Protein AF-A0A2P7YSF7-F1 (afdb_monomer_lite)

InterPro domains:
  IPR005045 CDC50/LEM3 family [PF03381] (72-381)
  IPR005045 CDC50/LEM3 family [PTHR10926] (27-389)
  IPR012337 Ribonuclease H-like superfamily [SSF53098] (511-829)
  IPR036397 Ribonuclease H superfamily [G3DSA:3.30.420.10] (505-833)

Radius of gyration: 40.68 Å; chains: 1; bounding box: 121×112×103 Å

Structure (mmCIF, N/CA/C/O backbone):
data_AF-A0A2P7YSF7-F1
#
_entry.id   AF-A0A2P7YSF7-F1
#
loop_
_atom_site.group_PDB
_atom_site.id
_atom_site.type_symbol
_atom_site.label_atom_id
_atom_site.label_alt_id
_atom_site.label_comp_id
_atom_site.label_asym_id
_atom_site.label_entity_id
_atom_site.label_seq_id
_atom_site.pdbx_PDB_ins_code
_atom_site.Cartn_x
_atom_site.Cartn_y
_atom_site.Cartn_z
_atom_site.occupancy
_atom_site.B_iso_or_equiv
_atom_site.auth_seq_id
_atom_site.auth_comp_id
_atom_site.auth_asym_id
_atom_site.auth_atom_id
_atom_site.pdbx_PDB_model_num
ATOM 1 N N . MET A 1 1 ? 13.792 -37.425 18.200 1.00 32.19 1 MET A N 1
ATOM 2 C CA . MET A 1 1 ? 13.854 -38.882 17.951 1.00 32.19 1 MET A CA 1
ATOM 3 C C . MET A 1 1 ? 14.248 -39.108 16.496 1.00 32.19 1 MET A C 1
ATOM 5 O O . MET A 1 1 ? 13.637 -38.516 15.620 1.00 32.19 1 MET A O 1
ATOM 9 N N . ASN A 1 2 ? 15.312 -39.885 16.275 1.00 34.84 2 ASN A N 1
ATOM 10 C CA . ASN A 1 2 ? 15.805 -40.366 14.974 1.00 34.84 2 ASN A CA 1
ATOM 11 C C . ASN A 1 2 ? 14.796 -41.301 14.310 1.00 34.84 2 ASN A C 1
ATOM 13 O O . ASN A 1 2 ? 14.358 -42.167 15.035 1.00 34.84 2 ASN A O 1
ATOM 17 N N . PHE A 1 3 ? 14.558 -41.241 12.995 1.00 30.77 3 PHE A N 1
ATOM 18 C CA . PHE A 1 3 ? 14.146 -42.362 12.111 1.00 30.77 3 PHE A CA 1
ATOM 19 C C . PHE A 1 3 ? 14.133 -41.780 10.666 1.00 30.77 3 PHE A C 1
ATOM 21 O O . PHE A 1 3 ? 13.505 -40.753 10.463 1.00 30.77 3 PHE A O 1
ATOM 28 N N . LEU A 1 4 ? 14.790 -42.250 9.595 1.00 37.47 4 LEU A N 1
ATOM 29 C CA . LEU A 1 4 ? 15.651 -43.395 9.289 1.00 37.47 4 LEU A CA 1
ATOM 30 C C . LEU A 1 4 ? 16.515 -43.079 8.056 1.00 37.47 4 LEU A C 1
ATOM 32 O O . LEU A 1 4 ? 16.051 -42.529 7.060 1.00 37.47 4 LEU A O 1
ATOM 36 N N . ARG A 1 5 ? 17.761 -43.548 8.105 1.00 34.53 5 ARG A N 1
ATOM 37 C CA . ARG A 1 5 ? 18.730 -43.600 7.009 1.00 34.53 5 ARG A CA 1
ATOM 38 C C . ARG A 1 5 ? 18.639 -44.989 6.367 1.00 34.53 5 ARG A C 1
ATOM 40 O O . ARG A 1 5 ? 18.945 -45.978 7.027 1.00 34.53 5 ARG A O 1
ATOM 47 N N . ARG A 1 6 ? 18.234 -45.081 5.097 1.00 29.20 6 ARG A N 1
ATOM 48 C CA . ARG A 1 6 ? 18.213 -46.343 4.335 1.00 29.20 6 ARG A CA 1
ATOM 49 C C . ARG A 1 6 ? 19.601 -46.585 3.729 1.00 29.20 6 ARG A C 1
ATOM 51 O O . ARG A 1 6 ? 20.021 -45.868 2.825 1.00 29.20 6 ARG A O 1
ATOM 58 N N . ARG A 1 7 ? 20.333 -47.560 4.277 1.00 32.91 7 ARG A N 1
ATOM 59 C CA . ARG A 1 7 ? 21.571 -48.122 3.711 1.00 32.91 7 ARG A CA 1
ATOM 60 C C . ARG A 1 7 ? 21.190 -49.102 2.595 1.00 32.91 7 ARG A C 1
ATOM 62 O O . ARG A 1 7 ? 20.298 -49.921 2.795 1.00 32.91 7 ARG A O 1
ATOM 69 N N . LYS A 1 8 ? 21.860 -49.010 1.447 1.00 29.67 8 LYS A N 1
ATOM 70 C CA . LYS A 1 8 ? 21.854 -50.025 0.388 1.00 29.67 8 LYS A CA 1
ATOM 71 C C . LYS A 1 8 ? 23.192 -50.762 0.486 1.00 29.67 8 LYS A C 1
ATOM 73 O O . LYS A 1 8 ? 24.230 -50.112 0.382 1.00 29.67 8 LYS A O 1
ATOM 78 N N . ASN A 1 9 ? 23.135 -52.061 0.771 1.00 29.89 9 ASN A N 1
ATOM 79 C CA . ASN A 1 9 ? 24.259 -52.988 0.665 1.00 29.89 9 ASN A CA 1
ATOM 80 C C . ASN A 1 9 ? 24.513 -53.306 -0.815 1.00 29.89 9 ASN A C 1
ATOM 82 O O . ASN A 1 9 ? 23.561 -53.446 -1.586 1.00 29.89 9 ASN A O 1
ATOM 86 N N . SER A 1 10 ? 25.782 -53.455 -1.172 1.00 29.95 10 SER A N 1
ATOM 87 C CA . SER A 1 10 ? 26.245 -54.335 -2.243 1.00 29.95 10 SER A CA 1
ATOM 88 C C . SER A 1 10 ? 27.547 -54.956 -1.743 1.00 29.95 10 SER A C 1
ATOM 90 O O . SER A 1 10 ? 28.494 -54.218 -1.459 1.00 29.95 10 SER A O 1
ATOM 92 N N . GLU A 1 11 ? 27.499 -56.264 -1.523 1.00 34.31 11 GLU A N 1
ATOM 93 C CA . GLU A 1 11 ? 28.618 -57.151 -1.202 1.00 34.31 11 GLU A CA 1
ATOM 94 C C . GLU A 1 11 ? 29.439 -57.478 -2.464 1.00 34.31 11 GLU A C 1
ATOM 96 O O . GLU A 1 11 ? 29.037 -57.105 -3.570 1.00 34.31 11 GLU A O 1
ATOM 101 N N . ASP A 1 12 ? 30.549 -58.179 -2.212 1.00 32.81 12 ASP A N 1
ATOM 102 C CA . ASP A 1 12 ? 31.414 -58.963 -3.111 1.00 32.81 12 ASP A CA 1
ATOM 103 C C . ASP A 1 12 ? 32.735 -58.285 -3.525 1.00 32.81 12 ASP A C 1
ATOM 105 O O . ASP A 1 12 ? 32.785 -57.416 -4.395 1.00 32.81 12 ASP A O 1
ATOM 109 N N . ASP A 1 13 ? 33.812 -58.598 -2.791 1.00 34.22 13 ASP A N 1
ATOM 110 C CA . ASP A 1 13 ? 34.749 -59.671 -3.179 1.00 34.22 13 ASP A CA 1
ATOM 111 C C . ASP A 1 13 ? 35.787 -59.922 -2.059 1.00 34.22 13 ASP A C 1
ATOM 113 O O . ASP A 1 13 ? 36.324 -58.988 -1.453 1.00 34.22 13 ASP A O 1
ATOM 117 N N . ASP A 1 14 ? 36.000 -61.208 -1.775 1.00 36.12 14 ASP A N 1
ATOM 118 C CA . ASP A 1 14 ? 36.867 -61.796 -0.749 1.00 36.12 14 ASP A CA 1
ATOM 119 C C . ASP A 1 14 ? 38.369 -61.666 -1.064 1.00 36.12 14 ASP A C 1
ATOM 121 O O . ASP A 1 14 ? 38.771 -61.671 -2.224 1.00 36.12 14 ASP A O 1
ATOM 125 N N . ASP A 1 15 ? 39.200 -61.619 -0.015 1.00 35.84 15 ASP A N 1
ATOM 126 C CA . ASP A 1 15 ? 40.387 -62.481 0.098 1.00 35.84 15 ASP A CA 1
ATOM 127 C C . ASP A 1 15 ? 40.943 -62.447 1.539 1.00 35.84 15 ASP A C 1
ATOM 129 O O . ASP A 1 15 ? 41.236 -61.393 2.114 1.00 35.84 15 ASP A O 1
ATOM 133 N N . ASP A 1 16 ? 41.051 -63.645 2.115 1.00 38.44 16 ASP A N 1
ATOM 134 C CA . ASP A 1 16 ? 41.553 -63.978 3.449 1.00 38.44 16 ASP A CA 1
ATOM 135 C C . ASP A 1 16 ? 43.019 -63.578 3.671 1.00 38.44 16 ASP A C 1
ATOM 137 O O . ASP A 1 16 ? 43.843 -63.741 2.778 1.00 38.44 16 ASP A O 1
ATOM 141 N N . LEU A 1 17 ? 43.373 -63.199 4.909 1.00 36.22 17 LEU A N 1
ATOM 142 C CA . LEU A 1 17 ? 44.588 -63.666 5.598 1.00 36.22 17 LEU A CA 1
ATOM 143 C C . LEU A 1 17 ? 44.502 -63.376 7.112 1.00 36.22 17 LEU A C 1
ATOM 145 O O . LEU A 1 17 ? 44.176 -62.274 7.553 1.00 36.22 17 LEU A O 1
ATOM 149 N N . GLN A 1 18 ? 44.784 -64.422 7.888 1.00 38.50 18 GLN A N 1
ATOM 150 C CA . GLN A 1 18 ? 44.726 -64.520 9.346 1.00 38.50 18 GLN A CA 1
ATOM 151 C C . GLN A 1 18 ? 45.844 -63.769 10.095 1.00 38.50 18 GLN A C 1
ATOM 153 O O . GLN A 1 18 ? 46.932 -63.534 9.579 1.00 38.50 18 GLN A O 1
ATOM 158 N N . ASP A 1 19 ? 45.539 -63.580 11.381 1.00 31.89 19 ASP A N 1
ATOM 159 C CA . ASP A 1 19 ? 46.409 -63.525 12.560 1.00 31.89 19 ASP A CA 1
ATOM 160 C C . ASP A 1 19 ? 46.754 -62.185 13.241 1.00 31.89 19 ASP A C 1
ATOM 162 O O . ASP A 1 19 ? 47.329 -61.247 12.700 1.00 31.89 19 ASP A O 1
ATOM 166 N N . ASN A 1 20 ? 46.352 -62.201 14.518 1.00 37.31 20 ASN A N 1
ATOM 167 C CA . ASN A 1 20 ? 46.682 -61.397 15.687 1.00 37.31 20 ASN A CA 1
ATOM 168 C C . ASN A 1 20 ? 47.834 -60.390 15.571 1.00 37.31 20 ASN A C 1
ATOM 170 O O . ASN A 1 20 ? 48.988 -60.783 15.472 1.00 37.31 20 ASN A O 1
ATOM 174 N N . GLU A 1 21 ? 47.534 -59.124 15.883 1.00 37.03 21 GLU A N 1
ATOM 175 C CA . GLU A 1 21 ? 48.282 -58.394 16.913 1.00 37.03 21 GLU A CA 1
ATOM 176 C C . GLU A 1 21 ? 47.510 -57.166 17.421 1.00 37.03 21 GLU A C 1
ATOM 178 O O . GLU A 1 21 ? 46.985 -56.338 16.673 1.00 37.03 21 GLU A O 1
ATOM 183 N N . THR A 1 22 ? 47.449 -57.042 18.745 1.00 44.22 22 THR A N 1
ATOM 184 C CA . THR A 1 22 ? 46.957 -55.881 19.487 1.00 44.22 22 THR A CA 1
ATOM 185 C C . THR A 1 22 ? 47.769 -54.630 19.149 1.00 44.22 22 THR A C 1
ATOM 187 O O . THR A 1 22 ? 48.770 -54.340 19.797 1.00 44.22 22 THR A O 1
ATOM 190 N N . SER A 1 23 ? 47.312 -53.845 18.175 1.00 34.91 23 SER A N 1
ATOM 191 C CA . SER A 1 23 ? 47.841 -52.505 17.914 1.00 34.91 23 SER A CA 1
ATOM 192 C C . SER A 1 23 ? 46.879 -51.453 18.450 1.00 34.91 23 SER A C 1
ATOM 194 O O . SER A 1 23 ? 45.747 -51.314 17.984 1.00 34.91 23 SER A O 1
ATOM 196 N N . GLN A 1 24 ? 47.329 -50.709 19.461 1.00 42.91 24 GLN A N 1
ATOM 197 C CA . GLN A 1 24 ? 46.612 -49.558 19.997 1.00 42.91 24 GLN A CA 1
ATOM 198 C C . GLN A 1 24 ? 46.252 -48.595 18.862 1.00 42.91 24 GLN A C 1
ATOM 200 O O . GLN A 1 24 ? 47.122 -47.970 18.256 1.00 42.91 24 GLN A O 1
ATOM 205 N N . VAL A 1 25 ? 44.956 -48.463 18.573 1.00 44.97 25 VAL A N 1
ATOM 206 C CA . VAL A 1 25 ? 44.456 -47.502 17.590 1.00 44.97 25 VAL A CA 1
ATOM 207 C C . VAL A 1 25 ? 44.729 -46.099 18.126 1.00 44.97 25 VAL A C 1
ATOM 209 O O . VAL A 1 25 ? 43.964 -45.549 18.923 1.00 44.97 25 VAL A O 1
ATOM 212 N N . HIS A 1 26 ? 45.828 -45.497 17.674 1.00 51.44 26 HIS A N 1
ATOM 213 C CA . HIS A 1 26 ? 46.026 -44.058 17.741 1.00 51.44 26 HIS A CA 1
ATOM 214 C C . HIS A 1 26 ? 44.779 -43.402 17.131 1.00 51.44 26 HIS A C 1
ATOM 216 O O . HIS A 1 26 ? 44.542 -43.501 15.926 1.00 51.44 26 HIS A O 1
ATOM 222 N N . LYS A 1 27 ? 43.952 -42.741 17.953 1.00 47.91 27 LYS A N 1
ATOM 223 C CA . LYS A 1 27 ? 42.830 -41.921 17.472 1.00 47.91 27 LYS A CA 1
ATOM 224 C C . LYS A 1 27 ? 43.397 -40.777 16.628 1.00 47.91 27 LYS A C 1
ATOM 226 O O . LYS A 1 27 ? 43.718 -39.707 17.144 1.00 47.91 27 LYS A O 1
ATOM 231 N N . LEU A 1 28 ? 43.539 -41.005 15.325 1.00 65.38 28 LEU A N 1
ATOM 232 C CA . LEU A 1 28 ? 43.918 -39.988 14.354 1.00 65.38 28 LEU A CA 1
ATOM 233 C C . LEU A 1 28 ? 42.833 -38.905 14.342 1.00 65.38 28 LEU A C 1
ATOM 235 O O . LEU A 1 28 ? 41.743 -39.101 13.817 1.00 65.38 28 LEU A O 1
ATOM 239 N N . ARG A 1 29 ? 43.148 -37.728 14.896 1.00 75.31 29 ARG A N 1
ATOM 240 C CA . ARG A 1 29 ? 42.305 -36.515 14.840 1.00 75.31 29 ARG A CA 1
ATOM 241 C C . ARG A 1 29 ? 42.314 -35.845 13.456 1.00 75.31 29 ARG A C 1
ATOM 243 O O . ARG A 1 29 ? 41.991 -34.666 13.338 1.00 75.31 29 ARG A O 1
ATOM 250 N N . LYS A 1 30 ? 42.722 -36.560 12.401 1.00 77.75 30 LYS A N 1
ATOM 251 C CA . LYS A 1 30 ? 42.804 -35.995 11.053 1.00 77.75 30 LYS A CA 1
ATOM 252 C C . LYS A 1 30 ? 41.382 -35.792 10.519 1.00 77.75 30 LYS A C 1
ATOM 254 O O . LYS A 1 30 ? 40.609 -36.751 10.504 1.00 77.75 30 LYS A O 1
ATOM 259 N N . PRO A 1 31 ? 41.016 -34.579 10.072 1.00 80.88 31 PRO A N 1
ATOM 260 C CA . PRO A 1 31 ? 39.709 -34.367 9.476 1.00 80.88 31 PRO A CA 1
ATOM 261 C C . PRO A 1 31 ? 39.550 -35.253 8.227 1.00 80.88 31 PRO A C 1
ATOM 263 O O . PRO A 1 31 ? 40.521 -35.446 7.487 1.00 80.88 31 PRO A O 1
ATOM 266 N N . PRO A 1 32 ? 38.340 -35.779 7.960 1.00 84.88 32 PRO A N 1
ATOM 267 C CA . PRO A 1 32 ? 38.087 -36.612 6.791 1.00 84.88 32 PRO A CA 1
ATOM 268 C C . PRO A 1 32 ? 38.504 -35.906 5.496 1.00 84.88 32 PRO A C 1
ATOM 270 O O . PRO A 1 32 ? 38.120 -34.757 5.248 1.00 84.88 32 PRO A O 1
ATOM 273 N N . ASN A 1 33 ? 39.258 -36.602 4.644 1.00 88.25 33 ASN A N 1
ATOM 274 C CA . ASN A 1 33 ? 39.723 -36.088 3.354 1.00 88.25 33 ASN A CA 1
ATOM 275 C C . ASN A 1 33 ? 38.624 -36.203 2.281 1.00 88.25 33 ASN A C 1
ATOM 277 O O . ASN A 1 33 ? 38.772 -36.898 1.283 1.00 88.25 33 ASN A O 1
ATOM 281 N N . THR A 1 34 ? 37.480 -35.570 2.535 1.00 91.94 34 THR A N 1
ATOM 282 C CA . THR A 1 34 ? 36.331 -35.541 1.617 1.00 91.94 34 THR A CA 1
ATOM 283 C C . THR A 1 34 ? 36.261 -34.196 0.902 1.00 91.94 34 THR A C 1
ATOM 285 O O . THR A 1 34 ? 36.589 -33.171 1.497 1.00 91.94 34 THR A O 1
ATOM 288 N N . ALA A 1 35 ? 35.779 -34.173 -0.344 1.00 87.94 35 ALA A N 1
ATOM 289 C CA . ALA A 1 35 ? 35.655 -32.945 -1.139 1.00 87.94 35 ALA A CA 1
ATOM 290 C C . ALA A 1 35 ? 34.869 -31.833 -0.415 1.00 87.94 35 ALA A C 1
ATOM 292 O O . ALA A 1 35 ? 35.254 -30.671 -0.478 1.00 87.94 35 ALA A O 1
ATOM 293 N N . PHE A 1 36 ? 33.825 -32.194 0.338 1.00 91.00 36 PHE A N 1
ATOM 294 C CA . PHE A 1 36 ? 33.042 -31.256 1.147 1.00 91.00 36 PHE A CA 1
ATOM 295 C C . PHE A 1 36 ? 33.853 -30.662 2.311 1.00 91.00 36 PHE A C 1
ATOM 297 O O . PHE A 1 36 ? 33.975 -29.445 2.417 1.00 91.00 36 PHE A O 1
ATOM 304 N N . ARG A 1 37 ? 34.472 -31.501 3.159 1.00 85.25 37 ARG A N 1
ATOM 305 C CA . ARG A 1 37 ? 35.230 -31.013 4.331 1.00 85.25 37 ARG A CA 1
ATOM 306 C C . ARG A 1 37 ? 36.540 -30.320 3.975 1.00 85.25 37 ARG A C 1
ATOM 308 O O . ARG A 1 37 ? 37.045 -29.545 4.776 1.00 85.25 37 ARG A O 1
ATOM 315 N N . GLN A 1 38 ? 37.081 -30.607 2.797 1.00 92.12 38 GLN A N 1
ATOM 316 C CA . GLN A 1 38 ? 38.307 -30.001 2.286 1.00 92.12 38 GLN A CA 1
ATOM 317 C C . GLN A 1 38 ? 38.038 -28.818 1.348 1.00 92.12 38 GLN A C 1
ATOM 319 O O . GLN A 1 38 ? 38.982 -28.341 0.726 1.00 92.12 38 GLN A O 1
ATOM 324 N N . GLN A 1 39 ? 36.774 -28.387 1.208 1.00 90.69 39 GLN A N 1
ATOM 325 C CA . GLN A 1 39 ? 36.348 -27.280 0.338 1.00 90.69 39 GLN A CA 1
ATOM 326 C C . GLN A 1 39 ? 36.792 -27.431 -1.130 1.00 90.69 39 GLN A C 1
ATOM 328 O O . GLN A 1 39 ? 37.051 -26.463 -1.835 1.00 90.69 39 GLN A O 1
ATOM 333 N N . ARG A 1 40 ? 36.855 -28.674 -1.610 1.00 93.25 40 ARG A N 1
ATOM 334 C CA . ARG A 1 40 ? 37.179 -29.054 -2.994 1.00 93.25 40 ARG A CA 1
ATOM 335 C C . ARG A 1 40 ? 35.947 -29.596 -3.714 1.00 93.25 40 ARG A C 1
ATOM 337 O O . ARG A 1 40 ? 36.039 -30.543 -4.493 1.00 93.25 40 ARG A O 1
ATOM 344 N N . LEU A 1 41 ? 34.775 -29.045 -3.395 1.00 94.56 41 LEU A N 1
ATOM 345 C CA . LEU A 1 41 ? 33.550 -29.365 -4.120 1.00 94.56 41 LEU A CA 1
ATOM 346 C C . LEU A 1 41 ? 33.717 -28.995 -5.594 1.00 94.56 41 LEU A C 1
ATOM 348 O O . LEU A 1 41 ? 34.395 -28.022 -5.927 1.00 94.56 41 LEU A O 1
ATOM 352 N N . LYS A 1 42 ? 33.070 -29.762 -6.477 1.00 93.94 42 LYS A N 1
ATOM 353 C CA . LYS A 1 42 ? 32.974 -29.401 -7.890 1.00 93.94 42 LYS A CA 1
ATOM 354 C C . LYS A 1 42 ? 32.234 -28.066 -7.980 1.00 93.94 42 LYS A C 1
ATOM 356 O O . LYS A 1 42 ? 31.030 -28.016 -7.754 1.00 93.94 42 LYS A O 1
ATOM 361 N N . ALA A 1 43 ? 32.969 -27.005 -8.282 1.00 92.62 43 ALA A N 1
ATOM 362 C CA . ALA A 1 43 ? 32.445 -25.658 -8.429 1.00 92.62 43 ALA A CA 1
ATOM 363 C C . ALA A 1 43 ? 32.656 -25.178 -9.867 1.00 92.62 43 ALA A C 1
ATOM 365 O O . ALA A 1 43 ? 33.640 -25.533 -10.516 1.00 92.62 43 ALA A O 1
ATOM 366 N N . TRP A 1 44 ? 31.727 -24.360 -10.353 1.00 93.38 44 TRP A N 1
ATOM 367 C CA . TRP A 1 44 ? 31.887 -23.593 -11.582 1.00 93.38 44 TRP A CA 1
ATOM 368 C C . TRP A 1 44 ? 32.006 -22.119 -11.207 1.00 93.38 44 TRP A C 1
ATOM 370 O O . TRP A 1 44 ? 31.163 -21.597 -10.482 1.00 93.38 44 TRP A O 1
ATOM 380 N N . GLN A 1 45 ? 33.069 -21.467 -11.671 1.00 90.19 45 GLN A N 1
ATOM 381 C CA . GLN A 1 45 ? 33.311 -20.048 -11.434 1.00 90.19 45 GLN A CA 1
ATOM 382 C C . GLN A 1 45 ? 33.081 -19.291 -12.748 1.00 90.19 45 GLN A C 1
ATOM 384 O O . GLN A 1 45 ? 33.891 -19.427 -13.671 1.00 90.19 45 GLN A O 1
ATOM 389 N N . PRO A 1 46 ? 31.985 -18.523 -12.879 1.00 89.62 46 PRO A N 1
ATOM 390 C CA . PRO A 1 46 ? 31.716 -17.761 -14.088 1.00 89.62 46 PRO A CA 1
ATOM 391 C C . PRO A 1 46 ? 32.665 -16.564 -14.168 1.00 89.62 46 PRO A C 1
ATOM 393 O O . PRO A 1 46 ? 32.455 -15.530 -13.537 1.00 89.62 46 PRO A O 1
ATOM 396 N N . ILE A 1 47 ? 33.722 -16.691 -14.968 1.00 89.06 47 ILE A N 1
ATOM 397 C CA . ILE A 1 47 ? 34.587 -15.558 -15.293 1.00 89.06 47 ILE A CA 1
ATOM 398 C C . ILE A 1 47 ? 33.901 -14.751 -16.396 1.00 89.06 47 ILE A C 1
ATOM 400 O O . ILE A 1 47 ? 33.744 -15.214 -17.529 1.00 89.06 47 ILE A O 1
ATOM 404 N N . LEU A 1 48 ? 33.478 -13.534 -16.056 1.00 92.50 48 LEU A N 1
ATOM 405 C CA . LEU A 1 48 ? 32.832 -12.615 -16.986 1.00 92.50 48 LEU A CA 1
ATOM 406 C C . LEU A 1 48 ? 33.871 -12.095 -17.985 1.00 92.50 48 LEU A C 1
ATOM 408 O O . LEU A 1 48 ? 34.715 -11.264 -17.656 1.00 92.50 48 LEU A O 1
ATOM 412 N N . THR A 1 49 ? 33.824 -12.603 -19.215 1.00 90.94 49 THR A N 1
ATOM 413 C CA . THR A 1 49 ? 34.684 -12.137 -20.308 1.00 90.94 49 THR A CA 1
ATOM 414 C C . THR A 1 49 ? 33.838 -11.425 -21.360 1.00 90.94 49 THR A C 1
ATOM 416 O O . THR A 1 49 ? 32.673 -11.783 -21.538 1.00 90.94 49 THR A O 1
ATOM 419 N N . PRO A 1 50 ? 34.393 -10.469 -22.129 1.00 90.81 50 PRO A N 1
ATOM 420 C CA . PRO A 1 50 ? 33.649 -9.825 -23.215 1.00 90.81 50 PRO A CA 1
ATOM 421 C C . PRO A 1 50 ? 33.043 -10.830 -24.208 1.00 90.81 50 PRO A C 1
ATOM 423 O O . PRO A 1 50 ? 31.937 -10.628 -24.697 1.00 90.81 50 PRO A O 1
ATOM 426 N N . LYS A 1 51 ? 33.722 -11.965 -24.434 1.00 89.56 51 LYS A N 1
ATOM 427 C CA . LYS A 1 51 ? 33.260 -13.051 -25.312 1.00 89.56 51 LYS A CA 1
ATOM 428 C C . LYS A 1 51 ? 32.016 -13.782 -24.801 1.00 89.56 51 LYS A C 1
ATOM 430 O O . LYS A 1 51 ? 31.319 -14.379 -25.608 1.00 89.56 51 LYS A O 1
ATOM 435 N N . THR A 1 52 ? 31.748 -13.766 -23.495 1.00 92.81 52 THR A N 1
ATOM 436 C CA . THR A 1 52 ? 30.555 -14.393 -22.905 1.00 92.81 52 THR A CA 1
ATOM 437 C C . THR A 1 52 ? 29.462 -13.369 -22.613 1.00 92.81 52 THR A C 1
ATOM 439 O O . THR A 1 52 ? 28.297 -13.621 -22.901 1.00 92.81 52 THR A O 1
ATOM 442 N N . VAL A 1 53 ? 29.831 -12.190 -22.106 1.00 94.88 53 VAL A N 1
ATOM 443 C CA . VAL A 1 53 ? 28.879 -11.149 -21.687 1.00 94.88 53 VAL A CA 1
ATOM 444 C C . VAL A 1 53 ? 28.230 -10.439 -22.877 1.00 94.88 53 VAL A C 1
ATOM 446 O O . VAL A 1 53 ? 27.019 -10.247 -22.870 1.00 94.88 53 VAL A O 1
ATOM 449 N N . ILE A 1 54 ? 28.993 -10.070 -23.915 1.00 94.88 54 ILE A N 1
ATOM 450 C CA . ILE A 1 54 ? 28.445 -9.316 -25.057 1.00 94.88 54 ILE A CA 1
ATOM 451 C C . ILE A 1 54 ? 27.378 -10.134 -25.812 1.00 94.88 54 ILE A C 1
ATOM 453 O O . ILE A 1 54 ? 26.274 -9.617 -25.988 1.00 94.88 54 ILE A O 1
ATOM 457 N N . PRO A 1 55 ? 27.621 -11.407 -26.205 1.00 95.81 55 PRO A N 1
ATOM 458 C CA . PRO A 1 55 ? 26.585 -12.216 -26.852 1.00 95.81 55 PRO A CA 1
ATOM 459 C C . PRO A 1 55 ? 25.361 -12.447 -25.964 1.00 95.81 55 PRO A C 1
ATOM 461 O O . PRO A 1 55 ? 24.243 -12.460 -26.468 1.00 95.81 55 PRO A O 1
ATOM 464 N N . PHE A 1 56 ? 25.555 -12.590 -24.648 1.00 96.31 56 PHE A N 1
ATOM 465 C CA . PHE A 1 56 ? 24.453 -12.731 -23.698 1.00 96.31 56 PHE A CA 1
ATOM 466 C C . PHE A 1 56 ? 23.559 -11.482 -23.658 1.00 96.31 56 PHE A C 1
ATOM 468 O O . PHE A 1 56 ? 22.340 -11.607 -23.720 1.00 96.31 56 PHE A O 1
ATOM 475 N N . LEU A 1 57 ? 24.143 -10.279 -23.619 1.00 96.94 57 LEU A N 1
ATOM 476 C CA . LEU A 1 57 ? 23.377 -9.028 -23.633 1.00 96.94 57 LEU A CA 1
ATOM 477 C C . LEU A 1 57 ? 22.618 -8.825 -24.955 1.00 96.94 57 LEU A C 1
ATOM 479 O O . LEU A 1 57 ? 21.459 -8.412 -24.933 1.00 96.94 57 LEU A O 1
ATOM 483 N N . PHE A 1 58 ? 23.226 -9.168 -26.098 1.00 96.81 58 PHE A N 1
ATOM 484 C CA . PHE A 1 58 ? 22.524 -9.164 -27.387 1.00 96.81 58 PHE A CA 1
ATOM 485 C C . PHE A 1 58 ? 21.376 -10.175 -27.418 1.00 96.81 58 PHE A C 1
ATOM 487 O O . PHE A 1 58 ? 20.287 -9.840 -27.876 1.00 96.81 58 PHE A O 1
ATOM 494 N N . LEU A 1 59 ? 21.589 -11.389 -26.903 1.00 96.81 59 LEU A N 1
ATOM 495 C CA . LEU A 1 59 ? 20.545 -12.409 -26.806 1.00 96.81 59 LEU A CA 1
ATOM 496 C C . LEU A 1 59 ? 19.368 -11.921 -25.952 1.00 96.81 59 LEU A C 1
ATOM 498 O O . LEU A 1 59 ? 18.217 -12.078 -26.349 1.00 96.81 59 LEU A O 1
ATOM 502 N N . LEU A 1 60 ? 19.652 -11.291 -24.811 1.00 96.44 60 LEU A N 1
ATOM 503 C CA . LEU A 1 60 ? 18.634 -10.739 -23.921 1.00 96.44 60 LEU A CA 1
ATOM 504 C C . LEU A 1 60 ? 17.804 -9.668 -24.643 1.00 96.44 60 LEU A C 1
ATOM 506 O O . LEU A 1 60 ? 16.576 -9.740 -24.632 1.00 96.44 60 LEU A O 1
ATOM 510 N N . ALA A 1 61 ? 18.451 -8.743 -25.360 1.00 97.19 61 ALA A N 1
ATOM 511 C CA . ALA A 1 61 ? 17.758 -7.741 -26.169 1.00 97.19 61 ALA A CA 1
ATOM 512 C C . ALA A 1 61 ? 16.893 -8.370 -27.281 1.00 97.19 61 ALA A C 1
ATOM 514 O O . ALA A 1 61 ? 15.744 -7.967 -27.462 1.00 97.19 61 ALA A O 1
ATOM 515 N N . ILE A 1 62 ? 17.409 -9.389 -27.980 1.00 97.00 62 ILE A N 1
ATOM 516 C CA . ILE A 1 62 ? 16.698 -10.108 -29.051 1.00 97.00 62 ILE A CA 1
ATOM 517 C C . ILE A 1 62 ? 15.465 -10.850 -28.526 1.00 97.00 62 ILE A C 1
ATOM 519 O O . ILE A 1 62 ? 14.488 -10.967 -29.255 1.00 97.00 62 ILE A O 1
ATOM 523 N N . ILE A 1 63 ? 15.478 -11.339 -27.284 1.00 97.44 63 ILE A N 1
ATOM 524 C CA . ILE A 1 63 ? 14.324 -12.026 -26.684 1.00 97.44 63 ILE A CA 1
ATOM 525 C C . ILE A 1 63 ? 13.329 -11.014 -26.101 1.00 97.44 63 ILE A C 1
ATOM 527 O O . ILE A 1 63 ? 12.122 -11.134 -26.312 1.00 97.44 63 ILE A O 1
ATOM 531 N N . PHE A 1 64 ? 13.808 -10.008 -25.366 1.00 97.69 64 PHE A N 1
ATOM 532 C CA . PHE A 1 64 ? 12.932 -9.106 -24.614 1.00 97.69 64 PHE A CA 1
ATOM 533 C C . PHE A 1 64 ? 12.248 -8.066 -25.501 1.00 97.69 64 PHE A C 1
ATOM 535 O O . PHE A 1 64 ? 11.114 -7.695 -25.210 1.00 97.69 64 PHE A O 1
ATOM 542 N N . ALA A 1 65 ? 12.873 -7.635 -26.602 1.00 97.00 65 ALA A N 1
ATOM 543 C CA . ALA A 1 65 ? 12.255 -6.700 -27.541 1.00 97.00 65 ALA A CA 1
ATOM 544 C C . ALA A 1 65 ? 10.966 -7.251 -28.194 1.00 97.00 65 ALA A C 1
ATOM 546 O O . ALA A 1 65 ? 9.921 -6.615 -28.039 1.00 97.00 65 ALA A O 1
ATOM 547 N N . PRO A 1 66 ? 10.962 -8.419 -28.876 1.00 97.31 66 PRO A N 1
ATOM 548 C CA . PRO A 1 66 ? 9.742 -8.958 -29.474 1.00 97.31 66 PRO A CA 1
ATOM 549 C C . PRO A 1 66 ? 8.704 -9.344 -28.418 1.00 97.31 66 PRO A C 1
ATOM 551 O O . PRO A 1 66 ? 7.515 -9.141 -28.648 1.00 97.31 66 PRO A O 1
ATOM 554 N N . LEU A 1 67 ? 9.129 -9.836 -27.246 1.00 96.44 67 LEU A N 1
ATOM 555 C CA . LEU A 1 67 ? 8.208 -10.149 -26.154 1.00 96.44 67 LEU A CA 1
ATOM 556 C C . LEU A 1 67 ? 7.524 -8.881 -25.616 1.00 96.44 67 LEU A C 1
ATOM 558 O O . LEU A 1 67 ? 6.307 -8.867 -25.451 1.00 96.44 67 LEU A O 1
ATOM 562 N N . GLY A 1 68 ? 8.278 -7.798 -25.412 1.00 96.62 68 GLY A N 1
ATOM 563 C CA . GLY A 1 68 ? 7.738 -6.499 -25.011 1.00 96.62 68 GLY A CA 1
ATOM 564 C C . GLY A 1 68 ? 6.749 -5.939 -26.035 1.00 96.62 68 GLY A C 1
ATOM 565 O O . GLY A 1 68 ? 5.654 -5.525 -25.658 1.00 96.62 68 GLY A O 1
ATOM 566 N N . ILE A 1 69 ? 7.080 -6.003 -27.331 1.00 95.94 69 ILE A N 1
ATOM 567 C CA . ILE A 1 69 ? 6.178 -5.587 -28.420 1.00 95.94 69 ILE A CA 1
ATOM 568 C C . ILE A 1 69 ? 4.899 -6.433 -28.415 1.00 95.94 69 ILE A C 1
ATOM 570 O O . ILE A 1 69 ? 3.803 -5.880 -28.498 1.00 95.94 69 ILE A O 1
ATOM 574 N N . ALA A 1 70 ? 5.017 -7.756 -28.273 1.00 94.94 70 ALA A N 1
ATOM 575 C CA . ALA A 1 70 ? 3.870 -8.659 -28.231 1.00 94.94 70 ALA A CA 1
ATOM 576 C C . ALA A 1 70 ? 2.945 -8.361 -27.039 1.00 94.94 70 ALA A C 1
ATOM 578 O O . ALA A 1 70 ? 1.729 -8.307 -27.214 1.00 94.94 70 ALA A O 1
ATOM 579 N N . ILE A 1 71 ? 3.502 -8.107 -25.849 1.00 94.56 71 ILE A N 1
ATOM 580 C CA . ILE A 1 71 ? 2.740 -7.720 -24.649 1.00 94.56 71 ILE A CA 1
ATOM 581 C C . ILE A 1 71 ? 2.018 -6.383 -24.864 1.00 94.56 71 ILE A C 1
ATOM 583 O O . ILE A 1 71 ? 0.841 -6.253 -24.525 1.00 94.56 71 ILE A O 1
ATOM 587 N N . ILE A 1 72 ? 2.697 -5.383 -25.436 1.00 94.31 72 ILE A N 1
ATOM 588 C CA . ILE A 1 72 ? 2.080 -4.083 -25.742 1.00 94.31 72 ILE A CA 1
ATOM 589 C C . ILE A 1 72 ? 0.925 -4.270 -26.725 1.00 94.31 72 ILE A C 1
ATOM 591 O O . ILE A 1 72 ? -0.154 -3.730 -26.497 1.00 94.31 72 ILE A O 1
ATOM 595 N N . TYR A 1 73 ? 1.126 -5.061 -27.780 1.00 92.94 73 TYR A N 1
ATOM 596 C CA . TYR A 1 73 ? 0.106 -5.327 -28.790 1.00 92.94 73 TYR A CA 1
ATOM 597 C C . TYR A 1 73 ? -1.139 -5.997 -28.194 1.00 92.94 73 TYR A C 1
ATOM 599 O O . TYR A 1 73 ? -2.250 -5.498 -28.372 1.00 92.94 73 TYR A O 1
ATOM 607 N N . THR A 1 74 ? -0.974 -7.081 -27.428 1.00 91.88 74 THR A N 1
ATOM 608 C CA . THR A 1 74 ? -2.108 -7.791 -26.807 1.00 91.88 74 THR A CA 1
ATOM 609 C C . THR A 1 74 ? -2.865 -6.908 -25.821 1.00 91.88 74 THR A C 1
ATOM 611 O O . THR A 1 74 ? -4.093 -6.927 -25.792 1.00 91.88 74 THR A O 1
ATOM 614 N N . THR A 1 75 ? -2.147 -6.079 -25.067 1.00 91.56 75 THR A N 1
ATOM 615 C CA . THR A 1 75 ? -2.730 -5.149 -24.097 1.00 91.56 75 THR A CA 1
ATOM 616 C C . THR A 1 75 ? -3.441 -3.971 -24.765 1.00 91.56 75 THR A C 1
ATOM 618 O O . THR A 1 75 ? -4.466 -3.495 -24.274 1.00 91.56 75 THR A O 1
ATOM 621 N N . TYR A 1 76 ? -2.912 -3.471 -25.882 1.00 90.00 76 TYR A N 1
ATOM 622 C CA . TYR A 1 76 ? -3.505 -2.355 -26.618 1.00 90.00 76 TYR A CA 1
ATOM 623 C C . TYR A 1 76 ? -4.837 -2.737 -27.278 1.00 90.00 76 TYR A C 1
ATOM 625 O O . TYR A 1 76 ? -5.718 -1.884 -27.409 1.00 90.00 76 TYR A O 1
ATOM 633 N N . ASN A 1 77 ? -4.999 -4.018 -27.624 1.00 89.69 77 ASN A N 1
ATOM 634 C CA . ASN A 1 77 ? -6.231 -4.571 -28.187 1.00 89.69 77 ASN A CA 1
ATOM 635 C C . ASN A 1 77 ? -7.360 -4.727 -27.152 1.00 89.69 77 ASN A C 1
ATOM 637 O O . ASN A 1 77 ? -8.514 -4.898 -27.545 1.00 89.69 77 ASN A O 1
ATOM 641 N N . VAL A 1 78 ? -7.060 -4.629 -25.851 1.00 92.38 78 VAL A N 1
ATOM 642 C CA . VAL A 1 78 ? -8.073 -4.674 -24.788 1.00 92.38 78 VAL A CA 1
ATOM 643 C C . VAL A 1 78 ? -8.941 -3.420 -24.837 1.00 92.38 78 VAL A C 1
ATOM 645 O O . VAL A 1 78 ? -8.459 -2.302 -24.652 1.00 92.38 78 VAL A O 1
ATOM 648 N N . GLN A 1 79 ? -10.235 -3.628 -25.054 1.00 92.31 79 GLN A N 1
ATOM 649 C CA . GLN A 1 79 ? -11.276 -2.604 -25.090 1.00 92.31 79 GLN A CA 1
ATOM 650 C C . GLN A 1 79 ? -11.792 -2.353 -23.669 1.00 92.31 79 GLN A C 1
ATOM 652 O O . GLN A 1 79 ? -12.093 -3.318 -22.959 1.00 92.31 79 GLN A O 1
ATOM 657 N N . LYS A 1 80 ? -11.888 -1.082 -23.263 1.00 92.38 80 LYS A N 1
ATOM 658 C CA . LYS A 1 80 ? -12.284 -0.669 -21.906 1.00 92.38 80 LYS A CA 1
ATOM 659 C C . LYS A 1 80 ? -13.234 0.527 -21.954 1.00 92.38 80 LYS A C 1
ATOM 661 O O . LYS A 1 80 ? -12.990 1.475 -22.695 1.00 92.38 80 LYS A O 1
ATOM 666 N N . LEU A 1 81 ? -14.238 0.516 -21.087 1.00 93.50 81 LEU A N 1
ATOM 667 C CA . LEU A 1 81 ? -15.144 1.622 -20.790 1.00 93.50 81 LEU A CA 1
ATOM 668 C C . LEU A 1 81 ? -15.236 1.786 -19.266 1.00 93.50 81 LEU A C 1
ATOM 670 O O . LEU A 1 81 ? -15.375 0.803 -18.548 1.00 93.50 81 LEU A O 1
ATOM 674 N N . GLU A 1 82 ? -15.112 3.011 -18.768 1.00 95.38 82 GLU A N 1
ATOM 675 C CA . GLU A 1 82 ? -15.094 3.386 -17.351 1.00 95.38 82 GLU A CA 1
ATOM 676 C C . GLU A 1 82 ? -16.022 4.586 -17.132 1.00 95.38 82 GLU A C 1
ATOM 678 O O . GLU A 1 82 ? -15.869 5.617 -17.786 1.00 95.38 82 GLU A O 1
ATOM 683 N N . ILE A 1 83 ? -16.976 4.451 -16.211 1.00 96.44 83 ILE A N 1
ATOM 684 C CA . ILE A 1 83 ? -17.923 5.506 -15.828 1.00 96.44 83 ILE A CA 1
ATOM 685 C C . ILE A 1 83 ? -17.849 5.691 -14.314 1.00 96.44 83 ILE A C 1
ATOM 687 O O . ILE A 1 83 ? -18.236 4.811 -13.547 1.00 96.44 83 ILE A O 1
ATOM 691 N N . ASN A 1 84 ? -17.374 6.845 -13.869 1.00 96.38 84 ASN A N 1
ATOM 692 C CA . ASN A 1 84 ? -17.367 7.247 -12.472 1.00 96.38 84 ASN A CA 1
ATOM 693 C C . ASN A 1 84 ? -18.729 7.837 -12.101 1.00 96.38 84 ASN A C 1
ATOM 695 O O . ASN A 1 84 ? -19.068 8.955 -12.480 1.00 96.38 84 ASN A O 1
ATOM 699 N N . TYR A 1 85 ? -19.501 7.078 -11.331 1.00 95.75 85 TYR A N 1
ATOM 700 C CA . TYR A 1 85 ? -20.855 7.446 -10.924 1.00 95.75 85 TYR A CA 1
ATOM 701 C C . TYR A 1 85 ? -20.922 7.907 -9.458 1.00 95.75 85 TYR A C 1
ATOM 703 O O . TYR A 1 85 ? -22.006 8.051 -8.896 1.00 95.75 85 TYR A O 1
ATOM 711 N N . SER A 1 86 ? -19.774 8.192 -8.829 1.00 94.38 86 SER A N 1
ATOM 712 C CA . SER A 1 86 ? -19.689 8.631 -7.423 1.00 94.38 86 SER A CA 1
ATOM 713 C C . SER A 1 86 ? -20.547 9.850 -7.113 1.00 94.38 86 SER A C 1
ATOM 715 O O . SER A 1 86 ? -21.076 9.959 -6.012 1.00 94.38 86 SER A O 1
ATOM 717 N N . LYS A 1 87 ? -20.642 10.772 -8.076 1.00 92.44 87 LYS A N 1
ATOM 718 C CA . LYS A 1 87 ? -21.370 12.038 -7.963 1.00 92.44 87 LYS A CA 1
ATOM 719 C C . LYS A 1 87 ? -22.741 12.022 -8.624 1.00 92.44 87 LYS A C 1
ATOM 721 O O . LYS A 1 87 ? -23.389 13.053 -8.680 1.00 92.44 87 LYS A O 1
ATOM 726 N N . CYS A 1 88 ? -23.224 10.859 -9.059 1.00 92.19 88 CYS A N 1
ATOM 727 C CA . CYS A 1 88 ? -24.536 10.769 -9.693 1.00 92.19 88 CYS A CA 1
ATOM 728 C C . CYS A 1 88 ? -25.678 11.179 -8.746 1.00 92.19 88 CYS A C 1
ATOM 730 O O . CYS A 1 88 ? -26.614 11.830 -9.182 1.00 92.19 88 CYS A O 1
ATOM 732 N N . GLY A 1 89 ? -25.580 10.867 -7.447 1.00 88.50 89 GLY A N 1
ATOM 733 C CA . GLY A 1 89 ? -26.587 11.286 -6.460 1.00 88.50 89 GLY A CA 1
ATOM 734 C C . GLY A 1 89 ? -26.631 12.797 -6.190 1.00 88.50 89 GLY A C 1
ATOM 735 O O . GLY A 1 89 ? -27.672 13.294 -5.775 1.00 88.50 89 GLY A O 1
ATOM 736 N N . ASP A 1 90 ? -25.530 13.513 -6.450 1.00 88.56 90 ASP A N 1
ATOM 737 C CA . ASP A 1 90 ? -25.400 14.954 -6.182 1.00 88.56 90 ASP A CA 1
ATOM 738 C C . ASP A 1 90 ? -25.612 15.798 -7.460 1.00 88.56 90 ASP A C 1
ATOM 740 O O . ASP A 1 90 ? -26.281 16.829 -7.428 1.00 88.56 90 ASP A O 1
ATOM 744 N N . ASP A 1 91 ? -25.028 15.366 -8.587 1.00 88.44 91 ASP A N 1
ATOM 745 C CA . ASP A 1 91 ? -24.894 16.156 -9.820 1.00 88.44 91 ASP A CA 1
ATOM 746 C C . ASP A 1 91 ? -25.925 15.788 -10.908 1.00 88.44 91 ASP A C 1
ATOM 748 O O . ASP A 1 91 ? -26.130 16.562 -11.850 1.00 88.44 91 ASP A O 1
ATOM 752 N N . ALA A 1 92 ? -26.535 14.595 -10.857 1.00 89.12 92 ALA A N 1
ATOM 753 C CA . ALA A 1 92 ? -27.449 14.154 -11.910 1.00 89.12 92 ALA A CA 1
ATOM 754 C C . ALA A 1 92 ? -28.866 14.715 -11.712 1.00 89.12 92 ALA A C 1
ATOM 756 O O . ALA A 1 92 ? -29.372 14.843 -10.600 1.00 89.12 92 ALA A O 1
ATOM 757 N N . LEU A 1 93 ? -29.520 15.039 -12.830 1.00 90.12 93 LEU A N 1
ATOM 758 C CA . LEU A 1 93 ? -30.899 15.527 -12.860 1.00 90.12 93 LEU A CA 1
ATOM 759 C C . LEU A 1 93 ? -31.879 14.355 -13.007 1.00 90.12 93 LEU A C 1
ATOM 761 O O . LEU A 1 93 ? -31.494 13.246 -13.374 1.00 90.12 93 LEU A O 1
ATOM 765 N N . ASN A 1 94 ? -33.174 14.629 -12.837 1.00 89.44 94 ASN A N 1
ATOM 766 C CA . ASN A 1 94 ? -34.245 13.659 -13.114 1.00 89.44 94 ASN A CA 1
ATOM 767 C C . ASN A 1 94 ? -34.396 13.333 -14.619 1.00 89.44 94 ASN A C 1
ATOM 769 O O . ASN A 1 94 ? -35.161 12.448 -14.999 1.00 89.44 94 ASN A O 1
ATOM 773 N N . SER A 1 95 ? -33.689 14.055 -15.492 1.00 91.62 95 SER A N 1
ATOM 774 C CA . SER A 1 95 ? -33.614 13.822 -16.936 1.00 91.62 95 SER A CA 1
ATOM 775 C C . SER A 1 95 ? -32.175 13.538 -17.366 1.00 91.62 95 SER A C 1
ATOM 777 O O . SER A 1 95 ? -31.225 13.904 -16.676 1.00 91.62 95 SER A O 1
ATOM 779 N N . PHE A 1 96 ? -32.012 12.877 -18.517 1.00 93.06 96 PHE A N 1
ATOM 780 C CA . PHE A 1 96 ? -30.689 12.523 -19.027 1.00 93.06 96 PHE A CA 1
ATOM 781 C C . PHE A 1 96 ? -29.840 13.766 -19.308 1.00 93.06 96 PHE A C 1
ATOM 783 O O . PHE A 1 96 ? -30.143 14.548 -20.211 1.00 93.06 96 PHE A O 1
ATOM 790 N N . SER A 1 97 ? -28.744 13.904 -18.569 1.00 93.38 97 SER A N 1
ATOM 791 C CA . SER A 1 97 ? -27.709 14.913 -18.781 1.00 93.38 97 SER A CA 1
ATOM 792 C C . SER A 1 97 ? -26.386 14.251 -19.164 1.00 93.38 97 SER A C 1
ATOM 794 O O . SER A 1 97 ? -26.145 13.090 -18.839 1.00 93.38 97 SER A O 1
ATOM 796 N N . SER A 1 98 ? -25.542 14.970 -19.908 1.00 92.75 98 SER A N 1
ATOM 797 C CA . SER A 1 98 ? -24.233 14.456 -20.325 1.00 92.75 98 SER A CA 1
ATOM 798 C C . SER A 1 98 ? -23.291 14.338 -19.124 1.00 92.75 98 SER A C 1
ATOM 800 O O . SER A 1 98 ? -23.223 15.247 -18.292 1.00 92.75 98 SER A O 1
ATOM 802 N N . ILE A 1 99 ? -22.563 13.223 -19.037 1.00 93.19 99 ILE A N 1
ATOM 803 C CA . ILE A 1 99 ? -21.576 12.997 -17.980 1.00 93.19 99 ILE A CA 1
ATOM 804 C C . ILE A 1 99 ? -20.307 13.804 -18.305 1.00 93.19 99 ILE A C 1
ATOM 806 O O . ILE A 1 99 ? -19.744 13.648 -19.390 1.00 93.19 99 ILE A O 1
ATOM 810 N N . PRO A 1 100 ? -19.799 14.640 -17.379 1.00 92.19 100 PRO A N 1
ATOM 811 C CA . PRO A 1 100 ? -18.546 15.361 -17.578 1.00 92.19 100 PRO A CA 1
ATOM 812 C C . PRO A 1 100 ? -17.373 14.432 -17.920 1.00 92.19 100 PRO A C 1
ATOM 814 O O . PRO A 1 100 ? -17.157 13.433 -17.236 1.00 92.19 100 PRO A O 1
ATOM 817 N N . GLY A 1 101 ? -16.536 14.822 -18.889 1.00 88.44 101 GLY A N 1
ATOM 818 C CA . GLY A 1 101 ? -15.417 13.996 -19.374 1.00 88.44 101 GLY A CA 1
ATOM 819 C C . GLY A 1 101 ? -14.416 13.541 -18.299 1.00 88.44 101 GLY A C 1
ATOM 820 O O . GLY A 1 101 ? -13.795 12.494 -18.439 1.00 88.44 101 GLY A O 1
ATOM 821 N N . LYS A 1 102 ? -14.306 14.270 -17.177 1.00 91.88 102 LYS A N 1
ATOM 822 C CA . LYS A 1 102 ? -13.501 13.875 -15.999 1.00 91.88 102 LYS A CA 1
ATOM 823 C C . LYS A 1 102 ? -13.967 12.574 -15.329 1.00 91.88 102 LYS A C 1
ATOM 825 O O . LYS A 1 102 ? -13.199 11.966 -14.591 1.00 91.88 102 LYS A O 1
ATOM 830 N N . TYR A 1 103 ? -15.219 12.177 -15.543 1.00 92.94 103 TYR A N 1
ATOM 831 C CA . TYR A 1 103 ? -15.831 10.987 -14.955 1.00 92.94 103 TYR A CA 1
ATOM 832 C C . TYR A 1 103 ? -15.916 9.822 -15.936 1.00 92.94 103 TYR A C 1
ATOM 834 O O . TYR A 1 103 ? -16.409 8.761 -15.576 1.00 92.94 103 TYR A O 1
ATOM 842 N N . THR A 1 104 ? -15.431 9.985 -17.161 1.00 93.06 104 THR A N 1
ATOM 843 C CA . THR A 1 104 ? -15.538 8.964 -18.201 1.00 93.06 104 THR A CA 1
ATOM 844 C C . THR A 1 104 ? -14.156 8.620 -18.726 1.00 93.06 104 THR A C 1
ATOM 846 O O . THR A 1 104 ? -13.367 9.508 -19.040 1.00 93.06 104 THR A O 1
ATOM 849 N N . GLY A 1 105 ? -13.864 7.335 -18.865 1.00 91.31 105 GLY A N 1
ATOM 850 C CA . GLY A 1 105 ? -12.657 6.844 -19.514 1.00 91.31 105 GLY A CA 1
ATOM 851 C C . GLY A 1 105 ? -13.024 5.769 -20.519 1.00 91.31 105 GLY A C 1
ATOM 852 O O . GLY A 1 105 ? -13.811 4.881 -20.218 1.00 91.31 105 GLY A O 1
ATOM 853 N N . TYR A 1 106 ? -12.464 5.811 -21.719 1.00 91.56 106 TYR A N 1
ATOM 854 C CA . TYR A 1 106 ? -12.697 4.766 -22.707 1.00 91.56 106 TYR A CA 1
ATOM 855 C C . TYR A 1 106 ? -11.443 4.518 -23.533 1.00 91.56 106 TYR A C 1
ATOM 857 O O . TYR A 1 106 ? -10.583 5.383 -23.687 1.00 91.56 106 TYR A O 1
ATOM 865 N N . HIS A 1 107 ? -11.334 3.305 -24.056 1.00 90.69 107 HIS A N 1
ATOM 866 C CA . HIS A 1 107 ? -10.328 2.931 -25.033 1.00 90.69 107 HIS A CA 1
ATOM 867 C C . HIS A 1 107 ? -10.965 1.953 -26.005 1.00 90.69 107 HIS A C 1
ATOM 869 O O . HIS A 1 107 ? -11.203 0.794 -25.650 1.00 90.69 107 HIS A O 1
ATOM 875 N N . PHE A 1 108 ? -11.217 2.441 -27.221 1.00 87.62 108 PHE A N 1
ATOM 876 C CA . PHE A 1 108 ? -11.681 1.629 -28.332 1.00 87.62 108 PHE A CA 1
ATOM 877 C C . PHE A 1 108 ? -10.687 1.694 -29.492 1.00 87.62 108 PHE A C 1
ATOM 879 O O . PHE A 1 108 ? -10.298 2.768 -29.941 1.00 87.62 108 PHE A O 1
ATOM 886 N N . GLN A 1 109 ? -10.242 0.539 -29.982 1.00 79.62 109 GLN A N 1
ATOM 887 C CA . GLN A 1 109 ? -9.355 0.494 -31.149 1.00 79.62 109 GLN A CA 1
ATOM 888 C C . GLN A 1 109 ? -10.129 0.902 -32.409 1.00 79.62 109 GLN A C 1
ATOM 890 O O . GLN A 1 109 ? -11.137 0.261 -32.716 1.00 79.62 109 GLN A O 1
ATOM 895 N N . GLY A 1 110 ? -9.604 1.883 -33.153 1.00 71.25 110 GLY A N 1
ATOM 896 C CA . GLY A 1 110 ? -10.054 2.225 -34.509 1.00 71.25 110 GLY A CA 1
ATOM 897 C C . GLY A 1 110 ? -11.060 3.375 -34.624 1.00 71.25 110 GLY A C 1
ATOM 898 O O . GLY A 1 110 ? -11.453 3.692 -35.740 1.00 71.25 110 GLY A O 1
ATOM 899 N N . THR A 1 111 ? -11.450 4.019 -33.522 1.00 67.94 111 THR A N 1
ATOM 900 C CA . THR A 1 111 ? -12.418 5.131 -33.517 1.00 67.94 111 THR A CA 1
ATOM 901 C C . THR A 1 111 ? -11.888 6.315 -32.711 1.00 67.94 111 THR A C 1
ATOM 903 O O . THR A 1 111 ? -11.489 6.149 -31.559 1.00 67.94 111 THR A O 1
ATOM 906 N N . SER A 1 112 ? -11.875 7.505 -33.319 1.00 61.53 112 SER A N 1
ATOM 907 C CA . SER A 1 112 ? -11.563 8.779 -32.653 1.00 61.53 112 SER A CA 1
ATOM 908 C C . SER A 1 112 ? -12.764 9.378 -31.926 1.00 61.53 112 SER A C 1
ATOM 910 O O . SER A 1 112 ? -12.579 10.156 -30.993 1.00 61.53 112 SER A O 1
ATOM 912 N N . ASP A 1 113 ? -13.976 9.006 -32.344 1.00 69.06 113 ASP A N 1
ATOM 913 C CA . ASP A 1 113 ? -15.207 9.454 -31.708 1.00 69.06 113 ASP A CA 1
ATOM 914 C C . ASP A 1 113 ? -15.464 8.615 -30.459 1.00 69.06 113 ASP A C 1
ATOM 916 O O . ASP A 1 113 ? -15.528 7.382 -30.498 1.00 69.06 113 ASP A O 1
ATOM 920 N N . GLY A 1 114 ? -15.539 9.310 -29.328 1.00 72.31 114 GLY A N 1
ATOM 921 C CA . GLY A 1 114 ? -15.815 8.701 -28.043 1.00 72.31 114 GLY A CA 1
ATOM 922 C C . GLY A 1 114 ? -17.282 8.302 -27.891 1.00 72.31 114 GLY A C 1
ATOM 923 O O . GLY A 1 114 ? -18.154 8.941 -28.481 1.00 72.31 114 GLY A O 1
ATOM 924 N N . PRO A 1 115 ? -17.572 7.281 -27.071 1.00 84.94 115 PRO A N 1
ATOM 925 C CA . PRO A 1 115 ? -18.931 7.002 -26.621 1.00 84.94 115 PRO A CA 1
ATOM 926 C C . PRO A 1 115 ? -19.561 8.249 -25.975 1.00 84.94 115 PRO A C 1
ATOM 928 O O . PRO A 1 115 ? -18.937 8.910 -25.143 1.00 84.94 115 PRO A O 1
ATOM 931 N N . ASP A 1 116 ? -20.807 8.558 -26.341 1.00 89.25 116 ASP A N 1
ATOM 932 C CA . ASP A 1 116 ? -21.612 9.549 -25.622 1.00 89.25 116 ASP A CA 1
ATOM 933 C C . ASP A 1 116 ? -22.128 8.919 -24.324 1.00 89.25 116 ASP A C 1
ATOM 935 O O . ASP A 1 116 ? -22.680 7.814 -24.342 1.00 89.25 116 ASP A O 1
ATOM 939 N N . PHE A 1 117 ? -21.933 9.618 -23.208 1.00 93.38 117 PHE A N 1
ATOM 940 C CA . PHE A 1 117 ? -22.317 9.171 -21.876 1.00 93.38 117 PHE A CA 1
ATOM 941 C C . PHE A 1 117 ? -23.358 10.112 -21.291 1.00 93.38 117 PHE A C 1
ATOM 943 O O . PHE A 1 117 ? -23.136 11.323 -21.190 1.00 93.38 117 PHE A O 1
ATOM 950 N N . LYS A 1 118 ? -24.470 9.546 -20.829 1.00 94.56 118 LYS A N 1
ATOM 951 C CA . LYS A 1 118 ? -25.525 10.276 -20.127 1.00 94.56 118 LYS A CA 1
ATOM 952 C C . LYS A 1 118 ? -25.863 9.589 -18.821 1.00 94.56 118 LYS A C 1
ATOM 954 O O . LYS A 1 118 ? -25.746 8.373 -18.703 1.00 94.56 118 LYS A O 1
ATOM 959 N N . TRP A 1 119 ? -26.315 10.361 -17.850 1.00 96.06 119 TRP A N 1
ATOM 960 C CA . TRP A 1 119 ? -26.875 9.829 -16.616 1.00 96.06 119 TRP A CA 1
ATOM 961 C C . TRP A 1 119 ? -28.170 10.545 -16.244 1.00 96.06 119 TRP A C 1
ATOM 963 O O . TRP A 1 119 ? -28.430 11.662 -16.693 1.00 96.06 119 TRP A O 1
ATOM 973 N N . LYS A 1 120 ? -28.994 9.896 -15.434 1.00 95.00 120 LYS A N 1
ATOM 974 C CA . LYS A 1 120 ? -30.109 10.518 -14.719 1.00 95.00 120 LYS A CA 1
ATOM 975 C C . LYS A 1 120 ? -30.228 9.893 -13.336 1.00 95.00 120 LYS A C 1
ATOM 977 O O . LYS A 1 120 ? -29.826 8.742 -13.137 1.00 95.00 120 LYS A O 1
ATOM 982 N N . LEU A 1 121 ? -30.801 10.643 -12.410 1.00 95.25 121 LEU A N 1
ATOM 983 C CA . LEU A 1 121 ? -31.144 10.168 -11.081 1.00 95.25 121 LEU A CA 1
ATOM 984 C C . LEU A 1 121 ? -32.629 9.807 -11.042 1.00 95.25 121 LEU A C 1
ATOM 986 O O . LEU A 1 121 ? -33.485 10.612 -11.399 1.00 95.25 121 LEU A O 1
ATOM 990 N N . GLU A 1 122 ? -32.932 8.591 -10.609 1.00 93.50 122 GLU A N 1
ATOM 991 C CA . GLU A 1 122 ? -34.286 8.162 -10.281 1.00 93.50 122 GLU A CA 1
ATOM 992 C C . GLU A 1 122 ? -34.363 7.933 -8.773 1.00 93.50 122 GLU A C 1
ATOM 994 O O . GLU A 1 122 ? -33.603 7.143 -8.212 1.00 93.50 122 GLU A O 1
ATOM 999 N N . THR A 1 123 ? -35.270 8.644 -8.110 1.00 89.62 123 THR A N 1
ATOM 1000 C CA . THR A 1 123 ? -35.553 8.476 -6.684 1.00 89.62 123 THR A CA 1
ATOM 1001 C C . THR A 1 123 ? -36.821 7.651 -6.519 1.00 89.62 123 THR A C 1
ATOM 1003 O O . THR A 1 123 ? -37.854 7.994 -7.098 1.00 89.62 123 THR A O 1
ATOM 1006 N N . GLY A 1 124 ? -36.753 6.585 -5.734 1.00 84.25 124 GLY A N 1
ATOM 1007 C CA . GLY A 1 124 ? -37.899 5.780 -5.329 1.00 84.25 124 GLY A CA 1
ATOM 1008 C C . GLY A 1 124 ? -37.967 5.659 -3.814 1.00 84.25 124 GLY A C 1
ATOM 1009 O O . GLY A 1 124 ? -37.084 6.129 -3.102 1.00 84.25 124 GLY A O 1
ATOM 1010 N N . THR A 1 125 ? -38.993 4.981 -3.325 1.00 82.38 125 THR A N 1
ATOM 1011 C CA . THR A 1 125 ? -39.128 4.627 -1.911 1.00 82.38 125 THR A CA 1
ATOM 1012 C C . THR A 1 125 ? -39.149 3.107 -1.825 1.00 82.38 125 THR A C 1
ATOM 1014 O O . THR A 1 125 ? -39.848 2.467 -2.617 1.00 82.38 125 THR A O 1
ATOM 1017 N N . ASP A 1 126 ? -38.348 2.513 -0.943 1.00 73.31 126 ASP A N 1
ATOM 1018 C CA . ASP A 1 126 ? -38.374 1.063 -0.747 1.00 73.31 126 ASP A CA 1
ATOM 1019 C C . ASP A 1 126 ? -39.621 0.603 0.030 1.00 73.31 126 ASP A C 1
ATOM 1021 O O . ASP A 1 126 ? -40.463 1.398 0.455 1.00 73.31 126 ASP A O 1
ATOM 1025 N N . ALA A 1 127 ? -39.764 -0.715 0.198 1.00 67.50 127 ALA A N 1
ATOM 1026 C CA . ALA A 1 127 ? -40.887 -1.315 0.918 1.00 67.50 127 ALA A CA 1
ATOM 1027 C C . ALA A 1 127 ? -40.913 -0.954 2.419 1.00 67.50 127 ALA A C 1
ATOM 1029 O O . ALA A 1 127 ? -41.907 -1.224 3.093 1.00 67.50 127 ALA A O 1
ATOM 1030 N N . GLN A 1 128 ? -39.835 -0.360 2.935 1.00 64.94 128 GLN A N 1
ATOM 1031 C CA . GLN A 1 128 ? -39.638 0.053 4.319 1.00 64.94 128 GLN A CA 1
ATOM 1032 C C . GLN A 1 128 ? -39.859 1.565 4.507 1.00 64.94 128 GLN A C 1
ATOM 1034 O O . GLN A 1 128 ? -39.906 2.028 5.646 1.00 64.94 128 GLN A O 1
ATOM 1039 N N . GLY A 1 129 ? -40.082 2.314 3.421 1.00 69.75 129 GLY A N 1
ATOM 1040 C CA . GLY A 1 129 ? -40.322 3.754 3.451 1.00 69.75 129 GLY A CA 1
ATOM 1041 C C . GLY A 1 129 ? -39.058 4.612 3.337 1.00 69.75 129 GLY A C 1
ATOM 1042 O O . GLY A 1 129 ? -39.166 5.828 3.480 1.00 69.75 129 GLY A O 1
ATOM 1043 N N . ASP A 1 130 ? -37.891 4.017 3.072 1.00 76.00 130 ASP A N 1
ATOM 1044 C CA . ASP A 1 130 ? -36.625 4.733 2.908 1.00 76.00 130 ASP A CA 1
ATOM 1045 C C . ASP A 1 130 ? -36.435 5.217 1.460 1.00 76.00 130 ASP A C 1
ATOM 1047 O O . ASP A 1 130 ? -36.783 4.541 0.484 1.00 76.00 130 ASP A O 1
ATOM 1051 N N . ASP A 1 131 ? -35.822 6.395 1.317 1.00 81.06 131 ASP A N 1
ATOM 1052 C CA . ASP A 1 131 ? -35.462 6.959 0.018 1.00 81.06 131 ASP A CA 1
ATOM 1053 C C . ASP A 1 131 ? -34.353 6.127 -0.646 1.00 81.06 131 ASP A C 1
ATOM 1055 O O . ASP A 1 131 ? -33.231 6.004 -0.144 1.00 81.06 131 ASP A O 1
ATOM 1059 N N . THR A 1 132 ? -34.653 5.590 -1.827 1.00 86.25 132 THR A N 1
ATOM 1060 C CA . THR A 1 132 ? -33.708 4.854 -2.670 1.00 86.25 132 THR A CA 1
ATOM 1061 C C . THR A 1 132 ? -33.313 5.692 -3.873 1.00 86.25 132 THR A C 1
ATOM 1063 O O . THR A 1 132 ? -34.151 6.219 -4.605 1.00 86.25 132 THR A O 1
ATOM 1066 N N . GLN A 1 133 ? -32.009 5.809 -4.102 1.00 91.62 133 GLN A N 1
ATOM 1067 C CA . GLN A 1 133 ? -31.460 6.531 -5.242 1.00 91.62 133 GLN A CA 1
ATOM 1068 C C . GLN A 1 133 ? -30.889 5.540 -6.254 1.00 91.62 133 GLN A C 1
ATOM 1070 O O . GLN A 1 133 ? -29.997 4.751 -5.940 1.00 91.62 133 GLN A O 1
ATOM 1075 N N . THR A 1 134 ? -31.383 5.597 -7.486 1.00 94.88 134 THR A N 1
ATOM 1076 C CA . THR A 1 134 ? -30.889 4.797 -8.607 1.00 94.88 134 THR A CA 1
ATOM 1077 C C . THR A 1 134 ? -30.275 5.717 -9.651 1.00 94.88 134 THR A C 1
ATOM 1079 O O . THR A 1 134 ? -30.939 6.590 -10.204 1.00 94.88 134 THR A O 1
ATOM 1082 N N . CYS A 1 135 ? -28.996 5.509 -9.946 1.00 96.12 135 CYS A N 1
ATOM 1083 C CA . CYS A 1 135 ? -28.319 6.168 -11.051 1.00 96.12 135 CYS A CA 1
ATOM 1084 C C . CYS A 1 135 ? -28.530 5.352 -12.326 1.00 96.12 135 CYS A C 1
ATOM 1086 O O . CYS A 1 135 ? -28.093 4.203 -12.415 1.00 96.12 135 CYS A O 1
ATOM 1088 N N . VAL A 1 136 ? -29.187 5.935 -13.321 1.00 96.19 136 VAL A N 1
ATOM 1089 C CA . VAL A 1 136 ? -29.361 5.309 -14.633 1.00 96.19 136 VAL A CA 1
ATOM 1090 C C . VAL A 1 136 ? -28.327 5.900 -15.573 1.00 96.19 136 VAL A C 1
ATOM 1092 O O . VAL A 1 136 ? -28.372 7.091 -15.871 1.00 96.19 136 VAL A O 1
ATOM 1095 N N . VAL A 1 137 ? -27.390 5.073 -16.028 1.00 95.62 137 VAL A N 1
ATOM 1096 C CA . VAL A 1 137 ? -26.329 5.461 -16.957 1.00 95.62 137 VAL A CA 1
ATOM 1097 C C . VAL A 1 137 ? -26.643 4.934 -18.349 1.00 95.62 137 VAL A C 1
ATOM 1099 O O . VAL A 1 137 ? -27.034 3.782 -18.523 1.00 95.62 137 VAL A O 1
ATOM 1102 N N . GLN A 1 138 ? -26.465 5.782 -19.350 1.00 95.06 138 GLN A N 1
ATOM 1103 C CA . GLN A 1 138 ? -26.649 5.459 -20.753 1.00 95.06 138 GLN A CA 1
ATOM 1104 C C . GLN A 1 138 ? -25.335 5.707 -21.487 1.00 95.06 138 GLN A C 1
ATOM 1106 O O . GLN A 1 138 ? -24.731 6.770 -21.339 1.00 95.06 138 GLN A O 1
ATOM 1111 N N . PHE A 1 139 ? -24.883 4.736 -22.271 1.00 93.81 139 PHE A N 1
ATOM 1112 C CA . PHE A 1 139 ? -23.649 4.853 -23.043 1.00 93.81 139 PHE A CA 1
ATOM 1113 C C . PHE A 1 139 ? -23.803 4.238 -24.429 1.00 93.81 139 PHE A C 1
ATOM 1115 O O . PHE A 1 139 ? -24.481 3.224 -24.607 1.00 93.81 139 PHE A O 1
ATOM 1122 N N . ASN A 1 140 ? -23.175 4.856 -25.426 1.00 91.25 140 ASN A N 1
ATOM 1123 C CA . ASN A 1 140 ? -23.125 4.310 -26.778 1.00 91.25 140 ASN A CA 1
ATOM 1124 C C . ASN A 1 140 ? -21.861 3.469 -26.979 1.00 91.25 140 ASN A C 1
ATOM 1126 O O . ASN A 1 140 ? -20.761 3.939 -26.726 1.00 91.25 140 ASN A O 1
ATOM 1130 N N . LEU A 1 141 ? -22.007 2.236 -27.446 1.00 90.88 141 LEU A N 1
ATOM 1131 C CA . LEU A 1 141 ? -20.895 1.373 -27.810 1.00 90.88 141 LEU A CA 1
ATOM 1132 C C . LEU A 1 141 ? -20.620 1.496 -29.322 1.00 90.88 141 LEU A C 1
ATOM 1134 O O . LEU A 1 141 ? -21.475 1.092 -30.114 1.00 90.88 141 LEU A O 1
ATOM 1138 N N . PRO A 1 142 ? -19.443 2.004 -29.743 1.00 88.50 142 PRO A N 1
ATOM 1139 C CA . PRO A 1 142 ? -19.181 2.324 -31.149 1.00 88.50 142 PRO A CA 1
ATOM 1140 C C . PRO A 1 142 ? -18.913 1.095 -32.029 1.00 88.50 142 PRO A C 1
ATOM 1142 O O . PRO A 1 142 ? -18.987 1.189 -33.251 1.00 88.50 142 PRO A O 1
ATOM 1145 N N . LYS A 1 143 ? -18.571 -0.053 -31.433 1.00 87.94 143 LYS A N 1
ATOM 1146 C CA . LYS A 1 143 ? -18.252 -1.290 -32.155 1.00 87.94 143 LYS A CA 1
ATOM 1147 C C . LYS A 1 143 ? -18.615 -2.533 -31.354 1.00 87.94 143 LYS A C 1
ATOM 1149 O O . LYS A 1 143 ? -18.645 -2.487 -30.128 1.00 87.94 143 LYS A O 1
ATOM 1154 N N . ASP A 1 144 ? -18.814 -3.634 -32.064 1.00 90.56 144 ASP A N 1
ATOM 1155 C CA . ASP A 1 144 ? -19.082 -4.939 -31.467 1.00 90.56 144 ASP A CA 1
ATOM 1156 C C . ASP A 1 144 ? -17.828 -5.418 -30.694 1.00 90.56 144 ASP A C 1
ATOM 1158 O O . ASP A 1 144 ? -16.697 -5.269 -31.174 1.00 90.56 144 ASP A O 1
ATOM 1162 N N . LEU A 1 145 ? -18.010 -5.938 -29.476 1.00 91.56 145 LEU A N 1
ATOM 1163 C CA . LEU A 1 145 ? -16.941 -6.501 -28.644 1.00 91.56 145 LEU A CA 1
ATOM 1164 C C . LEU A 1 145 ? -17.089 -8.017 -28.525 1.00 91.56 145 LEU A C 1
ATOM 1166 O O . LEU A 1 145 ? -18.131 -8.514 -28.093 1.00 91.56 145 LEU A O 1
ATOM 1170 N N . ASP A 1 146 ? -16.016 -8.737 -28.840 1.00 91.06 146 ASP A N 1
ATOM 1171 C CA . ASP A 1 146 ? -15.973 -10.192 -28.720 1.00 91.06 146 ASP A CA 1
ATOM 1172 C C . ASP A 1 146 ? -15.960 -10.645 -27.245 1.00 91.06 146 ASP A C 1
ATOM 1174 O O . ASP A 1 146 ? -15.326 -9.992 -26.403 1.00 91.06 146 ASP A O 1
ATOM 1178 N N . PRO A 1 147 ? -16.619 -11.771 -26.909 1.00 91.50 147 PRO A N 1
ATOM 1179 C CA . PRO A 1 147 ? -16.550 -12.343 -25.570 1.00 91.50 147 PRO A CA 1
ATOM 1180 C C . PRO A 1 147 ? -15.126 -12.841 -25.251 1.00 91.50 147 PRO A C 1
ATOM 1182 O O . PRO A 1 147 ? -14.403 -13.277 -26.151 1.00 91.50 147 PRO A O 1
ATOM 1185 N N . PRO A 1 148 ? -14.708 -12.860 -23.970 1.00 93.81 148 PRO A N 1
ATOM 1186 C CA . PRO A 1 148 ? -15.499 -12.570 -22.774 1.00 93.81 148 PRO A CA 1
ATOM 1187 C C . PRO A 1 148 ? -15.521 -11.087 -22.367 1.00 93.81 148 PRO A C 1
ATOM 1189 O O . PRO A 1 148 ? -14.503 -10.388 -22.403 1.00 93.81 148 PRO A O 1
ATOM 1192 N N . ILE A 1 149 ? -16.682 -10.642 -21.880 1.00 94.88 149 ILE A N 1
ATOM 1193 C CA . ILE A 1 149 ? -16.902 -9.310 -21.306 1.00 94.88 149 ILE A CA 1
ATOM 1194 C C . ILE A 1 149 ? -17.030 -9.419 -19.793 1.00 94.88 149 ILE A C 1
ATOM 1196 O O . ILE A 1 149 ? -17.795 -10.236 -19.276 1.00 94.88 149 ILE A O 1
ATOM 1200 N N . TYR A 1 150 ? -16.307 -8.555 -19.089 1.00 95.75 150 TYR A N 1
ATOM 1201 C CA . TYR A 1 150 ? -16.315 -8.482 -17.637 1.00 95.75 150 TYR A CA 1
ATOM 1202 C C . TYR A 1 150 ? -16.817 -7.125 -17.170 1.00 95.75 150 TYR A C 1
ATOM 1204 O O . TYR A 1 150 ? -16.370 -6.080 -17.654 1.00 95.75 150 TYR A O 1
ATOM 1212 N N . LEU A 1 151 ? -17.701 -7.165 -16.179 1.00 96.44 151 LEU A N 1
ATOM 1213 C CA . LEU A 1 151 ? -18.165 -6.014 -15.432 1.00 96.44 151 LEU A CA 1
ATOM 1214 C C . LEU A 1 151 ? -17.456 -5.966 -14.083 1.00 96.44 151 LEU A C 1
ATOM 1216 O O . LEU A 1 151 ? -17.658 -6.828 -13.227 1.00 96.44 151 LEU A O 1
ATOM 1220 N N . PHE A 1 152 ? -16.650 -4.933 -13.888 1.00 97.31 152 PHE A N 1
ATOM 1221 C CA . PHE A 1 152 ? -15.998 -4.623 -12.628 1.00 97.31 152 PHE A CA 1
ATOM 1222 C C . PHE A 1 152 ? -16.597 -3.364 -12.016 1.00 97.31 152 PHE A C 1
ATOM 1224 O O . PHE A 1 152 ? -16.975 -2.429 -12.722 1.00 97.31 152 PHE A O 1
ATOM 1231 N N . TYR A 1 153 ? -16.575 -3.292 -10.692 1.00 97.19 153 TYR A N 1
ATOM 1232 C CA . TYR A 1 153 ? -16.602 -2.013 -9.999 1.00 97.19 153 TYR A CA 1
ATOM 1233 C C . TYR A 1 153 ? -15.199 -1.689 -9.495 1.00 97.19 153 TYR A C 1
ATOM 1235 O O . TYR A 1 153 ? -14.432 -2.570 -9.092 1.00 97.19 153 TYR A O 1
ATOM 1243 N N . LYS A 1 154 ? -14.853 -0.410 -9.546 1.00 97.31 154 LYS A N 1
ATOM 1244 C CA . LYS A 1 154 ? -13.574 0.139 -9.119 1.00 97.31 154 LYS A CA 1
ATOM 1245 C C . LYS A 1 154 ? -13.798 1.077 -7.952 1.00 97.31 154 LYS A C 1
ATOM 1247 O O . LYS A 1 154 ? -14.623 1.983 -8.050 1.00 97.31 154 LYS A O 1
ATOM 1252 N N . LEU A 1 155 ? -13.028 0.882 -6.890 1.00 97.19 155 LEU A N 1
ATOM 1253 C CA . LEU A 1 155 ? -12.969 1.788 -5.751 1.00 97.19 155 LEU A CA 1
ATOM 1254 C C . LEU A 1 155 ? -11.586 2.428 -5.689 1.00 97.19 155 LEU A C 1
ATOM 1256 O O . LEU A 1 155 ? -10.579 1.757 -5.914 1.00 97.19 155 LEU A O 1
ATOM 1260 N N . THR A 1 156 ? -11.547 3.722 -5.387 1.00 96.25 156 THR A N 1
ATOM 1261 C CA . THR A 1 156 ? -10.312 4.472 -5.135 1.00 96.25 156 THR A CA 1
ATOM 1262 C C . THR A 1 156 ? -10.289 4.975 -3.699 1.00 96.25 156 THR A C 1
ATOM 1264 O O . THR A 1 156 ? -11.339 5.276 -3.131 1.00 96.25 156 THR A O 1
ATOM 1267 N N . ASN A 1 157 ? -9.086 5.118 -3.139 1.00 95.38 157 ASN A N 1
ATOM 1268 C CA . ASN A 1 157 ? -8.863 5.593 -1.771 1.00 95.38 157 ASN A CA 1
ATOM 1269 C C . ASN A 1 157 ? -9.532 4.714 -0.690 1.00 95.38 157 ASN A C 1
ATOM 1271 O O . ASN A 1 157 ? -9.923 5.210 0.362 1.00 95.38 157 ASN A O 1
ATOM 1275 N N . PHE A 1 158 ? -9.678 3.407 -0.945 1.00 95.75 158 PHE A N 1
ATOM 1276 C CA . PHE A 1 158 ? -10.231 2.452 0.017 1.00 95.75 158 PHE A CA 1
ATOM 1277 C C . PHE A 1 158 ? -9.164 1.426 0.422 1.00 95.75 158 PHE A C 1
ATOM 1279 O O . PHE A 1 158 ? -8.752 0.583 -0.371 1.00 95.75 158 PHE A O 1
ATOM 1286 N N . TYR A 1 159 ? -8.708 1.481 1.671 1.00 95.06 159 TYR A N 1
ATOM 1287 C CA . TYR A 1 159 ? -7.520 0.759 2.137 1.00 95.06 159 TYR A CA 1
ATOM 1288 C C . TYR A 1 159 ? -7.827 -0.674 2.605 1.00 95.06 159 TYR A C 1
ATOM 1290 O O . TYR A 1 159 ? -7.739 -0.983 3.793 1.00 95.06 159 TYR A O 1
ATOM 1298 N N . GLN A 1 160 ? -8.135 -1.584 1.668 1.00 95.25 160 GLN A N 1
ATOM 1299 C CA . GLN A 1 160 ? -8.268 -3.021 1.991 1.00 95.25 160 GLN A CA 1
ATOM 1300 C C . GLN A 1 160 ? -6.967 -3.651 2.499 1.00 95.25 160 GLN A C 1
ATOM 1302 O O . GLN A 1 160 ? -7.009 -4.702 3.128 1.00 95.25 160 GLN A O 1
ATOM 1307 N N . ASN A 1 161 ? -5.825 -3.029 2.213 1.00 95.38 161 ASN A N 1
ATOM 1308 C CA . ASN A 1 161 ? -4.489 -3.482 2.585 1.00 95.38 161 ASN A CA 1
ATOM 1309 C C . ASN A 1 161 ? -4.034 -2.991 3.971 1.00 95.38 161 ASN A C 1
ATOM 1311 O O . ASN A 1 161 ? -2.912 -3.285 4.378 1.00 95.38 161 ASN A O 1
ATOM 1315 N N . HIS A 1 162 ? -4.877 -2.259 4.705 1.00 93.94 162 HIS A N 1
ATOM 1316 C CA . HIS A 1 162 ? -4.560 -1.844 6.067 1.00 93.94 162 HIS A CA 1
ATOM 1317 C C . HIS A 1 162 ? -4.417 -3.070 6.983 1.00 93.94 162 HIS A C 1
ATOM 1319 O O . HIS A 1 162 ? -5.291 -3.938 6.987 1.00 93.94 162 HIS A O 1
ATOM 1325 N N . ARG A 1 163 ? -3.362 -3.133 7.808 1.00 91.12 163 ARG A N 1
ATOM 1326 C CA . ARG A 1 163 ? -3.029 -4.311 8.636 1.00 91.12 163 ARG A CA 1
ATOM 1327 C C . ARG A 1 163 ? -4.213 -4.812 9.468 1.00 91.12 163 ARG A C 1
ATOM 1329 O O . ARG A 1 163 ? -4.632 -5.957 9.318 1.00 91.12 163 ARG A O 1
ATOM 1336 N N . LYS A 1 164 ? -4.816 -3.922 10.269 1.00 90.25 164 LYS A N 1
ATOM 1337 C CA . LYS A 1 164 ? -6.016 -4.240 11.070 1.00 90.25 164 LYS A CA 1
ATOM 1338 C C . LYS A 1 164 ? -7.209 -4.693 10.222 1.00 90.25 164 LYS A C 1
ATOM 1340 O O . LYS A 1 164 ? -8.008 -5.486 10.690 1.00 90.25 164 LYS A O 1
ATOM 1345 N N . TYR A 1 165 ? -7.336 -4.215 8.984 1.00 93.69 165 TYR A N 1
ATOM 1346 C CA . TYR A 1 165 ? -8.441 -4.583 8.101 1.00 93.69 165 TYR A CA 1
ATOM 1347 C C . TYR A 1 165 ? -8.245 -5.987 7.520 1.00 93.69 165 TYR A C 1
ATOM 1349 O O . TYR A 1 165 ? -9.149 -6.809 7.611 1.00 93.69 165 TYR A O 1
ATOM 1357 N N . VAL A 1 166 ? -7.056 -6.284 6.980 1.00 94.69 166 VAL A N 1
ATOM 1358 C CA . VAL A 1 166 ? -6.728 -7.572 6.334 1.00 94.69 166 VAL A CA 1
ATOM 1359 C C . VAL A 1 166 ? -6.881 -8.750 7.289 1.00 94.69 166 VAL A C 1
ATOM 1361 O O . VAL A 1 166 ? -7.281 -9.830 6.867 1.00 94.69 166 VAL A O 1
ATOM 1364 N N . GLU A 1 167 ? -6.562 -8.559 8.565 1.00 92.56 167 GLU A N 1
ATOM 1365 C CA . GLU A 1 167 ? -6.633 -9.621 9.566 1.00 92.56 167 GLU A CA 1
ATOM 1366 C C . GLU A 1 167 ? -8.032 -9.803 10.178 1.00 92.56 167 GLU A C 1
ATOM 1368 O O . GLU A 1 167 ? -8.267 -10.807 10.848 1.00 92.56 167 GLU A O 1
ATOM 1373 N N . SER A 1 168 ? -8.966 -8.875 9.938 1.00 94.38 168 SER A N 1
ATOM 1374 C CA . SER A 1 168 ? -10.245 -8.810 10.652 1.00 94.38 168 SER A CA 1
ATOM 1375 C C . SER A 1 168 ? -11.325 -9.698 10.037 1.00 94.38 168 SER A C 1
ATOM 1377 O O . SER A 1 168 ? -12.235 -9.229 9.350 1.00 94.38 168 SER A O 1
ATOM 1379 N N . TYR A 1 169 ? -11.188 -11.003 10.276 1.00 93.25 169 TYR A N 1
ATOM 1380 C CA . TYR A 1 169 ? -12.182 -12.041 9.998 1.00 93.25 169 TYR A CA 1
ATOM 1381 C C . TYR A 1 169 ? -11.857 -13.326 10.781 1.00 93.25 169 TYR A C 1
ATOM 1383 O O . TYR A 1 169 ? -10.715 -13.554 11.188 1.00 93.25 169 TYR A O 1
ATOM 1391 N N . ASP A 1 170 ? -12.842 -14.212 10.937 1.00 93.81 170 ASP A N 1
ATOM 1392 C CA . ASP A 1 170 ? -12.654 -15.520 11.569 1.00 93.81 170 ASP A CA 1
ATOM 1393 C C . ASP A 1 170 ? -12.683 -16.662 10.538 1.00 93.81 170 ASP A C 1
ATOM 1395 O O . ASP A 1 170 ? -13.648 -16.854 9.799 1.00 93.81 170 ASP A O 1
ATOM 1399 N N . THR A 1 171 ? -11.602 -17.443 10.465 1.00 92.44 171 THR A N 1
ATOM 1400 C CA . THR A 1 171 ? -11.482 -18.531 9.475 1.00 92.44 171 THR A CA 1
ATOM 1401 C C . THR A 1 171 ? -12.390 -19.730 9.747 1.00 92.44 171 THR A C 1
ATOM 1403 O O . THR A 1 171 ? -12.714 -20.450 8.803 1.00 92.44 171 THR A O 1
ATOM 1406 N N . ALA A 1 172 ? -12.748 -20.005 11.003 1.00 92.31 172 ALA A N 1
ATOM 1407 C CA . ALA A 1 172 ? -13.620 -21.120 11.364 1.00 92.31 172 ALA A CA 1
ATOM 1408 C C . ALA A 1 172 ? -15.072 -20.773 11.015 1.00 92.31 172 ALA A C 1
ATOM 1410 O O . ALA A 1 172 ? -15.761 -21.567 10.372 1.00 92.31 172 ALA A O 1
ATOM 1411 N N . GLN A 1 173 ? -15.477 -19.532 11.291 1.00 92.38 173 GLN A N 1
ATOM 1412 C CA . GLN A 1 173 ? -16.777 -19.001 10.900 1.00 92.38 173 GLN A CA 1
ATOM 1413 C C . GLN A 1 173 ? -16.982 -19.031 9.376 1.00 92.38 173 GLN A C 1
ATOM 1415 O O . GLN A 1 173 ? -18.021 -19.490 8.906 1.00 92.38 173 GLN A O 1
ATOM 1420 N N . LEU A 1 174 ? -15.984 -18.616 8.582 1.00 93.44 174 LEU A N 1
ATOM 1421 C CA . LEU A 1 174 ? -16.066 -18.689 7.113 1.00 93.44 174 LEU A CA 1
ATOM 1422 C C . LEU A 1 174 ? -16.150 -20.136 6.592 1.00 93.44 174 LEU A C 1
ATOM 1424 O O . LEU A 1 174 ? -16.843 -20.398 5.607 1.00 93.44 174 LEU A O 1
ATOM 1428 N N . ARG A 1 175 ? -15.512 -21.088 7.288 1.00 92.81 175 ARG A N 1
ATOM 1429 C CA . ARG A 1 175 ? -15.618 -22.535 7.019 1.00 92.81 175 ARG A CA 1
ATOM 1430 C C . ARG A 1 175 ? -16.949 -23.149 7.477 1.00 92.81 175 ARG A C 1
ATOM 1432 O O . ARG A 1 175 ? -17.136 -24.357 7.329 1.00 92.81 175 ARG A O 1
ATOM 1439 N N . GLY A 1 176 ? -17.877 -22.337 7.982 1.00 91.50 176 GLY A N 1
ATOM 1440 C CA . GLY A 1 176 ? -19.219 -22.741 8.389 1.00 91.50 176 GLY A CA 1
ATOM 1441 C C . GLY A 1 176 ? -19.293 -23.367 9.784 1.00 91.50 176 GLY A C 1
ATOM 1442 O O . GLY A 1 176 ? -20.306 -23.976 10.123 1.00 91.50 176 GLY A O 1
ATOM 1443 N N . GLU A 1 177 ? -18.239 -23.263 10.594 1.00 91.31 177 GLU A N 1
ATOM 1444 C CA . GLU A 1 177 ? -18.236 -23.745 11.977 1.00 91.31 177 GLU A CA 1
ATOM 1445 C C . GLU A 1 177 ? -18.974 -22.751 12.891 1.00 91.31 177 GLU A C 1
ATOM 1447 O O . GLU A 1 177 ? -18.797 -21.537 12.779 1.00 91.31 177 GLU A O 1
ATOM 1452 N N . ALA A 1 178 ? -19.812 -23.269 13.795 1.00 89.56 178 ALA A N 1
ATOM 1453 C CA . ALA A 1 178 ? -20.513 -22.465 14.793 1.00 89.56 178 ALA A CA 1
ATOM 1454 C C . ALA A 1 178 ? -19.597 -22.240 16.007 1.00 89.56 178 ALA A C 1
ATOM 1456 O O . ALA A 1 178 ? -19.531 -23.072 16.911 1.00 89.56 178 ALA A O 1
ATOM 1457 N N . VAL A 1 179 ? -18.839 -21.144 15.990 1.00 86.94 179 VAL A N 1
ATOM 1458 C CA . VAL A 1 179 ? -17.913 -20.752 17.063 1.00 86.94 179 VAL A CA 1
ATOM 1459 C C . VAL A 1 179 ? -18.663 -19.975 18.150 1.00 86.94 179 VAL A C 1
ATOM 1461 O O . VAL A 1 179 ? -19.408 -19.039 17.856 1.00 86.94 179 VAL A O 1
ATOM 1464 N N . LEU A 1 180 ? -18.473 -20.329 19.418 1.00 82.56 180 LEU A N 1
ATOM 1465 C CA . LEU A 1 180 ? -19.110 -19.618 20.530 1.00 82.56 180 LEU A CA 1
ATOM 1466 C C . LEU A 1 180 ? -18.562 -18.187 20.669 1.00 82.56 180 LEU A C 1
ATOM 1468 O O . LEU A 1 180 ? -17.412 -17.915 20.332 1.00 82.56 180 LEU A O 1
ATOM 1472 N N . ALA A 1 181 ? -19.371 -17.275 21.217 1.00 76.06 181 ALA A N 1
ATOM 1473 C CA . ALA A 1 181 ? -19.028 -15.857 21.382 1.00 76.06 181 ALA A CA 1
ATOM 1474 C C . ALA A 1 181 ? -17.660 -15.619 22.068 1.00 76.06 181 ALA A C 1
ATOM 1476 O O . ALA A 1 181 ? -16.882 -14.765 21.633 1.00 76.06 181 ALA A O 1
ATOM 1477 N N . GLY A 1 182 ? -17.332 -16.412 23.095 1.00 73.94 182 GLY A N 1
ATOM 1478 C CA . GLY A 1 182 ? -16.048 -16.337 23.803 1.00 73.94 182 GLY A CA 1
ATOM 1479 C C . GLY A 1 182 ? -14.843 -16.771 22.959 1.00 73.94 182 GLY A C 1
ATOM 1480 O O . GLY A 1 182 ? -13.795 -16.128 23.026 1.00 73.94 182 GLY A O 1
ATOM 1481 N N . ASP A 1 183 ? -15.022 -17.779 22.103 1.00 81.19 183 ASP A N 1
ATOM 1482 C CA . ASP A 1 183 ? -13.951 -18.452 21.351 1.00 81.19 183 ASP A CA 1
ATOM 1483 C C . ASP A 1 183 ? -13.668 -17.825 19.976 1.00 81.19 183 ASP A C 1
ATOM 1485 O O . ASP A 1 183 ? -12.717 -18.214 19.296 1.00 81.19 183 ASP A O 1
ATOM 1489 N N . LEU A 1 184 ? -14.478 -16.849 19.550 1.00 81.25 184 LEU A N 1
ATOM 1490 C CA . LEU A 1 184 ? -14.238 -16.107 18.311 1.00 81.25 184 LEU A CA 1
ATOM 1491 C C . LEU A 1 184 ? -12.867 -15.423 18.339 1.00 81.25 184 LEU A C 1
ATOM 1493 O O . LEU A 1 184 ? -12.453 -14.858 19.357 1.00 81.25 184 LEU A O 1
ATOM 1497 N N . ASN A 1 185 ? -12.182 -15.410 17.201 1.00 80.56 185 ASN A N 1
ATOM 1498 C CA . ASN A 1 185 ? -10.859 -14.815 17.093 1.00 80.56 185 ASN A CA 1
ATOM 1499 C C . ASN A 1 185 ? -10.865 -13.317 17.462 1.00 80.56 185 ASN A C 1
ATOM 1501 O O . ASN A 1 185 ? -11.633 -12.536 16.898 1.00 80.56 185 ASN A O 1
ATOM 1505 N N . GLY A 1 186 ? -9.959 -12.898 18.356 1.00 80.12 186 GLY A N 1
ATOM 1506 C CA . GLY A 1 186 ? -9.784 -11.488 18.743 1.00 80.12 186 GLY A CA 1
ATOM 1507 C C . GLY A 1 186 ? -9.408 -10.567 17.575 1.00 80.12 186 GLY A C 1
ATOM 1508 O O . GLY A 1 186 ? -9.588 -9.359 17.641 1.00 80.12 186 GLY A O 1
ATOM 1509 N N . LYS A 1 187 ? -8.969 -11.118 16.437 1.00 86.19 187 LYS A N 1
ATOM 1510 C CA . LYS A 1 187 ? -8.747 -10.336 15.210 1.00 86.19 187 LYS A CA 1
ATOM 1511 C C . LYS A 1 187 ? -10.027 -9.718 14.634 1.00 86.19 187 LYS A C 1
ATOM 1513 O O . LYS A 1 187 ? -9.947 -8.736 13.900 1.00 86.19 187 LYS A O 1
ATOM 1518 N N . CYS A 1 188 ? -11.203 -10.265 14.955 1.00 85.69 188 CYS A N 1
ATOM 1519 C CA . CYS A 1 188 ? -12.486 -9.683 14.554 1.00 85.69 188 CYS A CA 1
ATOM 1520 C C . CYS A 1 188 ? -12.853 -8.407 15.334 1.00 85.69 188 CYS A C 1
ATOM 1522 O O . CYS A 1 188 ? -13.847 -7.769 14.979 1.00 85.69 188 CYS A O 1
ATOM 1524 N N . ASP A 1 189 ? -12.080 -8.007 16.349 1.00 83.31 189 ASP A N 1
ATOM 1525 C CA . ASP A 1 189 ? -12.327 -6.776 17.098 1.00 83.31 189 ASP A CA 1
ATOM 1526 C C . ASP A 1 189 ? -12.214 -5.535 16.188 1.00 83.31 189 ASP A C 1
ATOM 1528 O O . ASP A 1 189 ? -11.355 -5.475 15.303 1.00 83.31 189 ASP A O 1
ATOM 1532 N N . PRO A 1 190 ? -13.093 -4.528 16.356 1.00 84.69 190 PRO A N 1
ATOM 1533 C CA . PRO A 1 190 ? -14.128 -4.404 17.390 1.00 84.69 190 PRO A CA 1
ATOM 1534 C C . PRO A 1 190 ? -15.467 -5.091 17.046 1.00 84.69 190 PRO A C 1
ATOM 1536 O O . PRO A 1 190 ? -16.398 -5.056 17.843 1.00 84.69 190 PRO A O 1
ATOM 1539 N N . LEU A 1 191 ? -15.607 -5.696 15.862 1.00 87.88 191 LEU A N 1
ATOM 1540 C CA . LEU A 1 191 ? -16.873 -6.232 15.335 1.00 87.88 191 LEU A CA 1
ATOM 1541 C C . LEU A 1 191 ? -17.017 -7.744 15.554 1.00 87.88 191 LEU A C 1
ATOM 1543 O O . LEU A 1 191 ? -17.445 -8.473 14.655 1.00 87.88 191 LEU A O 1
ATOM 1547 N N . LYS A 1 192 ? -16.634 -8.212 16.742 1.00 88.12 192 LYS A N 1
ATOM 1548 C CA . LYS A 1 192 ? -16.732 -9.620 17.144 1.00 88.12 192 LYS A CA 1
ATOM 1549 C C . LYS A 1 192 ? -18.095 -9.944 17.761 1.00 88.12 192 LYS A C 1
ATOM 1551 O O . LYS A 1 192 ? -18.723 -10.933 17.385 1.00 88.12 192 LYS A O 1
ATOM 1556 N N . LEU A 1 193 ? -18.555 -9.099 18.683 1.00 88.12 193 LEU A N 1
ATOM 1557 C CA . LEU A 1 193 ? -19.762 -9.305 19.487 1.00 88.12 193 LEU A CA 1
ATOM 1558 C C . LEU A 1 193 ? -20.675 -8.082 19.417 1.00 88.12 193 LEU A C 1
ATOM 1560 O O . LEU A 1 193 ? -20.215 -6.955 19.234 1.00 88.12 193 LEU A O 1
ATOM 1564 N N . LYS A 1 194 ? -21.976 -8.302 19.598 1.00 85.88 194 LYS A N 1
ATOM 1565 C CA . LYS A 1 194 ? -22.962 -7.233 19.772 1.00 85.88 194 LYS A CA 1
ATOM 1566 C C . LYS A 1 194 ? -23.917 -7.614 20.895 1.00 85.88 194 LYS A C 1
ATOM 1568 O O . LYS A 1 194 ? -24.486 -8.704 20.889 1.00 85.88 194 LYS A O 1
ATOM 1573 N N . THR A 1 195 ? -24.115 -6.701 21.838 1.00 83.19 195 THR A N 1
ATOM 1574 C CA . THR A 1 195 ? -25.082 -6.882 22.921 1.00 83.19 195 THR A CA 1
ATOM 1575 C C . THR A 1 195 ? -26.492 -6.611 22.399 1.00 83.19 195 THR A C 1
ATOM 1577 O O . THR A 1 195 ? -26.779 -5.515 21.916 1.00 83.19 195 THR A O 1
ATOM 1580 N N . VAL A 1 196 ? -27.369 -7.608 22.490 1.00 78.75 196 VAL A N 1
ATOM 1581 C CA . VAL A 1 196 ? -28.798 -7.506 22.162 1.00 78.75 196 VAL A CA 1
ATOM 1582 C C . VAL A 1 196 ? -29.576 -8.029 23.366 1.00 78.75 196 VAL A C 1
ATOM 1584 O O . VAL A 1 196 ? -29.314 -9.135 23.833 1.00 78.75 196 VAL A O 1
ATOM 1587 N N . ASP A 1 197 ? -30.478 -7.213 23.911 1.00 74.94 197 ASP A N 1
ATOM 1588 C CA . ASP A 1 197 ? -31.298 -7.545 25.090 1.00 74.94 197 ASP A CA 1
ATOM 1589 C C . ASP A 1 197 ? -30.492 -7.993 26.326 1.00 74.94 197 ASP A C 1
ATOM 1591 O O . ASP A 1 197 ? -30.912 -8.853 27.096 1.00 74.94 197 ASP A O 1
ATOM 1595 N N . GLY A 1 198 ? -29.296 -7.422 26.512 1.00 73.62 198 GLY A N 1
ATOM 1596 C CA . GLY A 1 198 ? -28.394 -7.755 27.622 1.00 73.62 198 GLY A CA 1
ATOM 1597 C C . GLY A 1 198 ? -27.565 -9.032 27.429 1.00 73.62 198 GLY A C 1
ATOM 1598 O O . GLY A 1 198 ? -26.709 -9.308 28.263 1.00 73.62 198 GLY A O 1
ATOM 1599 N N . ASN A 1 199 ? -27.757 -9.766 26.326 1.00 79.94 199 ASN A N 1
ATOM 1600 C CA . ASN A 1 199 ? -26.963 -10.941 25.964 1.00 79.94 199 ASN A CA 1
ATOM 1601 C C . ASN A 1 199 ? -25.955 -10.604 24.856 1.00 79.94 199 ASN A C 1
ATOM 1603 O O . ASN A 1 199 ? -26.281 -9.917 23.885 1.00 79.94 199 ASN A O 1
ATOM 1607 N N . GLU A 1 200 ? -24.725 -11.103 24.973 1.00 84.12 200 GLU A N 1
ATOM 1608 C CA . GLU A 1 200 ? -23.710 -10.968 23.924 1.00 84.12 200 GLU A CA 1
ATOM 1609 C C . GLU A 1 200 ? -23.939 -12.012 22.828 1.00 84.12 200 GLU A C 1
ATOM 1611 O O . GLU A 1 200 ? -23.802 -13.212 23.062 1.00 84.12 200 GLU A O 1
ATOM 1616 N N . LYS A 1 201 ? -24.279 -11.552 21.620 1.00 87.62 201 LYS A N 1
ATOM 1617 C CA . LYS A 1 201 ? -24.421 -12.406 20.436 1.00 87.62 201 LYS A CA 1
ATOM 1618 C C . LYS A 1 201 ? -23.222 -12.260 19.507 1.00 87.62 201 LYS A C 1
ATOM 1620 O O . LYS A 1 201 ? -22.620 -11.186 19.406 1.00 87.62 201 LYS A O 1
ATOM 1625 N N . ALA A 1 202 ? -22.895 -13.342 18.806 1.00 90.38 202 ALA A N 1
ATOM 1626 C CA . ALA A 1 202 ? -21.814 -13.368 17.828 1.00 90.38 202 ALA A CA 1
ATOM 1627 C C . ALA A 1 202 ? -22.208 -12.607 16.554 1.00 90.38 202 ALA A C 1
ATOM 1629 O O . ALA A 1 202 ? -23.289 -12.813 16.002 1.00 90.38 202 ALA A O 1
ATOM 1630 N N . VAL A 1 203 ? -21.322 -11.752 16.039 1.00 92.94 203 VAL A N 1
ATOM 1631 C CA . VAL A 1 203 ? -21.530 -11.132 14.724 1.00 92.94 203 VAL A CA 1
ATOM 1632 C C . VAL A 1 203 ? -21.195 -12.157 13.638 1.00 92.94 203 VAL A C 1
ATOM 1634 O O . VAL A 1 203 ? -20.112 -12.742 13.642 1.00 92.94 203 VAL A O 1
ATOM 1637 N N . TYR A 1 204 ? -22.109 -12.381 12.695 1.00 93.56 204 TYR A N 1
ATOM 1638 C CA . TYR A 1 204 ? -21.907 -13.297 11.572 1.00 93.56 204 TYR A CA 1
ATOM 1639 C C . TYR A 1 204 ? -22.184 -12.604 10.233 1.00 93.56 204 TYR A C 1
ATOM 1641 O O . TYR A 1 204 ? -23.312 -12.154 10.015 1.00 93.56 204 TYR A O 1
ATOM 1649 N N . PRO A 1 205 ? -21.222 -12.578 9.293 1.00 94.50 205 PRO A N 1
ATOM 1650 C CA . PRO A 1 205 ? -19.787 -12.834 9.473 1.00 94.50 205 PRO A CA 1
ATOM 1651 C C . PRO A 1 205 ? -19.078 -11.683 10.221 1.00 94.50 205 PRO A C 1
ATOM 1653 O O . PRO A 1 205 ? -19.347 -10.516 9.949 1.00 94.50 205 PRO A O 1
ATOM 1656 N N . CYS A 1 206 ? -18.167 -11.995 11.147 1.00 93.69 206 CYS A N 1
ATOM 1657 C CA . CYS A 1 206 ? -17.448 -11.016 11.965 1.00 93.69 206 CYS A CA 1
ATOM 1658 C C . CYS A 1 206 ? -16.315 -10.314 11.211 1.00 93.69 206 CYS A C 1
ATOM 1660 O O . CYS A 1 206 ? -15.760 -10.829 10.235 1.00 93.69 206 CYS A O 1
ATOM 1662 N N . GLY A 1 207 ? -15.945 -9.140 11.727 1.00 94.38 207 GLY A N 1
ATOM 1663 C CA . GLY A 1 207 ? -14.772 -8.389 11.293 1.00 94.38 207 GLY A CA 1
ATOM 1664 C C . GLY A 1 207 ? -15.037 -7.264 10.287 1.00 94.38 207 GLY A C 1
ATOM 1665 O O . GLY A 1 207 ? -16.111 -7.121 9.691 1.00 94.38 207 GLY A O 1
ATOM 1666 N N . LEU A 1 208 ? -14.028 -6.408 10.123 1.00 94.50 208 LEU A N 1
ATOM 1667 C CA . LEU A 1 208 ? -14.108 -5.163 9.353 1.00 94.50 208 LEU A CA 1
ATOM 1668 C C . LEU A 1 208 ? -14.307 -5.403 7.851 1.00 94.50 208 LEU A C 1
ATOM 1670 O O . LEU A 1 208 ? -14.976 -4.600 7.189 1.00 94.50 208 LEU A O 1
ATOM 1674 N N . ILE A 1 209 ? -13.766 -6.503 7.315 1.00 96.06 209 ILE A N 1
ATOM 1675 C CA . ILE A 1 209 ? -13.865 -6.827 5.886 1.00 96.06 209 ILE A CA 1
ATOM 1676 C C . ILE A 1 209 ? -15.324 -7.081 5.514 1.00 96.06 209 ILE A C 1
ATOM 1678 O O . ILE A 1 209 ? -15.864 -6.403 4.642 1.00 96.06 209 ILE A O 1
ATOM 1682 N N . ALA A 1 210 ? -15.979 -8.001 6.225 1.00 95.81 210 ALA A N 1
ATOM 1683 C CA . ALA A 1 210 ? -17.379 -8.344 6.007 1.00 95.81 210 ALA A CA 1
ATOM 1684 C C . ALA A 1 210 ? -18.308 -7.140 6.221 1.00 95.81 210 ALA A C 1
ATOM 1686 O O . ALA A 1 210 ? -19.165 -6.853 5.383 1.00 95.81 210 ALA A O 1
ATOM 1687 N N . ASN A 1 211 ? -18.103 -6.389 7.307 1.00 95.44 211 ASN A N 1
ATOM 1688 C CA . ASN A 1 211 ? -18.934 -5.232 7.631 1.00 95.44 211 ASN A CA 1
ATOM 1689 C C . ASN A 1 211 ? -18.904 -4.153 6.537 1.00 95.44 211 ASN A C 1
ATOM 1691 O O . ASN A 1 211 ? -19.918 -3.536 6.236 1.00 95.44 211 ASN A O 1
ATOM 1695 N N . SER A 1 212 ? -17.755 -3.928 5.907 1.00 94.88 212 SER A N 1
ATOM 1696 C CA . SER A 1 212 ? -17.601 -2.902 4.867 1.00 94.88 212 SER A CA 1
ATOM 1697 C C . SER A 1 212 ? -17.868 -3.410 3.446 1.00 94.88 212 SER A C 1
ATOM 1699 O O . SER A 1 212 ? -17.420 -2.789 2.488 1.00 94.88 212 SER A O 1
ATOM 1701 N N . MET A 1 213 ? -18.589 -4.526 3.287 1.00 95.69 213 MET A N 1
ATOM 1702 C CA . MET A 1 213 ? -18.927 -5.075 1.973 1.00 95.69 213 MET A CA 1
ATOM 1703 C C . MET A 1 213 ? -19.606 -4.047 1.064 1.00 95.69 213 MET A C 1
ATOM 1705 O O . MET A 1 213 ? -20.618 -3.443 1.419 1.00 95.69 213 MET A O 1
ATOM 1709 N N . PHE A 1 214 ? -19.063 -3.909 -0.145 1.00 96.06 214 PHE A N 1
ATOM 1710 C CA . PHE A 1 214 ? -19.657 -3.101 -1.200 1.00 96.06 214 PHE A CA 1
ATOM 1711 C C . PHE A 1 214 ? -21.066 -3.603 -1.554 1.00 96.06 214 PHE A C 1
ATOM 1713 O O . PHE A 1 214 ? -21.261 -4.796 -1.790 1.00 96.06 214 PHE A O 1
ATOM 1720 N N . ASN A 1 215 ? -22.049 -2.699 -1.567 1.00 94.12 215 ASN A N 1
ATOM 1721 C CA . ASN A 1 215 ? -23.470 -3.050 -1.652 1.00 94.12 215 ASN A CA 1
ATOM 1722 C C . ASN A 1 215 ? -24.266 -2.263 -2.713 1.00 94.12 215 ASN A C 1
ATOM 1724 O O . ASN A 1 215 ? -25.496 -2.373 -2.718 1.00 94.12 215 ASN A O 1
ATOM 1728 N N . ASP A 1 216 ? -23.617 -1.504 -3.607 1.00 95.06 216 ASP A N 1
ATOM 1729 C CA . ASP A 1 216 ? -24.319 -1.006 -4.800 1.00 95.06 216 ASP A CA 1
ATOM 1730 C C . ASP A 1 216 ? -24.762 -2.197 -5.665 1.00 95.06 216 ASP A C 1
ATOM 1732 O O . ASP A 1 216 ? -24.084 -3.227 -5.730 1.00 95.06 216 ASP A O 1
ATOM 1736 N N . THR A 1 217 ? -25.897 -2.051 -6.341 1.00 94.19 217 THR A N 1
ATOM 1737 C CA . THR A 1 217 ? -26.456 -3.085 -7.222 1.00 94.19 217 THR A CA 1
ATOM 1738 C C . THR A 1 217 ? -26.330 -2.657 -8.676 1.00 94.19 217 THR A C 1
ATOM 1740 O O . THR A 1 217 ? -26.620 -1.509 -9.004 1.00 94.19 217 THR A O 1
ATOM 1743 N N . PHE A 1 218 ? -25.911 -3.565 -9.560 1.00 95.69 218 PHE A N 1
ATOM 1744 C CA . PHE A 1 218 ? -25.814 -3.293 -10.995 1.00 95.69 218 PHE A CA 1
ATOM 1745 C C . PHE A 1 218 ? -26.774 -4.195 -11.762 1.00 95.69 218 PHE A C 1
ATOM 1747 O O . PHE A 1 218 ? -26.781 -5.407 -11.582 1.00 95.69 218 PHE A O 1
ATOM 1754 N N . SER A 1 219 ? -27.571 -3.599 -12.641 1.00 94.75 219 SER A N 1
ATOM 1755 C CA . SER A 1 219 ? -28.397 -4.351 -13.590 1.00 94.75 219 SER A CA 1
ATOM 1756 C C . SER A 1 219 ? -27.610 -4.736 -14.844 1.00 94.75 219 SER A C 1
ATOM 1758 O O . SER A 1 219 ? -26.600 -4.117 -15.181 1.00 94.75 219 SER A O 1
ATOM 1760 N N . SER A 1 220 ? -28.092 -5.758 -15.554 1.00 94.56 220 SER A N 1
ATOM 1761 C CA . SER A 1 220 ? -27.566 -6.116 -16.874 1.00 94.56 220 SER A CA 1
ATOM 1762 C C . SER A 1 220 ? -27.847 -4.997 -17.899 1.00 94.56 220 SER A C 1
ATOM 1764 O O . SER A 1 220 ? -28.947 -4.440 -17.876 1.00 94.56 220 SER A O 1
ATOM 1766 N N . PRO A 1 221 ? -26.896 -4.648 -18.791 1.00 93.75 221 PRO A N 1
ATOM 1767 C CA . PRO A 1 221 ? -27.092 -3.605 -19.798 1.00 93.75 221 PRO A CA 1
ATOM 1768 C C . PRO A 1 221 ? -28.238 -3.925 -20.764 1.00 93.75 221 PRO A C 1
ATOM 1770 O O . PRO A 1 221 ? -28.302 -5.018 -21.324 1.00 93.75 221 PRO A O 1
ATOM 1773 N N . VAL A 1 222 ? -29.107 -2.950 -21.016 1.00 93.62 222 VAL A N 1
ATOM 1774 C CA . VAL A 1 222 ? -30.2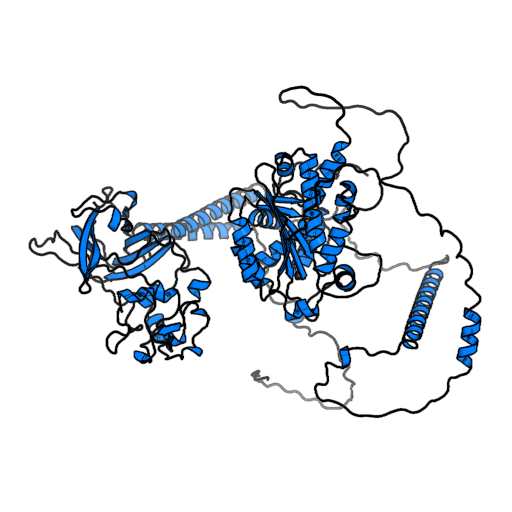47 -3.075 -21.933 1.00 93.62 222 VAL A CA 1
ATOM 1775 C C . VAL A 1 222 ? -29.978 -2.278 -23.203 1.00 93.62 222 VAL A C 1
ATOM 1777 O O . VAL A 1 222 ? -29.822 -1.059 -23.150 1.00 93.62 222 VAL A O 1
ATOM 1780 N N . LEU A 1 223 ? -29.925 -2.955 -24.346 1.00 91.31 223 LEU A N 1
ATOM 1781 C CA . LEU A 1 223 ? -29.793 -2.359 -25.668 1.00 91.31 223 LEU A CA 1
ATOM 1782 C C . LEU A 1 223 ? -31.120 -1.714 -26.084 1.00 91.31 223 LEU A C 1
ATOM 1784 O O . LEU A 1 223 ? -32.125 -2.399 -26.265 1.00 91.31 223 LEU A O 1
ATOM 1788 N N . LEU A 1 224 ? -31.103 -0.396 -26.281 1.00 86.94 224 LEU A N 1
ATOM 1789 C CA . LEU A 1 224 ? -32.288 0.391 -26.649 1.00 86.94 224 LEU A CA 1
ATOM 1790 C C . LEU A 1 224 ? -32.537 0.439 -28.163 1.00 86.94 224 LEU A C 1
ATOM 1792 O O . LEU A 1 224 ? -33.648 0.700 -28.608 1.00 86.94 224 LEU A O 1
ATOM 1796 N N . ASN A 1 225 ? -31.495 0.200 -28.963 1.00 77.44 225 ASN A N 1
ATOM 1797 C CA . ASN A 1 225 ? -31.540 0.271 -30.424 1.00 77.44 225 ASN A CA 1
ATOM 1798 C C . ASN A 1 225 ? -31.302 -1.121 -31.028 1.00 77.44 225 ASN A C 1
ATOM 1800 O O . ASN A 1 225 ? -30.317 -1.320 -31.743 1.00 77.44 225 ASN A O 1
ATOM 1804 N N . SER A 1 226 ? -32.147 -2.106 -30.701 1.00 70.62 226 SER A N 1
ATOM 1805 C CA . SER A 1 226 ? -31.999 -3.451 -31.273 1.00 70.62 226 SER A CA 1
ATOM 1806 C C . SER A 1 226 ? -32.159 -3.413 -32.799 1.00 70.62 226 SER A C 1
ATOM 1808 O O . SER A 1 226 ? -33.046 -2.739 -33.332 1.00 70.62 226 SER A O 1
ATOM 1810 N N . ARG A 1 227 ? -31.320 -4.178 -33.515 1.00 64.31 227 ARG A N 1
ATOM 1811 C CA . ARG A 1 227 ? -31.365 -4.311 -34.987 1.00 64.31 227 ARG A CA 1
ATOM 1812 C C . ARG A 1 227 ? -32.716 -4.862 -35.485 1.00 64.31 227 ARG A C 1
ATOM 1814 O O . ARG A 1 227 ? -33.029 -4.697 -36.660 1.00 64.31 227 ARG A O 1
ATOM 1821 N N . SER A 1 228 ? -33.514 -5.462 -34.596 1.00 62.09 228 SER A N 1
ATOM 1822 C CA . SER A 1 228 ? -34.831 -6.054 -34.878 1.00 62.09 228 SER A CA 1
ATOM 1823 C C . SER A 1 228 ? -36.023 -5.100 -34.677 1.00 62.09 228 SER A C 1
ATOM 1825 O O . SER A 1 228 ? -37.150 -5.472 -34.983 1.00 62.09 228 SER A O 1
ATOM 1827 N N . GLY A 1 229 ? -35.801 -3.861 -34.219 1.00 56.84 229 GLY A N 1
ATOM 1828 C CA . GLY A 1 229 ? -36.753 -2.750 -34.372 1.00 56.84 229 GLY A CA 1
ATOM 1829 C C . GLY A 1 229 ? -38.015 -2.719 -33.493 1.00 56.84 229 GLY A C 1
ATOM 1830 O O . GLY A 1 229 ? -38.770 -1.759 -33.634 1.00 56.84 229 GLY A O 1
ATOM 1831 N N . THR A 1 230 ? -38.265 -3.683 -32.597 1.00 58.19 230 THR A N 1
ATOM 1832 C CA . THR A 1 230 ? -39.477 -3.662 -31.740 1.00 58.19 230 THR A CA 1
ATOM 1833 C C . THR A 1 230 ? -39.260 -3.883 -30.243 1.00 58.19 230 THR A C 1
ATOM 1835 O O . THR A 1 230 ? -40.080 -3.382 -29.480 1.00 58.19 230 THR A O 1
ATOM 1838 N N . ASP A 1 231 ? -38.172 -4.528 -29.800 1.00 68.25 231 ASP A N 1
ATOM 1839 C CA . ASP A 1 231 ? -37.965 -4.853 -28.379 1.00 68.25 231 ASP A CA 1
ATOM 1840 C C . ASP A 1 231 ? -36.563 -4.477 -27.872 1.00 68.25 231 ASP A C 1
ATOM 1842 O O . ASP A 1 231 ? -35.564 -4.593 -28.587 1.00 68.25 231 ASP A O 1
ATOM 1846 N N . ASN A 1 232 ? -36.503 -4.036 -26.612 1.00 81.31 232 ASN A N 1
ATOM 1847 C CA . ASN A 1 232 ? -35.258 -3.826 -25.878 1.00 81.31 232 ASN A CA 1
ATOM 1848 C C . ASN A 1 232 ? -34.591 -5.182 -25.604 1.00 81.31 232 ASN A C 1
ATOM 1850 O O . ASN A 1 232 ? -35.204 -6.067 -25.007 1.00 81.31 232 ASN A O 1
ATOM 1854 N N . GLU A 1 233 ? -33.325 -5.337 -25.981 1.00 86.38 233 GLU A N 1
ATOM 1855 C CA . GLU A 1 233 ? -32.579 -6.586 -25.799 1.00 86.38 233 GLU A CA 1
ATOM 1856 C C . GLU A 1 233 ? -31.651 -6.465 -24.586 1.00 86.38 233 GLU A C 1
ATOM 1858 O O . GLU A 1 233 ? -30.863 -5.529 -24.492 1.00 86.38 233 GLU A O 1
ATOM 1863 N N . THR A 1 234 ? -31.748 -7.373 -23.614 1.00 89.44 234 THR A N 1
ATOM 1864 C CA . THR A 1 234 ? -30.887 -7.329 -22.419 1.00 89.44 234 THR A CA 1
ATOM 1865 C C . THR A 1 234 ? -29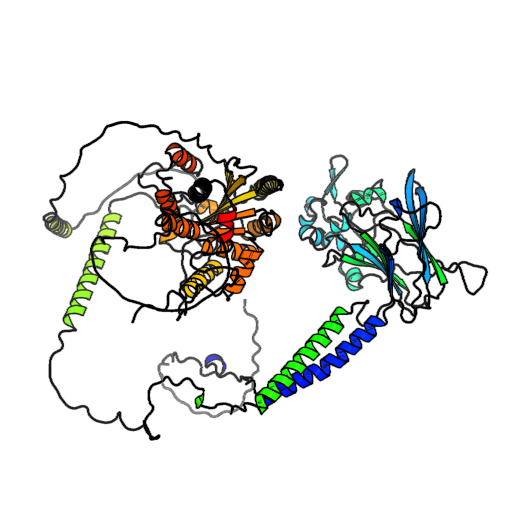.657 -8.200 -22.614 1.00 89.44 234 THR A C 1
ATOM 1867 O O . THR A 1 234 ? -29.776 -9.403 -22.816 1.00 89.44 234 THR A O 1
ATOM 1870 N N . TYR A 1 235 ? -28.474 -7.603 -22.483 1.00 92.06 235 TYR A N 1
ATOM 1871 C CA . TYR A 1 235 ? -27.208 -8.325 -22.464 1.00 92.06 235 TYR A CA 1
ATOM 1872 C C . TYR A 1 235 ? -26.979 -8.911 -21.070 1.00 92.06 235 TYR A C 1
ATOM 1874 O O . TYR A 1 235 ? -26.528 -8.218 -20.155 1.00 92.06 235 TYR A O 1
ATOM 1882 N N . VAL A 1 236 ? -27.342 -10.181 -20.888 1.00 93.56 236 VAL A N 1
ATOM 1883 C CA . VAL A 1 236 ? -27.363 -10.826 -19.570 1.00 93.56 236 VAL A CA 1
ATOM 1884 C C . VAL A 1 236 ? -25.938 -11.058 -19.067 1.00 93.56 236 VAL A C 1
ATOM 1886 O O . VAL A 1 236 ? -25.136 -11.748 -19.696 1.00 93.56 236 VAL A O 1
ATOM 1889 N N . LEU A 1 237 ? -25.615 -10.500 -17.902 1.00 93.94 237 LEU A N 1
ATOM 1890 C CA . LEU A 1 237 ? -24.364 -10.772 -17.197 1.00 93.94 237 LEU A CA 1
ATOM 1891 C C . LEU A 1 237 ? -24.588 -11.874 -16.157 1.00 93.94 237 LEU A C 1
ATOM 1893 O O . LEU A 1 237 ? -25.4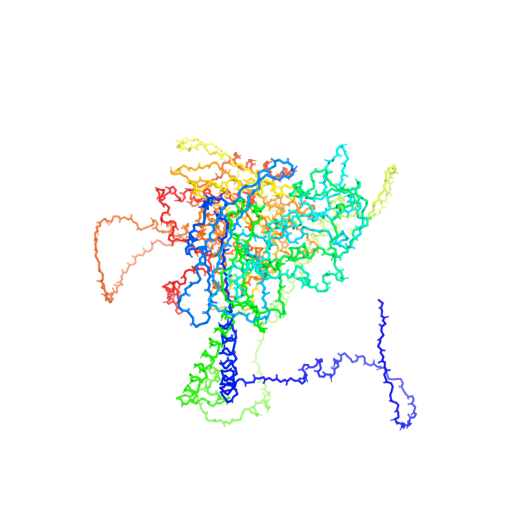90 -11.779 -15.329 1.00 93.94 237 LEU A O 1
ATOM 1897 N N . SER A 1 238 ? -23.744 -12.907 -16.166 1.00 94.69 238 SER A N 1
ATOM 1898 C CA . SER A 1 238 ? -23.737 -13.918 -15.107 1.00 94.69 238 SER A CA 1
ATOM 1899 C C . SER A 1 238 ? -23.025 -13.378 -13.871 1.00 94.69 238 SER A C 1
ATOM 1901 O O . SER A 1 238 ? -21.854 -12.995 -13.943 1.00 94.69 238 SER A O 1
ATOM 1903 N N . GLU A 1 239 ? -23.711 -13.423 -12.732 1.00 93.75 239 GLU A N 1
ATOM 1904 C CA . GLU A 1 239 ? -23.156 -13.152 -11.397 1.00 93.75 239 GLU A CA 1
ATOM 1905 C C . GLU A 1 239 ? -22.560 -14.412 -10.736 1.00 93.75 239 GLU A C 1
ATOM 1907 O O . GLU A 1 239 ? -22.085 -14.365 -9.605 1.00 93.75 239 GLU A O 1
ATOM 1912 N N . THR A 1 240 ? -22.569 -15.547 -11.445 1.00 91.50 240 THR A N 1
ATOM 1913 C CA . THR A 1 240 ? -22.000 -16.826 -10.988 1.00 91.50 240 THR A CA 1
ATOM 1914 C C . THR A 1 240 ? -20.697 -17.160 -11.715 1.00 91.50 240 THR A C 1
ATOM 1916 O O . THR A 1 240 ? -20.469 -16.753 -12.865 1.00 91.50 240 THR A O 1
ATOM 1919 N N . GLY A 1 241 ? -19.817 -17.908 -11.050 1.00 91.94 241 GLY A N 1
ATOM 1920 C CA . GLY A 1 241 ? -18.466 -18.205 -11.523 1.00 91.94 241 GLY A CA 1
ATOM 1921 C C . GLY A 1 241 ? -17.545 -16.978 -11.560 1.00 91.94 241 GLY A C 1
ATOM 1922 O O . GLY A 1 241 ? -16.630 -16.924 -12.387 1.00 91.94 241 GLY A O 1
ATOM 1923 N N . ILE A 1 242 ? -17.803 -15.970 -10.733 1.00 93.81 242 ILE A N 1
ATOM 1924 C CA . ILE A 1 242 ? -16.995 -14.757 -10.581 1.00 93.81 242 ILE A CA 1
ATOM 1925 C C . ILE A 1 242 ? -15.906 -14.910 -9.511 1.00 93.81 242 ILE A C 1
ATOM 1927 O O . ILE A 1 242 ? -15.020 -14.055 -9.443 1.00 93.81 242 ILE A O 1
ATOM 1931 N N . THR A 1 243 ? -15.944 -15.971 -8.697 1.00 93.12 243 THR A N 1
ATOM 1932 C CA . THR A 1 243 ? -14.925 -16.270 -7.679 1.00 93.12 243 THR A CA 1
ATOM 1933 C C . THR A 1 243 ? -13.978 -17.388 -8.097 1.00 93.12 243 THR A C 1
ATOM 1935 O O . THR A 1 243 ? -14.148 -18.075 -9.106 1.00 93.12 243 THR A O 1
ATOM 1938 N N . TRP A 1 244 ? -12.921 -17.564 -7.308 1.00 91.94 244 TRP A N 1
ATOM 1939 C CA . TRP A 1 244 ? -11.976 -18.655 -7.489 1.00 91.94 244 TRP A CA 1
ATOM 1940 C C . TRP A 1 244 ? -12.588 -19.952 -6.973 1.00 91.94 244 TRP A C 1
ATOM 1942 O O . TRP A 1 244 ? -12.978 -20.029 -5.808 1.00 91.94 244 TRP A O 1
ATOM 1952 N N . GLN A 1 245 ? -12.579 -21.000 -7.796 1.00 91.38 245 GLN A N 1
ATOM 1953 C CA . GLN A 1 245 ? -13.149 -22.297 -7.422 1.00 91.38 245 GLN A CA 1
ATOM 1954 C C . GLN A 1 245 ? -12.560 -22.843 -6.106 1.00 91.38 245 GLN A C 1
ATOM 1956 O O . GLN A 1 245 ? -13.286 -23.360 -5.266 1.00 91.38 245 GLN A O 1
ATOM 1961 N N . SER A 1 246 ? -11.264 -22.622 -5.855 1.00 92.50 246 SER A N 1
ATOM 1962 C CA . SER A 1 246 ? -10.607 -23.013 -4.599 1.00 92.50 246 SER A CA 1
ATOM 1963 C C . SER A 1 246 ? -11.173 -22.316 -3.355 1.00 92.50 246 SER A C 1
ATOM 1965 O O . SER A 1 246 ? -11.188 -22.905 -2.275 1.00 92.50 246 SER A O 1
ATOM 1967 N N . ASP A 1 247 ? -11.609 -21.057 -3.483 1.00 90.94 247 ASP A N 1
ATOM 1968 C CA . ASP A 1 247 ? -12.217 -20.313 -2.378 1.00 90.94 247 ASP A CA 1
ATOM 1969 C C . ASP A 1 247 ? -13.601 -20.903 -2.057 1.00 90.94 247 ASP A C 1
ATOM 1971 O O . ASP A 1 247 ? -13.889 -21.188 -0.891 1.00 90.94 247 ASP A O 1
ATOM 1975 N N . LYS A 1 248 ? -14.412 -21.166 -3.092 1.00 89.31 248 LYS A N 1
ATOM 1976 C CA . LYS A 1 248 ? -15.725 -21.818 -2.971 1.00 89.31 248 LYS A CA 1
ATOM 1977 C C . LYS A 1 248 ? -15.597 -23.228 -2.369 1.00 89.31 248 LYS A C 1
ATOM 1979 O O . LYS A 1 248 ? -16.324 -23.592 -1.443 1.00 89.31 248 LYS A O 1
ATOM 1984 N N . ASP A 1 249 ? -14.609 -24.006 -2.803 1.00 89.06 249 ASP A N 1
ATOM 1985 C CA . ASP A 1 249 ? -14.459 -25.405 -2.393 1.00 89.06 249 ASP A CA 1
ATOM 1986 C C . ASP A 1 249 ? -13.862 -25.584 -0.989 1.00 89.06 249 ASP A C 1
ATOM 1988 O O . ASP A 1 249 ? -14.248 -26.525 -0.290 1.00 89.06 249 ASP A O 1
ATOM 1992 N N . HIS A 1 250 ? -12.965 -24.702 -0.537 1.00 89.25 250 HIS A N 1
ATOM 1993 C CA . HIS A 1 250 ? -12.206 -24.923 0.705 1.00 89.25 250 HIS A CA 1
ATOM 1994 C C . HIS A 1 250 ? -12.384 -23.856 1.789 1.00 89.25 250 HIS A C 1
ATOM 1996 O O . HIS A 1 250 ? -12.154 -24.164 2.959 1.00 89.25 250 HIS A O 1
ATOM 2002 N N . ARG A 1 251 ? -12.765 -22.619 1.446 1.00 91.81 251 ARG A N 1
ATOM 2003 C CA . ARG A 1 251 ? -12.770 -21.502 2.409 1.00 91.81 251 ARG A CA 1
ATOM 2004 C C . ARG A 1 251 ? -14.158 -21.097 2.868 1.00 91.81 251 ARG A C 1
ATOM 2006 O O . ARG A 1 251 ? -14.304 -20.798 4.047 1.00 91.81 251 ARG A O 1
ATOM 2013 N N . TYR A 1 252 ? -15.136 -21.093 1.965 1.00 95.06 252 TYR A N 1
ATOM 2014 C CA . TYR A 1 252 ? -16.494 -20.634 2.254 1.00 95.06 252 TYR A CA 1
ATOM 2015 C C . TYR A 1 252 ? -17.479 -21.798 2.240 1.00 95.06 252 TYR A C 1
ATOM 2017 O O . TYR A 1 252 ? -17.607 -22.506 1.237 1.00 95.06 252 TYR A O 1
ATOM 2025 N N . LYS A 1 253 ? -18.177 -22.002 3.358 1.00 94.31 253 LYS A N 1
ATOM 2026 C CA . LYS A 1 253 ? -19.216 -23.027 3.512 1.00 94.31 253 LYS A CA 1
ATOM 2027 C C . LYS A 1 253 ? -20.468 -22.435 4.142 1.00 94.31 253 LYS A C 1
ATOM 2029 O O . LYS A 1 253 ? -20.407 -21.410 4.818 1.00 94.31 253 LYS A O 1
ATOM 2034 N N . LYS A 1 254 ? -21.592 -23.124 3.947 1.00 93.81 254 LYS A N 1
ATOM 2035 C CA . LYS A 1 254 ? -22.836 -22.808 4.641 1.00 93.81 254 LYS A CA 1
ATOM 2036 C C . LYS A 1 254 ? -22.628 -22.923 6.150 1.00 93.81 254 LYS A C 1
ATOM 2038 O O . LYS A 1 254 ? -22.047 -23.895 6.635 1.00 93.81 254 LYS A O 1
ATOM 2043 N N . THR A 1 255 ? -23.103 -21.917 6.871 1.00 94.00 255 THR A N 1
ATOM 2044 C CA . THR A 1 255 ? -23.010 -21.852 8.327 1.00 94.00 255 THR A CA 1
ATOM 2045 C C . THR A 1 255 ? -23.816 -22.943 9.027 1.00 94.00 255 THR A C 1
ATOM 2047 O O . THR A 1 255 ? -24.867 -23.366 8.544 1.00 94.00 255 THR A O 1
ATOM 2050 N N . LYS A 1 256 ? -23.311 -23.377 10.186 1.00 94.06 256 LYS A N 1
ATOM 2051 C CA . LYS A 1 256 ? -23.988 -24.263 11.141 1.00 94.06 256 LYS A CA 1
ATOM 2052 C C . LYS A 1 256 ? -24.570 -23.520 12.351 1.00 94.06 256 LYS A C 1
ATOM 2054 O O . LYS A 1 256 ? -25.087 -24.179 13.246 1.00 94.06 256 LYS A O 1
ATOM 2059 N N . TYR A 1 257 ? -24.435 -22.193 12.415 1.00 90.12 257 TYR A N 1
ATOM 2060 C CA . TYR A 1 257 ? -25.052 -21.389 13.473 1.00 90.12 257 TYR A CA 1
ATOM 2061 C C . TYR A 1 257 ? -26.576 -21.485 13.416 1.00 90.12 257 TYR A C 1
ATOM 2063 O O . TYR A 1 257 ? -27.149 -21.517 12.325 1.00 90.12 257 TYR A O 1
ATOM 2071 N N . ASP A 1 258 ? -27.216 -21.451 14.584 1.00 89.75 258 ASP A N 1
ATOM 2072 C CA . ASP A 1 258 ? -28.635 -21.129 14.663 1.00 89.75 258 ASP A CA 1
ATOM 2073 C C . ASP A 1 258 ? -28.830 -19.610 14.557 1.00 89.75 258 ASP A C 1
ATOM 2075 O O . ASP A 1 258 ? -28.046 -18.832 15.103 1.00 89.75 258 ASP A O 1
ATOM 2079 N N . HIS A 1 259 ? -29.883 -19.179 13.863 1.00 88.12 259 HIS A N 1
ATOM 2080 C CA . HIS A 1 259 ? -30.209 -17.769 13.633 1.00 88.12 259 HIS A CA 1
ATOM 2081 C C . HIS A 1 259 ? -30.353 -16.960 14.932 1.00 88.12 259 HIS A C 1
ATOM 2083 O O . HIS A 1 259 ? -30.059 -15.767 14.945 1.00 88.12 259 HIS A O 1
ATOM 2089 N N . ASN A 1 260 ? -30.740 -17.610 16.034 1.00 87.50 260 ASN A N 1
ATOM 2090 C CA . ASN A 1 260 ? -30.897 -16.977 17.343 1.00 87.50 260 ASN A CA 1
ATOM 2091 C C . ASN A 1 260 ? -29.571 -16.562 17.999 1.00 87.50 260 ASN A C 1
ATOM 2093 O O . ASN A 1 260 ? -29.560 -15.596 18.769 1.00 87.50 260 ASN A O 1
ATOM 2097 N N . ASP A 1 261 ? -28.470 -17.248 17.686 1.00 87.88 261 ASP A N 1
ATOM 2098 C CA . ASP A 1 261 ? -27.161 -17.054 18.330 1.00 87.88 261 ASP A CA 1
ATOM 2099 C C . ASP A 1 261 ? -26.300 -15.990 17.634 1.00 87.88 261 ASP A C 1
ATOM 2101 O O . ASP A 1 261 ? -25.281 -15.539 18.172 1.00 87.88 261 ASP A O 1
ATOM 2105 N N . ILE A 1 262 ? -26.709 -15.577 16.433 1.00 90.88 262 ILE A N 1
ATOM 2106 C CA . ILE A 1 262 ? -25.947 -14.686 15.564 1.00 90.88 262 ILE A CA 1
ATOM 2107 C C . ILE A 1 262 ? -26.708 -13.418 15.211 1.00 90.88 262 ILE A C 1
ATOM 2109 O O . ILE A 1 262 ? -27.934 -13.364 15.191 1.00 90.88 262 ILE A O 1
ATOM 2113 N N . VAL A 1 263 ? -25.953 -12.380 14.875 1.00 92.75 263 VAL A N 1
ATOM 2114 C CA . VAL A 1 263 ? -26.493 -11.106 14.402 1.00 92.75 263 VAL A CA 1
ATOM 2115 C C . VAL A 1 263 ? -25.715 -10.593 13.192 1.00 92.75 263 VAL A C 1
ATOM 2117 O O . VAL A 1 263 ? -24.518 -10.873 13.065 1.00 92.75 263 VAL A O 1
ATOM 2120 N N . PRO A 1 264 ? -26.359 -9.835 12.290 1.00 94.50 264 PRO A N 1
ATOM 2121 C CA . PRO A 1 264 ? -25.675 -9.255 11.144 1.00 94.50 264 PRO A CA 1
ATOM 2122 C C . PRO A 1 264 ? -24.673 -8.166 11.576 1.00 94.50 264 PRO A C 1
ATOM 2124 O O . PRO A 1 264 ? -24.863 -7.516 12.614 1.00 94.50 264 PRO A O 1
ATOM 2127 N N . PRO A 1 265 ? -23.627 -7.911 10.770 1.00 94.88 265 PRO A N 1
ATOM 2128 C CA . PRO A 1 265 ? -22.729 -6.777 10.957 1.00 94.88 265 PRO A CA 1
ATOM 2129 C C . PRO A 1 265 ? -23.482 -5.436 10.990 1.00 94.88 265 PRO A C 1
ATOM 2131 O O . PRO A 1 265 ? -24.507 -5.297 10.318 1.00 94.88 265 PRO A O 1
ATOM 2134 N N . PRO A 1 266 ? -22.978 -4.413 11.705 1.00 92.25 266 PRO A N 1
ATOM 2135 C CA . PRO A 1 266 ? -23.667 -3.127 11.845 1.00 92.25 266 PRO A CA 1
ATOM 2136 C C . PRO A 1 266 ? -24.078 -2.463 10.524 1.00 92.25 266 PRO A C 1
ATOM 2138 O O . PRO A 1 266 ? -25.211 -2.005 10.394 1.00 92.25 266 PRO A O 1
ATOM 2141 N N . ASN A 1 267 ? -23.209 -2.464 9.512 1.00 92.31 267 ASN A N 1
ATOM 2142 C CA . ASN A 1 267 ? -23.510 -1.852 8.212 1.00 92.31 267 ASN A CA 1
ATOM 2143 C C . ASN A 1 267 ? -24.481 -2.685 7.362 1.00 92.31 267 ASN A C 1
ATOM 2145 O O . ASN A 1 267 ? -24.937 -2.229 6.315 1.00 92.31 267 ASN A O 1
ATOM 2149 N N . TRP A 1 268 ? -24.802 -3.908 7.788 1.00 93.56 268 TRP A N 1
ATOM 2150 C CA . TRP A 1 268 ? -25.792 -4.759 7.135 1.00 93.56 268 TRP A CA 1
ATOM 2151 C C . TRP A 1 268 ? -27.192 -4.567 7.729 1.00 93.56 268 TRP A C 1
ATOM 2153 O O . TRP A 1 268 ? -28.136 -5.169 7.226 1.00 93.56 268 TRP A O 1
ATOM 2163 N N . ALA A 1 269 ? -27.355 -3.702 8.738 1.00 87.19 269 ALA A N 1
ATOM 2164 C CA . ALA A 1 269 ? -28.640 -3.442 9.389 1.00 87.19 269 ALA A CA 1
ATOM 2165 C C . ALA A 1 269 ? -29.744 -3.026 8.403 1.00 87.19 269 ALA A C 1
ATOM 2167 O O . ALA A 1 269 ? -30.875 -3.460 8.555 1.00 87.19 269 ALA A O 1
ATOM 2168 N N . LYS A 1 270 ? -29.422 -2.272 7.339 1.00 86.38 270 LYS A N 1
ATOM 2169 C CA . LYS A 1 270 ? -30.405 -1.940 6.287 1.00 86.38 270 LYS A CA 1
ATOM 2170 C C . LYS A 1 270 ? -30.885 -3.160 5.495 1.00 86.38 270 LYS A C 1
ATOM 2172 O O . LYS A 1 270 ? -32.026 -3.206 5.062 1.00 86.38 270 LYS A O 1
ATOM 2177 N N . ARG A 1 271 ? -30.013 -4.152 5.290 1.00 87.12 271 ARG A N 1
ATOM 2178 C CA . ARG A 1 271 ? -30.353 -5.396 4.580 1.00 87.12 271 ARG A CA 1
ATOM 2179 C C . ARG A 1 271 ? -31.107 -6.377 5.481 1.00 87.12 271 ARG A C 1
ATOM 2181 O O . ARG A 1 271 ? -31.925 -7.143 4.987 1.00 87.12 271 ARG A O 1
ATOM 2188 N N . PHE A 1 272 ? -30.820 -6.352 6.780 1.00 90.88 272 PHE A N 1
ATOM 2189 C CA . PHE A 1 272 ? -31.400 -7.232 7.792 1.00 90.88 272 PHE A CA 1
ATOM 2190 C C . PHE A 1 272 ? -31.919 -6.404 8.984 1.00 90.88 272 PHE A C 1
ATOM 2192 O O . PHE A 1 272 ? -31.300 -6.437 10.053 1.00 90.88 272 PHE A O 1
ATOM 2199 N N . PRO A 1 273 ? -33.017 -5.640 8.812 1.00 86.50 273 PRO A N 1
ATOM 2200 C CA . PRO A 1 273 ? -33.519 -4.715 9.835 1.00 86.50 273 PRO A CA 1
ATOM 2201 C C . PRO A 1 273 ? -33.944 -5.433 11.120 1.00 86.50 273 PRO A C 1
ATOM 2203 O O . PRO A 1 273 ? -33.571 -5.007 12.211 1.00 86.50 273 PRO A O 1
ATOM 2206 N N . ASP A 1 274 ? -34.614 -6.579 10.984 1.00 86.38 274 ASP A N 1
ATOM 2207 C CA . ASP A 1 274 ? -35.063 -7.415 12.106 1.00 86.38 274 ASP A CA 1
ATOM 2208 C C . ASP A 1 274 ? -34.014 -8.463 12.537 1.00 86.38 274 ASP A C 1
ATOM 2210 O O . ASP A 1 274 ? -34.298 -9.361 13.327 1.00 86.38 274 ASP A O 1
ATOM 2214 N N . GLY A 1 275 ? -32.786 -8.379 12.011 1.00 88.56 275 GLY A N 1
ATOM 2215 C CA . GLY A 1 275 ? -31.740 -9.377 12.230 1.00 88.56 275 GLY A CA 1
ATOM 2216 C C . GLY A 1 275 ? -31.896 -10.642 11.376 1.00 88.56 275 GLY A C 1
ATOM 2217 O O . GLY A 1 275 ? -32.485 -10.625 10.289 1.00 88.56 275 GLY A O 1
ATOM 2218 N N . TYR A 1 276 ? -31.300 -11.743 11.842 1.00 92.75 276 TYR A N 1
ATOM 2219 C CA . TYR A 1 276 ? -31.349 -13.029 11.148 1.00 92.75 276 TYR A CA 1
ATOM 2220 C C . TYR A 1 276 ? -32.567 -13.870 11.558 1.00 92.75 276 TYR A C 1
ATOM 2222 O O . TYR A 1 276 ? -32.931 -13.941 12.726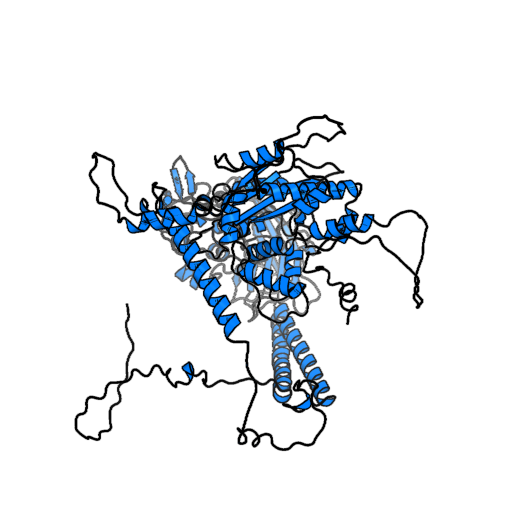 1.00 92.75 276 TYR A O 1
ATOM 2230 N N . ASN A 1 277 ? -33.169 -14.539 10.576 1.00 90.31 277 ASN A N 1
ATOM 2231 C CA . ASN A 1 277 ? -34.273 -15.487 10.685 1.00 90.31 277 ASN A CA 1
ATOM 2232 C C . ASN A 1 277 ? -33.935 -16.775 9.907 1.00 90.31 277 ASN A C 1
ATOM 2234 O O . ASN A 1 277 ? -32.967 -16.809 9.150 1.00 90.31 277 ASN A O 1
ATOM 2238 N N . GLU A 1 278 ? -34.743 -17.829 10.045 1.00 86.31 278 GLU A N 1
ATOM 2239 C CA . GLU A 1 278 ? -34.478 -19.140 9.418 1.00 86.31 278 GLU A CA 1
ATOM 2240 C C . GLU A 1 278 ? -34.279 -19.096 7.887 1.00 86.31 278 GLU A C 1
ATOM 2242 O O . GLU A 1 278 ? -33.606 -19.959 7.323 1.00 86.31 278 GLU A O 1
ATOM 2247 N N . SER A 1 279 ? -34.845 -18.094 7.208 1.00 88.94 279 SER A N 1
ATOM 2248 C CA . SER A 1 279 ? -34.849 -17.980 5.743 1.00 88.94 279 SER A CA 1
ATOM 2249 C C . SER A 1 279 ? -33.847 -16.973 5.168 1.00 88.94 279 SER A C 1
ATOM 2251 O O . SER A 1 279 ? -33.482 -17.088 4.000 1.00 88.94 279 SER A O 1
ATOM 2253 N N . ASN A 1 280 ? -33.405 -15.986 5.955 1.00 91.88 280 ASN A N 1
ATOM 2254 C CA . ASN A 1 280 ? -32.617 -14.850 5.468 1.00 91.88 280 ASN A CA 1
ATOM 2255 C C . ASN A 1 280 ? -31.117 -14.949 5.799 1.00 91.88 280 ASN A C 1
ATOM 2257 O O . ASN A 1 280 ? -30.346 -14.110 5.331 1.00 91.88 280 ASN A O 1
ATOM 2261 N N . VAL A 1 281 ? -30.691 -15.945 6.590 1.00 91.81 281 VAL A N 1
ATOM 2262 C CA . VAL A 1 281 ? -29.270 -16.151 6.904 1.00 91.81 281 VAL A CA 1
ATOM 2263 C C . VAL A 1 281 ? -28.498 -16.385 5.599 1.00 91.81 281 VAL A C 1
ATOM 2265 O O . VAL A 1 281 ? -28.820 -17.315 4.854 1.00 91.81 281 VAL A O 1
ATOM 2268 N N . PRO A 1 282 ? -27.466 -15.574 5.302 1.00 93.06 282 PRO A N 1
ATOM 2269 C CA . PRO A 1 282 ? -26.776 -15.647 4.026 1.00 93.06 282 PRO A CA 1
ATOM 2270 C C . PRO A 1 282 ? -25.937 -16.921 3.907 1.00 93.06 282 PRO A C 1
ATOM 2272 O O . PRO A 1 282 ? -25.123 -17.244 4.781 1.00 93.06 282 PRO A O 1
ATOM 2275 N N . ASP A 1 283 ? -26.081 -17.607 2.773 1.00 93.50 283 ASP A N 1
ATOM 2276 C CA . ASP A 1 283 ? -25.211 -18.719 2.403 1.00 93.50 283 ASP A CA 1
ATOM 2277 C C . ASP A 1 283 ? -23.917 -18.195 1.766 1.00 93.50 283 ASP A C 1
ATOM 2279 O O . ASP A 1 283 ? -23.877 -17.818 0.593 1.00 93.50 283 ASP A O 1
ATOM 2283 N N . LEU A 1 284 ? -22.834 -18.181 2.546 1.00 93.62 284 LEU A N 1
ATOM 2284 C CA . LEU A 1 284 ? -21.536 -17.683 2.086 1.00 93.62 284 LEU A CA 1
ATOM 2285 C C . LEU A 1 284 ? -20.916 -18.551 0.983 1.00 93.62 284 LEU A C 1
ATOM 2287 O O . LEU A 1 284 ? -20.013 -18.075 0.298 1.00 93.62 284 LEU A O 1
ATOM 2291 N N . HIS A 1 285 ? -21.359 -19.802 0.804 1.00 93.25 285 HIS A N 1
ATOM 2292 C CA . HIS A 1 285 ? -20.843 -20.690 -0.240 1.00 93.25 285 HIS A CA 1
ATOM 2293 C C . HIS A 1 285 ? -21.357 -20.310 -1.634 1.00 93.25 285 HIS A C 1
ATOM 2295 O O . HIS A 1 285 ? -20.588 -20.321 -2.596 1.00 93.25 285 HIS A O 1
ATOM 2301 N N . GLU A 1 286 ? -22.631 -19.930 -1.735 1.00 92.94 286 GLU A N 1
ATOM 2302 C CA . GLU A 1 286 ? -23.237 -19.489 -2.998 1.00 92.94 286 GLU A CA 1
ATOM 2303 C C . GLU A 1 286 ? -23.092 -17.985 -3.234 1.00 92.94 286 GL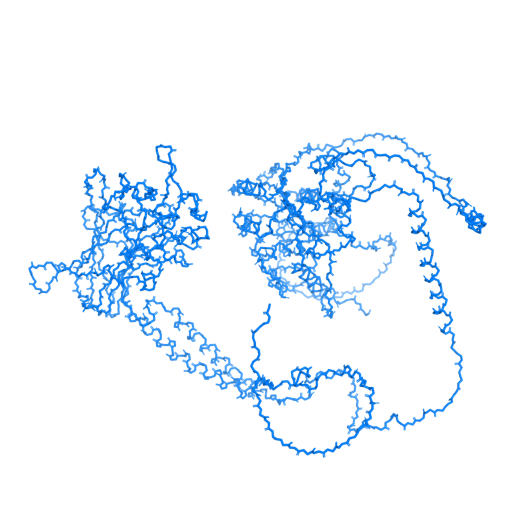U A C 1
ATOM 2305 O O . GLU A 1 286 ? -23.175 -17.517 -4.368 1.00 92.94 286 GLU A O 1
ATOM 2310 N N . TRP A 1 287 ? -22.824 -17.206 -2.186 1.00 94.44 287 TRP A N 1
ATOM 2311 C CA . TRP A 1 287 ? -22.710 -15.760 -2.310 1.00 94.44 287 TRP A CA 1
ATOM 2312 C C . TRP A 1 287 ? -21.342 -15.307 -2.834 1.00 94.44 287 TRP A C 1
ATOM 2314 O O . TRP A 1 287 ? -20.467 -14.843 -2.099 1.00 94.44 287 TRP A O 1
ATOM 2324 N N . GLU A 1 288 ? -21.160 -15.402 -4.147 1.00 95.38 288 GLU A N 1
ATOM 2325 C CA . GLU A 1 288 ? -19.873 -15.143 -4.794 1.00 95.38 288 GLU A CA 1
ATOM 2326 C C . GLU A 1 288 ? -19.391 -13.683 -4.676 1.00 95.38 288 GLU A C 1
ATOM 2328 O O . GLU A 1 288 ? -18.201 -13.433 -4.472 1.00 95.38 288 GLU A O 1
ATOM 2333 N N . HIS A 1 289 ? -20.299 -12.702 -4.685 1.00 95.75 289 HIS A N 1
ATOM 2334 C CA . HIS A 1 289 ? -19.943 -11.293 -4.444 1.00 95.75 289 HIS A CA 1
ATOM 2335 C C . HIS A 1 289 ? -19.276 -11.076 -3.081 1.00 95.75 289 HIS A C 1
ATOM 2337 O O . HIS A 1 289 ? -18.322 -10.302 -2.969 1.00 95.75 289 HIS A O 1
ATOM 2343 N N . PHE A 1 290 ? -19.742 -11.781 -2.044 1.00 95.75 290 PHE A N 1
ATOM 2344 C CA . PHE A 1 290 ? -19.138 -11.721 -0.712 1.00 95.75 290 PHE A CA 1
ATOM 2345 C C . PHE A 1 290 ? -17.722 -12.301 -0.727 1.00 95.75 290 PHE A C 1
ATOM 2347 O O . PHE A 1 290 ? -16.788 -11.677 -0.226 1.00 95.75 290 PHE A O 1
ATOM 2354 N N . GLN A 1 291 ? -17.529 -13.454 -1.364 1.00 95.38 291 GLN A N 1
ATOM 2355 C CA . GLN A 1 291 ? -16.214 -14.093 -1.479 1.00 95.38 291 GLN A CA 1
ATOM 2356 C C . GLN A 1 291 ? -15.214 -13.194 -2.230 1.00 95.38 291 GLN A C 1
ATOM 2358 O O . GLN A 1 291 ? -14.075 -13.019 -1.788 1.00 95.38 291 GLN A O 1
ATOM 2363 N N . ASN A 1 292 ? -15.653 -12.553 -3.320 1.00 95.38 292 ASN A N 1
ATOM 2364 C CA . ASN A 1 292 ? -14.849 -11.583 -4.067 1.00 95.38 292 ASN A CA 1
ATOM 2365 C C . ASN A 1 292 ? -14.470 -10.365 -3.215 1.00 95.38 292 ASN A C 1
ATOM 2367 O O . ASN A 1 292 ? -13.341 -9.866 -3.299 1.00 95.38 292 ASN A O 1
ATOM 2371 N N . TRP A 1 293 ? -15.379 -9.890 -2.363 1.00 96.81 293 TRP A N 1
ATOM 2372 C CA . TRP A 1 293 ? -15.081 -8.807 -1.433 1.00 96.81 293 TRP A CA 1
ATOM 2373 C C . TRP A 1 293 ? -14.040 -9.213 -0.387 1.00 96.81 293 TRP A C 1
ATOM 2375 O O . TRP A 1 293 ? -13.036 -8.513 -0.230 1.00 96.81 293 TRP A O 1
ATOM 2385 N N . MET A 1 294 ? -14.236 -10.373 0.247 1.00 95.62 294 MET A N 1
ATOM 2386 C CA . MET A 1 294 ? -13.372 -10.909 1.303 1.00 95.62 294 MET A CA 1
ATOM 2387 C C . MET A 1 294 ? -11.929 -11.157 0.851 1.00 95.62 294 MET A C 1
ATOM 2389 O O . MET A 1 294 ? -11.013 -11.175 1.675 1.00 95.62 294 MET A O 1
ATOM 2393 N N . ARG A 1 295 ? -11.690 -11.334 -0.453 1.00 95.06 295 ARG A N 1
ATOM 2394 C CA . ARG A 1 295 ? -10.339 -11.390 -1.018 1.00 95.06 295 ARG A CA 1
ATOM 2395 C C . ARG A 1 295 ? -9.741 -9.991 -1.157 1.00 95.06 295 ARG A C 1
ATOM 2397 O O . ARG A 1 295 ? -9.847 -9.386 -2.220 1.00 95.06 295 ARG A O 1
ATOM 2404 N N . THR A 1 296 ? -9.120 -9.479 -0.101 1.00 95.81 296 THR A N 1
ATOM 2405 C CA . THR A 1 296 ? -8.593 -8.106 -0.041 1.00 95.81 296 THR A CA 1
ATOM 2406 C C . THR A 1 296 ? -7.638 -7.752 -1.189 1.00 95.81 296 THR A C 1
ATOM 2408 O O . THR A 1 296 ? -6.870 -8.581 -1.679 1.00 95.81 296 THR A O 1
ATOM 2411 N N . ALA A 1 297 ? -7.709 -6.503 -1.649 1.00 96.38 297 ALA A N 1
ATOM 2412 C CA . ALA A 1 297 ? -6.797 -5.951 -2.643 1.00 96.38 297 ALA A CA 1
ATOM 2413 C C . ALA A 1 297 ? -5.489 -5.453 -2.004 1.00 96.38 297 ALA A C 1
ATOM 2415 O O . ALA A 1 297 ? -5.483 -4.989 -0.866 1.00 96.38 297 ALA A O 1
ATOM 2416 N N . GLY A 1 298 ? -4.385 -5.507 -2.757 1.00 94.69 298 GLY A N 1
ATOM 2417 C CA . GLY A 1 298 ? -3.070 -5.045 -2.287 1.00 94.69 298 GLY A CA 1
ATOM 2418 C C . GLY A 1 298 ? -2.852 -3.526 -2.347 1.00 94.69 298 GLY A C 1
ATOM 2419 O O . GLY A 1 298 ? -1.912 -3.025 -1.737 1.00 94.69 298 GLY A O 1
ATOM 2420 N N . LEU A 1 299 ? -3.707 -2.793 -3.067 1.00 95.31 299 LEU A N 1
ATOM 2421 C CA . LEU A 1 299 ? -3.610 -1.346 -3.292 1.00 95.31 299 LEU A CA 1
ATOM 2422 C C . LEU A 1 299 ? -4.931 -0.649 -2.914 1.00 95.31 299 LEU A C 1
ATOM 2424 O O . LEU A 1 299 ? -5.979 -1.295 -2.967 1.00 95.31 299 LEU A O 1
ATOM 2428 N N . PRO A 1 300 ? -4.908 0.658 -2.581 1.00 95.12 300 PRO A N 1
ATOM 2429 C CA . PRO A 1 300 ? -6.113 1.431 -2.250 1.00 95.12 300 PRO A CA 1
ATOM 2430 C C . PRO A 1 300 ? -7.002 1.752 -3.461 1.00 95.12 300 PRO A C 1
ATOM 2432 O O . PRO A 1 300 ? -8.140 2.194 -3.307 1.00 95.12 300 PRO A O 1
ATOM 2435 N N . GLU A 1 301 ? -6.471 1.558 -4.668 1.00 95.44 301 GLU A N 1
ATOM 2436 C CA . GLU A 1 301 ? -7.217 1.563 -5.919 1.00 95.44 301 GLU A CA 1
ATOM 2437 C C . GLU A 1 301 ? -7.274 0.134 -6.452 1.00 95.44 301 GLU A C 1
ATOM 2439 O O . GLU A 1 301 ? -6.242 -0.482 -6.731 1.00 95.44 301 GLU A O 1
ATOM 2444 N N . PHE A 1 302 ? -8.482 -0.407 -6.577 1.00 96.12 302 PHE A N 1
ATOM 2445 C CA . PHE A 1 302 ? -8.679 -1.785 -7.002 1.00 96.12 302 PHE A CA 1
ATOM 2446 C C . PHE A 1 302 ? -9.999 -1.977 -7.738 1.00 96.12 302 PHE A C 1
ATOM 2448 O O . PHE A 1 302 ? -10.922 -1.170 -7.644 1.00 96.12 302 PHE A O 1
ATOM 2455 N N . MET A 1 303 ? -10.073 -3.088 -8.466 1.00 95.69 303 MET A N 1
ATOM 2456 C CA . MET A 1 303 ? -11.257 -3.533 -9.191 1.00 95.69 303 MET A CA 1
ATOM 2457 C C . MET A 1 303 ? -11.720 -4.875 -8.630 1.00 95.69 303 MET A C 1
ATOM 2459 O O . MET A 1 303 ? -10.898 -5.714 -8.256 1.00 95.69 303 MET A O 1
ATOM 2463 N N . LYS A 1 304 ? -13.031 -5.089 -8.589 1.00 96.75 304 LYS A N 1
ATOM 2464 C CA . LYS A 1 304 ? -13.656 -6.349 -8.175 1.00 96.75 304 LYS A CA 1
ATOM 2465 C C . LYS A 1 304 ? -14.678 -6.761 -9.219 1.00 96.75 304 LYS A C 1
ATOM 2467 O O . LYS A 1 304 ? -15.413 -5.917 -9.730 1.00 96.75 304 LYS A O 1
ATOM 2472 N N . LEU A 1 305 ? -14.665 -8.042 -9.572 1.00 96.69 305 LEU A N 1
ATOM 2473 C CA . LEU A 1 305 ? -15.553 -8.586 -10.589 1.00 96.69 305 LEU A CA 1
ATOM 2474 C C . LEU A 1 305 ? -16.969 -8.687 -10.019 1.00 96.69 305 LEU A C 1
ATOM 2476 O O . LEU A 1 305 ? -17.152 -9.288 -8.961 1.00 96.69 305 LEU A O 1
ATOM 2480 N N . TYR A 1 306 ? -17.935 -8.109 -10.726 1.00 96.62 306 TYR A N 1
ATOM 2481 C CA . TYR A 1 306 ? -19.357 -8.181 -10.399 1.00 96.62 306 TYR A CA 1
ATOM 2482 C C . TYR A 1 306 ? -20.086 -9.183 -11.296 1.00 96.62 306 TYR A C 1
ATOM 2484 O O . TYR A 1 306 ? -20.851 -10.009 -10.821 1.00 96.62 306 TYR A O 1
ATOM 2492 N N . GLY A 1 307 ? -19.816 -9.161 -12.600 1.00 95.62 307 GLY A N 1
ATOM 2493 C CA . GLY A 1 307 ? -20.469 -10.068 -13.537 1.00 95.62 307 GLY A CA 1
ATOM 2494 C C . GLY A 1 307 ? -19.630 -10.316 -14.776 1.00 95.62 307 GLY A C 1
ATOM 2495 O O . GLY A 1 307 ? -18.727 -9.542 -15.098 1.00 95.62 307 GLY A O 1
ATOM 2496 N N . LYS A 1 308 ? -19.909 -11.410 -15.479 1.00 95.06 308 LYS A N 1
ATOM 2497 C CA . LYS A 1 308 ? -19.237 -11.751 -16.736 1.00 95.06 308 LYS A CA 1
ATOM 2498 C C . LYS A 1 308 ? -20.205 -12.381 -17.730 1.00 95.06 308 LYS A C 1
ATOM 2500 O O . LYS A 1 308 ? -21.145 -13.064 -17.336 1.00 95.06 308 LYS A O 1
ATOM 2505 N N . ASN A 1 309 ? -19.931 -12.219 -19.015 1.00 95.25 309 ASN A N 1
ATOM 2506 C CA . ASN A 1 309 ? -20.564 -12.997 -20.075 1.00 95.25 309 ASN A CA 1
ATOM 2507 C C . ASN A 1 309 ? -19.467 -13.502 -21.019 1.00 95.25 309 ASN A C 1
ATOM 2509 O O . ASN A 1 309 ? -18.612 -12.738 -21.469 1.00 95.25 309 ASN A O 1
ATOM 2513 N N . THR A 1 310 ? -19.441 -14.816 -21.234 1.00 92.44 310 THR A N 1
ATOM 2514 C CA . THR A 1 310 ? -18.402 -15.516 -22.002 1.00 92.44 310 THR A CA 1
ATOM 2515 C C . THR A 1 310 ? -18.900 -16.050 -23.341 1.00 92.44 310 THR A C 1
ATOM 2517 O O . THR A 1 310 ? -18.101 -16.622 -24.076 1.00 92.44 310 THR A O 1
ATOM 2520 N N . SER A 1 311 ? -20.194 -15.921 -23.634 1.00 91.19 311 SER A N 1
ATOM 2521 C CA . SER A 1 311 ? -20.846 -16.634 -24.738 1.00 91.19 311 SER A CA 1
ATOM 2522 C C . SER A 1 311 ? -21.359 -15.698 -25.827 1.00 91.19 311 SER A C 1
ATOM 2524 O O . SER A 1 311 ? -21.314 -16.060 -26.999 1.00 91.19 311 SER A O 1
ATOM 2526 N N . GLU A 1 312 ? -21.837 -14.510 -25.458 1.00 90.44 312 GLU A N 1
ATOM 2527 C CA . GLU A 1 312 ? -22.476 -13.570 -26.381 1.00 90.44 312 GLU A CA 1
ATOM 2528 C C . GLU A 1 312 ? -21.542 -12.409 -26.745 1.00 90.44 312 GLU A C 1
ATOM 2530 O O . GLU A 1 312 ? -20.745 -11.945 -25.930 1.00 90.44 312 GLU A O 1
ATOM 2535 N N . THR A 1 313 ? -21.650 -11.923 -27.982 1.00 91.38 313 THR A N 1
ATOM 2536 C CA . THR A 1 313 ? -20.948 -10.721 -28.449 1.00 91.38 313 THR A CA 1
ATOM 2537 C C . THR A 1 313 ? -21.690 -9.475 -27.978 1.00 91.38 313 THR A C 1
ATOM 2539 O O . THR A 1 313 ? -22.901 -9.351 -28.167 1.00 91.38 313 THR A O 1
ATOM 2542 N N . PHE A 1 314 ? -20.968 -8.511 -27.411 1.00 91.88 314 PHE A N 1
ATOM 2543 C CA . PHE A 1 314 ? -21.557 -7.251 -26.969 1.00 91.88 314 PHE A CA 1
ATOM 2544 C C . PHE A 1 314 ? -21.654 -6.288 -28.155 1.00 91.88 314 PHE A C 1
ATOM 2546 O O . PHE A 1 314 ? -20.680 -5.640 -28.539 1.00 91.88 314 PHE A O 1
ATOM 2553 N N . SER A 1 315 ? -22.825 -6.270 -28.789 1.00 90.69 315 SER A N 1
ATOM 2554 C CA . SER A 1 315 ? -23.073 -5.563 -30.051 1.00 90.69 315 SER A CA 1
ATOM 2555 C C . SER A 1 315 ? -23.045 -4.042 -29.889 1.00 90.69 315 SER A C 1
ATOM 2557 O O . SER A 1 315 ? -23.457 -3.511 -28.862 1.00 90.69 315 SER A O 1
ATOM 2559 N N . SER A 1 316 ? -22.610 -3.325 -30.920 1.00 90.00 316 SER A N 1
ATOM 2560 C CA . SER A 1 316 ? -22.665 -1.864 -31.015 1.00 90.00 316 SER A CA 1
ATOM 2561 C C . SER A 1 316 ? -24.094 -1.335 -30.891 1.00 90.00 316 SER A C 1
ATOM 2563 O O . SER A 1 316 ? -25.045 -1.912 -31.421 1.00 90.00 316 SER A O 1
ATOM 2565 N N . GLY A 1 317 ? -24.246 -0.212 -30.193 1.00 89.62 317 GLY A N 1
ATOM 2566 C CA . GLY A 1 317 ? -25.549 0.379 -29.910 1.00 89.62 317 GLY A CA 1
ATOM 2567 C C . GLY A 1 317 ? -25.576 1.148 -28.597 1.00 89.62 317 GLY A C 1
ATOM 2568 O O . GLY A 1 317 ? -24.568 1.273 -27.907 1.00 89.62 317 GLY A O 1
ATOM 2569 N N . THR A 1 318 ? -26.736 1.701 -28.258 1.00 92.00 318 THR A N 1
ATOM 2570 C CA . THR A 1 318 ? -26.904 2.481 -27.028 1.00 92.00 318 THR A CA 1
ATOM 2571 C C . THR A 1 318 ? -27.478 1.602 -25.929 1.00 92.00 318 THR A C 1
ATOM 2573 O O . THR A 1 318 ? -28.584 1.081 -26.077 1.00 92.00 318 THR A O 1
ATOM 2576 N N . TYR A 1 319 ? -26.734 1.477 -24.834 1.00 93.88 319 TYR A N 1
ATOM 2577 C CA . TYR A 1 319 ? -27.109 0.687 -23.670 1.00 93.88 319 TYR A CA 1
ATOM 2578 C C . TYR A 1 319 ? -27.549 1.578 -22.518 1.00 93.88 319 TYR A C 1
ATOM 2580 O O . TYR A 1 319 ? -26.961 2.634 -22.286 1.00 93.88 319 TYR A O 1
ATOM 2588 N N . GLU A 1 320 ? -28.553 1.121 -21.779 1.00 94.75 320 GLU A N 1
ATOM 2589 C CA . GLU A 1 320 ? -28.952 1.653 -20.478 1.00 94.75 320 GLU A CA 1
ATOM 2590 C C . GLU A 1 320 ? -28.576 0.652 -19.380 1.00 94.75 320 GLU A C 1
ATOM 2592 O O . GLU A 1 320 ? -28.810 -0.549 -19.512 1.00 94.75 320 GLU A O 1
ATOM 2597 N N . MET A 1 321 ? -28.005 1.144 -18.284 1.00 95.00 321 MET A N 1
ATOM 2598 C CA . MET A 1 321 ? -27.699 0.352 -17.099 1.00 95.00 321 MET A CA 1
ATOM 2599 C C . MET A 1 321 ? -28.132 1.106 -15.842 1.00 95.00 321 MET A C 1
ATOM 2601 O O . MET A 1 321 ? -27.868 2.297 -15.683 1.00 95.00 321 MET A O 1
ATOM 2605 N N . ARG A 1 322 ? -28.793 0.405 -14.927 1.00 95.50 322 ARG A N 1
ATOM 2606 C CA . ARG A 1 322 ? -29.297 0.937 -13.652 1.00 95.50 322 ARG A CA 1
ATOM 2607 C C . ARG A 1 322 ? -28.378 0.521 -12.513 1.00 95.50 322 ARG A C 1
ATOM 2609 O O . ARG A 1 322 ? -28.023 -0.659 -12.424 1.00 95.50 322 ARG A O 1
ATOM 2616 N N . ILE A 1 323 ? -28.016 1.484 -11.669 1.00 96.62 323 ILE A N 1
ATOM 2617 C CA . ILE A 1 323 ? -27.097 1.330 -10.539 1.00 96.62 323 ILE A CA 1
ATOM 2618 C C . ILE A 1 323 ? -27.790 1.799 -9.257 1.00 96.62 323 ILE A C 1
ATOM 2620 O O . ILE A 1 323 ? -28.087 2.986 -9.123 1.00 96.62 323 ILE A O 1
ATOM 2624 N N . GLY A 1 324 ? -28.026 0.899 -8.303 1.00 95.06 324 GLY A N 1
ATOM 2625 C CA . GLY A 1 324 ? -28.539 1.260 -6.978 1.00 95.06 324 GLY A CA 1
ATOM 2626 C C . GLY A 1 324 ? -27.435 1.867 -6.115 1.00 95.06 324 GLY A C 1
ATOM 2627 O O . GLY A 1 324 ? -26.406 1.227 -5.893 1.00 95.06 324 GLY A O 1
ATOM 2628 N N . LEU A 1 325 ? -27.622 3.100 -5.640 1.00 93.56 325 LEU A N 1
ATOM 2629 C CA . LEU A 1 325 ? -26.625 3.845 -4.870 1.00 93.56 325 LEU A CA 1
ATOM 2630 C C . LEU A 1 325 ? -26.770 3.558 -3.366 1.00 93.56 325 LEU A C 1
ATOM 2632 O O . LEU A 1 325 ? -27.378 4.331 -2.634 1.00 93.56 325 LEU A O 1
ATOM 2636 N N . ASN A 1 326 ? -26.165 2.468 -2.894 1.00 91.94 326 ASN A N 1
ATOM 2637 C CA . ASN A 1 326 ? -26.236 2.045 -1.489 1.00 91.94 326 ASN A CA 1
ATOM 2638 C C . ASN A 1 326 ? -24.933 2.294 -0.711 1.00 91.94 326 ASN A C 1
ATOM 2640 O O . ASN A 1 326 ? -24.950 2.350 0.520 1.00 91.94 326 ASN A O 1
ATOM 2644 N N . TYR A 1 327 ? -23.805 2.435 -1.413 1.00 93.44 327 TYR A N 1
ATOM 2645 C CA . TYR A 1 327 ? -22.467 2.512 -0.834 1.00 93.44 327 TYR A CA 1
ATOM 2646 C C . TYR A 1 327 ? -21.920 3.953 -0.851 1.00 93.44 327 TYR A C 1
ATOM 2648 O O . TYR A 1 327 ? -21.516 4.445 -1.917 1.00 93.44 327 TYR A O 1
ATOM 2656 N N . PRO A 1 328 ? -21.882 4.664 0.291 1.00 91.31 328 PRO A N 1
ATOM 2657 C CA . PRO A 1 328 ? -21.399 6.040 0.349 1.00 91.31 328 PRO A CA 1
ATOM 2658 C C . PRO A 1 328 ? -19.866 6.102 0.330 1.00 91.31 328 PRO A C 1
ATOM 2660 O O . PRO A 1 328 ? -19.190 5.630 1.241 1.00 91.31 328 PRO A O 1
ATOM 2663 N N . VAL A 1 329 ? -19.300 6.745 -0.694 1.00 91.00 329 VAL A N 1
ATOM 2664 C CA . VAL A 1 329 ? -17.841 6.957 -0.814 1.00 91.00 329 VAL A CA 1
ATOM 2665 C C . VAL A 1 329 ? -17.347 8.234 -0.125 1.00 91.00 329 VAL A C 1
ATOM 2667 O O . VAL A 1 329 ? -16.142 8.430 0.028 1.00 91.00 329 VAL A O 1
ATOM 2670 N N . SER A 1 330 ? -18.268 9.093 0.327 1.00 84.50 330 SER A N 1
ATOM 2671 C CA . SER A 1 330 ? -17.969 10.332 1.058 1.00 84.50 330 SER A CA 1
ATOM 2672 C C . SER A 1 330 ? -17.262 10.080 2.392 1.00 84.50 330 SER A C 1
ATOM 2674 O O . SER A 1 330 ? -16.447 10.901 2.799 1.00 84.50 330 SER A O 1
ATOM 2676 N N . LEU A 1 331 ? -17.509 8.927 3.025 1.00 86.19 331 LEU A N 1
ATOM 2677 C CA . LEU A 1 331 ? -16.927 8.540 4.316 1.00 86.19 331 LEU A CA 1
ATOM 2678 C C . LEU A 1 331 ? -15.393 8.481 4.310 1.00 86.19 331 LEU A C 1
ATOM 2680 O O . LEU A 1 331 ? -14.770 8.739 5.333 1.00 86.19 331 LEU A O 1
ATOM 2684 N N . PHE A 1 332 ? -14.788 8.130 3.174 1.00 88.94 332 PHE A N 1
ATOM 2685 C CA . PHE A 1 332 ? -13.337 7.958 3.037 1.00 88.94 332 PHE A CA 1
ATOM 2686 C C . PHE A 1 332 ? -12.743 8.815 1.909 1.00 88.94 332 PHE A C 1
ATOM 2688 O O . PHE A 1 332 ? -11.595 8.620 1.517 1.00 88.94 332 PHE A O 1
ATOM 2695 N N . GLY A 1 333 ? -13.513 9.763 1.362 1.00 90.25 333 GLY A N 1
ATOM 2696 C CA . GLY A 1 333 ? -13.047 10.661 0.299 1.00 90.25 333 GLY A CA 1
ATOM 2697 C C . GLY A 1 333 ? -12.592 9.930 -0.970 1.00 90.25 333 GLY A C 1
ATOM 2698 O O . GLY A 1 333 ? -11.615 10.336 -1.597 1.00 90.25 333 GLY A O 1
ATOM 2699 N N . GLY A 1 334 ? -13.237 8.813 -1.309 1.00 93.12 334 GLY A N 1
ATOM 2700 C CA . GLY A 1 334 ? -12.900 8.001 -2.478 1.00 93.12 334 GLY A CA 1
ATOM 2701 C C . GLY A 1 334 ? -13.833 8.212 -3.665 1.00 93.12 334 GLY A C 1
ATOM 2702 O O . GLY A 1 334 ? -14.710 9.075 -3.664 1.00 93.12 334 GLY A O 1
ATOM 2703 N N . SER A 1 335 ? -13.656 7.382 -4.691 1.00 95.31 335 SER A N 1
ATOM 2704 C CA . SER A 1 335 ? -14.558 7.314 -5.838 1.00 95.31 335 SER A CA 1
ATOM 2705 C C . SER A 1 335 ? -14.931 5.871 -6.162 1.00 95.31 335 SER A C 1
ATOM 2707 O O . SER A 1 335 ? -14.155 4.945 -5.924 1.00 95.31 335 SER A O 1
ATOM 2709 N N . LYS A 1 336 ? -16.132 5.696 -6.703 1.00 96.31 336 LYS A N 1
ATOM 2710 C CA . LYS A 1 336 ? -16.674 4.459 -7.245 1.00 96.31 336 LYS A CA 1
ATOM 2711 C C . LYS A 1 336 ? -16.961 4.613 -8.734 1.00 96.31 336 LYS A C 1
ATOM 2713 O O . LYS A 1 336 ? -17.596 5.574 -9.171 1.00 96.31 336 LYS A O 1
ATOM 2718 N N . SER A 1 337 ? -16.450 3.669 -9.511 1.00 96.81 337 SER A N 1
ATOM 2719 C CA . SER A 1 337 ? -16.595 3.652 -10.964 1.00 96.81 337 SER A CA 1
ATOM 2720 C C . SER A 1 337 ? -17.012 2.276 -11.450 1.00 96.81 337 SER A C 1
ATOM 2722 O O . SER A 1 337 ? -16.610 1.256 -10.897 1.00 96.81 337 SER A O 1
ATOM 2724 N N . LEU A 1 338 ? -17.804 2.259 -12.508 1.00 96.25 338 LEU A N 1
ATOM 2725 C CA . LEU A 1 338 ? -18.163 1.076 -13.265 1.00 96.25 338 LEU A CA 1
ATOM 2726 C C . LEU A 1 338 ? -17.131 0.866 -14.369 1.00 96.25 338 LEU A C 1
ATOM 2728 O O . LEU A 1 338 ? -16.784 1.829 -15.050 1.00 96.25 338 LEU A O 1
ATOM 2732 N N . ILE A 1 339 ? -16.665 -0.362 -14.578 1.00 96.00 339 ILE A N 1
ATOM 2733 C CA . ILE A 1 339 ? -15.740 -0.703 -15.659 1.00 96.00 339 ILE A CA 1
ATOM 2734 C C . ILE A 1 339 ? -16.267 -1.903 -16.438 1.00 96.00 339 ILE A C 1
ATOM 2736 O O . ILE A 1 339 ? -16.410 -2.992 -15.892 1.00 96.00 339 ILE A O 1
ATOM 2740 N N . LEU A 1 340 ? -16.470 -1.716 -17.738 1.00 95.06 340 LEU A N 1
ATOM 2741 C CA . LEU A 1 340 ? -16.696 -2.788 -18.701 1.00 95.06 340 LEU A CA 1
ATOM 2742 C C . LEU A 1 340 ? -15.411 -2.997 -19.497 1.00 95.06 340 LEU A C 1
ATOM 2744 O O . LEU A 1 340 ? -14.876 -2.058 -20.089 1.00 95.06 340 LEU A O 1
ATOM 2748 N N . THR A 1 341 ? -14.882 -4.216 -19.495 1.00 94.75 341 THR A N 1
ATOM 2749 C CA . THR A 1 341 ? -13.630 -4.524 -20.191 1.00 94.75 341 THR A CA 1
ATOM 2750 C C . THR A 1 341 ? -13.649 -5.916 -20.798 1.00 94.75 341 THR A C 1
ATOM 2752 O O . THR A 1 341 ? -14.201 -6.861 -20.238 1.00 94.75 341 THR A O 1
ATOM 2755 N N . THR A 1 342 ? -12.973 -6.035 -21.933 1.00 94.00 342 THR A N 1
ATOM 2756 C CA . THR A 1 342 ? -12.515 -7.326 -22.468 1.00 94.00 342 THR A CA 1
ATOM 2757 C C . THR A 1 342 ? -11.253 -7.768 -21.718 1.00 94.00 342 THR A C 1
ATOM 2759 O O . THR A 1 342 ? -10.615 -6.957 -21.035 1.00 94.00 342 THR A O 1
ATOM 2762 N N . SER A 1 343 ? -10.872 -9.040 -21.825 1.00 89.62 343 SER A N 1
ATOM 2763 C CA . SER A 1 343 ? -9.590 -9.538 -21.306 1.00 89.62 343 SER A CA 1
ATOM 2764 C C . SER A 1 343 ? -8.682 -10.032 -22.423 1.00 89.62 343 SER A C 1
ATOM 2766 O O . SER A 1 343 ? -9.140 -10.657 -23.374 1.00 89.62 343 SER A O 1
ATOM 2768 N N . SER A 1 344 ? -7.380 -9.843 -22.250 1.00 87.81 344 SER A N 1
ATOM 2769 C CA . SER A 1 344 ? -6.341 -10.551 -22.996 1.00 87.81 344 SER A CA 1
ATOM 2770 C C . SER A 1 344 ? -5.792 -11.726 -22.177 1.00 87.81 344 SER A C 1
ATOM 2772 O O . SER A 1 344 ? -6.105 -11.878 -20.996 1.00 87.81 344 SER A O 1
ATOM 2774 N N . VAL A 1 345 ? -4.891 -12.516 -22.768 1.00 85.38 345 VAL A N 1
ATOM 2775 C CA . VAL A 1 345 ? -4.143 -13.581 -22.066 1.00 85.38 345 VAL A CA 1
ATOM 2776 C C . VAL A 1 345 ? -3.364 -13.049 -20.851 1.00 85.38 345 VAL A C 1
ATOM 2778 O O . VAL A 1 345 ? -3.135 -13.777 -19.892 1.00 85.38 345 VAL A O 1
ATOM 2781 N N . LEU A 1 346 ? -2.979 -11.769 -20.867 1.00 85.31 346 LEU A N 1
ATOM 2782 C CA . LEU A 1 346 ? -2.254 -11.106 -19.777 1.00 85.31 346 LEU A CA 1
ATOM 2783 C C . LEU A 1 346 ? -3.185 -10.359 -18.808 1.00 85.31 346 LEU A C 1
ATOM 2785 O O . LEU A 1 346 ? -2.713 -9.664 -17.910 1.00 85.31 346 LEU A O 1
ATOM 2789 N N . GLY A 1 347 ? -4.503 -10.498 -18.978 1.00 86.88 347 GLY A N 1
ATOM 2790 C CA . GLY A 1 347 ? -5.521 -9.812 -18.190 1.00 86.88 347 GLY A CA 1
ATOM 2791 C C . GLY A 1 347 ? -5.994 -8.515 -18.846 1.00 86.88 347 GLY A C 1
ATOM 2792 O O . GLY A 1 347 ? -6.279 -8.478 -20.045 1.00 86.88 347 GLY A O 1
ATOM 2793 N N . GLY A 1 348 ? -6.137 -7.459 -18.045 1.00 87.00 348 GLY A N 1
ATOM 2794 C CA . GLY A 1 348 ? -6.674 -6.170 -18.487 1.00 87.00 348 GLY A CA 1
ATOM 2795 C C . GLY A 1 348 ? -5.664 -5.273 -19.211 1.00 87.00 348 GLY A C 1
ATOM 2796 O O . GLY A 1 348 ? -4.511 -5.629 -19.446 1.00 87.00 348 GLY A O 1
ATOM 2797 N N . ARG A 1 349 ? -6.098 -4.052 -19.536 1.00 89.31 349 ARG A N 1
ATOM 2798 C CA . ARG A 1 349 ? -5.262 -3.036 -20.186 1.00 89.31 349 ARG A CA 1
ATOM 2799 C C . ARG A 1 349 ? -4.211 -2.466 -19.218 1.00 89.31 349 ARG A C 1
ATOM 2801 O O . ARG A 1 349 ? -4.499 -1.527 -18.481 1.00 89.31 349 ARG A O 1
ATOM 2808 N N . ASN A 1 350 ? -2.986 -2.989 -19.251 1.00 91.00 350 ASN A N 1
ATOM 2809 C CA . ASN A 1 350 ? -1.831 -2.460 -18.521 1.00 91.00 350 ASN A CA 1
ATOM 2810 C C . ASN A 1 350 ? -0.539 -2.483 -19.364 1.00 91.00 350 ASN A C 1
ATOM 2812 O O . ASN A 1 350 ? 0.090 -3.525 -19.538 1.00 91.00 350 ASN A O 1
ATOM 2816 N N . LEU A 1 351 ? -0.130 -1.321 -19.884 1.00 91.06 351 LEU A N 1
ATOM 2817 C CA . LEU A 1 351 ? 1.036 -1.202 -20.773 1.00 91.06 351 LEU A CA 1
ATOM 2818 C C . LEU A 1 351 ? 2.384 -1.283 -20.038 1.00 91.06 351 LEU A C 1
ATOM 2820 O O . LEU A 1 351 ? 3.415 -1.482 -20.682 1.00 91.06 351 LEU A O 1
ATOM 2824 N N . SER A 1 352 ? 2.396 -1.145 -18.710 1.00 93.56 352 SER A N 1
ATOM 2825 C CA . SER A 1 352 ? 3.622 -1.001 -17.920 1.00 93.56 352 SER A CA 1
ATOM 2826 C C . SER A 1 352 ? 4.554 -2.198 -18.065 1.00 93.56 352 SER A C 1
ATOM 2828 O O . SER A 1 352 ? 5.755 -2.014 -18.243 1.00 93.56 352 SER A O 1
ATOM 2830 N N . LEU A 1 353 ? 4.012 -3.421 -18.057 1.00 92.81 353 LEU A N 1
ATOM 2831 C CA . LEU A 1 353 ? 4.822 -4.630 -18.210 1.00 92.81 353 LEU A CA 1
ATOM 2832 C C . LEU A 1 353 ? 5.552 -4.626 -19.558 1.00 92.81 353 LEU A C 1
ATOM 2834 O O . LEU A 1 353 ? 6.767 -4.779 -19.600 1.00 92.81 353 LEU A O 1
ATOM 2838 N N . GLY A 1 354 ? 4.832 -4.376 -20.652 1.00 94.69 354 GLY A N 1
ATOM 2839 C CA . GLY A 1 354 ? 5.423 -4.321 -21.986 1.00 94.69 354 GLY A CA 1
ATOM 2840 C C . GLY A 1 354 ? 6.497 -3.237 -22.117 1.00 94.69 354 GLY A C 1
ATOM 2841 O O . GLY A 1 354 ? 7.574 -3.503 -22.647 1.00 94.69 354 GLY A O 1
ATOM 2842 N N . ILE A 1 355 ? 6.253 -2.047 -21.558 1.00 95.94 355 ILE A N 1
ATOM 2843 C CA . ILE A 1 355 ? 7.226 -0.942 -21.536 1.00 95.94 355 ILE A CA 1
ATOM 2844 C C . ILE A 1 355 ? 8.501 -1.341 -20.778 1.00 95.94 355 ILE A C 1
ATOM 2846 O O . ILE A 1 355 ? 9.599 -1.093 -21.275 1.00 95.94 355 ILE A O 1
ATOM 2850 N N . ILE A 1 356 ? 8.386 -2.004 -19.623 1.00 97.12 356 ILE A N 1
ATOM 2851 C CA . ILE A 1 356 ? 9.546 -2.470 -18.842 1.00 97.12 356 ILE A CA 1
ATOM 2852 C C . ILE A 1 356 ? 10.410 -3.437 -19.662 1.00 97.12 356 ILE A C 1
ATOM 2854 O O . ILE A 1 356 ? 11.631 -3.284 -19.690 1.00 97.12 356 ILE A O 1
ATOM 2858 N N . TYR A 1 357 ? 9.803 -4.388 -20.380 1.00 97.06 357 TYR A N 1
ATOM 2859 C CA . TYR A 1 357 ? 10.548 -5.311 -21.249 1.00 97.06 357 TYR A CA 1
ATOM 2860 C C . TYR A 1 357 ? 11.324 -4.573 -22.348 1.00 97.06 357 TYR A C 1
ATOM 2862 O O . TYR A 1 357 ? 12.488 -4.895 -22.596 1.00 97.06 357 TYR A O 1
ATOM 2870 N N . ILE A 1 358 ? 10.723 -3.549 -22.963 1.00 97.44 358 ILE A N 1
ATOM 2871 C CA . ILE A 1 358 ? 11.401 -2.710 -23.961 1.00 97.44 358 ILE A CA 1
ATOM 2872 C C . ILE A 1 358 ? 12.551 -1.919 -23.336 1.00 97.44 358 ILE A C 1
ATOM 2874 O O . ILE A 1 358 ? 13.638 -1.892 -23.907 1.00 97.44 358 ILE A O 1
ATOM 2878 N N . ILE A 1 359 ? 12.355 -1.324 -22.157 1.00 97.69 359 ILE A N 1
ATOM 2879 C CA . ILE A 1 359 ? 13.412 -0.585 -21.449 1.00 97.69 359 ILE A CA 1
ATOM 2880 C C . ILE A 1 359 ? 14.608 -1.500 -21.174 1.00 97.69 359 ILE A C 1
ATOM 2882 O O . ILE A 1 359 ? 15.740 -1.146 -21.503 1.00 97.69 359 ILE A O 1
ATOM 2886 N N . VAL A 1 360 ? 14.371 -2.697 -20.631 1.00 97.50 360 VAL A N 1
ATOM 2887 C CA . VAL A 1 360 ? 15.442 -3.662 -20.346 1.00 97.50 360 VAL A CA 1
ATOM 2888 C C . VAL A 1 360 ? 16.146 -4.104 -21.632 1.00 97.50 360 VAL A C 1
ATOM 2890 O O . VAL A 1 360 ? 17.376 -4.201 -21.647 1.00 97.50 360 VAL A O 1
ATOM 2893 N N . ALA A 1 361 ? 15.408 -4.315 -22.727 1.00 98.06 361 ALA A N 1
ATOM 2894 C CA . ALA A 1 361 ? 15.991 -4.648 -24.025 1.00 98.06 361 ALA A CA 1
ATOM 2895 C C . ALA A 1 361 ? 16.880 -3.516 -24.570 1.00 98.06 361 ALA A C 1
ATOM 2897 O O . ALA A 1 361 ? 18.000 -3.777 -25.012 1.00 98.06 361 ALA A O 1
ATOM 2898 N N . VAL A 1 362 ? 16.423 -2.262 -24.491 1.00 97.88 362 VAL A N 1
ATOM 2899 C CA . VAL A 1 362 ? 17.173 -1.080 -24.947 1.00 97.88 362 VAL A CA 1
ATOM 2900 C C . VAL A 1 362 ? 18.434 -0.879 -24.112 1.00 97.88 362 VAL A C 1
ATOM 2902 O O . VAL A 1 362 ? 19.511 -0.718 -24.681 1.00 97.88 362 VAL A O 1
ATOM 2905 N N . ILE A 1 363 ? 18.340 -0.948 -22.780 1.00 97.94 363 ILE A N 1
ATOM 2906 C CA . ILE A 1 363 ? 19.506 -0.826 -21.890 1.00 97.94 363 ILE A CA 1
ATOM 2907 C C . ILE A 1 363 ? 20.521 -1.932 -22.195 1.00 97.94 363 ILE A C 1
ATOM 2909 O O . ILE A 1 363 ? 21.707 -1.651 -22.362 1.00 97.94 363 ILE A O 1
ATOM 2913 N N . SER A 1 364 ? 20.060 -3.177 -22.340 1.00 97.50 364 SER A N 1
ATOM 2914 C CA . SER A 1 364 ? 20.933 -4.314 -22.655 1.00 97.50 364 SER A CA 1
ATOM 2915 C C . SER A 1 364 ? 21.637 -4.137 -24.001 1.00 97.50 364 SER A C 1
ATOM 2917 O O . SER A 1 364 ? 22.835 -4.401 -24.101 1.00 97.50 364 SER A O 1
ATOM 2919 N N . LEU A 1 365 ? 20.929 -3.630 -25.016 1.00 97.38 365 LEU A N 1
ATOM 2920 C CA . LEU A 1 365 ? 21.492 -3.336 -26.333 1.00 97.38 365 LEU A CA 1
ATOM 2921 C C . LEU A 1 365 ? 22.534 -2.210 -26.274 1.00 97.38 365 LEU A C 1
ATOM 2923 O O . LEU A 1 365 ? 23.622 -2.355 -26.829 1.00 97.38 365 LEU A O 1
ATOM 2927 N N . VAL A 1 366 ? 22.238 -1.113 -25.571 1.00 97.81 366 VAL A N 1
ATOM 2928 C CA . VAL A 1 366 ? 23.169 0.014 -25.393 1.00 97.81 366 VAL A CA 1
ATOM 2929 C C . VAL A 1 366 ? 24.435 -0.444 -24.667 1.00 97.81 366 VAL A C 1
ATOM 2931 O O . VAL A 1 366 ? 25.539 -0.155 -25.128 1.00 97.81 366 VAL A O 1
ATOM 2934 N N . CYS A 1 367 ? 24.305 -1.218 -23.586 1.00 96.94 367 CYS A N 1
ATOM 2935 C CA . CYS A 1 367 ? 25.447 -1.790 -22.873 1.00 96.94 367 CYS A CA 1
ATOM 2936 C C . CYS A 1 367 ? 26.249 -2.768 -23.744 1.00 96.94 367 CYS A C 1
ATOM 2938 O O . CYS A 1 367 ? 27.478 -2.726 -23.723 1.00 96.94 367 CYS A O 1
ATOM 2940 N N . ALA A 1 368 ? 25.585 -3.617 -24.538 1.00 96.38 368 ALA A N 1
ATOM 2941 C CA . ALA A 1 368 ? 26.254 -4.543 -25.451 1.00 96.38 368 ALA A CA 1
ATOM 2942 C C . ALA A 1 368 ? 27.099 -3.796 -26.491 1.00 96.38 368 ALA A C 1
ATOM 2944 O O . ALA A 1 368 ? 28.265 -4.133 -26.697 1.00 96.38 368 ALA A O 1
ATOM 2945 N N . ILE A 1 369 ? 26.534 -2.747 -27.096 1.00 96.25 369 ILE A N 1
ATOM 2946 C CA . ILE A 1 369 ? 27.217 -1.886 -28.065 1.00 96.25 369 ILE A CA 1
ATOM 2947 C C . ILE A 1 369 ? 28.390 -1.153 -27.401 1.00 96.25 369 ILE A C 1
ATOM 2949 O O . ILE A 1 369 ? 29.500 -1.163 -27.933 1.00 96.25 369 ILE A O 1
ATOM 2953 N N . ALA A 1 370 ? 28.186 -0.570 -26.216 1.00 95.62 370 ALA A N 1
ATOM 2954 C CA . ALA A 1 370 ? 29.234 0.134 -25.480 1.00 95.62 370 ALA A CA 1
ATOM 2955 C C . ALA A 1 370 ? 30.407 -0.790 -25.112 1.00 95.62 370 ALA A C 1
ATOM 2957 O O . ALA A 1 370 ? 31.562 -0.451 -25.371 1.00 95.62 370 ALA A O 1
ATOM 2958 N N . PHE A 1 371 ? 30.133 -1.982 -24.571 1.00 94.88 371 PHE A N 1
ATOM 2959 C CA . PHE A 1 371 ? 31.170 -2.966 -24.247 1.00 94.88 371 PHE A CA 1
ATOM 2960 C C . PHE A 1 371 ? 31.860 -3.518 -25.491 1.00 94.88 371 PHE A C 1
ATOM 2962 O O . PHE A 1 371 ? 33.067 -3.758 -25.453 1.00 94.88 371 PHE A O 1
ATOM 2969 N N . PHE A 1 372 ? 31.137 -3.674 -26.601 1.00 94.50 372 PHE A N 1
ATOM 2970 C CA . PHE A 1 372 ? 31.726 -4.054 -27.880 1.00 94.50 372 PHE A CA 1
ATOM 2971 C C . PHE A 1 372 ? 32.705 -2.987 -28.384 1.00 94.50 372 PHE A C 1
ATOM 2973 O O . PHE A 1 372 ? 33.864 -3.305 -28.647 1.00 94.50 372 PHE A O 1
ATOM 2980 N N . PHE A 1 373 ? 32.306 -1.712 -28.415 1.00 94.88 373 PHE A N 1
ATOM 2981 C CA . PHE A 1 373 ? 33.202 -0.617 -28.796 1.00 94.88 373 PHE A CA 1
ATOM 2982 C C . PHE A 1 373 ? 34.386 -0.466 -27.841 1.00 94.88 373 PHE A C 1
ATOM 2984 O O . PHE A 1 373 ? 35.520 -0.320 -28.293 1.00 94.88 373 PHE A O 1
ATOM 2991 N N . GLN A 1 374 ? 34.169 -0.560 -26.529 1.00 92.19 374 GLN A N 1
ATOM 2992 C CA . GLN A 1 374 ? 35.259 -0.511 -25.557 1.00 92.19 374 GLN A CA 1
ATOM 2993 C C . GLN A 1 374 ? 36.250 -1.665 -25.760 1.00 92.19 374 GLN A C 1
ATOM 2995 O O . GLN A 1 374 ? 37.460 -1.449 -25.670 1.00 92.19 374 GLN A O 1
ATOM 3000 N N . HIS A 1 375 ? 35.759 -2.866 -26.078 1.00 91.31 375 HIS A N 1
ATOM 3001 C CA . HIS A 1 375 ? 36.603 -4.017 -26.385 1.00 91.31 375 HIS A CA 1
ATOM 3002 C C . HIS A 1 375 ? 37.427 -3.819 -27.668 1.00 91.31 375 HIS A C 1
ATOM 3004 O O . HIS A 1 375 ? 38.572 -4.263 -27.710 1.00 91.31 375 HIS A O 1
ATOM 3010 N N . LEU A 1 376 ? 36.885 -3.120 -28.673 1.00 91.38 376 LEU A N 1
ATOM 3011 C CA . LEU A 1 376 ? 37.600 -2.778 -29.908 1.00 91.38 376 LEU A CA 1
ATOM 3012 C C . LEU A 1 376 ? 38.638 -1.662 -29.715 1.00 91.38 376 LEU A C 1
ATOM 3014 O O . LEU A 1 376 ? 39.743 -1.765 -30.238 1.00 91.38 376 LEU A O 1
ATOM 3018 N N . ILE A 1 377 ? 38.303 -0.603 -28.968 1.00 93.38 377 ILE A N 1
ATOM 3019 C CA . ILE A 1 377 ? 39.176 0.572 -28.785 1.00 93.38 377 ILE A CA 1
ATOM 3020 C C . ILE A 1 377 ? 40.312 0.271 -27.797 1.00 93.38 377 ILE A C 1
ATOM 3022 O O . ILE A 1 377 ? 41.439 0.722 -27.989 1.00 93.38 377 ILE A O 1
ATOM 3026 N N . LYS A 1 378 ? 40.033 -0.477 -26.722 1.00 86.62 378 LYS A N 1
ATOM 3027 C CA . LYS A 1 378 ? 41.010 -0.823 -25.677 1.00 86.62 378 LYS A CA 1
ATOM 3028 C C . LYS A 1 378 ? 40.991 -2.332 -25.398 1.00 86.62 378 LYS A C 1
ATOM 3030 O O . LYS A 1 378 ? 40.529 -2.750 -24.331 1.00 86.62 378 LYS A O 1
ATOM 3035 N N . PRO A 1 379 ? 41.495 -3.171 -26.324 1.00 84.62 379 PRO A N 1
ATOM 3036 C CA . PRO A 1 379 ? 41.543 -4.611 -26.112 1.00 84.62 379 PRO A CA 1
ATOM 3037 C C . PRO A 1 379 ? 42.530 -4.941 -24.985 1.00 84.62 379 PRO A C 1
ATOM 3039 O O . PRO A 1 379 ? 43.744 -4.825 -25.136 1.00 84.62 379 PRO A O 1
ATOM 3042 N N . ARG A 1 380 ? 42.009 -5.374 -23.834 1.00 82.19 380 ARG A N 1
ATOM 3043 C CA . ARG A 1 380 ? 42.817 -5.894 -22.723 1.00 82.19 380 ARG A CA 1
ATOM 3044 C C . ARG A 1 380 ? 42.937 -7.410 -22.829 1.00 82.19 380 ARG A C 1
ATOM 3046 O O . ARG A 1 380 ? 41.934 -8.110 -22.976 1.00 82.19 380 ARG A O 1
ATOM 3053 N N . LYS A 1 381 ? 44.158 -7.933 -22.695 1.00 81.19 381 LYS A N 1
ATOM 3054 C CA . LYS A 1 381 ? 44.397 -9.377 -22.605 1.00 81.19 381 LYS A CA 1
ATOM 3055 C C . LYS A 1 381 ? 43.897 -9.900 -21.251 1.00 81.19 381 LYS A C 1
ATOM 3057 O O . LYS A 1 381 ? 44.216 -9.343 -20.201 1.00 81.19 381 LYS A O 1
ATOM 3062 N N . VAL A 1 382 ? 43.084 -10.955 -21.273 1.00 80.31 382 VAL A N 1
ATOM 3063 C CA . VAL A 1 382 ? 42.567 -11.593 -20.050 1.00 80.31 382 VAL A CA 1
ATOM 3064 C C . VAL A 1 382 ? 43.739 -12.190 -19.267 1.00 80.31 382 VAL A C 1
ATOM 3066 O O . VAL A 1 382 ? 44.561 -12.895 -19.849 1.00 80.31 382 VAL A O 1
ATOM 3069 N N . GLY A 1 383 ? 43.819 -11.896 -17.966 1.00 78.00 383 GLY A N 1
ATOM 3070 C CA . GLY A 1 383 ? 44.899 -12.380 -17.099 1.00 78.00 383 GLY A CA 1
ATOM 3071 C C . GLY A 1 383 ? 46.239 -11.655 -17.269 1.00 78.00 383 GLY A C 1
ATOM 3072 O O . GLY A 1 383 ? 47.267 -12.209 -16.898 1.00 78.00 383 GLY A O 1
ATOM 3073 N N . ASP A 1 384 ? 46.254 -10.446 -17.841 1.00 79.69 384 ASP A N 1
ATOM 3074 C CA . ASP A 1 384 ? 47.483 -9.660 -17.978 1.00 79.69 384 ASP A CA 1
ATOM 3075 C C . ASP A 1 384 ? 48.072 -9.267 -16.609 1.00 79.69 384 ASP A C 1
ATOM 3077 O O . ASP A 1 384 ? 47.447 -8.536 -15.831 1.00 79.69 384 ASP A O 1
ATOM 3081 N N . HIS A 1 385 ? 49.292 -9.747 -16.353 1.00 79.19 385 HIS A N 1
ATOM 3082 C CA . HIS A 1 385 ? 50.046 -9.526 -15.123 1.00 79.19 385 HIS A CA 1
ATOM 3083 C C . HIS A 1 385 ? 50.434 -8.058 -14.904 1.00 79.19 385 HIS A C 1
ATOM 3085 O O . HIS A 1 385 ? 50.643 -7.669 -13.762 1.00 79.19 385 HIS A O 1
ATOM 3091 N N . ASN A 1 386 ? 50.440 -7.219 -15.948 1.00 75.94 386 ASN A N 1
ATOM 3092 C CA . ASN A 1 386 ? 50.743 -5.784 -15.839 1.00 75.94 386 ASN A CA 1
ATOM 3093 C C . ASN A 1 386 ? 49.715 -4.993 -15.010 1.00 75.94 386 ASN A C 1
ATOM 3095 O O . ASN A 1 386 ? 49.986 -3.876 -14.583 1.00 75.94 386 ASN A O 1
ATOM 3099 N N . PHE A 1 387 ? 48.522 -5.557 -14.817 1.00 70.81 387 PHE A N 1
ATOM 3100 C CA . PHE A 1 387 ? 47.446 -4.967 -14.018 1.00 70.81 387 PHE A CA 1
ATOM 3101 C C . PHE A 1 387 ? 47.248 -5.679 -12.679 1.00 70.81 387 PHE A C 1
ATOM 3103 O O . PHE A 1 387 ? 46.309 -5.356 -11.948 1.00 70.81 387 PHE A O 1
ATOM 3110 N N . LEU A 1 388 ? 48.083 -6.675 -12.372 1.00 77.62 388 LEU A N 1
ATOM 3111 C CA . LEU A 1 388 ? 48.230 -7.113 -10.997 1.00 77.62 388 LEU A CA 1
ATOM 3112 C C . LEU A 1 388 ? 48.942 -5.970 -10.284 1.00 77.62 388 LEU A C 1
ATOM 3114 O O . LEU A 1 388 ? 49.987 -5.515 -10.742 1.00 77.62 388 LEU A O 1
ATOM 3118 N N . GLN A 1 389 ? 48.359 -5.478 -9.196 1.00 57.81 389 GLN A N 1
ATOM 3119 C CA . GLN A 1 389 ? 49.077 -4.589 -8.294 1.00 57.81 389 GLN A CA 1
ATOM 3120 C C . GLN A 1 389 ? 50.204 -5.414 -7.657 1.00 57.81 389 GLN A C 1
ATOM 3122 O O . GLN A 1 389 ? 50.020 -6.038 -6.619 1.00 57.81 389 GLN A O 1
ATOM 3127 N N . GLN A 1 390 ? 51.344 -5.511 -8.339 1.00 57.75 390 GLN A N 1
ATOM 3128 C CA . GLN A 1 390 ? 52.618 -5.677 -7.665 1.00 57.75 390 GLN A CA 1
ATOM 3129 C C . GLN A 1 390 ? 53.040 -4.273 -7.271 1.00 57.75 390 GLN A C 1
ATOM 3131 O O . GLN A 1 390 ? 53.193 -3.402 -8.130 1.00 57.75 390 GLN A O 1
ATOM 3136 N N . ASP A 1 391 ? 53.117 -4.055 -5.964 1.00 42.84 391 ASP A N 1
ATOM 3137 C CA . ASP A 1 391 ? 53.598 -2.826 -5.356 1.00 42.84 391 ASP A CA 1
ATOM 3138 C C . ASP A 1 391 ? 54.830 -2.290 -6.088 1.00 42.84 391 ASP A C 1
ATOM 3140 O O . ASP A 1 391 ? 55.682 -3.046 -6.559 1.00 42.84 391 ASP A O 1
ATOM 3144 N N . GLY A 1 392 ? 54.930 -0.965 -6.171 1.00 44.69 392 GLY A N 1
ATOM 3145 C CA . GLY A 1 392 ? 56.135 -0.287 -6.619 1.00 44.69 392 GLY A CA 1
ATOM 3146 C C . GLY A 1 392 ? 57.315 -0.596 -5.697 1.00 44.69 392 GLY A C 1
ATOM 3147 O O . GLY A 1 392 ? 57.622 0.175 -4.799 1.00 44.69 392 GLY A O 1
ATOM 3148 N N . ALA A 1 393 ? 57.986 -1.715 -5.934 1.00 41.91 393 ALA A N 1
ATOM 3149 C CA . ALA A 1 393 ? 59.337 -2.032 -5.507 1.00 41.91 393 ALA A CA 1
ATOM 3150 C C . ALA A 1 393 ? 59.837 -3.142 -6.440 1.00 41.91 393 ALA A C 1
ATOM 3152 O O . ALA A 1 393 ? 59.170 -4.159 -6.587 1.00 41.91 393 ALA A O 1
ATOM 3153 N N . PHE A 1 394 ? 61.003 -2.949 -7.058 1.00 37.75 394 PHE A N 1
ATOM 3154 C CA . PHE A 1 394 ? 61.624 -3.813 -8.079 1.00 37.75 394 PHE A CA 1
ATOM 3155 C C . PHE A 1 394 ? 61.189 -3.593 -9.542 1.00 37.75 394 PHE A C 1
ATOM 3157 O O . PHE A 1 394 ? 60.745 -4.491 -10.249 1.00 37.75 394 PHE A O 1
ATOM 3164 N N . ARG A 1 395 ? 61.492 -2.402 -10.066 1.00 37.62 395 ARG A N 1
ATOM 3165 C CA . ARG A 1 395 ? 62.383 -2.335 -11.242 1.00 37.62 395 ARG A CA 1
ATOM 3166 C C . ARG A 1 395 ? 63.778 -2.114 -10.645 1.00 37.62 395 ARG A C 1
ATOM 3168 O O . ARG A 1 395 ? 63.906 -1.227 -9.817 1.00 37.62 395 ARG A O 1
ATOM 3175 N N . GLU A 1 396 ? 64.781 -2.963 -10.843 1.00 34.94 396 GLU A N 1
ATOM 3176 C CA . GLU A 1 396 ? 65.444 -3.282 -12.111 1.00 34.94 396 GLU A CA 1
ATOM 3177 C C . GLU A 1 396 ? 66.051 -4.707 -12.102 1.00 34.94 396 GLU A C 1
ATOM 3179 O O . GLU A 1 396 ? 66.602 -5.141 -11.093 1.00 34.94 396 GLU A O 1
ATOM 3184 N N . GLY A 1 397 ? 66.003 -5.411 -13.242 1.00 34.25 397 GLY A N 1
ATOM 3185 C CA . GLY A 1 397 ? 66.778 -6.639 -13.504 1.00 34.25 397 GLY A CA 1
ATOM 3186 C C . GLY A 1 397 ? 65.982 -7.770 -14.189 1.00 34.25 397 GLY A C 1
ATOM 3187 O O . GLY A 1 397 ? 64.808 -7.953 -13.870 1.00 34.25 397 GLY A O 1
ATOM 3188 N N . PRO A 1 398 ? 66.568 -8.521 -15.151 1.00 37.19 398 PRO A N 1
ATOM 3189 C CA . PRO A 1 398 ? 65.859 -9.548 -15.923 1.00 37.19 398 PRO A CA 1
ATOM 3190 C C . PRO A 1 398 ? 65.584 -10.821 -15.090 1.00 37.19 398 PRO A C 1
ATOM 3192 O O . PRO A 1 398 ? 66.202 -11.021 -14.043 1.00 37.19 398 PRO A O 1
ATOM 3195 N N . PRO A 1 399 ? 64.655 -11.700 -15.516 1.00 41.59 399 PRO A N 1
ATOM 3196 C CA . PRO A 1 399 ? 64.067 -12.694 -14.630 1.00 41.59 399 PRO A CA 1
ATOM 3197 C C . PRO A 1 399 ? 64.910 -13.972 -14.578 1.00 41.59 399 PRO A C 1
ATOM 3199 O O . PRO A 1 399 ? 64.892 -14.761 -15.519 1.00 41.59 399 PRO A O 1
ATOM 3202 N N . THR A 1 400 ? 65.571 -14.241 -13.450 1.00 33.75 400 THR A N 1
ATOM 3203 C CA . THR A 1 400 ? 66.103 -15.583 -13.154 1.00 33.75 400 THR A CA 1
ATOM 3204 C C . THR A 1 400 ? 65.987 -15.953 -11.671 1.00 33.75 400 THR A C 1
ATOM 3206 O O . THR A 1 400 ? 66.677 -15.414 -10.815 1.00 33.75 400 THR A O 1
ATOM 3209 N N . SER A 1 401 ? 65.124 -16.944 -11.415 1.00 35.47 401 SER A N 1
ATOM 3210 C CA . SER A 1 401 ? 65.294 -18.057 -10.460 1.00 35.47 401 SER A CA 1
ATOM 3211 C C . SER A 1 401 ? 65.654 -17.767 -8.988 1.00 35.47 401 SER A C 1
ATOM 3213 O O . SER A 1 401 ? 66.797 -17.940 -8.575 1.00 35.47 401 SER A O 1
ATOM 3215 N N . TYR A 1 402 ? 64.642 -17.554 -8.139 1.00 29.48 402 TYR A N 1
ATOM 3216 C CA . TYR A 1 402 ? 64.762 -17.640 -6.671 1.00 29.48 402 TYR A CA 1
ATOM 3217 C C . TYR A 1 402 ? 64.390 -19.034 -6.127 1.00 29.48 402 TYR A C 1
ATOM 3219 O O . TYR A 1 402 ? 63.409 -19.188 -5.402 1.00 29.48 402 TYR A O 1
ATOM 3227 N N . ARG A 1 403 ? 65.154 -20.084 -6.470 1.00 31.95 403 ARG A N 1
ATOM 3228 C CA . ARG A 1 403 ? 64.972 -21.427 -5.863 1.00 31.95 403 ARG A CA 1
ATOM 3229 C C . ARG A 1 403 ? 66.229 -22.034 -5.222 1.00 31.95 403 ARG A C 1
ATOM 3231 O O . ARG A 1 403 ? 66.204 -23.206 -4.872 1.00 31.95 403 ARG A O 1
ATOM 3238 N N . GLN A 1 404 ? 67.316 -21.289 -5.004 1.00 33.28 404 GLN A N 1
ATOM 3239 C CA . GLN A 1 404 ? 68.571 -21.924 -4.554 1.00 33.28 404 GLN A CA 1
ATOM 3240 C C . GLN A 1 404 ? 69.327 -21.309 -3.369 1.00 33.28 404 GLN A C 1
ATOM 3242 O O . GLN A 1 404 ? 70.384 -21.826 -3.035 1.00 33.28 404 GLN A O 1
ATOM 3247 N N . GLN A 1 405 ? 68.809 -20.305 -2.655 1.00 31.88 405 GLN A N 1
ATOM 3248 C CA . GLN A 1 405 ? 69.655 -19.572 -1.692 1.00 31.88 405 GLN A CA 1
ATOM 3249 C C . GLN A 1 405 ? 69.419 -19.803 -0.189 1.00 31.88 405 GLN A C 1
ATOM 3251 O O . GLN A 1 405 ? 69.998 -19.082 0.611 1.00 31.88 405 GLN A O 1
ATOM 3256 N N . TYR A 1 406 ? 68.668 -20.830 0.230 1.00 30.78 406 TYR A N 1
ATOM 3257 C CA . TYR A 1 406 ? 68.486 -21.131 1.669 1.00 30.78 406 TYR A CA 1
ATOM 3258 C C . TYR A 1 406 ? 69.061 -22.474 2.141 1.00 30.78 406 TYR A C 1
ATOM 3260 O O . TYR A 1 406 ? 68.681 -22.986 3.189 1.00 30.78 406 TYR A O 1
ATOM 3268 N N . LEU A 1 407 ? 70.020 -23.034 1.405 1.00 34.88 407 LEU A N 1
ATOM 3269 C CA . LEU A 1 407 ? 70.826 -24.165 1.867 1.00 34.88 407 LEU A CA 1
ATOM 3270 C C . LEU A 1 407 ? 72.307 -23.823 1.741 1.00 34.88 407 LEU A C 1
ATOM 3272 O O . LEU A 1 407 ? 72.962 -24.307 0.828 1.00 34.88 407 LEU A O 1
ATOM 3276 N N . GLN A 1 408 ? 72.821 -22.982 2.640 1.00 31.52 408 GLN A N 1
ATOM 3277 C CA . GLN A 1 408 ? 74.206 -23.033 3.123 1.00 31.52 408 GLN A CA 1
ATOM 3278 C C . GLN A 1 408 ? 74.482 -21.901 4.114 1.00 31.52 408 GLN A C 1
ATOM 3280 O O . GLN A 1 408 ? 73.949 -20.807 3.988 1.00 31.52 408 GLN A O 1
ATOM 3285 N N . GLN A 1 409 ? 75.385 -22.200 5.047 1.00 28.95 409 GLN A N 1
ATOM 3286 C CA . GLN A 1 409 ? 76.010 -21.295 6.014 1.00 28.95 409 GLN A CA 1
ATOM 3287 C C . GLN A 1 409 ? 75.205 -20.997 7.282 1.00 28.95 409 GLN A C 1
ATOM 3289 O O . GLN A 1 409 ? 74.738 -19.893 7.542 1.00 28.95 409 GLN A O 1
ATOM 3294 N N . GLY A 1 410 ? 75.189 -22.004 8.158 1.00 29.59 410 GLY A N 1
ATOM 3295 C CA . GLY A 1 410 ? 75.608 -21.736 9.527 1.00 29.59 410 GLY A CA 1
ATOM 3296 C C . GLY A 1 410 ? 77.138 -21.774 9.612 1.00 29.59 410 GLY A C 1
ATOM 3297 O O . GLY A 1 410 ? 77.739 -22.708 9.090 1.00 29.59 410 GLY A O 1
ATOM 3298 N N . SER A 1 411 ? 77.741 -20.784 10.277 1.00 26.91 411 SER A N 1
ATOM 3299 C CA . SER A 1 411 ? 79.002 -20.911 11.029 1.00 26.91 411 SER A CA 1
ATOM 3300 C C . SER A 1 411 ? 79.374 -19.585 11.717 1.00 26.91 411 SER A C 1
ATOM 3302 O O . SER A 1 411 ? 79.716 -18.639 11.020 1.00 26.91 411 SER A O 1
ATOM 3304 N N . GLN A 1 412 ? 79.359 -19.606 13.063 1.00 26.73 412 GLN A N 1
ATOM 3305 C CA . GLN A 1 412 ? 80.175 -18.829 14.031 1.00 26.73 412 GLN A CA 1
ATOM 3306 C C . GLN A 1 412 ? 80.103 -17.280 14.015 1.00 26.73 412 GLN A C 1
ATOM 3308 O O . GLN A 1 412 ? 80.085 -16.661 12.969 1.00 26.73 412 GLN A O 1
ATOM 3313 N N . SER A 1 413 ? 80.178 -16.517 15.111 1.00 29.09 413 SER A N 1
ATOM 3314 C CA . SER A 1 413 ? 80.015 -16.676 16.566 1.00 29.09 413 SER A CA 1
ATOM 3315 C C . SER A 1 413 ? 80.256 -15.283 17.191 1.00 29.09 413 SER A C 1
ATOM 3317 O O . SER A 1 413 ? 81.234 -14.642 16.817 1.00 29.09 413 SER A O 1
ATOM 3319 N N . GLY A 1 414 ? 79.459 -14.871 18.190 1.00 29.22 414 GLY A N 1
ATOM 3320 C CA . GLY A 1 414 ? 79.920 -14.002 19.291 1.00 29.22 414 GLY A CA 1
ATOM 3321 C C . GLY A 1 414 ? 79.365 -12.569 19.399 1.00 29.22 414 GLY A C 1
ATOM 3322 O O . GLY A 1 414 ? 79.937 -11.655 18.824 1.00 29.22 414 GLY A O 1
ATOM 3323 N N . GLN A 1 415 ? 78.329 -12.364 20.230 1.00 28.55 415 GLN A N 1
ATOM 3324 C CA . GLN A 1 415 ? 78.304 -11.486 21.429 1.00 28.55 415 GLN A CA 1
ATOM 3325 C C . GLN A 1 415 ? 76.875 -11.419 22.040 1.00 28.55 415 GLN A C 1
ATOM 3327 O O . GLN A 1 415 ? 75.879 -11.683 21.377 1.00 28.55 415 GLN A O 1
ATOM 3332 N N . SER A 1 416 ? 76.817 -11.179 23.352 1.00 33.59 416 SER A N 1
ATOM 3333 C CA . SER A 1 416 ? 75.770 -11.441 24.370 1.00 33.59 416 SER A CA 1
ATOM 3334 C C . SER A 1 416 ? 74.338 -10.877 24.178 1.00 33.59 416 SER A C 1
ATOM 3336 O O . SER A 1 416 ? 74.209 -9.732 23.749 1.00 33.59 416 SER A O 1
ATOM 3338 N N . PRO A 1 417 ? 73.268 -11.561 24.663 1.00 41.91 417 PRO A N 1
ATOM 3339 C CA . PRO A 1 417 ? 71.913 -11.000 24.756 1.00 41.91 417 PRO A CA 1
ATOM 3340 C C . PRO A 1 417 ? 71.506 -10.607 26.198 1.00 41.91 417 PRO A C 1
ATOM 3342 O O . PRO A 1 417 ? 71.421 -11.456 27.080 1.00 41.91 417 PRO A O 1
ATOM 3345 N N . GLN A 1 418 ? 71.170 -9.331 26.432 1.00 41.94 418 GLN A N 1
ATOM 3346 C CA . GLN A 1 418 ? 70.593 -8.822 27.700 1.00 41.94 418 GLN A CA 1
ATOM 3347 C C . GLN A 1 418 ? 69.048 -8.805 27.741 1.00 41.94 418 GLN A C 1
ATOM 3349 O O . GLN A 1 418 ? 68.449 -8.309 28.691 1.00 41.94 418 GLN A O 1
ATOM 3354 N N . LEU A 1 419 ? 68.366 -9.373 26.746 1.00 44.84 419 LEU A N 1
ATOM 3355 C CA . LEU A 1 419 ? 66.901 -9.316 26.652 1.00 44.84 419 LEU A CA 1
ATOM 3356 C C . LEU A 1 419 ? 66.097 -10.384 27.450 1.00 44.84 419 LEU A C 1
ATOM 3358 O O . LEU A 1 419 ? 64.934 -10.112 27.748 1.00 44.84 419 LEU A O 1
ATOM 3362 N N . PRO A 1 420 ? 66.638 -11.552 27.875 1.00 46.22 420 PRO A N 1
ATOM 3363 C CA . PRO A 1 420 ? 65.829 -12.546 28.604 1.00 46.22 420 PRO A CA 1
ATOM 3364 C C . PRO A 1 420 ? 65.534 -12.215 30.078 1.00 46.22 420 PRO A C 1
ATOM 3366 O O . PRO A 1 420 ? 64.616 -12.787 30.662 1.00 46.22 420 PRO A O 1
ATOM 3369 N N . GLN A 1 421 ? 66.291 -11.307 30.705 1.00 45.81 421 GLN A N 1
ATOM 3370 C CA . GLN A 1 421 ? 66.204 -11.078 32.156 1.00 45.81 421 GLN A CA 1
ATOM 3371 C C . GLN A 1 421 ? 65.110 -10.068 32.543 1.00 45.81 421 GLN A C 1
ATOM 3373 O O . GLN A 1 421 ? 64.493 -10.193 33.599 1.00 45.81 421 GLN A O 1
ATOM 3378 N N . MET A 1 422 ? 64.792 -9.127 31.647 1.00 47.59 422 MET A N 1
ATOM 3379 C CA . MET A 1 422 ? 63.729 -8.134 31.849 1.00 47.59 422 MET A CA 1
ATOM 3380 C C . MET A 1 422 ? 62.327 -8.745 31.682 1.00 47.59 422 MET A C 1
ATOM 3382 O O . MET A 1 422 ? 61.414 -8.417 32.439 1.00 47.59 422 MET A O 1
ATOM 3386 N N . LEU A 1 423 ? 62.164 -9.700 30.755 1.00 53.16 423 LEU A N 1
ATOM 3387 C CA . LEU A 1 423 ? 60.882 -10.379 30.530 1.00 53.16 423 LEU A CA 1
ATOM 3388 C C . LEU A 1 423 ? 60.520 -11.331 31.683 1.00 53.16 423 LEU A C 1
ATOM 3390 O O . LEU A 1 423 ? 59.358 -11.424 32.074 1.00 53.16 423 LEU A O 1
ATOM 3394 N N . MET A 1 424 ? 61.523 -11.993 32.271 1.00 51.72 424 MET A N 1
ATOM 3395 C CA . MET A 1 424 ? 61.329 -12.859 33.436 1.00 51.72 424 MET A CA 1
ATOM 3396 C C . MET A 1 424 ? 61.004 -12.043 34.701 1.00 51.72 424 MET A C 1
ATOM 3398 O O . MET A 1 424 ? 60.160 -12.455 35.493 1.00 51.72 424 MET A O 1
ATOM 3402 N N . GLN A 1 425 ? 61.595 -10.851 34.862 1.00 49.81 425 GLN A N 1
ATOM 3403 C CA . GLN A 1 425 ? 61.288 -9.946 35.976 1.00 49.81 425 GLN A CA 1
ATOM 3404 C C . GLN A 1 425 ? 59.872 -9.350 35.875 1.00 49.81 425 GLN A C 1
ATOM 3406 O O . GLN A 1 425 ? 59.169 -9.266 36.884 1.00 49.81 425 GLN A O 1
ATOM 3411 N N . GLN A 1 426 ? 59.414 -9.024 34.662 1.00 53.06 426 GLN A N 1
ATOM 3412 C CA . GLN A 1 426 ? 58.050 -8.544 34.423 1.00 53.06 426 GLN A CA 1
ATOM 3413 C C . GLN A 1 426 ? 57.000 -9.639 34.676 1.00 53.06 426 GLN A C 1
ATOM 3415 O O . GLN A 1 426 ? 55.974 -9.377 35.305 1.00 53.06 426 GLN A O 1
ATOM 3420 N N . GLN A 1 427 ? 57.272 -10.887 34.275 1.00 50.16 427 GLN A N 1
ATOM 3421 C CA . GLN A 1 427 ? 56.393 -12.013 34.607 1.00 50.16 427 GLN A CA 1
ATOM 3422 C C . GLN A 1 427 ? 56.316 -12.263 36.116 1.00 50.16 427 GLN A C 1
ATOM 3424 O O . GLN A 1 427 ? 55.229 -12.527 36.628 1.00 50.16 427 GLN A O 1
ATOM 3429 N N . HIS A 1 428 ? 57.429 -12.125 36.842 1.00 54.16 428 HIS A N 1
ATOM 3430 C CA . HIS A 1 428 ? 57.435 -12.309 38.293 1.00 54.16 428 HIS A CA 1
ATOM 3431 C C . HIS A 1 428 ? 56.657 -11.204 39.034 1.00 54.16 428 HIS A C 1
ATOM 3433 O O . HIS A 1 428 ? 55.947 -11.504 39.994 1.00 54.16 428 HIS A O 1
ATOM 3439 N N . GLN A 1 429 ? 56.691 -9.954 38.551 1.00 49.94 429 GLN A N 1
ATOM 3440 C CA . GLN A 1 429 ? 55.871 -8.857 39.094 1.00 49.94 429 GLN A CA 1
ATOM 3441 C C . GLN A 1 429 ? 54.369 -9.064 38.863 1.00 49.94 429 GLN A C 1
ATOM 3443 O O . GLN A 1 429 ? 53.577 -8.876 39.787 1.00 49.94 429 GLN A O 1
ATOM 3448 N N . ILE A 1 430 ? 53.970 -9.510 37.669 1.00 60.19 430 ILE A N 1
ATOM 3449 C CA . ILE A 1 430 ? 52.560 -9.791 37.348 1.00 60.19 430 ILE A CA 1
ATOM 3450 C C . ILE A 1 430 ? 52.031 -10.949 38.206 1.00 60.19 430 ILE A C 1
ATOM 3452 O O . ILE A 1 430 ? 50.892 -10.917 38.674 1.00 60.19 430 ILE A O 1
ATOM 3456 N N . GLN A 1 431 ? 52.864 -11.959 38.471 1.00 54.16 431 GLN A N 1
ATOM 3457 C CA . GLN A 1 431 ? 52.486 -13.097 39.306 1.00 54.16 431 GLN A CA 1
ATOM 3458 C C . GLN A 1 431 ? 52.333 -12.704 40.786 1.00 54.16 431 GLN A C 1
ATOM 3460 O O . GLN A 1 431 ? 51.377 -13.141 41.428 1.00 54.16 431 GLN A O 1
ATOM 3465 N N . GLN A 1 432 ? 53.192 -11.815 41.303 1.00 52.19 432 GLN A N 1
ATOM 3466 C CA . GLN A 1 432 ? 53.058 -11.263 42.659 1.00 52.19 432 GLN A CA 1
ATOM 3467 C C . GLN A 1 432 ? 51.819 -10.367 42.816 1.00 52.19 432 GLN A C 1
ATOM 3469 O O . GLN A 1 432 ? 51.097 -10.505 43.805 1.00 52.19 432 GLN A O 1
ATOM 3474 N N . GLN A 1 433 ? 51.507 -9.515 41.830 1.00 56.31 433 GLN A N 1
ATOM 3475 C CA . GLN A 1 433 ? 50.287 -8.692 41.839 1.00 56.31 433 GLN A CA 1
ATOM 3476 C C . GLN A 1 433 ? 49.015 -9.546 41.845 1.00 56.31 433 GLN A C 1
ATOM 3478 O O . GLN A 1 433 ? 48.076 -9.268 42.592 1.00 56.31 433 GLN A O 1
ATOM 3483 N N . ARG A 1 434 ? 48.996 -10.631 41.062 1.00 55.75 434 ARG A N 1
ATOM 3484 C CA . ARG A 1 434 ? 47.852 -11.550 41.005 1.00 55.75 434 ARG A CA 1
ATOM 3485 C C . ARG A 1 434 ? 47.650 -12.301 42.323 1.00 55.75 434 ARG A C 1
ATOM 3487 O O . ARG A 1 434 ? 46.513 -12.547 42.713 1.00 55.75 434 ARG A O 1
ATOM 3494 N N . GLN A 1 435 ? 48.735 -12.619 43.030 1.00 48.03 435 GLN A N 1
ATOM 3495 C CA . GLN A 1 435 ? 48.687 -13.288 44.332 1.00 48.03 435 GLN A CA 1
ATOM 3496 C C . GLN A 1 435 ? 48.267 -12.335 45.469 1.00 48.03 435 GLN A C 1
ATOM 3498 O O . GLN A 1 435 ? 47.574 -12.759 46.393 1.00 48.03 435 GLN A O 1
ATOM 3503 N N . GLN A 1 436 ? 48.590 -11.038 45.371 1.00 51.53 436 GLN A N 1
ATOM 3504 C CA . GLN A 1 436 ? 48.083 -9.998 46.280 1.00 51.53 436 GLN A CA 1
ATOM 3505 C C . GLN A 1 436 ? 46.583 -9.732 46.098 1.00 51.53 436 GLN A C 1
ATOM 3507 O O . GLN A 1 436 ? 45.864 -9.651 47.092 1.00 51.53 436 GLN A O 1
ATOM 3512 N N . LEU A 1 437 ? 46.096 -9.670 44.854 1.00 58.19 437 LEU A N 1
ATOM 3513 C CA . LEU A 1 437 ? 44.667 -9.519 44.540 1.00 58.19 437 LEU A CA 1
ATOM 3514 C C . LEU A 1 437 ? 43.841 -10.721 45.019 1.00 58.19 437 LEU A C 1
ATOM 3516 O O . LEU A 1 437 ? 42.759 -10.542 45.573 1.00 58.19 437 LEU A O 1
ATOM 3520 N N . LEU A 1 438 ? 44.380 -11.939 44.878 1.00 46.50 438 LEU A N 1
ATOM 3521 C CA . LEU A 1 438 ? 43.733 -13.158 45.368 1.00 46.50 438 LEU A CA 1
ATOM 3522 C C . LEU A 1 438 ? 43.643 -13.181 46.906 1.00 46.50 438 LEU A C 1
ATOM 3524 O O . LEU A 1 438 ? 42.604 -13.547 47.450 1.00 46.50 438 LEU A O 1
ATOM 3528 N N . ASN A 1 439 ? 44.690 -12.731 47.608 1.00 49.19 439 ASN A N 1
ATOM 3529 C CA . ASN A 1 439 ? 44.674 -12.610 49.070 1.00 49.19 439 ASN A CA 1
ATOM 3530 C C . ASN A 1 439 ? 43.748 -11.483 49.564 1.00 49.19 439 ASN A C 1
ATOM 3532 O O . ASN A 1 439 ? 43.121 -11.645 50.606 1.00 49.19 439 ASN A O 1
ATOM 3536 N N . GLN A 1 440 ? 43.598 -10.384 48.811 1.00 49.44 440 GLN A N 1
ATOM 3537 C CA . GLN A 1 440 ? 42.617 -9.327 49.101 1.00 49.44 440 GLN A CA 1
ATOM 3538 C C . GLN A 1 440 ? 41.174 -9.831 48.973 1.00 49.44 440 GLN A C 1
ATOM 3540 O O . GLN A 1 440 ? 40.338 -9.542 49.830 1.00 49.44 440 GLN A O 1
ATOM 3545 N N . HIS A 1 441 ? 40.896 -10.628 47.937 1.00 51.34 441 HIS A N 1
ATOM 3546 C CA . HIS A 1 441 ? 39.588 -11.253 47.732 1.00 51.34 441 HIS A CA 1
ATOM 3547 C C . HIS A 1 441 ? 39.261 -12.274 48.833 1.00 51.34 441 HIS A C 1
ATOM 3549 O O . HIS A 1 441 ? 38.141 -12.301 49.344 1.00 51.34 441 HIS A O 1
ATOM 3555 N N . LEU A 1 442 ? 40.255 -13.058 49.268 1.00 40.06 442 LEU A N 1
ATOM 3556 C CA . LEU A 1 442 ? 40.089 -14.027 50.353 1.00 40.06 442 LEU A CA 1
ATOM 3557 C C . LEU A 1 442 ? 39.854 -13.346 51.717 1.00 40.06 442 LEU A C 1
ATOM 3559 O O . LEU A 1 442 ? 39.163 -13.898 52.569 1.00 40.06 442 LEU A O 1
ATOM 3563 N N . GLN A 1 443 ? 40.382 -12.133 51.921 1.00 43.31 443 GLN A N 1
ATOM 3564 C CA . GLN A 1 443 ? 40.211 -11.361 53.158 1.00 43.31 443 GLN A CA 1
ATOM 3565 C C . GLN A 1 443 ? 38.847 -10.648 53.233 1.00 43.31 443 GLN A C 1
ATOM 3567 O O . GLN A 1 443 ? 38.278 -10.549 54.319 1.00 43.31 443 GLN A O 1
ATOM 3572 N N . GLN A 1 444 ? 38.280 -10.225 52.094 1.00 48.69 444 GLN A N 1
ATOM 3573 C CA . GLN A 1 444 ? 36.926 -9.648 52.026 1.00 48.69 444 GLN A CA 1
ATOM 3574 C C . GLN A 1 444 ? 35.815 -10.690 52.225 1.00 48.69 444 GLN A C 1
ATOM 3576 O O . GLN A 1 444 ? 34.788 -10.374 52.823 1.00 48.69 444 GLN A O 1
ATOM 3581 N N . GLN A 1 445 ? 36.028 -11.946 51.819 1.00 42.03 445 GLN A N 1
ATOM 3582 C CA . GLN A 1 445 ? 35.058 -13.026 52.053 1.00 42.03 445 GLN A CA 1
ATOM 3583 C C . GLN A 1 445 ? 34.963 -13.486 53.521 1.00 42.03 445 GLN A C 1
ATOM 3585 O O . GLN A 1 445 ? 33.980 -14.122 53.891 1.00 42.03 445 GLN A O 1
ATOM 3590 N N . LEU A 1 446 ? 35.936 -13.150 54.379 1.00 40.34 446 LEU A N 1
ATOM 3591 C CA . LEU A 1 446 ? 35.982 -13.588 55.783 1.00 40.34 446 LEU A CA 1
ATOM 3592 C C . LEU A 1 446 ? 35.392 -12.581 56.797 1.00 40.34 446 LEU A C 1
ATOM 3594 O O . LEU A 1 446 ? 35.390 -12.880 57.990 1.00 40.34 446 LEU A O 1
ATOM 3598 N N . GLN A 1 447 ? 34.869 -11.418 56.372 1.00 42.12 447 GLN A N 1
ATOM 3599 C CA . GLN A 1 447 ? 34.332 -10.386 57.289 1.00 42.12 447 GLN A CA 1
ATOM 3600 C C . GLN A 1 447 ? 32.911 -9.862 56.989 1.00 42.12 447 GLN A C 1
ATOM 3602 O O . GLN A 1 447 ? 32.477 -8.906 57.626 1.00 42.12 447 GLN A O 1
ATOM 3607 N N . GLY A 1 448 ? 32.127 -10.496 56.113 1.00 34.31 448 GLY A N 1
ATOM 3608 C CA . GLY A 1 448 ? 30.766 -10.027 55.810 1.00 34.31 448 GLY A CA 1
ATOM 3609 C C . GLY A 1 448 ? 29.757 -11.149 55.603 1.00 34.31 448 GLY A C 1
ATOM 3610 O O . GLY A 1 448 ? 29.532 -11.588 54.484 1.00 34.31 448 GLY A O 1
ATOM 3611 N N . SER A 1 449 ? 29.120 -11.593 56.685 1.00 30.67 449 SER A N 1
ATOM 3612 C CA . SER A 1 449 ? 27.945 -12.470 56.650 1.00 30.67 449 SER A CA 1
ATOM 3613 C C . SER A 1 449 ? 26.678 -11.647 56.385 1.00 30.67 449 SER A C 1
ATOM 3615 O O . SER A 1 449 ? 26.199 -10.981 57.297 1.00 30.67 449 SER A O 1
ATOM 3617 N N . SER A 1 450 ? 26.101 -11.713 55.180 1.00 34.28 450 SER A N 1
ATOM 3618 C CA . SER A 1 450 ? 24.636 -11.707 54.976 1.00 34.28 450 SER A CA 1
ATOM 3619 C C . SER A 1 450 ? 24.253 -12.071 53.529 1.00 34.28 450 SER A C 1
ATOM 3621 O O . SER A 1 450 ? 24.565 -11.380 52.570 1.00 34.28 450 SER A O 1
ATOM 3623 N N . THR A 1 451 ? 23.630 -13.246 53.426 1.00 33.28 451 THR A N 1
ATOM 3624 C CA . THR A 1 451 ? 22.737 -13.818 52.398 1.00 33.28 451 THR A CA 1
ATOM 3625 C C . THR A 1 451 ? 22.599 -13.146 51.020 1.00 33.28 451 THR A C 1
ATOM 3627 O O . THR A 1 451 ? 21.987 -12.093 50.869 1.00 33.28 451 THR A O 1
ATOM 3630 N N . ASN A 1 452 ? 23.034 -13.887 49.996 1.00 38.94 452 ASN A N 1
ATOM 3631 C CA . ASN A 1 452 ? 22.821 -13.641 48.570 1.00 38.94 452 ASN A CA 1
ATOM 3632 C C . ASN A 1 452 ? 21.384 -14.081 48.156 1.00 38.94 452 ASN A C 1
ATOM 3634 O O . ASN A 1 452 ? 21.046 -15.245 48.393 1.00 38.94 452 ASN A O 1
ATOM 3638 N N . PRO A 1 453 ? 20.531 -13.235 47.537 1.00 42.25 453 PRO A N 1
ATOM 3639 C CA . PRO A 1 453 ? 19.121 -13.564 47.246 1.00 42.25 453 PRO A CA 1
ATOM 3640 C C . PRO A 1 453 ? 18.914 -14.574 46.106 1.00 42.25 453 PRO A C 1
ATOM 3642 O O . PRO A 1 453 ? 17.817 -15.102 45.936 1.00 42.25 453 PRO A O 1
ATOM 3645 N N . LEU A 1 454 ? 19.960 -14.876 45.332 1.00 35.72 454 LEU A N 1
ATOM 3646 C CA . LEU A 1 454 ? 19.866 -15.719 44.135 1.00 35.72 454 LEU A CA 1
ATOM 3647 C C . LEU A 1 454 ? 19.554 -17.198 44.440 1.00 35.72 454 LEU A C 1
ATOM 3649 O O . LEU A 1 454 ? 19.106 -17.928 43.561 1.00 35.72 454 LEU A O 1
ATOM 3653 N N . LEU A 1 455 ? 19.766 -17.649 45.682 1.00 40.94 455 LEU A N 1
ATOM 3654 C CA . LEU A 1 455 ? 19.539 -19.043 46.083 1.00 40.94 455 LEU A CA 1
ATOM 3655 C C . LEU A 1 455 ? 18.150 -19.287 46.710 1.00 40.94 455 LEU A C 1
ATOM 3657 O O . LEU A 1 455 ? 17.764 -20.436 46.905 1.00 40.94 455 LEU A O 1
ATOM 3661 N N . ALA A 1 456 ? 17.371 -18.233 46.982 1.00 38.81 456 ALA A N 1
ATOM 3662 C CA . ALA A 1 456 ? 16.003 -18.339 47.507 1.00 38.81 456 ALA A CA 1
ATOM 3663 C C . ALA A 1 456 ? 14.937 -18.504 46.404 1.00 38.81 456 ALA A C 1
ATOM 3665 O O . ALA A 1 456 ? 13.806 -18.883 46.691 1.00 38.81 456 ALA A O 1
ATOM 3666 N N . ALA A 1 457 ? 15.295 -18.270 45.138 1.00 40.41 457 ALA A N 1
ATOM 3667 C CA . ALA A 1 457 ? 14.379 -18.371 43.999 1.00 40.41 457 ALA A CA 1
ATOM 3668 C C . ALA A 1 457 ? 14.251 -19.794 43.411 1.00 40.41 457 ALA A C 1
ATOM 3670 O O . ALA A 1 457 ? 13.413 -20.019 42.543 1.00 40.41 457 ALA A O 1
ATOM 3671 N N . LEU A 1 458 ? 15.052 -20.762 43.877 1.00 38.56 458 LEU A N 1
ATOM 3672 C CA . LEU A 1 458 ? 15.057 -22.138 43.353 1.00 38.56 458 LEU A CA 1
ATOM 3673 C C . LEU A 1 458 ? 14.295 -23.160 44.214 1.00 38.56 458 LEU A C 1
ATOM 3675 O O . LEU A 1 458 ? 14.162 -24.303 43.793 1.00 38.56 458 LEU A O 1
ATOM 3679 N N . ASN A 1 459 ? 13.748 -22.774 45.370 1.00 33.06 459 ASN A N 1
ATOM 3680 C CA . ASN A 1 459 ? 12.899 -23.649 46.187 1.00 33.06 459 ASN A CA 1
ATOM 3681 C C . ASN A 1 459 ? 11.641 -22.899 46.636 1.00 33.06 459 ASN A C 1
ATOM 3683 O O . ASN A 1 459 ? 11.673 -22.107 47.574 1.00 33.06 459 ASN A O 1
ATOM 3687 N N . GLY A 1 460 ? 10.522 -23.152 45.960 1.00 31.44 460 GLY A N 1
ATOM 3688 C CA . GLY A 1 460 ? 9.214 -22.666 46.387 1.00 31.44 460 GLY A CA 1
ATOM 3689 C C . GLY A 1 460 ? 8.640 -23.487 47.548 1.00 31.44 460 GLY A C 1
ATOM 3690 O O . GLY A 1 460 ? 8.637 -24.714 47.492 1.00 31.44 460 GLY A O 1
ATOM 3691 N N . GLY A 1 461 ? 8.075 -22.797 48.546 1.00 31.17 461 GLY A N 1
ATOM 3692 C CA . GLY A 1 461 ? 6.971 -23.309 49.368 1.00 31.17 461 GLY A CA 1
ATOM 3693 C C . GLY A 1 461 ? 7.205 -23.483 50.879 1.00 31.17 461 GLY A C 1
ATOM 3694 O O . GLY A 1 461 ? 7.892 -24.402 51.300 1.00 31.17 461 GLY A O 1
ATOM 3695 N N . GLN A 1 462 ? 6.432 -22.699 51.650 1.00 29.38 462 GLN A N 1
ATOM 3696 C CA . GLN A 1 462 ? 5.943 -22.906 53.033 1.00 29.38 462 GLN A CA 1
ATOM 3697 C C . GLN A 1 462 ? 6.729 -22.342 54.242 1.00 29.38 462 GLN A C 1
ATOM 3699 O O . GLN A 1 462 ? 7.947 -22.234 54.272 1.00 29.38 462 GLN A O 1
ATOM 3704 N N . ASN A 1 463 ? 5.926 -21.923 55.228 1.00 29.25 463 ASN A N 1
ATOM 3705 C CA . ASN A 1 463 ? 6.192 -21.086 56.409 1.00 29.25 463 ASN A CA 1
ATOM 3706 C C . ASN A 1 463 ? 6.498 -21.968 57.674 1.00 29.25 463 ASN A C 1
ATOM 3708 O O . ASN A 1 463 ? 6.509 -23.188 57.539 1.00 29.25 463 ASN A O 1
ATOM 3712 N N . PRO A 1 464 ? 6.742 -21.442 58.903 1.00 50.94 464 PRO A N 1
ATOM 3713 C CA . PRO A 1 464 ? 8.052 -21.502 59.580 1.00 50.94 464 PRO A CA 1
ATOM 3714 C C . PRO A 1 464 ? 8.076 -22.224 60.956 1.00 50.94 464 PRO A C 1
ATOM 3716 O O . PRO A 1 464 ? 7.068 -22.240 61.655 1.00 50.94 464 PRO A O 1
ATOM 3719 N N . SER A 1 465 ? 9.251 -22.694 61.427 1.00 25.41 465 SER A N 1
ATOM 3720 C CA . SER A 1 465 ? 9.535 -22.879 62.876 1.00 25.41 465 SER A CA 1
ATOM 3721 C C . SER A 1 465 ? 10.997 -23.245 63.228 1.00 25.41 465 SER A C 1
ATOM 3723 O O . SER A 1 465 ? 11.534 -24.196 62.676 1.00 25.41 465 SER A O 1
ATOM 3725 N N . MET A 1 466 ? 11.552 -22.520 64.219 1.00 27.08 466 MET A N 1
ATOM 3726 C CA . MET A 1 466 ? 12.550 -22.885 65.261 1.00 27.08 466 MET A CA 1
ATOM 3727 C C . MET A 1 466 ? 13.851 -23.657 64.921 1.00 27.08 466 MET A C 1
ATOM 3729 O O . MET A 1 466 ? 13.796 -24.824 64.558 1.00 27.08 466 MET A O 1
ATOM 3733 N N . ALA A 1 467 ? 15.019 -23.081 65.273 1.00 26.09 467 ALA A N 1
ATOM 3734 C CA . ALA A 1 467 ? 15.908 -23.535 66.375 1.00 26.09 467 ALA A CA 1
ATOM 3735 C C . ALA A 1 467 ? 17.383 -23.060 66.246 1.00 26.09 467 ALA A C 1
ATOM 3737 O O . ALA A 1 467 ? 17.891 -22.778 65.167 1.00 26.09 467 ALA A O 1
ATOM 3738 N N . THR A 1 468 ? 18.034 -22.965 67.408 1.00 26.12 468 THR A N 1
ATOM 3739 C CA . THR A 1 468 ? 19.295 -22.287 67.784 1.00 26.12 468 THR A CA 1
ATOM 3740 C C . THR A 1 468 ? 20.520 -23.263 67.857 1.00 26.12 468 THR A C 1
ATOM 3742 O O . THR A 1 468 ? 20.374 -24.392 67.398 1.00 26.12 468 THR A O 1
ATOM 3745 N N . PRO A 1 469 ? 21.744 -22.906 68.351 1.00 44.00 469 PRO A N 1
ATOM 3746 C CA . PRO A 1 469 ? 23.025 -23.067 67.624 1.00 44.00 469 PRO A CA 1
ATOM 3747 C C . PRO A 1 469 ? 24.070 -24.025 68.273 1.00 44.00 469 PRO A C 1
ATOM 3749 O O . PRO A 1 469 ? 23.871 -24.499 69.389 1.00 44.00 469 PRO A O 1
ATOM 3752 N N . GLY A 1 470 ? 25.253 -24.226 67.652 1.00 26.50 470 GLY A N 1
ATOM 3753 C CA . GLY A 1 470 ? 26.425 -24.762 68.381 1.00 26.50 470 GLY A CA 1
ATOM 3754 C C . GLY A 1 470 ? 27.707 -25.167 67.613 1.00 26.50 470 GLY A C 1
ATOM 3755 O O . GLY A 1 470 ? 27.724 -26.182 66.934 1.00 26.50 470 GLY A O 1
ATOM 3756 N N . ASN A 1 471 ? 28.800 -24.440 67.916 1.00 29.70 471 ASN A N 1
ATOM 3757 C CA . ASN A 1 471 ? 30.209 -24.856 68.156 1.00 29.70 471 ASN A CA 1
ATOM 3758 C C . ASN A 1 471 ? 31.264 -25.176 67.050 1.00 29.70 471 ASN A C 1
ATOM 3760 O O . ASN A 1 471 ? 31.336 -26.272 66.513 1.00 29.70 471 ASN A O 1
ATOM 3764 N N . ASN A 1 472 ? 32.208 -24.221 66.912 1.00 32.25 472 ASN A N 1
ATOM 3765 C CA . ASN A 1 472 ? 33.681 -24.252 67.122 1.00 32.25 472 ASN A CA 1
ATOM 3766 C C . ASN A 1 472 ? 34.587 -25.410 66.635 1.00 32.25 472 ASN A C 1
ATOM 3768 O O . ASN A 1 472 ? 34.539 -26.499 67.200 1.00 32.25 472 ASN A O 1
ATOM 3772 N N . GLN A 1 473 ? 35.636 -25.056 65.856 1.00 28.86 473 GLN A N 1
ATOM 3773 C CA . GLN A 1 473 ? 37.022 -25.536 66.077 1.00 28.86 473 GLN A CA 1
ATOM 3774 C C . GLN A 1 473 ? 38.151 -24.683 65.416 1.00 28.86 473 GLN A C 1
ATOM 3776 O O . GLN A 1 473 ? 38.205 -24.520 64.206 1.00 28.86 473 GLN A O 1
ATOM 3781 N N . LYS A 1 474 ? 39.044 -24.181 66.296 1.00 33.25 474 LYS A N 1
ATOM 3782 C CA . LYS A 1 474 ? 40.507 -23.872 66.272 1.00 33.25 474 LYS A CA 1
ATOM 3783 C C . LYS A 1 474 ? 41.263 -23.454 64.981 1.00 33.25 474 LYS A C 1
ATOM 3785 O O . LYS A 1 474 ? 41.326 -24.186 64.004 1.00 33.25 474 LYS A O 1
ATOM 3790 N N . VAL A 1 475 ? 42.013 -22.341 65.096 1.00 36.81 475 VAL A N 1
ATOM 3791 C CA . VAL A 1 475 ? 42.919 -21.724 64.091 1.00 36.81 475 VAL A CA 1
ATOM 3792 C C . VAL A 1 475 ? 44.410 -21.947 64.437 1.00 36.81 475 VAL A C 1
ATOM 3794 O O . VAL A 1 475 ? 44.775 -22.021 65.609 1.00 36.81 475 VAL A O 1
ATOM 3797 N N . ASN A 1 476 ? 45.260 -22.060 63.405 1.00 37.19 476 ASN A N 1
ATOM 3798 C CA . ASN A 1 476 ? 46.687 -22.430 63.430 1.00 37.19 476 ASN A CA 1
ATOM 3799 C C . ASN A 1 476 ? 47.633 -21.213 63.700 1.00 37.19 476 ASN A C 1
ATOM 3801 O O . ASN A 1 476 ? 47.477 -20.191 63.026 1.00 37.19 476 ASN A O 1
ATOM 3805 N N . PRO A 1 477 ? 48.635 -21.289 64.612 1.00 41.81 477 PRO A N 1
ATOM 3806 C CA . PRO A 1 477 ? 49.450 -20.140 65.066 1.00 41.81 477 PRO A CA 1
ATOM 3807 C C . PRO A 1 477 ? 50.374 -19.469 64.032 1.00 41.81 477 PRO A C 1
ATOM 3809 O O . PRO A 1 477 ? 50.888 -18.382 64.289 1.00 41.81 477 PRO A O 1
ATOM 3812 N N . LEU A 1 478 ? 50.599 -20.075 62.863 1.00 42.19 478 LEU A N 1
ATOM 3813 C CA . LEU A 1 478 ? 51.513 -19.530 61.846 1.00 42.19 478 LEU A CA 1
ATOM 3814 C C . LEU A 1 478 ? 50.951 -18.274 61.143 1.00 42.19 478 LEU A C 1
ATOM 3816 O O . LEU A 1 478 ? 51.707 -17.418 60.689 1.00 42.19 478 LEU A O 1
ATOM 3820 N N . LEU A 1 479 ? 49.621 -18.137 61.097 1.00 46.78 479 LEU A N 1
ATOM 3821 C CA . LEU A 1 479 ? 48.929 -17.032 60.421 1.00 46.78 479 LEU A CA 1
ATOM 3822 C C . LEU A 1 479 ? 49.020 -15.708 61.203 1.00 46.78 479 LEU A C 1
ATOM 3824 O O . LEU A 1 479 ? 48.909 -14.625 60.632 1.00 46.78 479 LEU A O 1
ATOM 3828 N N . GLN A 1 480 ? 49.266 -15.785 62.512 1.00 51.75 480 GLN A N 1
ATOM 3829 C CA . GLN A 1 480 ? 49.314 -14.610 63.380 1.00 51.75 480 GLN A CA 1
ATOM 3830 C C . GLN A 1 480 ? 50.663 -13.878 63.291 1.00 51.75 480 GLN A C 1
ATOM 3832 O O . GLN A 1 480 ? 50.700 -12.652 63.377 1.00 51.75 480 GLN A O 1
ATOM 3837 N N . LEU A 1 481 ? 51.756 -14.603 63.021 1.00 47.06 481 LEU A N 1
ATOM 3838 C CA . LEU A 1 481 ? 53.092 -14.011 62.882 1.00 47.06 481 LEU A CA 1
ATOM 3839 C C . LEU A 1 481 ? 53.260 -13.250 61.553 1.00 47.06 481 LEU A C 1
ATOM 3841 O O . LEU A 1 481 ? 53.995 -12.267 61.484 1.00 47.06 481 LEU A O 1
ATOM 3845 N N . GLN A 1 482 ? 52.528 -13.656 60.510 1.00 47.19 482 GLN A N 1
ATOM 3846 C CA . GLN A 1 482 ? 52.593 -13.027 59.188 1.00 47.19 482 GLN A CA 1
ATOM 3847 C C . GLN A 1 482 ? 51.804 -11.706 59.110 1.00 47.19 482 GLN A C 1
ATOM 3849 O O . GLN A 1 482 ? 52.171 -10.817 58.345 1.00 47.19 482 GLN A O 1
ATOM 3854 N N . MET A 1 483 ? 50.776 -11.524 59.951 1.00 46.00 483 MET A N 1
ATOM 3855 C CA . MET A 1 483 ? 50.034 -10.256 60.035 1.00 46.00 483 MET A CA 1
ATOM 3856 C C . MET A 1 483 ? 50.809 -9.134 60.736 1.00 46.00 483 MET A C 1
ATOM 3858 O O . MET A 1 483 ? 50.579 -7.964 60.440 1.00 46.00 483 MET A O 1
ATOM 3862 N N . GLN A 1 484 ? 51.741 -9.457 61.636 1.00 49.41 484 GLN A N 1
ATOM 3863 C CA . GLN A 1 484 ? 52.438 -8.433 62.420 1.00 49.41 484 GLN A CA 1
ATOM 3864 C C . GLN A 1 484 ? 53.560 -7.728 61.637 1.00 49.41 484 GLN A C 1
ATOM 3866 O O . GLN A 1 484 ? 53.896 -6.588 61.946 1.00 49.41 484 GLN A O 1
ATOM 3871 N N . GLN A 1 485 ? 54.091 -8.349 60.576 1.00 44.03 485 GLN A N 1
ATOM 3872 C CA . GLN A 1 485 ? 55.117 -7.731 59.722 1.00 44.03 485 GLN A CA 1
ATOM 3873 C C . GLN A 1 485 ? 54.546 -6.764 58.669 1.00 44.03 485 GLN A C 1
ATOM 3875 O O . GLN A 1 485 ? 55.254 -5.867 58.221 1.00 44.03 485 GLN A O 1
ATOM 3880 N N . LEU A 1 486 ? 53.263 -6.882 58.311 1.00 42.03 486 LEU A N 1
ATOM 3881 C CA . LEU A 1 486 ? 52.616 -6.032 57.298 1.00 42.03 486 LEU A CA 1
ATOM 3882 C C . LEU A 1 486 ? 52.056 -4.705 57.846 1.00 42.03 486 LEU A C 1
ATOM 3884 O O . LEU A 1 486 ? 51.689 -3.834 57.062 1.00 42.03 486 LEU A O 1
ATOM 3888 N N . GLN A 1 487 ? 52.027 -4.508 59.169 1.00 43.91 487 GLN A N 1
ATOM 3889 C CA . GLN A 1 487 ? 51.485 -3.294 59.802 1.00 43.91 487 GLN A CA 1
ATOM 3890 C C . GLN A 1 487 ? 52.501 -2.158 60.029 1.00 43.91 487 GLN A C 1
ATOM 3892 O O . GLN A 1 487 ? 52.110 -1.094 60.501 1.00 43.91 487 GLN A O 1
ATOM 3897 N N . GLN A 1 488 ? 53.780 -2.324 59.676 1.00 43.12 488 GLN A N 1
ATOM 3898 C CA . GLN A 1 488 ? 54.820 -1.317 59.958 1.00 43.12 488 GLN A CA 1
ATOM 3899 C C . GLN A 1 488 ? 55.232 -0.411 58.782 1.00 43.12 488 GLN A C 1
ATOM 3901 O O . GLN A 1 488 ? 56.190 0.340 58.934 1.00 43.12 488 GLN A O 1
ATOM 3906 N N . GLN A 1 489 ? 54.537 -0.412 57.633 1.00 41.47 489 GLN A N 1
ATOM 3907 C CA . GLN A 1 489 ? 55.019 0.340 56.456 1.00 41.47 489 GLN A CA 1
ATOM 3908 C C . GLN A 1 489 ? 54.139 1.446 55.849 1.00 41.47 489 GLN A C 1
ATOM 3910 O O . GLN A 1 489 ? 54.579 2.019 54.858 1.00 41.47 489 GLN A O 1
ATOM 3915 N N . GLN A 1 490 ? 52.992 1.861 56.414 1.00 33.16 490 GLN A N 1
ATOM 3916 C CA . GLN A 1 490 ? 52.277 3.048 55.882 1.00 33.16 490 GLN A CA 1
ATOM 3917 C C . GLN A 1 490 ? 51.580 3.940 56.935 1.00 33.16 490 GLN A C 1
ATOM 3919 O O . GLN A 1 490 ? 50.386 3.828 57.190 1.00 33.16 490 GLN A O 1
ATOM 3924 N N . GLN A 1 491 ? 52.331 4.906 57.468 1.00 28.88 491 GLN A N 1
ATOM 3925 C CA . GLN A 1 491 ? 51.927 6.300 57.755 1.00 28.88 491 GLN A CA 1
ATOM 3926 C C . GLN A 1 491 ? 53.151 7.173 57.387 1.00 28.88 491 GLN A C 1
ATOM 3928 O O . GLN A 1 491 ? 54.254 6.676 57.625 1.00 28.88 491 GLN A O 1
ATOM 3933 N N . PRO A 1 492 ? 53.051 8.416 56.842 1.00 40.69 492 PRO A N 1
ATOM 3934 C CA . PRO A 1 492 ? 51.926 9.368 56.920 1.00 40.69 492 PRO A CA 1
ATOM 3935 C C . PRO A 1 492 ? 51.592 10.175 55.625 1.00 40.69 492 PRO A C 1
ATOM 3937 O O . PRO A 1 492 ? 52.483 10.597 54.900 1.00 40.69 492 PRO A O 1
ATOM 3940 N N . GLN A 1 493 ? 50.313 10.523 55.405 1.00 27.17 493 GLN A N 1
ATOM 3941 C CA . GLN A 1 493 ? 49.875 11.764 54.718 1.00 27.17 493 GLN A CA 1
ATOM 3942 C C . GLN A 1 493 ? 48.366 11.999 54.962 1.00 27.17 493 GLN A C 1
ATOM 3944 O O . GLN A 1 493 ? 47.507 11.696 54.139 1.00 27.17 493 GLN A O 1
ATOM 3949 N N . ARG A 1 494 ? 48.021 12.517 56.146 1.00 32.16 494 ARG A N 1
ATOM 3950 C CA . ARG A 1 494 ? 46.707 13.117 56.446 1.00 32.16 494 ARG A CA 1
ATOM 3951 C C . ARG A 1 494 ? 46.900 14.299 57.388 1.00 32.16 494 ARG A C 1
ATOM 3953 O O . ARG A 1 494 ? 46.815 14.149 58.598 1.00 32.16 494 ARG A O 1
ATOM 3960 N N . MET A 1 495 ? 47.169 15.462 56.815 1.00 29.08 495 MET A N 1
ATOM 3961 C CA . MET A 1 495 ? 46.834 16.765 57.389 1.00 29.08 495 MET A CA 1
ATOM 3962 C C . MET A 1 495 ? 46.995 17.787 56.269 1.00 29.08 495 MET A C 1
ATOM 3964 O O . MET A 1 495 ? 48.123 18.122 55.958 1.00 29.08 495 MET A O 1
ATOM 3968 N N . PHE A 1 496 ? 45.901 18.207 55.630 1.00 27.34 496 PHE A N 1
ATOM 3969 C CA . PHE A 1 496 ? 45.703 19.565 55.105 1.00 27.34 496 PHE A CA 1
ATOM 3970 C C . PHE A 1 496 ? 44.263 19.706 54.579 1.00 27.34 496 PHE A C 1
ATOM 3972 O O . PHE A 1 496 ? 43.761 18.837 53.874 1.00 27.34 496 PHE A O 1
ATOM 3979 N N . ASN A 1 497 ? 43.649 20.834 54.935 1.00 26.00 497 ASN A N 1
ATOM 3980 C CA . ASN A 1 497 ? 42.379 21.402 54.472 1.00 26.00 497 ASN A CA 1
ATOM 3981 C C . ASN A 1 497 ? 41.060 20.890 55.060 1.00 26.00 497 ASN A C 1
ATOM 3983 O O . ASN A 1 497 ? 40.279 20.182 54.434 1.00 26.00 497 ASN A O 1
ATOM 3987 N N . ASN A 1 498 ? 40.764 21.451 56.232 1.00 27.19 498 ASN A N 1
ATOM 3988 C CA . ASN A 1 498 ? 39.421 21.853 56.628 1.00 27.19 498 ASN A CA 1
ATOM 3989 C C . ASN A 1 498 ? 39.457 23.384 56.815 1.00 27.19 498 ASN A C 1
ATOM 3991 O O . ASN A 1 498 ? 40.122 23.814 57.753 1.00 27.19 498 ASN A O 1
ATOM 3995 N N . GLN A 1 499 ? 38.833 24.184 55.931 1.00 25.30 499 GLN A N 1
ATOM 3996 C CA . GLN A 1 499 ? 38.404 25.585 56.167 1.00 25.30 499 GLN A CA 1
ATOM 3997 C C . GLN A 1 499 ? 37.913 26.270 54.869 1.00 25.30 499 GLN A C 1
ATOM 3999 O O . GLN A 1 499 ? 38.729 26.583 54.011 1.00 25.30 499 GLN A O 1
ATOM 4004 N N . GLN A 1 500 ? 36.602 26.538 54.751 1.00 26.83 500 GLN A N 1
ATOM 4005 C CA . GLN A 1 500 ? 35.996 27.885 54.602 1.00 26.83 500 GLN A CA 1
ATOM 4006 C C . GLN A 1 500 ? 34.572 27.850 54.009 1.00 26.83 500 GLN A C 1
ATOM 4008 O O . GLN A 1 500 ? 34.312 27.288 52.950 1.00 26.83 500 GLN A O 1
ATOM 4013 N N . HIS A 1 501 ? 33.664 28.524 54.718 1.00 30.23 501 HIS A N 1
ATOM 4014 C CA . HIS A 1 501 ? 32.326 28.946 54.301 1.00 30.23 501 HIS A CA 1
ATOM 4015 C C . HIS A 1 501 ? 32.264 30.492 54.312 1.00 30.23 501 HIS A C 1
ATOM 4017 O O . HIS A 1 501 ? 32.955 31.106 55.123 1.00 30.23 501 HIS A O 1
ATOM 4023 N N . MET A 1 502 ? 31.333 31.042 53.508 1.00 24.30 502 MET A N 1
ATOM 4024 C CA . MET A 1 502 ? 30.722 32.400 53.477 1.00 24.30 502 MET A CA 1
ATOM 4025 C C . MET A 1 502 ? 31.287 33.493 52.542 1.00 24.30 502 MET A C 1
ATOM 4027 O O . MET A 1 502 ? 32.328 34.066 52.838 1.00 24.30 502 MET A O 1
ATOM 4031 N N . GLN A 1 503 ? 30.490 33.906 51.530 1.00 24.17 503 GLN A N 1
ATOM 4032 C CA . GLN A 1 503 ? 29.829 35.240 51.408 1.00 24.17 503 GLN A CA 1
ATOM 4033 C C . GLN A 1 503 ? 28.908 35.353 50.141 1.00 24.17 503 GLN A C 1
ATOM 4035 O O . GLN A 1 503 ? 28.923 34.421 49.339 1.00 24.17 503 GLN A O 1
ATOM 4040 N N . PRO A 1 504 ? 28.025 36.385 50.003 1.00 31.11 504 PRO A N 1
ATOM 4041 C CA . PRO A 1 504 ? 26.672 36.267 49.421 1.00 31.11 504 PRO A CA 1
ATOM 4042 C C . PRO A 1 504 ? 26.445 36.856 48.000 1.00 31.11 504 PRO A C 1
ATOM 4044 O O . PRO A 1 504 ? 27.326 37.447 47.389 1.00 31.11 504 PRO A O 1
ATOM 4047 N N . GLN A 1 505 ? 25.202 36.665 47.530 1.00 30.33 505 GLN A N 1
ATOM 4048 C CA . GLN A 1 505 ? 24.563 36.931 46.226 1.00 30.33 505 GLN A CA 1
ATOM 4049 C C . GLN A 1 505 ? 24.840 38.275 45.511 1.00 30.33 505 GLN A C 1
ATOM 4051 O O . GLN A 1 505 ? 24.778 39.341 46.119 1.00 30.33 505 GLN A O 1
ATOM 4056 N N . LEU A 1 506 ? 24.897 38.209 44.169 1.00 23.66 506 LEU A N 1
ATOM 4057 C CA . LEU A 1 506 ? 24.329 39.217 43.262 1.00 23.66 506 LEU A CA 1
ATOM 4058 C C . LEU A 1 506 ? 23.343 38.529 42.302 1.00 23.66 506 LEU A C 1
ATOM 4060 O O . LEU A 1 506 ? 23.712 37.639 41.540 1.00 23.66 506 LEU A O 1
ATOM 4064 N N . SER A 1 507 ? 22.081 38.936 42.366 1.00 27.70 507 SER A N 1
ATOM 4065 C CA . SER A 1 507 ? 20.971 38.468 41.537 1.00 27.70 507 SER A CA 1
ATOM 4066 C C . SER A 1 507 ? 20.942 39.220 40.200 1.00 27.70 507 SER A C 1
ATOM 4068 O O . SER A 1 507 ? 20.778 40.438 40.181 1.00 27.70 507 SER A O 1
ATOM 4070 N N . GLN A 1 508 ? 21.025 38.498 39.080 1.00 25.83 508 GLN A N 1
ATOM 4071 C CA . GLN A 1 508 ? 20.537 38.963 37.776 1.00 25.83 508 GLN A CA 1
ATOM 4072 C C . GLN A 1 508 ? 19.420 38.025 37.309 1.00 25.83 508 GLN A C 1
ATOM 4074 O O . GLN A 1 508 ? 19.516 36.809 37.453 1.00 25.83 508 GLN A O 1
ATOM 4079 N N . GLY A 1 509 ? 18.315 38.621 36.856 1.00 28.61 509 GLY A N 1
ATOM 4080 C CA . GLY A 1 509 ? 17.017 37.969 36.702 1.00 28.61 509 GLY A CA 1
ATOM 4081 C C . GLY A 1 509 ? 17.017 36.779 35.745 1.00 28.61 509 GLY A C 1
ATOM 4082 O O . GLY A 1 509 ? 17.165 36.947 34.540 1.00 28.61 509 GLY A O 1
ATOM 4083 N N . GLN A 1 510 ? 16.757 35.589 36.285 1.00 29.73 510 GLN A N 1
ATOM 4084 C CA . GLN A 1 510 ? 16.277 34.446 35.515 1.00 29.73 510 GLN A CA 1
ATOM 4085 C C . GLN A 1 510 ? 14.746 34.447 35.541 1.00 29.73 510 GLN A C 1
ATOM 4087 O O . GLN A 1 510 ? 14.133 34.543 36.606 1.00 29.73 510 GLN A O 1
ATOM 4092 N N . GLN A 1 511 ? 14.130 34.353 34.360 1.00 31.20 511 GLN A N 1
ATOM 4093 C CA . GLN A 1 511 ? 12.713 34.012 34.238 1.00 31.20 511 GLN A CA 1
ATOM 4094 C C . GLN A 1 511 ? 12.441 32.677 34.964 1.00 31.20 511 GLN A C 1
ATOM 4096 O O . GLN A 1 511 ? 13.320 31.812 34.981 1.00 31.20 511 GLN A O 1
ATOM 4101 N N . PRO A 1 512 ? 11.261 32.482 35.580 1.00 36.88 512 PRO A N 1
ATOM 4102 C CA . PRO A 1 512 ? 10.966 31.265 36.334 1.00 36.88 512 PRO A CA 1
ATOM 4103 C C . PRO A 1 512 ? 11.030 30.027 35.423 1.00 36.88 512 PRO A C 1
ATOM 4105 O O . PRO A 1 512 ? 10.197 29.871 34.532 1.00 36.88 512 PRO A O 1
ATOM 4108 N N . GLN A 1 513 ? 12.012 29.143 35.648 1.00 52.38 513 GLN A N 1
ATOM 4109 C CA . GLN A 1 513 ? 12.119 27.846 34.968 1.00 52.38 513 GLN A CA 1
ATOM 4110 C C . GLN A 1 513 ? 10.886 26.993 35.299 1.00 52.38 513 GLN A C 1
ATOM 4112 O O . GLN A 1 513 ? 10.701 26.560 36.437 1.00 52.38 513 GLN A O 1
ATOM 4117 N N . GLN A 1 514 ? 10.026 26.772 34.305 1.00 61.41 514 GLN A N 1
ATOM 4118 C CA . GLN A 1 514 ? 8.872 25.883 34.418 1.00 61.41 514 GLN A CA 1
ATOM 4119 C C . GLN A 1 514 ? 9.336 24.423 34.421 1.00 61.41 514 GLN A C 1
ATOM 4121 O O . GLN A 1 514 ? 10.138 24.012 33.585 1.00 61.41 514 GLN A O 1
ATOM 4126 N N . VAL A 1 515 ? 8.829 23.639 35.371 1.00 71.75 515 VAL A N 1
ATOM 4127 C CA . VAL A 1 515 ? 9.188 22.225 35.530 1.00 71.75 515 VAL A CA 1
ATOM 4128 C C . VAL A 1 515 ? 8.585 21.401 34.374 1.00 71.75 515 VAL A C 1
ATOM 4130 O O . VAL A 1 515 ? 7.397 21.570 34.085 1.00 71.75 515 VAL A O 1
ATOM 4133 N N . PRO A 1 516 ? 9.363 20.528 33.700 1.00 82.38 516 PRO A N 1
ATOM 4134 C CA . PRO A 1 516 ? 8.874 19.712 32.587 1.00 82.38 516 PRO A CA 1
ATOM 4135 C C . PRO A 1 516 ? 7.890 18.635 33.059 1.00 82.38 516 PRO A C 1
ATOM 4137 O O . PRO A 1 516 ? 8.025 18.102 34.156 1.00 82.38 516 PRO A O 1
ATOM 4140 N N . ILE A 1 517 ? 6.928 18.265 32.212 1.00 87.31 517 ILE A N 1
ATOM 4141 C CA . ILE A 1 517 ? 6.014 17.144 32.472 1.00 87.31 517 ILE A CA 1
ATOM 4142 C C . ILE A 1 517 ? 6.680 15.853 31.997 1.00 87.31 517 ILE A C 1
ATOM 4144 O O . ILE A 1 517 ? 6.909 15.699 30.802 1.00 87.31 517 ILE A O 1
ATOM 4148 N N . ILE A 1 518 ? 6.945 14.910 32.903 1.00 88.81 518 ILE A N 1
ATOM 4149 C CA . ILE A 1 518 ? 7.529 13.603 32.560 1.00 88.81 518 ILE A CA 1
ATOM 4150 C C . ILE A 1 518 ? 6.420 12.547 32.464 1.00 88.81 518 ILE A C 1
ATOM 4152 O O . ILE A 1 518 ? 5.586 12.416 33.362 1.00 88.81 518 ILE A O 1
ATOM 4156 N N . LYS A 1 519 ? 6.409 11.804 31.360 1.00 91.12 519 LYS A N 1
ATOM 4157 C CA . LYS A 1 519 ? 5.523 10.680 31.057 1.00 91.12 519 LYS A CA 1
ATOM 4158 C C . LYS A 1 519 ? 6.365 9.414 31.001 1.00 91.12 519 LYS A C 1
ATOM 4160 O O . LYS A 1 519 ? 7.122 9.218 30.054 1.00 91.12 519 LYS A O 1
ATOM 4165 N N . ASP A 1 520 ? 6.248 8.585 32.031 1.00 91.50 520 ASP A N 1
ATOM 4166 C CA . ASP A 1 520 ? 6.939 7.298 32.088 1.00 91.50 520 ASP A CA 1
ATOM 4167 C C . ASP A 1 520 ? 6.105 6.234 31.362 1.00 91.50 520 ASP A C 1
ATOM 4169 O O . ASP A 1 520 ? 4.948 5.979 31.717 1.00 91.50 520 ASP A O 1
ATOM 4173 N N . VAL A 1 521 ? 6.664 5.670 30.293 1.00 95.75 521 VAL A N 1
ATOM 4174 C CA . VAL A 1 521 ? 5.954 4.811 29.343 1.00 95.75 521 VAL A CA 1
ATOM 4175 C C . VAL A 1 521 ? 6.502 3.390 29.423 1.00 95.75 521 VAL A C 1
ATOM 4177 O O . VAL A 1 521 ? 7.692 3.132 29.231 1.00 95.75 521 VAL A O 1
ATOM 4180 N N . TRP A 1 522 ? 5.592 2.466 29.685 1.00 96.56 522 TRP A N 1
ATOM 4181 C CA . TRP A 1 522 ? 5.781 1.028 29.807 1.00 96.56 522 TRP A CA 1
ATOM 4182 C C . TRP A 1 522 ? 4.786 0.313 28.888 1.00 96.56 522 TRP A C 1
ATOM 4184 O O . TRP A 1 522 ? 3.932 0.937 28.256 1.00 96.56 522 TRP A O 1
ATOM 4194 N N . ASN A 1 523 ? 4.853 -1.016 28.812 1.00 95.56 523 ASN A N 1
ATOM 4195 C CA . ASN A 1 523 ? 4.002 -1.771 27.892 1.00 95.56 523 ASN A CA 1
ATOM 4196 C C . ASN A 1 523 ? 2.492 -1.543 28.129 1.00 95.56 523 ASN A C 1
ATOM 4198 O O . ASN A 1 523 ? 1.716 -1.488 27.183 1.00 95.56 523 ASN A O 1
ATOM 4202 N N . PHE A 1 524 ? 2.069 -1.366 29.385 1.00 94.31 524 PHE A N 1
ATOM 4203 C CA . PHE A 1 524 ? 0.651 -1.245 29.750 1.00 94.31 524 PHE A CA 1
ATOM 4204 C C . PHE A 1 524 ? 0.010 0.112 29.406 1.00 94.31 524 PHE A C 1
ATOM 4206 O O . PHE A 1 524 ? -1.213 0.187 29.312 1.00 94.31 524 PHE A O 1
ATOM 4213 N N . ASN A 1 525 ? 0.791 1.188 29.248 1.00 95.69 525 ASN A N 1
ATOM 4214 C CA . ASN A 1 525 ? 0.289 2.532 28.919 1.00 95.69 525 ASN A CA 1
ATOM 4215 C C . ASN A 1 525 ? 0.804 3.057 27.569 1.00 95.69 525 ASN A C 1
ATOM 4217 O O . ASN A 1 525 ? 0.534 4.207 27.220 1.00 95.69 525 ASN A O 1
ATOM 4221 N N . LEU A 1 526 ? 1.498 2.214 26.799 1.00 96.62 526 LEU A N 1
ATOM 4222 C CA . LEU A 1 526 ? 2.123 2.569 25.529 1.00 96.62 526 LEU A CA 1
ATOM 4223 C C . LEU A 1 526 ? 1.143 3.221 24.545 1.00 96.62 526 LEU A C 1
ATOM 4225 O O . LEU A 1 526 ? 1.381 4.334 24.079 1.00 96.62 526 LEU A O 1
ATOM 4229 N N . GLU A 1 527 ? 0.024 2.555 24.248 1.00 94.25 527 GLU A N 1
ATOM 4230 C CA . GLU A 1 527 ? -0.961 3.058 23.281 1.00 94.25 527 GLU A CA 1
ATOM 4231 C C . GLU A 1 527 ? -1.602 4.377 23.727 1.00 94.25 527 GLU A C 1
ATOM 4233 O O . GLU A 1 527 ? -1.809 5.281 22.912 1.00 94.25 527 GLU A O 1
ATOM 4238 N N . TYR A 1 528 ? -1.882 4.496 25.028 1.00 96.19 528 TYR A N 1
ATOM 4239 C CA . TYR A 1 528 ? -2.469 5.691 25.625 1.00 96.19 528 TYR A CA 1
ATOM 4240 C C . TYR A 1 528 ? -1.532 6.896 25.497 1.00 96.19 528 TYR A C 1
ATOM 4242 O O . TYR A 1 528 ? -1.950 7.968 25.057 1.00 96.19 528 TYR A O 1
ATOM 4250 N N . GLU A 1 529 ? -0.246 6.728 25.810 1.00 96.19 529 GLU A N 1
ATOM 4251 C CA . GLU A 1 529 ? 0.719 7.822 25.702 1.00 96.19 529 GLU A CA 1
ATOM 4252 C C . GLU A 1 529 ? 1.050 8.172 24.249 1.00 96.19 529 GLU A C 1
ATOM 4254 O O . GLU A 1 529 ? 1.183 9.352 23.930 1.00 96.19 529 GLU A O 1
ATOM 4259 N N . PHE A 1 530 ? 1.061 7.199 23.333 1.00 96.75 530 PHE A N 1
ATOM 4260 C CA . PHE A 1 530 ? 1.141 7.491 21.899 1.00 96.75 530 PHE A CA 1
ATOM 4261 C C . PHE A 1 530 ? -0.080 8.269 21.386 1.00 96.75 530 PHE A C 1
ATOM 4263 O O . PHE A 1 530 ? 0.056 9.104 20.493 1.00 96.75 530 PHE A O 1
ATOM 4270 N N . ASN A 1 531 ? -1.269 8.057 21.958 1.00 94.69 531 ASN A N 1
ATOM 4271 C CA . ASN A 1 531 ? -2.444 8.869 21.640 1.00 94.69 531 ASN A CA 1
ATOM 4272 C C . ASN A 1 531 ? -2.292 10.322 22.116 1.00 94.69 531 ASN A C 1
ATOM 4274 O O . ASN A 1 531 ? -2.605 11.256 21.372 1.00 94.69 531 ASN A O 1
ATOM 4278 N N . ASN A 1 532 ? -1.755 10.523 23.322 1.00 93.19 532 ASN A N 1
ATOM 4279 C CA . ASN A 1 532 ? -1.434 11.858 23.835 1.00 93.19 532 ASN A CA 1
ATOM 4280 C C . ASN A 1 532 ? -0.369 12.544 22.976 1.00 93.19 532 ASN A C 1
ATOM 4282 O O . ASN A 1 532 ? -0.489 13.730 22.678 1.00 93.19 532 ASN A O 1
ATOM 4286 N N . LEU A 1 533 ? 0.644 11.792 22.544 1.00 93.12 533 LEU A N 1
ATOM 4287 C CA . LEU A 1 533 ? 1.701 12.275 21.665 1.00 93.12 533 LEU A CA 1
ATOM 4288 C C . LEU A 1 533 ? 1.140 12.716 20.306 1.00 93.12 533 LEU A C 1
ATOM 4290 O O . LEU A 1 533 ? 1.447 13.817 19.854 1.00 93.12 533 LEU A O 1
ATOM 4294 N N . ARG A 1 534 ? 0.265 11.913 19.685 1.00 93.44 534 ARG A N 1
ATOM 4295 C CA . ARG A 1 534 ? -0.429 12.278 18.435 1.00 93.44 534 ARG A CA 1
ATOM 4296 C C . ARG A 1 534 ? -1.237 13.561 18.596 1.00 93.44 534 ARG A C 1
ATOM 4298 O O . ARG A 1 534 ? -1.096 14.483 17.803 1.00 93.44 534 ARG A O 1
ATOM 4305 N N . THR A 1 535 ? -2.017 13.650 19.671 1.00 90.44 535 THR A N 1
ATOM 4306 C CA . THR A 1 535 ? -2.804 14.851 19.998 1.00 90.44 535 THR A CA 1
ATOM 4307 C C . THR A 1 535 ? -1.903 16.071 20.205 1.00 90.44 535 THR A C 1
ATOM 4309 O O . THR A 1 535 ? -2.242 17.182 19.801 1.00 90.44 535 THR A O 1
ATOM 4312 N N . PHE A 1 536 ? -0.727 15.882 20.812 1.00 89.69 536 PHE A N 1
ATOM 4313 C CA . PHE A 1 536 ? 0.249 16.950 20.982 1.00 89.69 536 PHE A CA 1
ATOM 4314 C C . PHE A 1 536 ? 0.732 17.482 19.627 1.00 89.69 536 PHE A C 1
ATOM 4316 O O . PHE A 1 536 ? 0.806 18.695 19.471 1.00 89.69 536 PHE A O 1
ATOM 4323 N N . ILE A 1 537 ? 1.004 16.637 18.632 1.00 89.56 537 ILE A N 1
ATOM 4324 C CA . ILE A 1 537 ? 1.573 17.073 17.340 1.00 89.56 537 ILE A CA 1
ATOM 4325 C C . ILE A 1 537 ? 0.552 17.391 16.234 1.00 89.56 537 ILE A C 1
ATOM 4327 O O . ILE A 1 537 ? 0.951 17.844 15.159 1.00 89.56 537 ILE A O 1
ATOM 4331 N N . ASP A 1 538 ? -0.737 17.137 16.466 1.00 85.81 538 ASP A N 1
ATOM 4332 C CA . ASP A 1 538 ? -1.810 17.343 15.478 1.00 85.81 538 ASP A CA 1
ATOM 4333 C C . ASP A 1 538 ? -1.973 18.823 15.081 1.00 85.81 538 ASP A C 1
ATOM 4335 O O . ASP A 1 538 ? -2.316 19.165 13.951 1.00 85.81 538 ASP A O 1
ATOM 4339 N N . ASP A 1 539 ? -1.628 19.730 15.993 1.00 80.12 539 ASP A N 1
ATOM 4340 C CA . ASP A 1 539 ? -1.620 21.167 15.738 1.00 80.12 539 ASP A CA 1
ATOM 4341 C C . ASP A 1 539 ? -0.462 21.582 14.811 1.00 80.12 539 ASP A C 1
ATOM 4343 O O . ASP A 1 539 ? 0.671 21.803 15.245 1.00 80.12 539 ASP A O 1
ATOM 4347 N N . LYS A 1 540 ? -0.779 21.738 13.521 1.00 78.88 540 LYS A N 1
ATOM 4348 C CA . LYS A 1 540 ? 0.158 22.164 12.468 1.00 78.88 540 LYS A CA 1
ATOM 4349 C C . LYS A 1 540 ? 0.426 23.673 12.422 1.00 78.88 540 LYS A C 1
ATOM 4351 O O . LYS A 1 540 ? 1.146 24.126 11.536 1.00 78.88 540 LYS A O 1
ATOM 4356 N N . THR A 1 541 ? -0.132 24.469 13.338 1.00 79.56 541 THR A N 1
ATOM 4357 C CA . THR A 1 541 ? 0.105 25.927 13.374 1.00 79.56 541 THR A CA 1
ATOM 4358 C C . THR A 1 541 ? 1.422 26.311 14.054 1.00 79.56 541 THR A C 1
ATOM 4360 O O . THR A 1 541 ? 1.871 27.450 13.926 1.00 79.56 541 THR A O 1
ATOM 4363 N N . SER A 1 542 ? 2.054 25.362 14.751 1.00 83.44 542 SER A N 1
ATOM 4364 C CA . SER A 1 542 ? 3.303 25.544 15.493 1.00 83.44 542 SER A CA 1
ATOM 4365 C C . SER A 1 542 ? 4.402 24.625 14.959 1.00 83.44 542 SER A C 1
ATOM 4367 O O . SER A 1 542 ? 4.130 23.500 14.537 1.00 83.44 542 SER A O 1
ATOM 4369 N N . LYS A 1 543 ? 5.667 25.055 15.036 1.00 86.88 543 LYS A N 1
ATOM 4370 C CA . LYS A 1 543 ? 6.806 24.152 14.803 1.00 86.88 543 LYS A CA 1
ATOM 4371 C C . LYS A 1 543 ? 7.035 23.300 16.046 1.00 86.88 543 LYS A C 1
ATOM 4373 O O . LYS A 1 543 ? 7.081 23.830 17.157 1.00 86.88 543 LYS A O 1
ATOM 4378 N N . VAL A 1 544 ? 7.207 21.994 15.860 1.00 92.38 544 VAL A N 1
ATOM 4379 C CA . VAL A 1 544 ? 7.506 21.066 16.958 1.00 92.38 544 VAL A CA 1
ATOM 4380 C C . VAL A 1 544 ? 8.997 20.755 16.950 1.00 92.38 544 VAL A C 1
ATOM 4382 O O . VAL A 1 544 ? 9.557 20.404 15.909 1.00 92.38 544 VAL A O 1
ATOM 4385 N N . PHE A 1 545 ? 9.628 20.874 18.114 1.00 93.50 545 PHE A N 1
ATOM 4386 C CA . PHE A 1 545 ? 11.018 20.495 18.345 1.00 93.50 545 PHE A CA 1
ATOM 4387 C C . PHE A 1 545 ? 11.067 19.325 19.310 1.00 93.50 545 PHE A C 1
ATOM 4389 O O . PHE A 1 545 ? 10.412 19.362 20.351 1.00 93.50 545 PHE A O 1
ATOM 4396 N N . ILE A 1 546 ? 11.843 18.302 18.963 1.00 94.75 546 ILE A N 1
ATOM 4397 C CA . ILE A 1 546 ? 11.977 17.076 19.747 1.00 94.75 546 ILE A CA 1
ATOM 4398 C C . ILE A 1 546 ? 13.455 16.801 19.949 1.00 94.75 546 ILE A C 1
ATOM 4400 O O . ILE A 1 546 ? 14.170 16.542 18.982 1.00 94.75 546 ILE A O 1
ATOM 4404 N N . SER A 1 547 ? 13.908 16.845 21.199 1.00 94.75 547 SER A N 1
ATOM 4405 C CA . SER A 1 547 ? 15.232 16.352 21.552 1.00 94.75 547 SER A CA 1
ATOM 4406 C C . SER A 1 547 ? 15.181 14.867 21.898 1.00 94.75 547 SER A C 1
ATOM 4408 O O . SER A 1 547 ? 14.279 14.411 22.608 1.00 94.75 547 SER A O 1
ATOM 4410 N N . ILE A 1 548 ? 16.143 14.116 21.365 1.00 92.69 548 ILE A N 1
ATOM 4411 C CA . ILE A 1 548 ? 16.266 12.669 21.538 1.00 92.69 548 ILE A CA 1
ATOM 4412 C C . ILE A 1 548 ? 17.497 12.334 22.379 1.00 92.69 548 ILE A C 1
ATOM 4414 O O . ILE A 1 548 ? 18.570 12.898 22.180 1.00 92.69 548 ILE A O 1
ATOM 4418 N N . HIS A 1 549 ? 17.328 11.406 23.318 1.00 91.38 549 HIS A N 1
ATOM 4419 C CA . HIS A 1 549 ? 18.423 10.779 24.059 1.00 91.38 549 HIS A CA 1
ATOM 4420 C C . HIS A 1 549 ? 18.102 9.302 24.288 1.00 91.38 549 HIS A C 1
ATOM 4422 O O . HIS A 1 549 ? 16.957 8.957 24.592 1.00 91.38 549 HIS A O 1
ATOM 4428 N N . GLN A 1 550 ? 19.096 8.431 24.140 1.00 90.19 550 GLN A N 1
ATOM 4429 C CA . GLN A 1 550 ? 18.936 6.979 24.238 1.00 90.19 550 GLN A CA 1
ATOM 4430 C C . GLN A 1 550 ? 19.906 6.376 25.247 1.00 90.19 550 GLN A C 1
ATOM 4432 O O . GLN A 1 550 ? 21.050 6.806 25.361 1.00 90.19 550 GLN A O 1
ATOM 4437 N N . GLU A 1 551 ? 19.457 5.325 25.930 1.00 89.75 551 GLU A N 1
ATOM 4438 C CA . GLU A 1 551 ? 20.324 4.453 26.720 1.00 89.75 551 GLU A CA 1
ATOM 4439 C C . GLU A 1 551 ? 20.519 3.127 25.983 1.00 89.75 551 GLU A C 1
ATOM 4441 O O . GLU A 1 551 ? 19.560 2.397 25.702 1.00 89.75 551 GLU A O 1
ATOM 4446 N N . ILE A 1 552 ? 21.781 2.824 25.681 1.00 89.50 552 ILE A N 1
ATOM 4447 C CA . ILE A 1 552 ? 22.209 1.614 24.971 1.00 89.50 552 ILE A CA 1
ATOM 4448 C C . ILE A 1 552 ? 23.078 0.736 25.879 1.00 89.50 552 ILE A C 1
ATOM 4450 O O . ILE A 1 552 ? 23.743 1.248 26.780 1.00 89.50 552 ILE A O 1
ATOM 4454 N N . PRO A 1 553 ? 23.177 -0.579 25.630 1.00 87.69 553 PRO A N 1
ATOM 4455 C CA . PRO A 1 553 ? 23.965 -1.498 26.464 1.00 87.69 553 PRO A CA 1
ATOM 4456 C C . PRO A 1 553 ? 25.491 -1.333 26.344 1.00 87.69 553 PRO A C 1
ATOM 4458 O O . PRO A 1 553 ? 26.250 -2.102 26.935 1.00 87.69 553 PRO A O 1
ATOM 4461 N N . GLY A 1 554 ? 25.952 -0.310 25.621 1.00 86.56 554 GLY A N 1
ATOM 4462 C CA . GLY A 1 554 ? 27.359 0.002 25.387 1.00 86.56 554 GLY A CA 1
ATOM 4463 C C . GLY A 1 554 ? 27.891 -0.607 24.091 1.00 86.56 554 GLY A C 1
ATOM 4464 O O . GLY A 1 554 ? 27.241 -1.418 23.444 1.00 86.56 554 GLY A O 1
ATOM 4465 N N . ILE A 1 555 ? 29.096 -0.198 23.691 1.00 86.69 555 ILE A N 1
ATOM 4466 C CA . ILE A 1 555 ? 29.740 -0.703 22.470 1.00 86.69 555 ILE A CA 1
ATOM 4467 C C . ILE A 1 555 ? 30.336 -2.087 22.759 1.00 86.69 555 ILE A C 1
ATOM 4469 O O . ILE A 1 555 ? 31.234 -2.207 23.598 1.00 86.69 555 ILE A O 1
ATOM 4473 N N . VAL A 1 556 ? 29.876 -3.110 22.035 1.00 89.44 556 VAL A N 1
ATOM 4474 C CA . VAL A 1 556 ? 30.361 -4.500 22.146 1.00 89.44 556 VAL A CA 1
ATOM 4475 C C . VAL A 1 556 ? 31.177 -4.939 20.929 1.00 89.44 556 VAL A C 1
ATOM 4477 O O . VAL A 1 556 ? 32.058 -5.787 21.052 1.00 89.44 556 VAL A O 1
ATOM 4480 N N . ALA A 1 557 ? 30.941 -4.335 19.761 1.00 88.31 557 ALA A N 1
ATOM 4481 C CA . ALA A 1 557 ? 31.640 -4.653 18.519 1.00 88.31 557 ALA A CA 1
ATOM 4482 C C . ALA A 1 557 ? 32.486 -3.472 18.023 1.00 88.31 557 ALA A C 1
ATOM 4484 O O . ALA A 1 557 ? 32.076 -2.314 18.092 1.00 88.31 557 ALA A O 1
ATOM 4485 N N . ARG A 1 558 ? 33.674 -3.761 17.480 1.00 90.12 558 ARG A N 1
ATOM 4486 C CA . ARG A 1 558 ? 34.496 -2.789 16.743 1.00 90.12 558 ARG A CA 1
ATOM 4487 C C . ARG A 1 558 ? 34.932 -3.403 15.415 1.00 90.12 558 ARG A C 1
ATOM 4489 O O . ARG A 1 558 ? 35.403 -4.543 15.418 1.00 90.12 558 ARG A O 1
ATOM 4496 N N . PRO A 1 559 ? 34.786 -2.687 14.292 1.00 86.50 559 PRO A N 1
ATOM 4497 C CA . PRO A 1 559 ? 35.060 -3.254 12.984 1.00 86.50 559 PRO A CA 1
ATOM 4498 C C . PRO A 1 559 ? 36.578 -3.398 12.777 1.00 86.50 559 PRO A C 1
ATOM 4500 O O . PRO A 1 559 ? 37.358 -2.515 13.137 1.00 86.50 559 PRO A O 1
ATOM 4503 N N . LEU A 1 560 ? 37.002 -4.528 12.203 1.00 81.12 560 LEU A N 1
ATOM 4504 C CA . LEU A 1 560 ? 38.405 -4.826 11.899 1.00 81.12 560 LEU A CA 1
ATOM 4505 C C . LEU A 1 560 ? 38.671 -4.581 10.412 1.00 81.12 560 LEU A C 1
ATOM 4507 O O . LEU A 1 560 ? 37.985 -5.139 9.560 1.00 81.12 560 LEU A O 1
ATOM 4511 N N . GLY A 1 561 ? 39.677 -3.771 10.090 1.00 80.06 561 GLY A N 1
ATOM 4512 C CA . GLY A 1 561 ? 40.044 -3.483 8.705 1.00 80.06 561 GLY A CA 1
ATOM 4513 C C . GLY A 1 561 ? 40.816 -2.178 8.552 1.00 80.06 561 GLY A C 1
ATOM 4514 O O . GLY A 1 561 ? 41.065 -1.466 9.524 1.00 80.06 561 GLY A O 1
ATOM 4515 N N . THR A 1 562 ? 41.205 -1.872 7.316 1.00 78.62 562 THR A N 1
ATOM 4516 C CA . THR A 1 562 ? 41.783 -0.580 6.943 1.00 78.62 562 THR A CA 1
ATOM 4517 C C . THR A 1 562 ? 40.679 0.338 6.417 1.00 78.62 562 THR A C 1
ATOM 4519 O O . THR A 1 562 ? 40.006 0.022 5.438 1.00 78.62 562 THR A O 1
ATOM 4522 N N . PHE A 1 563 ? 40.488 1.482 7.073 1.00 83.25 563 PHE A N 1
ATOM 4523 C CA . PHE A 1 563 ? 39.476 2.480 6.714 1.00 83.25 563 PHE A CA 1
ATOM 4524 C C . PHE A 1 563 ? 40.152 3.682 6.065 1.00 83.25 563 PHE A C 1
ATOM 4526 O O . PHE A 1 563 ? 41.219 4.107 6.509 1.00 83.25 563 PHE A O 1
ATOM 4533 N N . LYS A 1 564 ? 39.552 4.221 4.999 1.00 80.25 564 LYS A N 1
ATOM 4534 C CA . LYS A 1 564 ? 40.108 5.381 4.288 1.00 80.25 564 LYS A CA 1
ATOM 4535 C C . LYS A 1 564 ? 39.863 6.673 5.061 1.00 80.25 564 LYS A C 1
ATOM 4537 O O . LYS A 1 564 ? 40.710 7.560 5.044 1.00 80.25 564 LYS A O 1
ATOM 4542 N N . LEU A 1 565 ? 38.712 6.767 5.725 1.00 81.25 565 LEU A N 1
ATOM 4543 C CA . LEU A 1 565 ? 38.284 7.920 6.509 1.00 81.25 565 LEU A CA 1
ATOM 4544 C C . LEU A 1 565 ? 37.900 7.487 7.931 1.00 81.25 565 LEU A C 1
ATOM 4546 O O . LEU A 1 565 ? 37.426 6.373 8.151 1.00 81.25 565 LEU A O 1
ATOM 4550 N N . SER A 1 566 ? 38.049 8.399 8.899 1.00 79.88 566 SER A N 1
ATOM 4551 C CA . SER A 1 566 ? 37.555 8.181 10.270 1.00 79.88 566 SER A CA 1
ATOM 4552 C C . SER A 1 566 ? 36.033 8.008 10.303 1.00 79.88 566 SER A C 1
ATOM 4554 O O . SER A 1 566 ? 35.528 7.233 11.110 1.00 79.88 566 SER A O 1
ATOM 4556 N N . ALA A 1 567 ? 35.315 8.696 9.407 1.00 80.50 567 ALA A N 1
ATOM 4557 C CA . ALA A 1 567 ? 33.866 8.573 9.252 1.00 80.50 567 ALA A CA 1
ATOM 4558 C C . ALA A 1 567 ? 33.449 7.137 8.904 1.00 80.50 567 ALA A C 1
ATOM 4560 O O . ALA A 1 567 ? 32.602 6.576 9.592 1.00 80.50 567 ALA A O 1
ATOM 4561 N N . ASP A 1 568 ? 34.137 6.496 7.949 1.00 82.69 568 ASP A N 1
ATOM 4562 C CA . ASP A 1 568 ? 33.879 5.100 7.570 1.00 82.69 568 ASP A CA 1
ATOM 4563 C C . ASP A 1 568 ? 34.014 4.157 8.777 1.00 82.69 568 ASP A C 1
ATOM 4565 O O . ASP A 1 568 ? 33.178 3.281 8.992 1.00 82.69 568 ASP A O 1
ATOM 4569 N N . TYR A 1 569 ? 35.058 4.344 9.594 1.00 86.69 569 TYR A N 1
ATOM 4570 C CA . TYR A 1 569 ? 35.258 3.551 10.808 1.00 86.69 569 TYR A CA 1
ATOM 4571 C C . TYR A 1 569 ? 34.125 3.769 11.819 1.00 86.69 569 TYR A C 1
ATOM 4573 O O . TYR A 1 569 ? 33.594 2.804 12.373 1.00 86.69 569 TYR A O 1
ATOM 4581 N N . HIS A 1 570 ? 33.734 5.025 12.057 1.00 85.44 570 HIS A N 1
ATOM 4582 C CA . HIS A 1 570 ? 32.654 5.351 12.988 1.00 85.44 570 HIS A CA 1
ATOM 4583 C C . HIS A 1 570 ? 31.300 4.823 12.512 1.00 85.44 570 HIS A C 1
ATOM 4585 O O . HIS A 1 570 ? 30.564 4.274 13.331 1.00 85.44 570 HIS A O 1
ATOM 4591 N N . PHE A 1 571 ? 31.007 4.905 11.214 1.00 88.94 571 PHE A N 1
ATOM 4592 C CA . PHE A 1 571 ? 29.796 4.346 10.622 1.00 88.94 571 PHE A CA 1
ATOM 4593 C C . PHE A 1 571 ? 29.753 2.823 10.754 1.00 88.94 571 PHE A C 1
ATOM 4595 O O . PHE A 1 571 ? 28.768 2.274 11.238 1.00 88.94 571 PHE A O 1
ATOM 4602 N N . GLN A 1 572 ? 30.835 2.122 10.403 1.00 89.06 572 GLN A N 1
ATOM 4603 C CA . GLN A 1 572 ? 30.871 0.661 10.534 1.00 89.06 572 GLN A CA 1
ATOM 4604 C C . GLN A 1 572 ? 30.822 0.217 12.003 1.00 89.06 572 GLN A C 1
ATOM 4606 O O . GLN A 1 572 ? 30.269 -0.840 12.306 1.00 89.06 572 GLN A O 1
ATOM 4611 N N . CYS A 1 573 ? 31.356 1.023 12.927 1.00 90.06 573 CYS A N 1
ATOM 4612 C CA . CYS A 1 573 ? 31.219 0.801 14.365 1.00 90.06 573 CYS A CA 1
ATOM 4613 C C . CYS A 1 573 ? 29.765 0.954 14.817 1.00 90.06 573 CYS A C 1
ATOM 4615 O O . CYS A 1 573 ? 29.255 0.055 15.477 1.00 90.06 573 CYS A O 1
ATOM 4617 N N . LEU A 1 574 ? 29.090 2.038 14.429 1.00 89.88 574 LEU A N 1
ATOM 4618 C CA . LEU A 1 574 ? 27.663 2.239 14.679 1.00 89.88 574 LEU A CA 1
ATOM 4619 C C . LEU A 1 574 ? 26.846 1.052 14.162 1.00 89.88 574 LEU A C 1
ATOM 4621 O O . LEU A 1 574 ? 26.195 0.379 14.951 1.00 89.88 574 LEU A O 1
ATOM 4625 N N . ARG A 1 575 ? 26.969 0.756 12.866 1.00 91.38 575 ARG A N 1
ATOM 4626 C CA . ARG A 1 575 ? 26.249 -0.316 12.178 1.00 91.38 575 ARG A CA 1
ATOM 4627 C C . ARG A 1 575 ? 26.424 -1.673 12.849 1.00 91.38 575 ARG A C 1
ATOM 4629 O O . ARG A 1 575 ? 25.454 -2.338 13.180 1.00 91.38 575 ARG A O 1
ATOM 4636 N N . SER A 1 576 ? 27.670 -2.060 13.125 1.00 91.00 576 SER A N 1
ATOM 4637 C CA . SER A 1 576 ? 27.945 -3.356 13.756 1.00 91.00 576 SER A CA 1
ATOM 4638 C C . SER A 1 576 ? 27.301 -3.489 15.138 1.00 91.00 576 SER A C 1
ATOM 4640 O O . SER A 1 576 ? 27.026 -4.605 15.552 1.00 91.00 576 SER A O 1
ATOM 4642 N N . ASN A 1 577 ? 27.104 -2.381 15.863 1.00 92.12 577 ASN A N 1
ATOM 4643 C CA . ASN A 1 577 ? 26.469 -2.392 17.180 1.00 92.12 577 ASN A CA 1
ATOM 4644 C C . ASN A 1 577 ? 24.943 -2.275 17.082 1.00 92.12 577 ASN A C 1
ATOM 4646 O O . ASN A 1 577 ? 24.259 -3.003 17.787 1.00 92.12 577 ASN A O 1
ATOM 4650 N N . SER A 1 578 ? 24.397 -1.431 16.203 1.00 90.75 578 SER A N 1
ATOM 4651 C CA . SER A 1 578 ? 22.944 -1.302 16.009 1.00 90.75 578 SER A CA 1
ATOM 4652 C C . SER A 1 578 ? 22.291 -2.565 15.455 1.00 90.75 578 SER A C 1
ATOM 4654 O O . SER A 1 578 ? 21.108 -2.785 15.684 1.00 90.75 578 SER A O 1
ATOM 4656 N N . ASP A 1 579 ? 23.048 -3.376 14.712 1.00 90.19 579 ASP A N 1
ATOM 4657 C CA . ASP A 1 579 ? 22.557 -4.622 14.115 1.00 90.19 579 ASP A CA 1
ATOM 4658 C C . ASP A 1 579 ? 22.466 -5.768 15.138 1.00 90.19 579 ASP A C 1
ATOM 4660 O O . ASP A 1 579 ? 21.815 -6.778 14.877 1.00 90.19 579 ASP A O 1
ATOM 4664 N N . ILE A 1 580 ? 23.157 -5.652 16.279 1.00 89.31 580 ILE A N 1
ATOM 4665 C CA . ILE A 1 580 ? 23.303 -6.746 17.253 1.00 89.31 580 ILE A CA 1
ATOM 4666 C C . ILE A 1 580 ? 22.866 -6.380 18.676 1.00 89.31 580 ILE A C 1
ATOM 4668 O O . ILE A 1 580 ? 22.890 -7.249 19.546 1.00 89.31 580 ILE A O 1
ATOM 4672 N N . LEU A 1 581 ? 22.532 -5.113 18.932 1.00 91.88 581 LEU A N 1
ATOM 4673 C CA . LEU A 1 581 ? 22.146 -4.597 20.244 1.00 91.88 581 LEU A CA 1
ATOM 4674 C C . LEU A 1 581 ? 20.753 -3.977 20.190 1.00 91.88 581 LEU A C 1
ATOM 4676 O O . LEU A 1 581 ? 20.419 -3.262 19.248 1.00 91.88 581 LEU A O 1
ATOM 4680 N N . ASN A 1 582 ? 19.997 -4.164 21.267 1.00 91.25 582 ASN A N 1
ATOM 4681 C CA . ASN A 1 582 ? 18.683 -3.564 21.452 1.00 91.25 582 ASN A CA 1
ATOM 4682 C C . ASN A 1 582 ? 18.739 -2.324 22.362 1.00 91.25 582 ASN A C 1
ATOM 4684 O O . ASN A 1 582 ? 19.593 -2.211 23.245 1.00 91.25 582 ASN A O 1
ATOM 4688 N N . LEU A 1 583 ? 17.814 -1.381 22.154 1.00 92.38 583 LEU A N 1
ATOM 4689 C CA . LEU A 1 583 ? 17.671 -0.189 23.002 1.00 92.38 583 LEU A CA 1
ATOM 4690 C C . LEU A 1 583 ? 17.132 -0.554 24.391 1.00 92.38 583 LEU A C 1
ATOM 4692 O O . LEU A 1 583 ? 16.235 -1.389 24.491 1.00 92.38 583 LEU A O 1
ATOM 4696 N N . ILE A 1 584 ? 17.620 0.111 25.445 1.00 93.19 584 ILE A N 1
ATOM 4697 C CA . ILE A 1 584 ? 17.139 -0.083 26.826 1.00 93.19 584 ILE A CA 1
ATOM 4698 C C . ILE A 1 584 ? 16.082 0.974 27.173 1.00 93.19 584 ILE A C 1
ATOM 4700 O O . ILE A 1 584 ? 14.986 0.642 27.629 1.00 93.19 584 ILE A O 1
ATOM 4704 N N . GLN A 1 585 ? 16.387 2.251 26.923 1.00 93.12 585 GLN A N 1
ATOM 4705 C CA . GLN A 1 585 ? 15.472 3.378 27.131 1.00 93.12 585 GLN A CA 1
ATOM 4706 C C . GLN A 1 585 ? 15.611 4.420 26.018 1.00 93.12 585 GLN A C 1
ATOM 4708 O O . GLN A 1 585 ? 16.693 4.616 25.464 1.00 93.12 585 GLN A O 1
ATOM 4713 N N . LEU A 1 586 ? 14.520 5.128 25.735 1.00 93.94 586 LEU A N 1
ATOM 4714 C CA . LEU A 1 586 ? 14.472 6.262 24.812 1.00 93.94 586 LEU A CA 1
ATOM 4715 C C . LEU A 1 586 ? 13.698 7.414 25.454 1.00 93.94 586 LEU A C 1
ATOM 4717 O O . LEU A 1 586 ? 12.552 7.239 25.856 1.00 93.94 586 LEU A O 1
ATOM 4721 N N . SER A 1 587 ? 14.297 8.599 25.490 1.00 94.06 587 SER A N 1
ATOM 4722 C CA . SER A 1 587 ? 13.666 9.821 25.982 1.00 94.06 587 SER A CA 1
ATOM 4723 C C . SER A 1 587 ? 13.426 10.799 24.834 1.00 94.06 587 SER A C 1
ATOM 4725 O O . SER A 1 587 ? 14.367 11.190 24.141 1.00 94.06 587 SER A O 1
ATOM 4727 N N . LEU A 1 588 ? 12.171 11.220 24.657 1.00 95.12 588 LEU A N 1
ATOM 4728 C CA . LEU A 1 588 ? 11.757 12.261 23.714 1.00 95.12 588 LEU A CA 1
ATOM 4729 C C . LEU A 1 588 ? 11.249 13.474 24.489 1.00 95.12 588 LEU A C 1
ATOM 4731 O O . LEU A 1 588 ? 10.201 13.402 25.129 1.00 95.12 588 LEU A O 1
ATOM 4735 N N . CYS A 1 589 ? 11.966 14.592 24.428 1.00 95.12 589 CYS A N 1
ATOM 4736 C CA . CYS A 1 589 ? 11.548 15.850 25.045 1.00 95.12 589 CYS A CA 1
ATOM 4737 C C . CYS A 1 589 ? 11.040 16.805 23.962 1.00 95.12 589 CYS A C 1
ATOM 4739 O O . CYS A 1 589 ? 11.793 17.199 23.073 1.00 95.12 589 CYS A O 1
ATOM 4741 N N . ALA A 1 590 ? 9.757 17.160 24.023 1.00 94.00 590 ALA A N 1
ATOM 4742 C CA . ALA A 1 590 ? 9.077 17.937 22.997 1.00 94.00 590 ALA A CA 1
ATOM 4743 C C . ALA A 1 590 ? 8.646 19.323 23.489 1.00 94.00 590 ALA A C 1
ATOM 4745 O O . ALA A 1 590 ? 8.171 19.491 24.618 1.00 94.00 590 ALA A O 1
ATOM 4746 N N . VAL A 1 591 ? 8.752 20.307 22.594 1.00 92.44 591 VAL A N 1
ATOM 4747 C CA . VAL A 1 591 ? 8.224 21.668 22.761 1.00 92.44 591 VAL A CA 1
ATOM 4748 C C . VAL A 1 591 ? 7.571 22.151 21.466 1.00 92.44 591 VAL A C 1
ATOM 4750 O O . VAL A 1 591 ? 7.992 21.784 20.368 1.00 92.44 591 VAL A O 1
ATOM 4753 N N . LYS A 1 592 ? 6.553 23.004 21.591 1.00 90.38 592 LYS A N 1
ATOM 4754 C CA . LYS A 1 592 ? 5.975 23.765 20.480 1.00 90.38 592 LYS A CA 1
ATOM 4755 C C . LYS A 1 592 ? 6.506 25.188 20.493 1.00 90.38 592 LYS A C 1
ATOM 4757 O O . LYS A 1 592 ? 6.621 25.791 21.561 1.00 90.38 592 LYS A O 1
ATOM 4762 N N . MET A 1 593 ? 6.781 25.719 19.309 1.00 86.25 593 MET A N 1
ATOM 4763 C CA . MET A 1 593 ? 7.192 27.104 19.110 1.00 86.25 593 MET A CA 1
ATOM 4764 C C . MET A 1 593 ? 6.261 27.800 18.114 1.00 86.25 593 MET A C 1
ATOM 4766 O O . MET A 1 593 ? 6.093 27.331 16.985 1.00 86.25 593 MET A O 1
ATOM 4770 N N . GLN A 1 594 ? 5.681 28.923 18.542 1.00 81.81 594 GLN A N 1
ATOM 4771 C CA . GLN A 1 594 ? 4.814 29.794 17.743 1.00 81.81 594 GLN A CA 1
ATOM 4772 C C . GLN A 1 594 ? 5.109 31.256 18.099 1.00 81.81 594 GLN A C 1
ATOM 4774 O O . GLN A 1 594 ? 5.051 31.606 19.275 1.00 81.81 594 GLN A O 1
ATOM 4779 N N . ASP A 1 595 ? 5.436 32.093 17.108 1.00 70.38 595 ASP A N 1
ATOM 4780 C CA . ASP A 1 595 ? 5.713 33.533 17.277 1.00 70.38 595 ASP A CA 1
ATOM 4781 C C . ASP A 1 595 ? 6.632 33.853 18.482 1.00 70.38 595 ASP A C 1
ATOM 4783 O O . ASP A 1 595 ? 6.275 34.629 19.370 1.00 70.38 595 ASP A O 1
ATOM 4787 N N . ASP A 1 596 ? 7.787 33.176 18.555 1.00 66.25 596 ASP A N 1
ATOM 4788 C CA . ASP A 1 596 ? 8.789 33.246 19.639 1.00 66.25 596 ASP A CA 1
ATOM 4789 C C . ASP A 1 596 ? 8.312 32.829 21.046 1.00 66.25 596 ASP A C 1
ATOM 4791 O O . ASP A 1 596 ? 9.056 32.933 22.026 1.00 66.25 596 ASP A O 1
ATOM 4795 N N . LYS A 1 597 ? 7.099 32.282 21.174 1.00 75.56 597 LYS A N 1
ATOM 4796 C CA . LYS A 1 597 ? 6.605 31.669 22.413 1.00 75.56 597 LYS A CA 1
ATOM 4797 C C . LYS A 1 597 ? 6.856 30.166 22.405 1.00 75.56 597 LYS A C 1
ATOM 4799 O O . LYS A 1 597 ? 6.465 29.458 21.479 1.00 75.56 597 LYS A O 1
ATOM 4804 N N . ILE A 1 598 ? 7.481 29.687 23.479 1.00 82.25 598 ILE A N 1
ATOM 4805 C CA . ILE A 1 598 ? 7.794 28.273 23.708 1.00 82.25 598 ILE A CA 1
ATOM 4806 C C . ILE A 1 598 ? 6.758 27.692 24.678 1.00 82.25 598 ILE A C 1
ATOM 4808 O O . ILE A 1 598 ? 6.512 28.268 25.738 1.00 82.25 598 ILE A O 1
ATOM 4812 N N . SER A 1 599 ? 6.148 26.560 24.326 1.00 84.00 599 SER A N 1
ATOM 4813 C CA . SER A 1 599 ? 5.227 25.836 25.210 1.00 84.00 599 SER A CA 1
ATOM 4814 C C . SER A 1 599 ? 5.944 25.167 26.389 1.00 84.00 599 SER A C 1
ATOM 4816 O O . SER A 1 599 ? 7.164 24.999 26.388 1.00 84.00 599 SER A O 1
ATOM 4818 N N . ASN A 1 600 ? 5.172 24.673 27.361 1.00 84.12 600 ASN A N 1
ATOM 4819 C CA . ASN A 1 600 ? 5.698 23.791 28.406 1.00 84.12 600 ASN A CA 1
ATOM 4820 C C . ASN A 1 600 ? 6.390 22.564 27.783 1.00 84.12 600 ASN A C 1
ATOM 4822 O O . ASN A 1 600 ? 5.930 22.048 26.759 1.00 84.12 600 ASN A O 1
ATOM 4826 N N . LEU A 1 601 ? 7.468 22.093 28.419 1.00 88.38 601 LEU A N 1
ATOM 4827 C CA . LEU A 1 601 ? 8.179 20.889 27.990 1.00 88.38 601 LEU A CA 1
ATOM 4828 C C . LEU A 1 601 ? 7.427 19.630 28.428 1.00 88.38 601 LEU A C 1
ATOM 4830 O O . LEU A 1 601 ? 7.022 19.517 29.590 1.00 88.38 601 LEU A O 1
ATOM 4834 N N . VAL A 1 602 ? 7.316 18.663 27.522 1.00 92.69 602 VAL A N 1
ATOM 4835 C CA . VAL A 1 602 ? 6.790 17.324 27.812 1.00 92.69 602 VAL A CA 1
ATOM 4836 C C . VAL A 1 602 ? 7.839 16.291 27.424 1.00 92.69 602 VAL A C 1
ATOM 4838 O O . VAL A 1 602 ? 8.385 16.355 26.327 1.00 92.69 602 VAL A O 1
ATOM 4841 N N . ILE A 1 603 ? 8.140 15.355 28.321 1.00 94.00 603 ILE A N 1
ATOM 4842 C CA . ILE A 1 603 ? 9.146 14.312 28.122 1.00 94.00 603 ILE A CA 1
ATOM 4843 C C . ILE A 1 603 ? 8.457 12.956 28.173 1.00 94.00 603 ILE A C 1
ATOM 4845 O O . ILE A 1 603 ? 7.902 12.604 29.208 1.00 94.00 603 ILE A O 1
ATOM 4849 N N . TRP A 1 604 ? 8.525 12.185 27.092 1.00 96.19 604 TRP A N 1
ATOM 4850 C CA . TRP A 1 604 ? 8.145 10.773 27.085 1.00 96.19 604 TRP A CA 1
ATOM 4851 C C . TRP A 1 604 ? 9.392 9.911 27.252 1.00 96.19 604 TRP A C 1
ATOM 4853 O O . TRP A 1 604 ? 10.300 9.977 26.425 1.00 96.19 604 TRP A O 1
ATOM 4863 N N . GLN A 1 605 ? 9.432 9.115 28.319 1.00 94.81 605 GLN A N 1
ATOM 4864 C CA . GLN A 1 605 ? 10.469 8.117 28.563 1.00 94.81 605 GLN A CA 1
ATOM 4865 C C . GLN A 1 605 ? 9.902 6.736 28.243 1.00 94.81 605 GLN A C 1
ATOM 4867 O O . GLN A 1 605 ? 9.045 6.236 28.964 1.00 94.81 605 GLN A O 1
ATOM 4872 N N . PHE A 1 606 ? 10.372 6.121 27.166 1.00 96.31 606 PHE A N 1
ATOM 4873 C CA . PHE A 1 606 ? 9.991 4.774 26.759 1.00 96.31 606 PHE A CA 1
ATOM 4874 C C . PHE A 1 606 ? 10.977 3.760 27.334 1.00 96.31 606 PHE A C 1
ATOM 4876 O O . PHE A 1 606 ? 12.179 3.826 27.063 1.00 96.31 606 PHE A O 1
ATOM 4883 N N . ASN A 1 607 ? 10.460 2.816 28.116 1.00 95.69 607 ASN A N 1
ATOM 4884 C CA . ASN A 1 607 ? 11.232 1.755 28.753 1.00 95.69 607 ASN A CA 1
ATOM 4885 C C . ASN A 1 607 ? 11.044 0.437 27.994 1.00 95.69 607 ASN A C 1
ATOM 4887 O O . ASN A 1 607 ? 9.959 -0.145 28.026 1.00 95.69 607 ASN A O 1
ATOM 4891 N N . PHE A 1 608 ? 12.080 -0.046 27.309 1.00 96.69 608 PHE A N 1
ATOM 4892 C CA . PHE A 1 608 ? 11.982 -1.234 26.455 1.00 96.69 608 PHE A CA 1
ATOM 4893 C C . PHE A 1 608 ? 12.163 -2.542 27.222 1.00 96.69 608 PHE A C 1
ATOM 4895 O O . PHE A 1 608 ? 12.820 -2.588 28.262 1.00 96.69 608 PHE A O 1
ATOM 4902 N N . ALA A 1 609 ? 11.584 -3.618 26.697 1.00 95.75 609 ALA A N 1
ATOM 4903 C CA . ALA A 1 609 ? 11.809 -4.965 27.193 1.00 95.75 609 ALA A CA 1
ATOM 4904 C C . ALA A 1 609 ? 13.283 -5.335 27.008 1.00 95.75 609 ALA A C 1
ATOM 4906 O O . ALA A 1 609 ? 13.795 -5.262 25.897 1.00 95.75 609 ALA A O 1
ATOM 4907 N N . TYR A 1 610 ? 13.971 -5.709 28.087 1.00 93.62 610 TYR A N 1
ATOM 4908 C CA . TYR A 1 610 ? 15.398 -6.028 28.030 1.00 93.62 610 TYR A CA 1
ATOM 4909 C C . TYR A 1 610 ? 15.722 -7.210 28.943 1.00 93.62 610 TYR A C 1
ATOM 4911 O O . TYR A 1 610 ? 15.585 -7.112 30.165 1.00 93.62 610 TYR A O 1
ATOM 4919 N N . ASP A 1 611 ? 16.138 -8.333 28.352 1.00 90.38 611 ASP A N 1
ATOM 4920 C CA . ASP A 1 611 ? 16.449 -9.575 29.065 1.00 90.38 611 ASP A CA 1
ATOM 4921 C C . ASP A 1 611 ? 17.957 -9.849 29.044 1.00 90.38 611 ASP A C 1
ATOM 4923 O O . ASP A 1 611 ? 18.525 -10.289 28.045 1.00 90.38 611 ASP A O 1
ATOM 4927 N N . LEU A 1 612 ? 18.606 -9.651 30.194 1.00 89.25 612 LEU A N 1
ATOM 4928 C CA . LEU A 1 612 ? 20.047 -9.873 30.365 1.00 89.25 612 LEU A CA 1
ATOM 4929 C C . LEU A 1 612 ? 20.490 -11.325 30.110 1.00 89.25 612 LEU A C 1
ATOM 4931 O O . LEU A 1 612 ? 21.686 -11.579 30.002 1.00 89.25 612 LEU A O 1
ATOM 4935 N N . THR A 1 613 ? 19.568 -12.288 30.039 1.00 87.12 613 THR A N 1
ATOM 4936 C CA . THR A 1 613 ? 19.893 -13.686 29.721 1.00 87.12 613 THR A CA 1
ATOM 4937 C C . THR A 1 613 ? 19.980 -13.962 28.221 1.00 87.12 613 THR A C 1
ATOM 4939 O O . THR A 1 613 ? 20.603 -14.950 27.829 1.00 87.12 613 THR A O 1
ATOM 4942 N N . GLN A 1 614 ? 19.369 -13.111 27.392 1.00 85.81 614 GLN A N 1
ATOM 4943 C CA . GLN A 1 614 ? 19.321 -13.258 25.933 1.00 85.81 614 GLN A CA 1
ATOM 4944 C C . GLN A 1 614 ? 20.179 -12.213 25.211 1.00 85.81 614 GLN A C 1
ATOM 4946 O O . GLN A 1 614 ? 20.722 -12.494 24.145 1.00 85.81 614 GLN A O 1
ATOM 4951 N N . GLU A 1 615 ? 20.299 -11.016 25.784 1.00 89.06 615 GLU A N 1
ATOM 4952 C CA . GLU A 1 615 ? 20.910 -9.854 25.139 1.00 89.06 615 GLU A CA 1
ATOM 4953 C C . GLU A 1 615 ? 22.441 -9.829 25.258 1.00 89.06 615 GLU A C 1
ATOM 4955 O O . GLU A 1 615 ? 23.022 -10.240 26.265 1.00 89.06 615 GLU A O 1
ATOM 4960 N N . MET A 1 616 ? 23.110 -9.264 24.248 1.00 90.06 616 MET A N 1
ATOM 4961 C CA . MET A 1 616 ? 24.527 -8.899 24.343 1.00 90.06 616 MET A CA 1
ATOM 4962 C C . MET A 1 616 ? 24.674 -7.517 24.981 1.00 90.06 616 MET A C 1
ATOM 4964 O O . MET A 1 616 ? 23.917 -6.599 24.681 1.00 90.06 616 MET A O 1
ATOM 4968 N N . PHE A 1 617 ? 25.663 -7.341 25.857 1.00 90.75 617 PHE A N 1
ATOM 4969 C CA . PHE A 1 617 ? 25.901 -6.060 26.523 1.00 90.75 617 PHE A CA 1
ATOM 4970 C C . PHE A 1 617 ? 27.353 -5.900 26.978 1.00 90.75 617 PHE A C 1
ATOM 4972 O O . PHE A 1 617 ? 28.113 -6.865 27.065 1.00 90.75 617 PHE A O 1
ATOM 4979 N N . ASN A 1 618 ? 27.740 -4.660 27.278 1.00 91.50 618 ASN A N 1
ATOM 4980 C CA . ASN A 1 618 ? 29.003 -4.342 27.931 1.00 91.50 618 ASN A CA 1
ATOM 4981 C C . ASN A 1 618 ? 28.796 -4.305 29.457 1.00 91.50 618 ASN A C 1
ATOM 4983 O O . ASN A 1 618 ? 28.038 -3.476 29.957 1.00 91.50 618 ASN A O 1
ATOM 4987 N N . GLU A 1 619 ? 29.473 -5.190 30.197 1.00 85.31 619 GLU A N 1
ATOM 4988 C CA . GLU A 1 619 ? 29.311 -5.324 31.656 1.00 85.31 619 GLU A CA 1
ATOM 4989 C C . GLU A 1 619 ? 29.633 -4.032 32.424 1.00 85.31 619 GLU A C 1
ATOM 4991 O O . GLU A 1 619 ? 28.894 -3.657 33.335 1.00 85.31 619 GLU A O 1
ATOM 4996 N N . GLU A 1 620 ? 30.698 -3.320 32.041 1.00 85.44 620 GLU A N 1
ATOM 4997 C CA . GLU A 1 620 ? 31.089 -2.060 32.688 1.00 85.44 620 GLU A CA 1
ATOM 4998 C C . GLU A 1 620 ? 30.033 -0.975 32.455 1.00 85.44 620 GLU A C 1
ATOM 5000 O O . GLU A 1 620 ? 29.669 -0.244 33.379 1.00 85.44 620 GLU A O 1
ATOM 5005 N N . HIS A 1 621 ? 29.495 -0.898 31.233 1.00 84.50 621 HIS A N 1
ATOM 5006 C CA . HIS A 1 621 ? 28.453 0.066 30.892 1.00 84.50 621 HIS A CA 1
ATOM 5007 C C . HIS A 1 621 ? 27.137 -0.245 31.608 1.00 84.50 621 HIS A C 1
ATOM 5009 O O . HIS A 1 621 ? 26.512 0.655 32.159 1.00 84.50 621 HIS A O 1
ATOM 5015 N N . LEU A 1 622 ? 26.744 -1.518 31.674 1.00 84.25 622 LEU A N 1
ATOM 5016 C CA . LEU A 1 622 ? 25.533 -1.945 32.372 1.00 84.25 622 LEU A CA 1
ATOM 5017 C C . LEU A 1 622 ? 25.617 -1.665 33.880 1.00 84.25 622 LEU A C 1
ATOM 5019 O O . LEU A 1 622 ? 24.648 -1.198 34.484 1.00 84.25 622 LEU A O 1
ATOM 5023 N N . PHE A 1 623 ? 26.791 -1.889 34.480 1.00 81.19 623 PHE A N 1
ATOM 5024 C CA . PHE A 1 623 ? 27.045 -1.515 35.867 1.00 81.19 623 PHE A CA 1
ATOM 5025 C C . PHE A 1 623 ? 26.865 -0.006 36.065 1.00 81.19 623 PHE A C 1
ATOM 5027 O O . PHE A 1 623 ? 26.156 0.398 36.989 1.00 81.19 623 PHE A O 1
ATOM 5034 N N . MET A 1 624 ? 27.408 0.822 35.164 1.00 81.69 624 MET A N 1
ATOM 5035 C CA . MET A 1 624 ? 27.179 2.269 35.202 1.00 81.69 624 MET A CA 1
ATOM 5036 C C . MET A 1 624 ? 25.696 2.620 35.065 1.00 81.69 624 MET A C 1
ATOM 5038 O O . MET A 1 624 ? 25.192 3.365 35.892 1.00 81.69 624 MET A O 1
ATOM 5042 N N . LEU A 1 625 ? 24.957 2.045 34.115 1.00 82.94 625 LEU A N 1
ATOM 5043 C CA . LEU A 1 625 ? 23.521 2.313 33.955 1.00 82.94 625 LEU A CA 1
ATOM 5044 C C . LEU A 1 625 ? 22.702 1.956 35.206 1.00 82.94 625 LEU A C 1
ATOM 5046 O O . LEU A 1 625 ? 21.781 2.688 35.572 1.00 82.94 625 LEU A O 1
ATOM 5050 N N . SER A 1 626 ? 23.059 0.867 35.893 1.00 76.31 626 SER A N 1
ATOM 5051 C CA . SER A 1 626 ? 22.385 0.447 37.127 1.00 76.31 626 SER A CA 1
ATOM 5052 C C . SER A 1 626 ? 22.656 1.384 38.311 1.00 76.31 626 SER A C 1
ATOM 5054 O O . SER A 1 626 ? 21.751 1.665 39.092 1.00 76.31 626 SER A O 1
ATOM 5056 N N . GLN A 1 627 ? 23.889 1.889 38.440 1.00 69.19 627 GLN A N 1
ATOM 5057 C CA . GLN A 1 627 ? 24.319 2.717 39.574 1.00 69.19 627 GLN A CA 1
ATOM 5058 C C . GLN A 1 627 ? 24.048 4.210 39.352 1.00 69.19 627 GLN A C 1
ATOM 5060 O O . GLN A 1 627 ? 23.662 4.919 40.279 1.00 69.19 627 GLN A O 1
ATOM 5065 N N . THR A 1 628 ? 24.245 4.683 38.123 1.00 66.50 628 THR A N 1
ATOM 5066 C CA . THR A 1 628 ? 24.145 6.091 37.730 1.00 66.50 628 THR A CA 1
ATOM 5067 C C . THR A 1 628 ? 22.744 6.446 37.245 1.00 66.50 628 THR A C 1
ATOM 5069 O O . THR A 1 628 ? 22.126 7.360 37.784 1.00 66.50 628 THR A O 1
ATOM 5072 N N . SER A 1 629 ? 22.238 5.733 36.234 1.00 65.50 629 SER A N 1
ATOM 5073 C CA . SER A 1 629 ? 20.962 6.058 35.575 1.00 65.50 629 SER A CA 1
ATOM 5074 C C . SER A 1 629 ? 19.757 5.419 36.269 1.00 65.50 629 SER A C 1
ATOM 5076 O O . SER A 1 629 ? 18.625 5.641 35.848 1.00 65.50 629 SER A O 1
ATOM 5078 N N . GLN A 1 630 ? 20.001 4.648 37.339 1.00 72.69 630 GLN A N 1
ATOM 5079 C CA . GLN A 1 630 ? 18.992 3.974 38.163 1.00 72.69 630 GLN A CA 1
ATOM 5080 C C . GLN A 1 630 ? 18.053 3.063 37.352 1.00 72.69 630 GLN A C 1
ATOM 5082 O O . GLN A 1 630 ? 16.876 2.910 37.680 1.00 72.69 630 GLN A O 1
ATOM 5087 N N . ILE A 1 631 ? 18.572 2.433 36.293 1.00 81.56 631 ILE A N 1
ATOM 5088 C CA . ILE A 1 631 ? 17.787 1.530 35.445 1.00 81.56 631 ILE A CA 1
ATOM 5089 C C . ILE A 1 631 ? 17.451 0.245 36.210 1.00 81.56 631 ILE A C 1
ATOM 5091 O O . ILE A 1 631 ? 18.334 -0.495 36.650 1.00 81.56 631 ILE A O 1
ATOM 5095 N N . ASN A 1 632 ? 16.155 -0.059 36.324 1.00 84.94 632 ASN A N 1
ATOM 5096 C CA . ASN A 1 632 ? 15.666 -1.284 36.952 1.00 84.94 632 ASN A CA 1
ATOM 5097 C C . ASN A 1 632 ? 15.460 -2.398 35.915 1.00 84.94 632 ASN A C 1
ATOM 5099 O O . ASN A 1 632 ? 14.359 -2.587 35.394 1.00 84.94 632 ASN A O 1
ATOM 5103 N N . PHE A 1 633 ? 16.506 -3.183 35.656 1.00 87.62 633 PHE A N 1
ATOM 5104 C CA . PHE A 1 633 ? 16.462 -4.268 34.668 1.00 87.62 633 PHE A CA 1
ATOM 5105 C C . PHE A 1 633 ? 15.382 -5.330 34.941 1.00 87.62 633 PHE A C 1
ATOM 5107 O O . PHE A 1 633 ? 14.845 -5.901 33.996 1.00 87.62 633 PHE A O 1
ATOM 5114 N N . ALA A 1 634 ? 14.992 -5.563 36.200 1.00 85.56 634 ALA A N 1
ATOM 5115 C CA . ALA A 1 634 ? 13.901 -6.491 36.513 1.00 85.56 634 ALA A CA 1
ATOM 5116 C C . ALA A 1 634 ? 12.534 -5.956 36.045 1.00 85.56 634 ALA A C 1
ATOM 5118 O O . ALA A 1 634 ? 11.677 -6.719 35.588 1.00 85.56 634 ALA A O 1
ATOM 5119 N N . MET A 1 635 ? 12.332 -4.638 36.121 1.00 86.00 635 MET A N 1
ATOM 5120 C CA . MET A 1 635 ? 11.134 -3.985 35.592 1.00 86.00 635 MET A CA 1
ATOM 5121 C C . MET A 1 635 ? 11.154 -3.955 34.059 1.00 86.00 635 MET A C 1
ATOM 5123 O O . MET A 1 635 ? 10.146 -4.288 33.444 1.00 86.00 635 MET A O 1
ATOM 5127 N N . HIS A 1 636 ? 12.307 -3.679 33.438 1.00 92.56 636 HIS A N 1
ATOM 5128 C CA . HIS A 1 636 ? 12.479 -3.798 31.983 1.00 92.56 636 HIS A CA 1
ATOM 5129 C C . HIS A 1 636 ? 12.145 -5.204 31.474 1.00 92.56 636 HIS A C 1
ATOM 5131 O O . HIS A 1 636 ? 11.402 -5.340 30.510 1.00 92.56 636 HIS A O 1
ATOM 5137 N N . MET A 1 637 ? 12.604 -6.257 32.151 1.00 90.75 637 MET A N 1
ATOM 5138 C CA . MET A 1 637 ? 12.309 -7.638 31.757 1.00 90.75 637 MET A CA 1
ATOM 5139 C C . MET A 1 637 ? 10.814 -7.992 31.860 1.00 90.75 637 MET A C 1
ATOM 5141 O O . MET A 1 637 ? 10.305 -8.748 31.038 1.00 90.75 637 MET A O 1
ATOM 5145 N N . SER A 1 638 ? 10.103 -7.474 32.868 1.00 89.81 638 SER A N 1
ATOM 5146 C CA . SER A 1 638 ? 8.717 -7.881 33.164 1.00 89.81 638 SER A CA 1
ATOM 5147 C C . SER A 1 638 ? 7.635 -6.964 32.585 1.00 89.81 638 SER A C 1
ATOM 5149 O O . SER A 1 638 ? 6.532 -7.432 32.309 1.00 89.81 638 SER A O 1
ATOM 5151 N N . GLN A 1 639 ? 7.919 -5.671 32.418 1.00 91.06 639 GLN A N 1
ATOM 5152 C CA . GLN A 1 639 ? 6.946 -4.642 32.020 1.00 91.06 639 GLN A CA 1
ATOM 5153 C C . GLN A 1 639 ? 7.405 -3.791 30.829 1.00 91.06 639 GLN A C 1
ATOM 5155 O O . GLN A 1 639 ? 6.671 -2.896 30.394 1.00 91.06 639 GLN A O 1
ATOM 5160 N N . GLY A 1 640 ? 8.610 -4.038 30.313 1.00 94.06 640 GLY A N 1
ATOM 5161 C CA . GLY A 1 640 ? 9.183 -3.266 29.222 1.00 94.06 640 GLY A CA 1
ATOM 5162 C C . GLY A 1 640 ? 8.403 -3.403 27.915 1.00 94.06 640 GLY A C 1
ATOM 5163 O O . GLY A 1 640 ? 7.729 -4.397 27.645 1.00 94.06 640 GLY A O 1
ATOM 5164 N N . ILE A 1 641 ? 8.494 -2.362 27.100 1.00 97.44 641 ILE A N 1
ATOM 5165 C CA . ILE A 1 641 ? 7.842 -2.251 25.800 1.00 97.44 641 ILE A CA 1
ATOM 5166 C C . ILE A 1 641 ? 8.544 -3.153 24.784 1.00 97.44 641 ILE A C 1
ATOM 5168 O O . ILE A 1 641 ? 9.763 -3.097 24.638 1.00 97.44 641 ILE A O 1
ATOM 5172 N N . SER A 1 642 ? 7.779 -3.933 24.020 1.00 95.56 642 SER A N 1
ATOM 5173 C CA . SER A 1 642 ? 8.328 -4.619 22.847 1.00 95.56 642 SER A CA 1
ATOM 5174 C C . SER A 1 642 ? 8.855 -3.597 21.833 1.00 95.56 642 SER A C 1
ATOM 5176 O O . SER A 1 642 ? 8.105 -2.724 21.391 1.00 95.56 642 SER A O 1
ATOM 5178 N N . HIS A 1 643 ? 10.121 -3.734 21.421 1.00 93.88 643 HIS A N 1
ATOM 5179 C CA . HIS A 1 643 ? 10.748 -2.907 20.380 1.00 93.88 643 HIS A CA 1
ATOM 5180 C C . HIS A 1 643 ? 9.884 -2.809 19.120 1.00 93.88 643 HIS A C 1
ATOM 5182 O O . HIS A 1 643 ? 9.655 -1.716 18.608 1.00 93.88 643 HIS A O 1
ATOM 5188 N N . PHE A 1 644 ? 9.325 -3.937 18.677 1.00 93.69 644 PHE A N 1
ATOM 5189 C CA . PHE A 1 644 ? 8.463 -3.992 17.499 1.00 93.69 644 PHE A CA 1
ATOM 5190 C C . PHE A 1 644 ? 7.139 -3.235 17.695 1.00 93.69 644 PHE A C 1
ATOM 5192 O O . PHE A 1 644 ? 6.724 -2.487 16.813 1.00 93.69 644 PHE A O 1
ATOM 5199 N N . ALA A 1 645 ? 6.493 -3.377 18.859 1.00 94.06 645 ALA A N 1
ATOM 5200 C CA . ALA A 1 645 ? 5.249 -2.662 19.162 1.00 94.06 645 ALA A CA 1
ATOM 5201 C C . ALA A 1 645 ? 5.461 -1.139 19.221 1.00 94.06 645 ALA A C 1
ATOM 5203 O O . ALA A 1 645 ? 4.635 -0.371 18.729 1.00 94.06 645 ALA A O 1
ATOM 5204 N N . PHE A 1 646 ? 6.592 -0.697 19.779 1.00 96.44 646 PHE A N 1
ATOM 5205 C CA . PHE A 1 646 ? 6.984 0.708 19.732 1.00 96.44 646 PHE A CA 1
ATOM 5206 C C . PHE A 1 646 ? 7.217 1.183 18.296 1.00 96.44 646 PHE A C 1
ATOM 5208 O O . PHE A 1 646 ? 6.705 2.236 17.931 1.00 96.44 646 PHE A O 1
ATOM 5215 N N . ALA A 1 647 ? 7.962 0.426 17.481 1.00 95.56 647 ALA A N 1
ATOM 5216 C CA . ALA A 1 647 ? 8.262 0.801 16.100 1.00 95.56 647 ALA A CA 1
ATOM 5217 C C . ALA A 1 647 ? 6.983 0.985 15.266 1.00 95.56 647 ALA A C 1
ATOM 5219 O O . ALA A 1 647 ? 6.852 1.981 14.557 1.00 95.56 647 ALA A O 1
ATOM 5220 N N . GLU A 1 648 ? 6.007 0.083 15.414 1.00 94.62 648 GLU A N 1
ATOM 5221 C CA . GLU A 1 648 ? 4.693 0.185 14.768 1.00 94.62 648 GLU A CA 1
ATOM 5222 C C . GLU A 1 648 ? 3.970 1.489 15.141 1.00 94.62 648 GLU A C 1
ATOM 5224 O O . GLU A 1 648 ? 3.584 2.265 14.265 1.00 94.62 648 GLU A O 1
ATOM 5229 N N . LEU A 1 649 ? 3.858 1.782 16.439 1.00 96.38 649 LEU A N 1
ATOM 5230 C CA . LEU A 1 649 ? 3.198 3.000 16.914 1.00 96.38 649 LEU A CA 1
ATOM 5231 C C . LEU A 1 649 ? 3.971 4.272 16.554 1.00 96.38 649 LEU A C 1
ATOM 5233 O O . LEU A 1 649 ? 3.358 5.312 16.311 1.00 96.38 649 LEU A O 1
ATOM 5237 N N . MET A 1 650 ? 5.301 4.201 16.491 1.00 95.44 650 MET A N 1
ATOM 5238 C CA . MET A 1 650 ? 6.163 5.308 16.092 1.00 95.44 650 MET A CA 1
ATOM 5239 C C . MET A 1 650 ? 5.972 5.663 14.614 1.00 95.44 650 MET A C 1
ATOM 5241 O O . MET A 1 650 ? 5.886 6.846 14.283 1.00 95.44 650 MET A O 1
ATOM 5245 N N . ILE A 1 651 ? 5.832 4.666 13.736 1.00 94.25 651 ILE A N 1
ATOM 5246 C CA . ILE A 1 651 ? 5.521 4.870 12.313 1.00 94.25 651 ILE A CA 1
ATOM 5247 C C . ILE A 1 651 ? 4.147 5.531 12.142 1.00 94.25 651 ILE A C 1
ATOM 5249 O O . ILE A 1 651 ? 4.011 6.463 11.351 1.00 94.25 651 ILE A O 1
ATOM 5253 N N . GLU A 1 652 ? 3.148 5.120 12.924 1.00 91.00 652 GLU A N 1
ATOM 5254 C CA . GLU A 1 652 ? 1.796 5.701 12.896 1.00 91.00 652 GLU A CA 1
ATOM 5255 C C . GLU A 1 652 ? 1.662 7.017 13.688 1.00 91.00 652 GLU A C 1
ATOM 5257 O O . GLU A 1 652 ? 0.615 7.665 13.659 1.00 91.00 652 GLU A O 1
ATOM 5262 N N . SER A 1 653 ? 2.701 7.438 14.415 1.00 92.62 653 SER A N 1
ATOM 5263 C CA . SER A 1 653 ? 2.619 8.573 15.343 1.00 92.62 653 SER A CA 1
ATOM 5264 C C . SER A 1 653 ? 2.483 9.933 14.663 1.00 92.62 653 SER A C 1
ATOM 5266 O O . SER A 1 653 ? 2.073 10.880 15.323 1.00 92.62 653 SER A O 1
ATOM 5268 N N . GLY A 1 654 ? 2.855 10.051 13.384 1.00 90.25 654 GLY A N 1
ATOM 5269 C CA . GLY A 1 654 ? 2.969 11.333 12.679 1.00 90.25 654 GLY A CA 1
ATOM 5270 C C . GLY A 1 654 ? 4.232 12.139 13.021 1.00 90.25 654 GLY A C 1
ATOM 5271 O O . GLY A 1 654 ? 4.376 13.262 12.549 1.00 90.25 654 GLY A O 1
ATOM 5272 N N . LEU A 1 655 ? 5.152 11.589 13.826 1.00 92.25 655 LEU A N 1
ATOM 5273 C CA . LEU A 1 655 ? 6.457 12.200 14.120 1.00 92.25 655 LEU A CA 1
ATOM 5274 C C . LEU A 1 655 ? 7.488 12.015 13.004 1.00 92.25 655 LEU A C 1
ATOM 5276 O O . LEU A 1 655 ? 8.415 12.815 12.864 1.00 92.25 655 LEU A O 1
ATOM 5280 N N . LEU A 1 656 ? 7.358 10.920 12.260 1.00 93.88 656 LEU A N 1
ATOM 5281 C CA . LEU A 1 656 ? 8.260 10.545 11.180 1.00 93.88 656 LEU A CA 1
ATOM 5282 C C . LEU A 1 656 ? 7.717 11.055 9.847 1.00 93.88 656 LEU A C 1
ATOM 5284 O O . LEU A 1 656 ? 6.508 11.192 9.680 1.00 93.88 656 LEU A O 1
ATOM 5288 N N . LEU A 1 657 ? 8.609 11.288 8.880 1.00 92.19 657 LEU A N 1
ATOM 5289 C CA . LEU A 1 657 ? 8.282 11.725 7.512 1.00 92.19 657 LEU A CA 1
ATOM 5290 C C . LEU A 1 657 ? 7.615 13.116 7.412 1.00 92.19 657 LEU A C 1
ATOM 5292 O O . LEU A 1 657 ? 7.336 13.566 6.301 1.00 92.19 657 LEU A O 1
ATOM 5296 N N . ASP A 1 658 ? 7.391 13.808 8.531 1.00 90.00 658 ASP A N 1
ATOM 5297 C CA . ASP A 1 658 ? 6.748 15.121 8.574 1.00 90.00 658 ASP A CA 1
ATOM 5298 C C . ASP A 1 658 ? 7.791 16.260 8.613 1.00 90.00 658 ASP A C 1
ATOM 5300 O O . ASP A 1 658 ? 8.558 16.370 9.577 1.00 90.00 658 ASP A O 1
ATOM 5304 N N . PRO A 1 659 ? 7.837 17.143 7.594 1.00 87.81 659 PRO A N 1
ATOM 5305 C CA . PRO A 1 659 ? 8.753 18.278 7.562 1.00 87.81 659 PRO A CA 1
ATOM 5306 C C . PRO A 1 659 ? 8.417 19.395 8.566 1.00 87.81 659 PRO A C 1
ATOM 5308 O O . PRO A 1 659 ? 9.185 20.353 8.647 1.00 87.81 659 PRO A O 1
ATOM 5311 N N . SER A 1 660 ? 7.319 19.328 9.330 1.00 87.50 660 SER A N 1
ATOM 5312 C CA . SER A 1 660 ? 7.061 20.272 10.431 1.00 87.50 660 SER A CA 1
ATOM 5313 C C . SER A 1 660 ? 7.760 19.894 11.743 1.00 87.50 660 SER A C 1
ATOM 5315 O O . SER A 1 660 ? 7.811 20.715 12.664 1.00 87.50 660 SER A O 1
ATOM 5317 N N . ILE A 1 661 ? 8.285 18.668 11.848 1.00 92.25 661 ILE A N 1
ATOM 5318 C CA . ILE A 1 661 ? 8.978 18.159 13.037 1.00 92.25 661 ILE A CA 1
ATOM 5319 C C . ILE A 1 661 ? 10.485 18.412 12.911 1.00 92.25 661 ILE A C 1
ATOM 5321 O O . ILE A 1 661 ? 11.082 18.185 11.857 1.00 92.25 661 ILE A O 1
ATOM 5325 N N . ASN A 1 662 ? 11.102 18.889 13.993 1.00 92.81 662 ASN A N 1
ATOM 5326 C CA . ASN A 1 662 ? 12.520 19.240 14.059 1.00 92.81 662 ASN A CA 1
ATOM 5327 C C . ASN A 1 662 ? 13.218 18.399 15.129 1.00 92.81 662 ASN A C 1
ATOM 5329 O O . ASN A 1 662 ? 12.956 18.559 16.322 1.00 92.81 662 ASN A O 1
ATOM 5333 N N . TRP A 1 663 ? 14.107 17.510 14.696 1.00 94.38 663 TRP A N 1
ATOM 5334 C CA . TRP A 1 663 ? 14.812 16.564 15.555 1.00 94.38 663 TRP A CA 1
ATOM 5335 C C . TRP A 1 663 ? 16.144 17.139 16.036 1.00 94.38 663 TRP A C 1
ATOM 5337 O O . TRP A 1 663 ? 16.949 17.617 15.237 1.00 94.38 663 TRP A O 1
ATOM 5347 N N . LEU A 1 664 ? 16.383 17.085 17.342 1.00 94.12 664 LEU A N 1
ATOM 5348 C CA . LEU A 1 664 ? 17.585 17.591 17.997 1.00 94.12 664 LEU A CA 1
ATOM 5349 C C . LEU A 1 664 ? 18.297 16.435 18.702 1.00 94.12 664 LEU A C 1
ATOM 5351 O O . LEU A 1 664 ? 17.715 15.787 19.567 1.00 94.12 664 LEU A O 1
ATOM 5355 N N . SER A 1 665 ? 19.562 16.205 18.386 1.00 91.19 665 SER A N 1
ATOM 5356 C CA . SER A 1 665 ? 20.384 15.167 19.027 1.00 91.19 665 SER A CA 1
ATOM 5357 C C . SER A 1 665 ? 21.763 15.707 19.380 1.00 91.19 665 SER A C 1
ATOM 5359 O O . SER A 1 665 ? 22.203 16.744 18.874 1.00 91.19 665 SER A O 1
ATOM 5361 N N . TYR A 1 666 ? 22.460 15.000 20.264 1.00 84.62 666 TYR A N 1
ATOM 5362 C CA . TYR A 1 666 ? 23.850 15.278 20.594 1.00 84.62 666 TYR A CA 1
ATOM 5363 C C . TYR A 1 666 ? 24.657 14.034 20.284 1.00 84.62 666 TYR A C 1
ATOM 5365 O O . TYR A 1 666 ? 24.589 13.071 21.035 1.00 84.62 666 TYR A O 1
ATOM 5373 N N . HIS A 1 667 ? 25.437 14.075 19.197 1.00 78.81 667 HIS A N 1
ATOM 5374 C CA . HIS A 1 667 ? 26.060 12.884 18.607 1.00 78.81 667 HIS A CA 1
ATOM 5375 C C . HIS A 1 667 ? 25.071 12.009 17.803 1.00 78.81 667 HIS A C 1
ATOM 5377 O O . HIS A 1 667 ? 25.043 10.779 17.918 1.00 78.81 667 HIS A O 1
ATOM 5383 N N . SER A 1 668 ? 24.337 12.658 16.894 1.00 77.62 668 SER A N 1
ATOM 5384 C CA . SER A 1 668 ? 23.182 12.142 16.144 1.00 77.62 668 SER A CA 1
ATOM 5385 C C . SER A 1 668 ? 23.393 10.809 15.425 1.00 77.62 668 SER A C 1
ATOM 5387 O O . SER A 1 668 ? 22.427 10.101 15.166 1.00 77.62 668 SER A O 1
ATOM 5389 N N . GLY A 1 669 ? 24.635 10.451 15.080 1.00 81.12 669 GLY A N 1
ATOM 5390 C CA . GLY A 1 669 ? 24.929 9.186 14.404 1.00 81.12 669 GLY A CA 1
ATOM 5391 C C . GLY A 1 669 ? 24.411 7.965 15.174 1.00 81.12 669 GLY A C 1
ATOM 5392 O O . GLY A 1 669 ? 23.755 7.118 14.579 1.00 81.12 669 GLY A O 1
ATOM 5393 N N . TYR A 1 670 ? 24.648 7.891 16.489 1.00 83.25 670 TYR A N 1
ATOM 5394 C CA . TYR A 1 670 ? 24.181 6.755 17.296 1.00 83.25 670 TYR A CA 1
ATOM 5395 C C . TYR A 1 670 ? 22.678 6.823 17.562 1.00 83.25 670 TYR A C 1
ATOM 5397 O O . TYR A 1 670 ? 21.987 5.839 17.302 1.00 83.25 670 TYR A O 1
ATOM 5405 N N . ASP A 1 671 ? 22.176 7.988 17.977 1.00 83.69 671 ASP A N 1
ATOM 5406 C CA . ASP A 1 671 ? 20.754 8.177 18.285 1.00 83.69 671 ASP A CA 1
ATOM 5407 C C . ASP A 1 671 ? 19.863 7.845 17.077 1.00 83.69 671 ASP A C 1
ATOM 5409 O O . ASP A 1 671 ? 18.888 7.100 17.184 1.00 83.69 671 ASP A O 1
ATOM 5413 N N . LEU A 1 672 ? 20.210 8.351 15.890 1.00 89.75 672 LEU A N 1
ATOM 5414 C CA . LEU A 1 672 ? 19.436 8.079 14.681 1.00 89.75 672 LEU A CA 1
ATOM 5415 C C . LEU A 1 672 ? 19.723 6.686 14.120 1.00 89.75 672 LEU A C 1
ATOM 5417 O O . LEU A 1 672 ? 18.813 6.063 13.589 1.00 89.75 672 LEU A O 1
ATOM 5421 N N . GLY A 1 673 ? 20.943 6.161 14.262 1.00 90.12 673 GLY A N 1
ATOM 5422 C CA . GLY A 1 673 ? 21.303 4.825 13.780 1.00 90.12 673 GLY A CA 1
ATOM 5423 C C . GLY A 1 673 ? 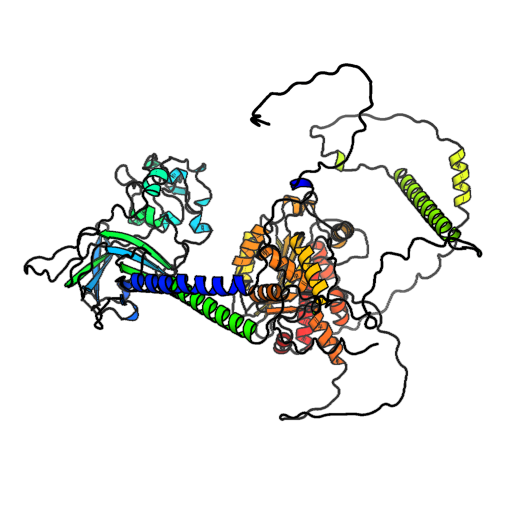20.473 3.712 14.410 1.00 90.12 673 GLY A C 1
ATOM 5424 O O . GLY A 1 673 ? 19.864 2.913 13.698 1.00 90.12 673 GLY A O 1
ATOM 5425 N N . PHE A 1 674 ? 20.391 3.691 15.740 1.00 91.44 674 PHE A N 1
ATOM 5426 C CA . PHE A 1 674 ? 19.564 2.715 16.451 1.00 91.44 674 PHE A CA 1
ATOM 5427 C C . PHE A 1 674 ? 18.076 2.895 16.154 1.00 91.44 674 PHE A C 1
ATOM 5429 O O . PHE A 1 674 ? 17.362 1.907 15.998 1.00 91.44 674 PHE A O 1
ATOM 5436 N N . LEU A 1 675 ? 17.605 4.139 16.026 1.00 92.25 675 LEU A N 1
ATOM 5437 C CA . LEU A 1 675 ? 16.204 4.399 15.716 1.00 92.25 675 LEU A CA 1
ATOM 5438 C C . LEU A 1 675 ? 15.851 3.979 14.282 1.00 92.25 675 LEU A C 1
ATOM 5440 O O . LEU A 1 675 ? 14.802 3.383 14.077 1.00 92.25 675 LEU A O 1
ATOM 5444 N N . VAL A 1 676 ? 16.726 4.215 13.298 1.00 93.12 676 VAL A N 1
ATOM 5445 C CA . VAL A 1 676 ? 16.542 3.716 11.925 1.00 93.12 676 VAL A CA 1
ATOM 5446 C C . VAL A 1 676 ? 16.503 2.192 11.918 1.00 93.12 676 VAL A C 1
ATOM 5448 O O . VAL A 1 676 ? 15.547 1.654 11.375 1.00 93.12 676 VAL A O 1
ATOM 5451 N N . SER A 1 677 ? 17.462 1.517 12.566 1.00 92.25 677 SER A N 1
ATOM 5452 C CA . SER A 1 677 ? 17.488 0.046 12.695 1.00 92.25 677 SER A CA 1
ATOM 5453 C C . SER A 1 677 ? 16.178 -0.495 13.287 1.00 92.25 677 SER A C 1
ATOM 5455 O O . SER A 1 677 ? 15.555 -1.407 12.743 1.00 92.25 677 SER A O 1
ATOM 5457 N N . LEU A 1 678 ? 15.694 0.145 14.357 1.00 92.06 678 LEU A N 1
ATOM 5458 C CA . LEU A 1 678 ? 14.435 -0.199 15.015 1.00 92.06 678 LEU A CA 1
ATOM 5459 C C . LEU A 1 678 ? 13.214 -0.009 14.100 1.00 92.06 678 LEU A C 1
ATOM 5461 O O . LEU A 1 678 ? 12.319 -0.851 14.085 1.00 92.06 678 LEU A O 1
ATOM 5465 N N . LEU A 1 679 ? 13.169 1.087 13.338 1.00 93.19 679 LEU A N 1
ATOM 5466 C CA . LEU A 1 679 ? 12.059 1.414 12.437 1.00 93.19 679 LEU A CA 1
ATOM 5467 C C . LEU A 1 679 ? 12.049 0.550 11.172 1.00 93.19 679 LEU A C 1
ATOM 5469 O O . LEU A 1 679 ? 10.976 0.218 10.670 1.00 93.19 679 LEU A O 1
ATOM 5473 N N . THR A 1 680 ? 13.219 0.188 10.642 1.00 90.69 680 THR A N 1
ATOM 5474 C CA . THR A 1 680 ? 13.331 -0.732 9.502 1.00 90.69 680 THR A CA 1
ATOM 5475 C C . THR A 1 680 ? 13.136 -2.182 9.917 1.00 90.69 680 THR A C 1
ATOM 5477 O O . THR A 1 680 ? 12.761 -2.994 9.073 1.00 90.69 680 THR A O 1
ATOM 5480 N N . ASN A 1 681 ? 13.355 -2.499 11.199 1.00 88.50 681 ASN A N 1
ATOM 5481 C CA . ASN A 1 681 ? 13.354 -3.857 11.738 1.00 88.50 681 ASN A CA 1
ATOM 5482 C C . ASN A 1 681 ? 14.228 -4.800 10.885 1.00 88.50 681 ASN A C 1
ATOM 5484 O O . ASN A 1 681 ? 13.841 -5.923 10.558 1.00 88.50 681 ASN A O 1
ATOM 5488 N N . ASP A 1 682 ? 15.385 -4.283 10.473 1.00 87.75 682 ASP A N 1
ATOM 5489 C CA . ASP A 1 682 ? 16.366 -4.922 9.595 1.00 87.75 682 ASP A CA 1
ATOM 5490 C C . ASP A 1 682 ? 17.750 -4.318 9.880 1.00 87.75 682 ASP A C 1
ATOM 5492 O O . ASP A 1 682 ? 17.850 -3.252 10.491 1.00 87.75 682 ASP A O 1
ATOM 5496 N N . ILE A 1 683 ? 18.812 -4.983 9.427 1.00 89.12 683 ILE A N 1
ATOM 5497 C CA . ILE A 1 683 ? 20.191 -4.508 9.580 1.00 89.12 683 ILE A CA 1
ATOM 5498 C C . ILE A 1 683 ? 20.400 -3.156 8.888 1.00 89.12 683 ILE A C 1
ATOM 5500 O O . ILE A 1 683 ? 19.851 -2.893 7.813 1.00 89.12 683 ILE A O 1
ATOM 5504 N N . LEU A 1 684 ? 21.253 -2.303 9.458 1.00 89.62 684 LEU A N 1
ATOM 5505 C CA . LEU A 1 684 ? 21.579 -1.024 8.841 1.00 89.62 684 LEU A CA 1
ATOM 5506 C C . LEU A 1 684 ? 22.296 -1.224 7.489 1.00 89.62 684 LEU A C 1
ATOM 5508 O O . LEU A 1 684 ? 23.106 -2.153 7.325 1.00 89.62 684 LEU A O 1
ATOM 5512 N N . PRO A 1 685 ? 22.059 -0.318 6.519 1.00 88.88 685 PRO A N 1
ATOM 5513 C CA . PRO A 1 685 ? 22.702 -0.355 5.211 1.00 88.88 685 PRO A CA 1
ATOM 5514 C C . PRO A 1 685 ? 24.226 -0.446 5.282 1.00 88.88 685 PRO A C 1
ATOM 5516 O O . PRO A 1 685 ? 24.863 0.164 6.136 1.00 88.88 685 PRO A O 1
ATOM 5519 N N . HIS A 1 686 ? 24.836 -1.169 4.341 1.00 85.31 686 HIS A N 1
ATOM 5520 C CA . HIS A 1 686 ? 26.299 -1.280 4.280 1.00 85.31 686 HIS A CA 1
ATOM 5521 C C . HIS A 1 686 ? 26.976 0.024 3.846 1.00 85.31 686 HIS A C 1
ATOM 5523 O O . HIS A 1 686 ? 28.120 0.269 4.243 1.00 85.31 686 HIS A O 1
ATOM 5529 N N . ASP A 1 687 ? 26.293 0.811 3.011 1.00 84.25 687 ASP A N 1
ATOM 5530 C CA . ASP A 1 687 ? 26.790 2.074 2.479 1.00 84.25 687 ASP A CA 1
ATOM 5531 C C . ASP A 1 687 ? 26.307 3.252 3.330 1.00 84.25 687 ASP A C 1
ATOM 5533 O O . ASP A 1 687 ? 25.121 3.384 3.637 1.00 84.25 687 ASP A O 1
ATOM 5537 N N . GLU A 1 688 ? 27.234 4.145 3.668 1.00 84.75 688 GLU A N 1
ATOM 5538 C CA . GLU A 1 688 ? 26.967 5.326 4.493 1.00 84.75 688 GLU A CA 1
ATOM 5539 C C . GLU A 1 688 ? 25.918 6.234 3.829 1.00 84.75 688 GLU A C 1
ATOM 5541 O O . GLU A 1 688 ? 25.036 6.771 4.495 1.00 84.75 688 GLU A O 1
ATOM 5546 N N . LYS A 1 689 ? 25.951 6.360 2.497 1.00 85.56 689 LYS A N 1
ATOM 5547 C CA . LYS A 1 689 ? 24.999 7.195 1.747 1.00 85.56 689 LYS A CA 1
ATOM 5548 C C . LYS A 1 689 ? 23.568 6.681 1.836 1.00 85.56 689 LYS A C 1
ATOM 5550 O O . LYS A 1 689 ? 22.634 7.474 1.905 1.00 85.56 689 LYS A O 1
ATOM 5555 N N . GLU A 1 690 ? 23.398 5.365 1.823 1.00 88.12 690 GLU A N 1
ATOM 5556 C CA . GLU A 1 690 ? 22.088 4.736 1.967 1.00 88.12 690 GLU A CA 1
ATOM 5557 C C . GLU A 1 690 ? 21.552 4.924 3.391 1.00 88.12 690 GLU A C 1
ATOM 5559 O O . GLU A 1 690 ? 20.375 5.227 3.574 1.00 88.12 690 GLU A O 1
ATOM 5564 N N . PHE A 1 691 ? 22.422 4.857 4.403 1.00 89.81 691 PHE A N 1
ATOM 5565 C CA . PHE A 1 691 ? 22.056 5.223 5.770 1.00 89.81 691 PHE A CA 1
ATOM 5566 C C . PHE A 1 691 ? 21.602 6.687 5.884 1.00 89.81 691 PHE A C 1
ATOM 5568 O O . PHE A 1 691 ? 20.539 6.957 6.441 1.00 89.81 691 PHE A O 1
ATOM 5575 N N . PHE A 1 692 ? 22.347 7.631 5.299 1.00 89.25 692 PHE A N 1
ATOM 5576 C CA . PHE A 1 692 ? 21.931 9.037 5.252 1.00 89.25 692 PHE A CA 1
ATOM 5577 C C . PHE A 1 692 ? 20.578 9.219 4.565 1.00 89.25 692 PHE A C 1
ATOM 5579 O O . PHE A 1 692 ? 19.748 9.985 5.050 1.00 89.25 692 PHE A O 1
ATOM 5586 N N . TRP A 1 693 ? 20.324 8.483 3.480 1.00 90.50 693 TRP A N 1
ATOM 5587 C CA . TRP A 1 693 ? 19.030 8.504 2.806 1.00 90.50 693 TRP A CA 1
ATOM 5588 C C . TRP A 1 693 ? 17.890 8.091 3.746 1.00 90.50 693 TRP A C 1
ATOM 5590 O O . TRP A 1 693 ? 16.872 8.780 3.796 1.00 90.50 693 TRP A O 1
ATOM 5600 N N . TRP A 1 694 ? 18.071 7.032 4.541 1.00 91.81 694 TRP A N 1
ATOM 5601 C CA . TRP A 1 694 ? 17.084 6.615 5.544 1.00 91.81 694 TRP A CA 1
ATOM 5602 C C . TRP A 1 694 ? 16.887 7.651 6.651 1.00 91.81 694 TRP A C 1
ATOM 5604 O O . TRP A 1 694 ? 15.743 7.941 7.006 1.00 91.81 694 TRP A O 1
ATOM 5614 N N . CYS A 1 695 ? 17.968 8.259 7.145 1.00 91.44 695 CYS A N 1
ATOM 5615 C CA . CYS A 1 695 ? 17.890 9.350 8.116 1.00 91.44 695 CYS A CA 1
ATOM 5616 C C . CYS A 1 695 ? 17.079 10.528 7.566 1.00 91.44 695 CYS A C 1
ATOM 5618 O O . CYS A 1 695 ? 16.124 10.954 8.203 1.00 91.44 695 CYS A O 1
ATOM 5620 N N . THR A 1 696 ? 17.387 11.014 6.360 1.00 90.75 696 THR A N 1
ATOM 5621 C CA . THR A 1 696 ? 16.641 12.113 5.722 1.00 90.75 696 THR A CA 1
ATOM 5622 C C . THR A 1 696 ? 15.198 11.726 5.408 1.00 90.75 696 THR A C 1
ATOM 5624 O O . THR A 1 696 ? 14.312 12.580 5.418 1.00 90.75 696 THR A O 1
ATOM 5627 N N . LYS A 1 697 ? 14.939 10.445 5.126 1.00 92.12 697 LYS A N 1
ATOM 5628 C CA . LYS A 1 697 ? 13.590 9.958 4.865 1.00 92.12 697 LYS A CA 1
ATOM 5629 C C . LYS A 1 697 ? 12.744 9.999 6.135 1.00 92.12 697 LYS A C 1
ATOM 5631 O O . LYS A 1 697 ? 11.711 10.658 6.126 1.00 92.12 697 LYS A O 1
ATOM 5636 N N . TYR A 1 698 ? 13.167 9.334 7.209 1.00 94.12 698 TYR A N 1
ATOM 5637 C CA . TYR A 1 698 ? 12.401 9.279 8.460 1.00 94.12 698 TYR A CA 1
ATOM 5638 C C . TYR A 1 698 ? 12.405 10.603 9.228 1.00 94.12 698 TYR A C 1
ATOM 5640 O O . TYR A 1 698 ? 11.386 10.957 9.822 1.00 94.12 698 TYR A O 1
ATOM 5648 N N . PHE A 1 699 ? 13.505 11.352 9.159 1.00 93.81 699 PHE A N 1
ATOM 5649 C CA . PHE A 1 699 ? 13.727 12.605 9.876 1.00 93.81 699 PHE A CA 1
ATOM 5650 C C . PHE A 1 699 ? 14.060 13.719 8.867 1.00 93.81 699 PHE A C 1
ATOM 5652 O O . PHE A 1 699 ? 15.229 14.016 8.629 1.00 93.81 699 PHE A O 1
ATOM 5659 N N . PRO A 1 700 ? 13.059 14.366 8.239 1.00 90.94 700 PRO A N 1
ATOM 5660 C CA . PRO A 1 700 ? 13.323 15.385 7.221 1.00 90.94 700 PRO A CA 1
ATOM 5661 C C . PRO A 1 700 ? 14.141 16.579 7.730 1.00 90.94 700 PRO A C 1
ATOM 5663 O O . PRO A 1 700 ? 14.919 17.151 6.967 1.00 90.94 700 PRO A O 1
ATOM 5666 N N . ASN A 1 701 ? 13.986 16.945 9.010 1.00 91.69 701 ASN A N 1
ATOM 5667 C CA . ASN A 1 701 ? 14.798 17.962 9.680 1.00 91.69 701 ASN A CA 1
ATOM 5668 C C . ASN A 1 701 ? 15.448 17.365 10.930 1.00 91.69 701 ASN A C 1
ATOM 5670 O O . ASN A 1 701 ? 14.760 17.118 11.921 1.00 91.69 701 ASN A O 1
ATOM 5674 N N . PHE A 1 702 ? 16.766 17.173 10.902 1.00 92.69 702 PHE A N 1
ATOM 5675 C CA . PHE A 1 702 ? 17.548 16.810 12.082 1.00 92.69 702 PHE A CA 1
ATOM 5676 C C . PHE A 1 702 ? 18.786 17.698 12.218 1.00 92.69 702 PHE A C 1
ATOM 5678 O O . PHE A 1 702 ? 19.385 18.107 11.216 1.00 92.69 702 PHE A O 1
ATOM 5685 N N . PHE A 1 703 ? 19.159 17.977 13.466 1.00 91.75 703 PHE A N 1
ATOM 5686 C CA . PHE A 1 703 ? 20.235 18.889 13.837 1.00 91.75 703 PHE A CA 1
ATOM 5687 C C . PHE A 1 703 ? 21.109 18.269 14.931 1.00 91.75 703 PHE A C 1
ATOM 5689 O O . PHE A 1 703 ? 20.616 17.872 15.989 1.00 91.75 703 PHE A O 1
ATOM 5696 N N . ASP A 1 704 ? 22.420 18.218 14.690 1.00 91.12 704 ASP A N 1
ATOM 5697 C CA . ASP A 1 704 ? 23.399 17.762 15.679 1.00 91.12 704 ASP A CA 1
ATOM 5698 C C . ASP A 1 704 ? 23.938 18.946 16.493 1.00 91.12 704 ASP A C 1
ATOM 5700 O O . ASP A 1 704 ? 24.766 19.735 16.019 1.00 91.12 704 ASP A O 1
ATOM 5704 N N . LEU A 1 705 ? 23.485 19.075 17.741 1.00 89.94 705 LEU A N 1
ATOM 5705 C CA . LEU A 1 705 ? 23.863 20.195 18.604 1.00 89.94 705 LEU A CA 1
ATOM 5706 C C . LEU A 1 705 ? 25.341 20.171 18.998 1.00 89.94 705 LEU A C 1
ATOM 5708 O O . LEU A 1 705 ? 25.900 21.223 19.305 1.00 89.94 705 LEU A O 1
ATOM 5712 N N . LYS A 1 706 ? 26.012 19.015 18.932 1.00 87.06 706 LYS A N 1
ATOM 5713 C CA . LYS A 1 706 ? 27.459 18.947 19.152 1.00 87.06 706 LYS A CA 1
ATOM 5714 C C . LYS A 1 706 ? 28.208 19.643 18.023 1.00 87.06 706 LYS A C 1
ATOM 5716 O O . LYS A 1 706 ? 29.166 20.372 18.273 1.00 87.06 706 LYS A O 1
ATOM 5721 N N . HIS A 1 707 ? 27.779 19.433 16.780 1.00 85.81 707 HIS A N 1
ATOM 5722 C CA . HIS A 1 707 ? 28.363 20.128 15.637 1.00 85.81 707 HIS A CA 1
ATOM 5723 C C . HIS A 1 707 ? 28.056 21.627 15.681 1.00 85.81 707 HIS A C 1
ATOM 5725 O O . HIS A 1 707 ? 28.974 22.440 15.586 1.00 85.81 707 HIS A O 1
ATOM 5731 N N . ILE A 1 708 ? 26.787 21.983 15.891 1.00 87.00 708 ILE A N 1
ATOM 5732 C CA . ILE A 1 708 ? 26.329 23.377 15.917 1.00 87.00 708 ILE A CA 1
ATOM 5733 C C . ILE A 1 708 ? 27.023 24.159 17.035 1.00 87.00 708 ILE A C 1
ATOM 5735 O O . ILE A 1 708 ? 27.579 25.225 16.779 1.00 87.00 708 ILE A O 1
ATOM 5739 N N . GLY A 1 709 ? 27.069 23.609 18.251 1.00 84.44 709 GLY A N 1
ATOM 5740 C CA . GLY A 1 709 ? 27.761 24.224 19.383 1.00 84.44 709 GLY A CA 1
ATOM 5741 C C . GLY A 1 709 ? 29.241 24.461 19.087 1.00 84.44 709 GLY A C 1
ATOM 5742 O O . GLY A 1 709 ? 29.731 25.572 19.263 1.00 84.44 709 GLY A O 1
ATOM 5743 N N . ASN A 1 710 ? 29.939 23.464 18.534 1.00 83.38 710 ASN A N 1
ATOM 5744 C CA . ASN A 1 710 ? 31.347 23.613 18.163 1.00 83.38 710 ASN A CA 1
ATOM 5745 C C . ASN A 1 710 ? 31.579 24.699 17.103 1.00 83.38 710 ASN A C 1
ATOM 5747 O O . ASN A 1 710 ? 32.607 25.368 17.156 1.00 83.38 710 ASN A O 1
ATOM 5751 N N . GLN A 1 711 ? 30.676 24.883 16.140 1.00 82.94 711 GLN A N 1
ATOM 5752 C CA . GLN A 1 711 ? 30.837 25.909 15.104 1.00 82.94 711 GLN A CA 1
ATOM 5753 C C . GLN A 1 711 ? 30.526 27.312 15.631 1.00 82.94 711 GLN A C 1
ATOM 5755 O O . GLN A 1 711 ? 31.289 28.250 15.398 1.00 82.94 711 GLN A O 1
ATOM 5760 N N . LEU A 1 712 ? 29.433 27.458 16.380 1.00 80.69 712 LEU A N 1
ATOM 5761 C CA . LEU A 1 712 ? 28.973 28.756 16.871 1.00 80.69 712 LEU A CA 1
ATOM 5762 C C . LEU A 1 712 ? 29.843 29.290 18.016 1.00 80.69 712 LEU A C 1
ATOM 5764 O O . LEU A 1 712 ? 30.196 30.468 18.019 1.00 80.69 712 LEU A O 1
ATOM 5768 N N . LEU A 1 713 ? 30.251 28.428 18.949 1.00 75.75 713 LEU A N 1
ATOM 5769 C CA . LEU A 1 713 ? 31.069 28.836 20.095 1.00 75.75 713 LEU A CA 1
ATOM 5770 C C . LEU A 1 713 ? 32.522 29.125 19.690 1.00 75.75 713 LEU A C 1
ATOM 5772 O O . LEU A 1 713 ? 33.116 30.077 20.190 1.00 75.75 713 LEU A O 1
ATOM 5776 N N . ASN A 1 714 ? 33.079 28.386 18.721 1.00 66.38 714 ASN A N 1
ATOM 5777 C CA . ASN A 1 714 ? 34.423 28.674 18.200 1.00 66.38 714 ASN A CA 1
ATOM 5778 C C . ASN A 1 714 ? 34.444 29.842 17.192 1.00 66.38 714 ASN A C 1
ATOM 5780 O O . ASN A 1 714 ? 35.475 30.502 17.038 1.00 66.38 714 ASN A O 1
ATOM 5784 N N . GLY A 1 715 ? 33.328 30.118 16.506 1.00 51.59 715 GLY A N 1
ATOM 5785 C CA . GLY A 1 715 ? 33.202 31.200 15.521 1.00 51.59 715 GLY A CA 1
ATOM 5786 C C . GLY A 1 715 ? 33.163 32.609 16.125 1.00 51.59 715 GLY A C 1
ATOM 5787 O O . GLY A 1 715 ? 33.648 33.558 15.505 1.00 51.59 715 GLY A O 1
ATOM 5788 N N . ASN A 1 716 ? 32.692 32.752 17.368 1.00 43.00 716 ASN A N 1
ATOM 5789 C CA . ASN A 1 716 ? 32.569 34.044 18.061 1.00 43.00 716 ASN A CA 1
ATOM 5790 C C . ASN A 1 716 ? 33.910 34.689 18.485 1.00 43.00 716 ASN A C 1
ATOM 5792 O O . ASN A 1 716 ? 33.923 35.779 19.053 1.00 43.00 716 ASN A O 1
ATOM 5796 N N . GLY A 1 717 ? 35.056 34.079 18.155 1.00 36.81 717 GLY A N 1
ATOM 5797 C CA . GLY A 1 717 ? 36.388 34.670 18.339 1.00 36.81 717 GLY A CA 1
ATOM 5798 C C . GLY A 1 717 ? 36.848 35.630 17.228 1.00 36.81 717 GLY A C 1
ATOM 5799 O O . GLY A 1 717 ? 37.954 36.165 17.319 1.00 36.81 717 GLY A O 1
ATOM 5800 N N . LYS A 1 718 ? 36.060 35.848 16.162 1.00 36.28 718 LYS A N 1
ATOM 5801 C CA . LYS A 1 718 ? 36.441 36.732 15.042 1.00 36.28 718 LYS A CA 1
ATOM 5802 C C . LYS A 1 718 ? 35.278 37.543 14.464 1.00 36.28 718 LYS A C 1
ATOM 5804 O O . LYS A 1 718 ? 34.981 37.421 13.284 1.00 36.28 718 LYS A O 1
ATOM 5809 N N . THR A 1 719 ? 34.698 38.457 15.234 1.00 29.42 719 THR A N 1
ATOM 5810 C CA . THR A 1 719 ? 33.983 39.609 14.651 1.00 29.42 719 THR A CA 1
ATOM 5811 C C . THR A 1 719 ? 34.144 40.846 15.527 1.00 29.42 719 THR A C 1
ATOM 5813 O O . THR A 1 719 ? 33.275 41.196 16.319 1.00 29.42 719 THR A O 1
ATOM 5816 N N . GLY A 1 720 ? 35.275 41.530 15.360 1.00 26.78 720 GLY A N 1
ATOM 5817 C CA . GLY A 1 720 ? 35.366 42.969 15.572 1.00 26.78 720 GLY A CA 1
ATOM 5818 C C . GLY A 1 720 ? 35.317 43.662 14.210 1.00 26.78 720 GLY A C 1
ATOM 5819 O O . GLY A 1 720 ? 36.181 43.406 13.382 1.00 26.78 720 GLY A O 1
ATOM 5820 N N . ALA A 1 721 ? 34.299 44.503 14.011 1.00 28.50 721 ALA A N 1
ATOM 5821 C CA . ALA A 1 721 ? 34.215 45.612 13.052 1.00 28.50 721 ALA A CA 1
ATOM 5822 C C . ALA A 1 721 ? 34.596 45.358 11.571 1.00 28.50 721 ALA A C 1
ATOM 5824 O O . ALA A 1 721 ? 35.760 45.439 11.194 1.00 28.50 721 ALA A O 1
ATOM 5825 N N . ASN A 1 722 ? 33.598 45.215 10.690 1.00 26.91 722 ASN A N 1
ATOM 5826 C CA . ASN A 1 722 ? 33.188 46.303 9.785 1.00 26.91 722 ASN A CA 1
ATOM 5827 C C . ASN A 1 722 ? 32.074 45.865 8.821 1.00 26.91 722 ASN A C 1
ATOM 5829 O O . ASN A 1 722 ? 32.160 44.854 8.133 1.00 26.91 722 ASN A O 1
ATOM 5833 N N . SER A 1 723 ? 31.050 46.708 8.751 1.00 29.61 723 SER A N 1
ATOM 5834 C CA . SER A 1 723 ? 30.062 46.817 7.682 1.00 29.61 723 SER A CA 1
ATOM 5835 C C . SER A 1 723 ? 30.705 47.264 6.361 1.00 29.61 723 SER A C 1
ATOM 5837 O O . SER A 1 723 ? 31.429 48.260 6.382 1.00 29.61 723 SER A O 1
ATOM 5839 N N . ASN A 1 724 ? 30.405 46.594 5.236 1.00 25.00 724 ASN A N 1
ATOM 5840 C CA . ASN A 1 724 ? 29.949 47.213 3.970 1.00 25.00 724 ASN A CA 1
ATOM 5841 C C . ASN A 1 724 ? 29.893 46.231 2.770 1.00 25.00 724 ASN A C 1
ATOM 5843 O O . ASN A 1 724 ? 30.884 45.610 2.414 1.00 25.00 724 ASN A O 1
ATOM 5847 N N . THR A 1 725 ? 28.705 46.180 2.150 1.00 25.61 725 THR A N 1
ATOM 5848 C CA . THR A 1 725 ? 28.364 46.179 0.702 1.00 25.61 725 THR A CA 1
ATOM 5849 C C . THR A 1 725 ? 29.071 45.282 -0.344 1.00 25.61 725 THR A C 1
ATOM 5851 O O . THR A 1 725 ? 30.248 45.458 -0.620 1.00 25.61 725 THR A O 1
ATOM 5854 N N . ASN A 1 726 ? 28.220 44.546 -1.084 1.00 25.53 726 ASN A N 1
ATOM 5855 C CA . ASN A 1 726 ? 28.168 44.294 -2.546 1.00 25.53 726 ASN A CA 1
ATOM 5856 C C . ASN A 1 726 ? 29.246 43.500 -3.336 1.00 25.53 726 ASN A C 1
ATOM 5858 O O . ASN A 1 726 ? 30.443 43.733 -3.245 1.00 25.53 726 ASN A O 1
ATOM 5862 N N . SER A 1 727 ? 28.688 42.725 -4.290 1.00 24.31 727 SER A N 1
ATOM 5863 C CA . SER A 1 727 ? 29.129 42.372 -5.664 1.00 24.31 727 SER A CA 1
ATOM 5864 C C . SER A 1 727 ? 30.168 41.266 -5.947 1.00 24.31 727 SER A C 1
ATOM 5866 O O . SER A 1 727 ? 31.295 41.311 -5.482 1.00 24.31 727 SER A O 1
ATOM 5868 N N . GLU A 1 728 ? 29.713 40.335 -6.805 1.00 23.45 728 GLU A N 1
ATOM 5869 C CA . GLU A 1 728 ? 30.333 39.681 -7.983 1.00 23.45 728 GLU A CA 1
ATOM 5870 C C . GLU A 1 728 ? 31.763 39.079 -7.980 1.00 23.45 728 GLU A C 1
ATOM 5872 O O . GLU A 1 728 ? 32.748 39.716 -7.643 1.00 23.45 728 GLU A O 1
ATOM 5877 N N . ILE A 1 729 ? 31.811 37.839 -8.506 1.00 26.77 729 ILE A N 1
ATOM 5878 C CA . ILE A 1 729 ? 32.766 37.201 -9.449 1.00 26.77 729 ILE A CA 1
ATOM 5879 C C . ILE A 1 729 ? 34.254 37.618 -9.409 1.00 26.77 729 ILE A C 1
ATOM 5881 O O . ILE A 1 729 ? 34.602 38.749 -9.722 1.00 26.77 729 ILE A O 1
ATOM 5885 N N . GLY A 1 730 ? 35.153 36.623 -9.315 1.00 21.94 730 GLY A N 1
ATOM 5886 C CA . GLY A 1 730 ? 36.497 36.702 -9.920 1.00 21.94 730 GLY A CA 1
ATOM 5887 C C . GLY A 1 730 ? 37.627 36.150 -9.054 1.00 21.94 730 GLY A C 1
ATOM 5888 O O . GLY A 1 730 ? 37.783 36.546 -7.907 1.00 21.94 730 GLY A O 1
ATOM 5889 N N . GLY A 1 731 ? 38.404 35.209 -9.601 1.00 21.50 731 GLY A N 1
ATOM 5890 C CA . GLY A 1 731 ? 39.494 34.535 -8.892 1.00 21.50 731 GLY A CA 1
ATOM 5891 C C . GLY A 1 731 ? 40.860 35.235 -8.943 1.00 21.50 731 GLY A C 1
ATOM 5892 O O . GLY A 1 731 ? 40.964 36.432 -9.182 1.00 21.50 731 GLY A O 1
ATOM 5893 N N . LEU A 1 732 ? 41.891 34.389 -8.800 1.00 21.98 732 LEU A N 1
ATOM 5894 C CA . LEU A 1 732 ? 43.342 34.600 -8.954 1.00 21.98 732 LEU A CA 1
ATOM 5895 C C . LEU A 1 732 ? 44.190 34.904 -7.691 1.00 21.98 732 LEU A C 1
ATOM 5897 O O . LEU A 1 732 ? 44.248 36.008 -7.172 1.00 21.98 732 LEU A O 1
ATOM 5901 N N . SER A 1 733 ? 44.939 33.859 -7.311 1.00 22.09 733 SER A N 1
ATOM 5902 C CA . SER A 1 733 ? 46.402 33.804 -7.117 1.00 22.09 733 SER A CA 1
ATOM 5903 C C . SER A 1 733 ? 47.142 34.649 -6.061 1.00 22.09 733 SER A C 1
ATOM 5905 O O . SER A 1 733 ? 47.249 35.865 -6.147 1.00 22.09 733 SER A O 1
ATOM 5907 N N . SER A 1 734 ? 47.901 33.877 -5.266 1.00 22.95 734 SER A N 1
ATOM 5908 C CA . SER A 1 734 ? 49.351 33.980 -4.988 1.00 22.95 734 SER A CA 1
ATOM 5909 C C . SER A 1 734 ? 49.887 34.897 -3.877 1.00 22.95 734 SER A C 1
ATOM 5911 O O . SER A 1 734 ? 49.778 36.111 -3.962 1.00 22.95 734 SER A O 1
ATOM 5913 N N . SER A 1 735 ? 50.623 34.232 -2.960 1.00 22.31 735 SER A N 1
ATOM 5914 C CA . SER A 1 735 ? 51.894 34.618 -2.292 1.00 22.31 735 SER A CA 1
ATOM 5915 C C . SER A 1 735 ? 51.911 35.914 -1.454 1.00 22.31 735 SER A C 1
ATOM 5917 O O . SER A 1 735 ? 51.456 36.953 -1.891 1.00 22.31 735 SER A O 1
ATOM 5919 N N . THR A 1 736 ? 52.504 36.000 -0.255 1.00 21.55 736 THR A N 1
ATOM 5920 C CA . THR A 1 736 ? 53.889 35.635 0.110 1.00 21.55 736 THR A CA 1
ATOM 5921 C C . THR A 1 736 ? 54.116 35.864 1.626 1.00 21.55 736 THR A C 1
ATOM 5923 O O . THR A 1 736 ? 53.503 36.763 2.188 1.00 21.55 736 THR A O 1
ATOM 5926 N N . SER A 1 737 ? 55.026 35.080 2.236 1.00 21.94 737 SER A N 1
ATOM 5927 C CA . SER A 1 737 ? 55.949 35.385 3.374 1.00 21.94 737 SER A CA 1
ATOM 5928 C C . SER A 1 737 ? 55.433 36.131 4.628 1.00 21.94 737 SER A C 1
ATOM 5930 O O . SER A 1 737 ? 55.079 37.298 4.561 1.00 21.94 737 SER A O 1
ATOM 5932 N N . ALA A 1 738 ? 55.351 35.499 5.807 1.00 22.06 738 ALA A N 1
ATOM 5933 C CA . ALA A 1 738 ? 56.436 35.162 6.757 1.00 22.06 738 ALA A CA 1
ATOM 5934 C C . ALA A 1 738 ? 56.992 36.355 7.573 1.00 22.06 738 ALA A C 1
ATOM 5936 O O . ALA A 1 738 ? 57.617 37.247 7.010 1.00 22.06 738 ALA A O 1
ATOM 5937 N N . GLY A 1 739 ? 56.859 36.292 8.910 1.00 21.70 739 GLY A N 1
ATOM 5938 C CA . GLY A 1 739 ? 57.657 37.099 9.845 1.00 21.70 739 GLY A CA 1
ATOM 5939 C C . GLY A 1 739 ? 57.119 37.221 11.283 1.00 21.70 739 GLY A C 1
ATOM 5940 O O . GLY A 1 739 ? 56.204 37.997 11.509 1.00 21.70 739 GLY A O 1
ATOM 5941 N N . ALA A 1 740 ? 57.778 36.509 12.215 1.00 22.25 740 ALA A N 1
ATOM 5942 C CA . ALA A 1 740 ? 57.977 36.788 13.658 1.00 22.25 740 ALA A CA 1
ATOM 5943 C C . ALA A 1 740 ? 56.743 36.840 14.604 1.00 22.25 740 ALA A C 1
ATOM 5945 O O . ALA A 1 740 ? 55.882 37.696 14.481 1.00 22.25 740 ALA A O 1
ATOM 5946 N N . ALA A 1 741 ? 56.566 35.846 15.492 1.00 21.81 741 ALA A N 1
ATOM 5947 C CA . ALA A 1 741 ? 57.093 35.768 16.879 1.00 21.81 741 ALA A CA 1
ATOM 5948 C C . ALA A 1 741 ? 56.259 36.609 17.876 1.00 21.81 741 ALA A C 1
ATOM 5950 O O . ALA A 1 741 ? 56.010 37.775 17.626 1.00 21.81 741 ALA A O 1
ATOM 5951 N N . GLY A 1 742 ? 55.788 36.129 19.025 1.00 22.47 742 GLY A N 1
ATOM 5952 C CA . GLY A 1 742 ? 55.898 34.846 19.704 1.00 22.47 742 GLY A CA 1
ATOM 5953 C C . GLY A 1 742 ? 54.959 34.837 20.925 1.00 22.47 742 GLY A C 1
ATOM 5954 O O . GLY A 1 742 ? 54.474 35.879 21.355 1.00 22.47 742 GLY A O 1
ATOM 5955 N N . ASP A 1 743 ? 54.707 33.630 21.428 1.00 23.53 743 ASP A N 1
ATOM 5956 C CA . ASP A 1 743 ? 54.381 33.285 22.817 1.00 23.53 743 ASP A CA 1
ATOM 5957 C C . ASP A 1 743 ? 53.219 33.978 23.544 1.00 23.53 743 ASP A C 1
ATOM 5959 O O . ASP A 1 743 ? 53.442 34.853 24.367 1.00 23.53 743 ASP A O 1
ATOM 5963 N N . ILE A 1 744 ? 52.008 33.413 23.396 1.00 26.70 744 ILE A N 1
ATOM 5964 C CA . ILE A 1 744 ? 51.212 32.887 24.531 1.00 26.70 744 ILE A CA 1
ATOM 5965 C C . ILE A 1 744 ? 50.464 31.630 24.039 1.00 26.70 744 ILE A C 1
ATOM 5967 O O . ILE A 1 744 ? 49.335 31.688 23.556 1.00 26.70 744 ILE A O 1
ATOM 5971 N N . LYS A 1 745 ? 51.107 30.459 24.130 1.00 25.86 745 LYS A N 1
ATOM 5972 C CA . LYS A 1 745 ? 50.466 29.139 23.996 1.00 25.86 745 LYS A CA 1
ATOM 5973 C C . LYS A 1 745 ? 50.757 28.323 25.253 1.00 25.86 745 LYS A C 1
ATOM 5975 O O . LYS A 1 745 ? 51.895 27.916 25.459 1.00 25.86 745 LYS A O 1
ATOM 5980 N N . LYS A 1 746 ? 49.715 28.066 26.046 1.00 25.98 746 LYS A N 1
ATOM 5981 C CA . LYS A 1 746 ? 49.502 26.889 26.917 1.00 25.98 746 LYS A CA 1
ATOM 5982 C C . LYS A 1 746 ? 48.114 27.057 27.562 1.00 25.98 746 LYS A C 1
ATOM 5984 O O . LYS A 1 746 ? 47.929 27.996 28.315 1.00 25.98 746 LYS A O 1
ATOM 5989 N N . GLY A 1 747 ? 47.100 26.241 27.298 1.00 23.05 747 GLY A N 1
ATOM 5990 C CA . GLY A 1 747 ? 47.023 25.076 26.431 1.00 23.05 747 GLY A CA 1
ATOM 5991 C C . GLY A 1 747 ? 45.565 24.689 26.163 1.00 23.05 747 GLY A C 1
ATOM 5992 O O . GLY A 1 747 ? 44.717 24.791 27.038 1.00 23.05 747 GLY A O 1
ATOM 5993 N N . LEU A 1 748 ? 45.309 24.225 24.943 1.00 28.97 748 LEU A N 1
ATOM 5994 C CA . LEU A 1 748 ? 44.137 23.443 24.552 1.00 28.97 748 LEU A CA 1
ATOM 5995 C C . LEU A 1 748 ? 44.687 22.270 23.741 1.00 28.97 748 LEU A C 1
ATOM 5997 O O . LEU A 1 748 ? 44.769 22.289 22.517 1.00 28.97 748 LEU A O 1
ATOM 6001 N N . THR A 1 749 ? 45.193 21.285 24.473 1.00 31.19 749 THR A N 1
ATOM 6002 C CA . THR A 1 749 ? 45.542 19.959 23.966 1.00 31.19 749 THR A CA 1
ATOM 6003 C C . THR A 1 749 ? 45.035 18.965 24.999 1.00 31.19 749 THR A C 1
ATOM 6005 O O . THR A 1 749 ? 45.660 18.804 26.046 1.00 31.19 749 THR A O 1
ATOM 6008 N N . GLY A 1 750 ? 43.886 18.338 24.740 1.00 25.98 750 GLY A N 1
ATOM 6009 C CA . GLY A 1 750 ? 43.371 17.274 25.601 1.00 25.98 750 GLY A CA 1
ATOM 6010 C C . GLY A 1 750 ? 41.894 16.953 25.381 1.00 25.98 750 GLY A C 1
ATOM 6011 O O . GLY A 1 750 ? 41.045 17.578 25.993 1.00 25.98 750 GLY A O 1
ATOM 6012 N N . ASN A 1 751 ? 41.641 15.928 24.562 1.00 30.39 751 ASN A N 1
ATOM 6013 C CA . ASN A 1 751 ? 40.455 15.062 24.522 1.00 30.39 751 ASN A CA 1
ATOM 6014 C C . ASN A 1 751 ? 39.062 15.690 24.315 1.00 30.39 751 ASN A C 1
ATOM 6016 O O . ASN A 1 751 ? 38.464 16.259 25.221 1.00 30.39 751 ASN A O 1
ATOM 6020 N N . ASN A 1 752 ? 38.493 15.395 23.138 1.00 42.22 752 ASN A N 1
ATOM 6021 C CA . ASN A 1 752 ? 37.055 15.349 22.862 1.00 42.22 752 ASN A CA 1
ATOM 6022 C C . ASN A 1 752 ? 36.287 14.711 24.035 1.00 42.22 752 ASN A C 1
ATOM 6024 O O . ASN A 1 752 ? 36.282 13.485 24.168 1.00 42.22 752 ASN A O 1
ATOM 6028 N N . LYS A 1 753 ? 35.614 15.511 24.864 1.00 42.66 753 LYS A N 1
ATOM 6029 C CA . LYS A 1 753 ? 34.621 14.984 25.807 1.00 42.66 753 LYS A CA 1
ATOM 6030 C C . LYS A 1 753 ? 33.303 14.753 25.048 1.00 42.66 753 LYS A C 1
ATOM 6032 O O . LYS A 1 753 ? 32.882 15.631 24.296 1.00 42.66 753 LYS A O 1
ATOM 6037 N N . PRO A 1 754 ? 32.682 13.565 25.145 1.00 54.59 754 PRO A N 1
ATOM 6038 C CA . PRO A 1 754 ? 31.575 13.178 24.273 1.00 54.59 754 PRO A CA 1
ATOM 6039 C C . PRO A 1 754 ? 30.185 13.563 24.793 1.00 54.59 754 PRO A C 1
ATOM 6041 O O . PRO A 1 754 ? 29.216 13.092 24.212 1.00 54.59 754 PRO A O 1
ATOM 6044 N N . SER A 1 755 ? 30.064 14.364 25.853 1.00 72.50 755 SER A N 1
ATOM 6045 C CA . SER A 1 755 ? 28.825 14.458 26.629 1.00 72.50 755 SER A CA 1
ATOM 6046 C C . SER A 1 755 ? 28.160 15.843 26.545 1.00 72.50 755 SER A C 1
ATOM 6048 O O . SER A 1 755 ? 28.840 16.864 26.424 1.00 72.50 755 SER A O 1
ATOM 6050 N N . VAL A 1 756 ? 26.824 15.878 26.576 1.00 82.06 756 VAL A N 1
ATOM 6051 C CA . VAL A 1 756 ? 26.008 17.105 26.437 1.00 82.06 756 VAL A CA 1
ATOM 6052 C C . VAL A 1 756 ? 26.259 18.109 27.569 1.00 82.06 756 VAL A C 1
ATOM 6054 O O . VAL A 1 756 ? 26.124 19.314 27.373 1.00 82.06 756 VAL A O 1
ATOM 6057 N N . GLU A 1 757 ? 26.715 17.636 28.728 1.00 81.75 757 GLU A N 1
ATOM 6058 C CA . GLU A 1 757 ? 27.147 18.445 29.868 1.00 81.75 757 GLU A CA 1
ATOM 6059 C C . GLU A 1 757 ? 28.226 19.437 29.476 1.00 81.75 757 GLU A C 1
ATOM 6061 O O . GLU A 1 757 ? 28.190 20.566 29.942 1.00 81.75 757 GLU A O 1
ATOM 6066 N N . TYR A 1 758 ? 29.147 19.049 28.592 1.00 81.94 758 TYR A N 1
ATOM 6067 C CA . TYR A 1 758 ? 30.190 19.959 28.138 1.00 81.94 758 TYR A CA 1
ATOM 6068 C C . TYR A 1 758 ? 29.593 21.164 27.402 1.00 81.94 758 TYR A C 1
ATOM 6070 O O . TYR A 1 758 ? 29.949 22.303 27.684 1.00 81.94 758 TYR A O 1
ATOM 6078 N N . LEU A 1 759 ? 28.629 20.928 26.507 1.00 84.62 759 LEU A N 1
ATOM 6079 C CA . LEU A 1 759 ? 27.936 22.021 25.826 1.00 84.62 759 LEU A CA 1
ATOM 6080 C C . LEU A 1 759 ? 27.140 22.876 26.823 1.00 84.62 759 LEU A C 1
ATOM 6082 O O . LEU A 1 759 ? 27.147 24.098 26.724 1.00 84.62 759 LEU A O 1
ATOM 6086 N N . ALA A 1 760 ? 26.499 22.251 27.809 1.00 84.69 760 ALA A N 1
ATOM 6087 C CA . ALA A 1 760 ? 25.790 22.968 28.861 1.00 84.69 760 ALA A CA 1
ATOM 6088 C C . ALA A 1 760 ? 26.723 23.813 29.753 1.00 84.69 760 ALA A C 1
ATOM 6090 O O . ALA A 1 760 ? 26.324 24.894 30.183 1.00 84.69 760 ALA A O 1
ATOM 6091 N N . GLU A 1 761 ? 27.948 23.358 30.034 1.00 84.62 761 GLU A N 1
ATOM 6092 C CA . GLU A 1 761 ? 28.975 24.127 30.755 1.00 84.62 761 GLU A CA 1
ATOM 6093 C C . GLU A 1 761 ? 29.395 25.367 29.965 1.00 84.62 761 GLU A C 1
ATOM 6095 O O . GLU A 1 761 ? 29.386 26.471 30.515 1.00 84.62 761 GLU A O 1
ATOM 6100 N N . GLU A 1 762 ? 29.702 25.196 28.677 1.00 83.25 762 GLU A N 1
ATOM 6101 C CA . GLU A 1 762 ? 30.094 26.291 27.777 1.00 83.25 762 GLU A CA 1
ATOM 6102 C C . GLU A 1 762 ? 28.961 27.314 27.590 1.00 83.25 762 GLU A C 1
ATOM 6104 O O . GLU A 1 762 ? 29.210 28.511 27.478 1.00 83.25 762 GLU A O 1
ATOM 6109 N N . LEU A 1 763 ? 27.703 26.865 27.622 1.00 84.44 763 LEU A N 1
ATOM 6110 C CA . LEU A 1 763 ? 26.517 27.728 27.580 1.00 84.44 763 LEU A CA 1
ATOM 6111 C C . LEU A 1 763 ? 26.105 28.276 28.957 1.00 84.44 763 LEU A C 1
ATOM 6113 O O . LEU A 1 763 ? 25.068 28.928 29.068 1.00 84.44 763 LEU A O 1
ATOM 6117 N N . HIS A 1 764 ? 26.889 28.023 30.010 1.00 84.06 764 HIS A N 1
ATOM 6118 C CA . HIS A 1 764 ? 26.621 28.460 31.386 1.00 84.06 764 HIS A CA 1
ATOM 6119 C C . HIS A 1 764 ? 25.266 27.992 31.954 1.00 84.06 764 HIS A C 1
ATOM 6121 O O . HIS A 1 764 ? 24.676 28.640 32.819 1.00 84.06 764 HIS A O 1
ATOM 6127 N N . LEU A 1 765 ? 24.780 26.836 31.498 1.00 82.00 765 LEU A N 1
ATOM 6128 C CA . LEU A 1 765 ? 23.573 26.173 31.999 1.00 82.00 765 LEU A CA 1
ATOM 6129 C C . LEU A 1 765 ? 23.857 25.269 33.212 1.00 82.00 765 LEU A C 1
ATOM 6131 O O . LEU A 1 765 ? 22.924 24.792 33.864 1.00 82.00 765 LEU A O 1
ATOM 6135 N N . LEU A 1 766 ? 25.134 25.033 33.538 1.00 78.88 766 LEU A N 1
ATOM 6136 C CA . LEU A 1 766 ? 25.557 24.337 34.754 1.00 78.88 766 LEU A CA 1
ATOM 6137 C C . LEU A 1 766 ? 26.037 25.320 35.843 1.00 78.88 766 LEU A C 1
ATOM 6139 O O . LEU A 1 766 ? 26.700 26.307 35.528 1.00 78.88 766 LEU A O 1
ATOM 6143 N N . PRO A 1 767 ? 25.763 25.036 37.134 1.00 72.56 767 PRO A N 1
ATOM 6144 C CA . PRO A 1 767 ? 25.092 23.840 37.648 1.00 72.56 767 PRO A CA 1
ATOM 6145 C C . PRO A 1 767 ? 23.561 23.893 37.492 1.00 72.56 767 PRO A C 1
ATOM 6147 O O . PRO A 1 767 ? 22.931 24.889 37.831 1.00 72.56 767 PRO A O 1
ATOM 6150 N N . ILE A 1 768 ? 22.949 22.776 37.065 1.00 73.44 768 ILE A N 1
ATOM 6151 C CA . ILE A 1 768 ? 21.480 22.620 37.064 1.00 73.44 768 ILE A CA 1
ATOM 6152 C C . ILE A 1 768 ? 20.934 22.905 38.467 1.00 73.44 768 ILE A C 1
ATOM 6154 O O . ILE A 1 768 ? 21.453 22.352 39.445 1.00 73.44 768 ILE A O 1
ATOM 6158 N N . SER A 1 769 ? 19.873 23.718 38.539 1.00 72.69 769 SER A N 1
ATOM 6159 C CA . SER A 1 769 ? 19.182 24.079 39.780 1.00 72.69 769 SER A CA 1
ATOM 6160 C C . SER A 1 769 ? 18.912 22.844 40.658 1.00 72.69 769 SER A C 1
ATOM 6162 O O . SER A 1 769 ? 18.393 21.842 40.149 1.00 72.69 769 SER A O 1
ATOM 6164 N N . PRO A 1 770 ? 19.205 22.896 41.976 1.00 66.75 770 PRO A N 1
ATOM 6165 C CA . PRO A 1 770 ? 18.926 21.796 42.900 1.00 66.75 770 PRO A CA 1
ATOM 6166 C C . PRO A 1 770 ? 17.467 21.329 42.861 1.00 66.75 770 PRO A C 1
ATOM 6168 O O . PRO A 1 770 ? 17.212 20.136 42.988 1.00 66.75 770 PRO A O 1
ATOM 6171 N N . LEU A 1 771 ? 16.527 22.250 42.615 1.00 70.62 771 LEU A N 1
ATOM 6172 C CA . LEU A 1 771 ? 15.100 21.946 42.488 1.00 70.62 771 LEU A CA 1
ATOM 6173 C C . LEU A 1 771 ? 14.813 21.039 41.283 1.00 70.62 771 LEU A C 1
ATOM 6175 O O . LEU A 1 771 ? 14.081 20.062 41.403 1.00 70.62 771 LEU A O 1
ATOM 6179 N N . ILE A 1 772 ? 15.424 21.337 40.133 1.00 74.12 772 ILE A N 1
ATOM 6180 C CA . ILE A 1 772 ? 15.268 20.544 38.908 1.00 74.12 772 ILE A CA 1
ATOM 6181 C C . ILE A 1 772 ? 15.925 19.175 39.094 1.00 74.12 772 ILE A C 1
ATOM 6183 O O . ILE A 1 772 ? 15.310 18.154 38.801 1.00 74.12 772 ILE A O 1
ATOM 6187 N N . ARG A 1 773 ? 17.139 19.124 39.659 1.00 71.56 773 ARG A N 1
ATOM 6188 C CA . ARG A 1 773 ? 17.810 17.846 39.961 1.00 71.56 773 ARG A CA 1
ATOM 6189 C C . ARG A 1 773 ? 16.975 16.973 40.894 1.00 71.56 773 ARG A C 1
ATOM 6191 O O . ARG A 1 773 ? 16.825 15.783 40.634 1.00 71.56 773 ARG A O 1
ATOM 6198 N N . GLN A 1 774 ? 16.406 17.563 41.945 1.00 68.75 774 GLN A N 1
ATOM 6199 C CA . GLN A 1 774 ? 15.537 16.851 42.876 1.00 68.75 774 GLN A CA 1
ATOM 6200 C C . GLN A 1 774 ? 14.260 16.352 42.191 1.00 68.75 774 GLN A C 1
ATOM 6202 O O . GLN A 1 774 ? 13.866 15.221 42.444 1.00 68.75 774 GLN A O 1
ATOM 6207 N N . TYR A 1 775 ? 13.656 17.140 41.295 1.00 76.56 775 TYR A N 1
ATOM 6208 C CA . TYR A 1 775 ? 12.471 16.738 40.533 1.00 76.56 775 TYR A CA 1
ATOM 6209 C C . TYR A 1 775 ? 12.722 15.507 39.644 1.00 76.56 775 TYR A C 1
ATOM 6211 O O . TYR A 1 775 ? 11.946 14.549 39.669 1.00 76.56 775 TYR A O 1
ATOM 6219 N N . PHE A 1 776 ? 13.832 15.486 38.902 1.00 76.38 776 PHE A N 1
ATOM 6220 C CA . PHE A 1 776 ? 14.196 14.332 38.070 1.00 76.38 776 PHE A CA 1
ATOM 6221 C C . PHE A 1 776 ? 14.589 13.103 38.906 1.00 76.38 776 PHE A C 1
ATOM 6223 O O . PHE A 1 776 ? 14.275 11.979 38.515 1.00 76.38 776 PHE A O 1
ATOM 6230 N N . ALA A 1 777 ? 15.199 13.308 40.078 1.00 66.31 777 ALA A N 1
ATOM 6231 C CA . ALA A 1 777 ? 15.516 12.236 41.024 1.00 66.31 777 ALA A CA 1
ATOM 6232 C C . ALA A 1 777 ? 14.287 11.691 41.781 1.00 66.31 777 ALA A C 1
ATOM 6234 O O . ALA A 1 777 ? 14.289 10.537 42.188 1.00 66.31 777 ALA A O 1
ATOM 6235 N N . SER A 1 778 ? 13.234 12.490 41.997 1.00 59.22 778 SER A N 1
ATOM 6236 C CA . SER A 1 778 ? 12.009 12.033 42.675 1.00 59.22 778 SER A CA 1
ATOM 6237 C C . SER A 1 778 ? 11.026 11.315 41.752 1.00 59.22 778 SER A C 1
ATOM 6239 O O . SER A 1 778 ? 10.161 10.589 42.233 1.00 59.22 778 SER A O 1
ATOM 6241 N N . THR A 1 779 ? 11.122 11.554 40.442 1.00 57.06 779 THR A N 1
ATOM 6242 C CA . THR A 1 779 ? 10.188 11.011 39.439 1.00 57.06 779 THR A CA 1
ATOM 6243 C C . THR A 1 779 ? 10.667 9.666 38.867 1.00 57.06 779 THR A C 1
ATOM 6245 O O . THR A 1 779 ? 9.874 8.919 38.305 1.00 57.06 779 THR A O 1
ATOM 6248 N N . SER A 1 780 ? 11.943 9.319 39.058 1.00 52.84 780 SER A N 1
ATOM 6249 C CA . SER A 1 780 ? 12.515 7.994 38.789 1.00 52.84 780 SER A CA 1
ATOM 6250 C C . SER A 1 780 ? 12.239 7.074 39.990 1.00 52.84 780 SER A C 1
ATOM 6252 O O . SER A 1 780 ? 12.638 7.351 41.118 1.00 52.84 780 SER A O 1
ATOM 6254 N N . ALA A 1 781 ? 11.468 6.005 39.799 1.00 37.62 781 ALA A N 1
ATOM 6255 C CA . ALA A 1 781 ? 11.008 5.162 40.902 1.00 37.62 781 ALA A CA 1
ATOM 6256 C C . ALA A 1 781 ? 12.158 4.378 41.583 1.00 37.62 781 ALA A C 1
ATOM 6258 O O . ALA A 1 781 ? 12.664 3.412 41.019 1.00 37.62 781 ALA A O 1
ATOM 6259 N N . GLY A 1 782 ? 12.508 4.725 42.832 1.00 37.59 782 GLY A N 1
ATOM 6260 C CA . GLY A 1 782 ? 13.304 3.865 43.727 1.00 37.59 782 GLY A CA 1
ATOM 6261 C C . GLY A 1 782 ? 14.042 4.584 44.867 1.00 37.59 782 GLY A C 1
ATOM 6262 O O . GLY A 1 782 ? 15.013 5.298 44.647 1.00 37.59 782 GLY A O 1
ATOM 6263 N N . GLN A 1 783 ? 13.624 4.348 46.116 1.00 36.69 783 GLN A N 1
ATOM 6264 C CA . GLN A 1 783 ? 14.301 4.797 47.341 1.00 36.69 783 GLN A CA 1
ATOM 6265 C C . GLN A 1 783 ? 15.725 4.218 47.473 1.00 36.69 783 GLN A C 1
ATOM 6267 O O . GLN A 1 783 ? 15.863 3.086 47.915 1.00 36.69 783 GLN A O 1
ATOM 6272 N N . PHE A 1 784 ? 16.779 5.000 47.220 1.00 34.56 784 PHE A N 1
ATOM 6273 C CA . PHE A 1 784 ? 18.118 4.750 47.780 1.00 34.56 784 PHE A CA 1
ATOM 6274 C C . PHE A 1 784 ? 18.841 6.076 48.052 1.00 34.56 784 PHE A C 1
ATOM 6276 O O . PHE A 1 784 ? 19.214 6.811 47.141 1.00 34.56 784 PHE A O 1
ATOM 6283 N N . ALA A 1 785 ? 19.021 6.395 49.336 1.00 29.95 785 ALA A N 1
ATOM 6284 C CA . ALA A 1 785 ? 19.762 7.563 49.797 1.00 29.95 785 ALA A CA 1
ATOM 6285 C C . ALA A 1 785 ? 21.188 7.154 50.188 1.00 29.95 785 ALA A C 1
ATOM 6287 O O . ALA A 1 785 ? 21.383 6.442 51.171 1.00 29.95 785 ALA A O 1
ATOM 6288 N N . GLY A 1 786 ? 22.177 7.651 49.443 1.00 31.88 786 GLY A N 1
ATOM 6289 C CA . GLY A 1 786 ? 23.581 7.615 49.848 1.00 31.88 786 GLY A CA 1
ATOM 6290 C C . GLY A 1 786 ? 24.546 7.496 48.675 1.00 31.88 786 GLY A C 1
ATOM 6291 O O . GLY A 1 786 ? 24.821 6.388 48.250 1.00 31.88 786 GLY A O 1
ATOM 6292 N N . HIS A 1 787 ? 25.041 8.634 48.170 1.00 32.97 787 HIS A N 1
ATOM 6293 C CA . HIS A 1 787 ? 26.434 8.912 47.761 1.00 32.97 787 HIS A CA 1
ATOM 6294 C C . HIS A 1 787 ? 26.495 10.171 46.861 1.00 32.97 787 HIS A C 1
ATOM 6296 O O . HIS A 1 787 ? 25.802 10.290 45.857 1.00 32.97 787 HIS A O 1
ATOM 6302 N N . GLN A 1 788 ? 27.322 11.148 47.260 1.00 32.69 788 GLN A N 1
ATOM 6303 C CA . GLN A 1 788 ? 27.418 12.518 46.723 1.00 32.69 788 GLN A CA 1
ATOM 6304 C C . GLN A 1 788 ? 28.289 12.674 45.451 1.00 32.69 788 GLN A C 1
ATOM 6306 O O . GLN A 1 788 ? 29.100 13.592 45.363 1.00 32.69 788 GLN A O 1
ATOM 6311 N N . HIS A 1 789 ? 28.123 11.837 44.430 1.00 37.84 789 HIS A N 1
ATOM 6312 C CA . HIS A 1 789 ? 28.657 12.120 43.084 1.00 37.84 789 HIS A CA 1
ATOM 6313 C C . HIS A 1 789 ? 27.663 11.574 42.049 1.00 37.84 789 HIS A C 1
ATOM 6315 O O . HIS A 1 789 ? 27.740 10.415 41.662 1.00 37.84 789 HIS A O 1
ATOM 6321 N N . GLN A 1 790 ? 26.663 12.384 41.681 1.00 43.81 790 GLN A N 1
ATOM 6322 C CA . GLN A 1 790 ? 25.505 11.961 40.879 1.00 43.81 790 GLN A CA 1
ATOM 6323 C C . GLN A 1 790 ? 25.600 12.462 39.431 1.00 43.81 790 GLN A C 1
ATOM 6325 O O . GLN A 1 790 ? 25.458 13.658 39.162 1.00 43.81 790 GLN A O 1
ATOM 6330 N N . GLN A 1 791 ? 25.836 11.523 38.516 1.00 52.38 791 GLN A N 1
ATOM 6331 C CA . GLN A 1 791 ? 25.631 11.659 37.070 1.00 52.38 791 GLN A CA 1
ATOM 6332 C C . GLN A 1 791 ? 24.117 11.641 36.730 1.00 52.38 791 GLN A C 1
ATOM 6334 O O . GLN A 1 791 ? 23.294 11.283 37.571 1.00 52.38 791 GLN A O 1
ATOM 6339 N N . MET A 1 792 ? 23.743 12.120 35.537 1.00 60.16 792 MET A N 1
ATOM 6340 C CA . MET A 1 792 ? 22.363 12.482 35.160 1.00 60.16 792 MET A CA 1
ATOM 6341 C C . MET A 1 792 ? 21.529 11.300 34.623 1.00 60.16 792 MET A C 1
ATOM 6343 O O . MET A 1 792 ? 22.076 10.389 34.015 1.00 60.16 792 MET A O 1
ATOM 6347 N N . THR A 1 793 ? 20.200 11.331 34.796 1.00 75.19 793 THR A N 1
ATOM 6348 C CA . THR A 1 793 ? 19.271 10.329 34.223 1.00 75.19 793 THR A CA 1
ATOM 6349 C C . THR A 1 793 ? 19.015 10.563 32.726 1.00 75.19 793 THR A C 1
ATOM 6351 O O . THR A 1 793 ? 19.209 11.674 32.230 1.00 75.19 793 THR A O 1
ATOM 6354 N N . SER A 1 794 ? 18.527 9.553 31.993 1.00 77.06 794 SER A N 1
ATOM 6355 C CA . SER A 1 794 ? 18.174 9.650 30.558 1.00 77.06 794 SER A CA 1
ATOM 6356 C C . SER A 1 794 ? 17.246 10.840 30.248 1.00 77.06 794 SER A C 1
ATOM 6358 O O . SER A 1 794 ? 17.533 11.675 29.388 1.00 77.06 794 SER A O 1
ATOM 6360 N N . THR A 1 795 ? 16.179 11.009 31.035 1.00 83.81 795 THR A N 1
ATOM 6361 C CA . THR A 1 795 ? 15.249 12.147 30.921 1.00 83.81 795 THR A CA 1
ATOM 6362 C C . THR A 1 795 ? 15.913 13.499 31.164 1.00 83.81 795 THR A C 1
ATOM 6364 O O . THR A 1 795 ? 15.530 14.495 30.550 1.00 83.81 795 THR A O 1
ATOM 6367 N N . LEU A 1 796 ? 16.908 13.552 32.058 1.00 85.81 796 LEU A N 1
ATOM 6368 C CA . LEU A 1 796 ? 17.633 14.782 32.361 1.00 85.81 796 LEU A CA 1
ATOM 6369 C C . LEU A 1 796 ? 18.573 15.164 31.210 1.00 85.81 796 LEU A C 1
ATOM 6371 O O . LEU A 1 796 ? 18.701 16.349 30.920 1.00 85.81 796 LEU A O 1
ATOM 6375 N N . HIS A 1 797 ? 19.164 14.190 30.511 1.00 86.81 797 HIS A N 1
ATOM 6376 C CA . HIS A 1 797 ? 19.941 14.444 29.296 1.00 86.81 797 HIS A CA 1
ATOM 6377 C C . HIS A 1 797 ? 19.068 14.994 28.164 1.00 86.81 797 HIS A C 1
ATOM 6379 O O . HIS A 1 797 ? 19.416 16.021 27.584 1.00 86.81 797 HIS A O 1
ATOM 6385 N N . ALA A 1 798 ? 17.902 14.390 27.896 1.00 88.75 798 ALA A N 1
ATOM 6386 C CA . ALA A 1 798 ? 16.964 14.901 26.889 1.00 88.75 798 ALA A CA 1
ATOM 6387 C C . ALA A 1 798 ? 16.482 16.328 27.217 1.00 88.75 798 ALA A C 1
ATOM 6389 O O . ALA A 1 798 ? 16.411 17.188 26.333 1.00 88.75 798 ALA A O 1
ATOM 6390 N N . TYR A 1 799 ? 16.196 16.601 28.495 1.00 90.88 799 TYR A N 1
ATOM 6391 C CA . TYR A 1 799 ? 15.865 17.941 28.982 1.00 90.88 799 TYR A CA 1
ATOM 6392 C C . TYR A 1 799 ? 17.020 18.927 28.780 1.00 90.88 799 TYR A C 1
ATOM 6394 O O . TYR A 1 799 ? 16.828 19.987 28.188 1.00 90.88 799 TYR A O 1
ATOM 6402 N N . LEU A 1 800 ? 18.229 18.574 29.226 1.00 89.94 800 LEU A N 1
ATOM 6403 C CA . LEU A 1 800 ? 19.404 19.436 29.116 1.00 89.94 800 LEU A CA 1
ATOM 6404 C C . LEU A 1 800 ? 19.740 19.741 27.655 1.00 89.94 800 LEU A C 1
ATOM 6406 O O . LEU A 1 800 ? 20.120 20.865 27.332 1.00 89.94 800 LEU A O 1
ATOM 6410 N N . LEU A 1 801 ? 19.544 18.764 26.770 1.00 91.19 801 LEU A N 1
ATOM 6411 C CA . LEU A 1 801 ? 19.713 18.928 25.336 1.00 91.19 801 LEU A CA 1
ATOM 6412 C C . LEU A 1 801 ? 18.760 19.985 24.763 1.00 91.19 801 LEU A C 1
ATOM 6414 O O . LEU A 1 801 ? 19.180 20.847 23.989 1.00 91.19 801 LEU A O 1
ATOM 6418 N N . MET A 1 802 ? 17.495 19.955 25.186 1.00 92.62 802 MET A N 1
ATOM 6419 C CA . MET A 1 802 ? 16.500 20.956 24.800 1.00 92.62 802 MET A CA 1
ATOM 6420 C C . MET A 1 802 ? 16.852 22.347 25.347 1.00 92.62 802 MET A C 1
ATOM 6422 O O . MET A 1 802 ? 16.722 23.341 24.637 1.00 92.62 802 MET A O 1
ATOM 6426 N N . GLU A 1 803 ? 17.341 22.441 26.583 1.00 90.75 803 GLU A N 1
ATOM 6427 C CA . GLU A 1 803 ? 17.769 23.720 27.163 1.00 90.75 803 GLU A CA 1
ATOM 6428 C C . GLU A 1 803 ? 19.008 24.293 26.455 1.00 90.75 803 GLU A C 1
ATOM 6430 O O . GLU A 1 803 ? 19.050 25.492 26.180 1.00 90.75 803 GLU A O 1
ATOM 6435 N N . CYS A 1 804 ? 19.970 23.452 26.058 1.00 91.38 804 CYS A N 1
ATOM 6436 C CA . CYS A 1 804 ? 21.101 23.879 25.227 1.00 91.38 804 CYS A CA 1
ATOM 6437 C C . CYS A 1 804 ? 20.627 24.452 23.886 1.00 91.38 804 CYS A C 1
ATOM 6439 O O . CYS A 1 804 ? 21.115 25.494 23.453 1.00 91.38 804 CYS A O 1
ATOM 6441 N N . PHE A 1 805 ? 19.651 23.805 23.239 1.00 91.69 805 PHE A N 1
ATOM 6442 C CA . PHE A 1 805 ? 19.050 24.321 22.010 1.00 91.69 805 PHE A CA 1
ATOM 6443 C C . PHE A 1 805 ? 18.391 25.686 22.219 1.00 91.69 805 PHE A C 1
ATOM 6445 O O . PHE A 1 805 ? 18.666 26.611 21.457 1.00 91.69 805 PHE A O 1
ATOM 6452 N N . LYS A 1 806 ? 17.560 25.837 23.258 1.00 89.25 806 LYS A N 1
ATOM 6453 C CA . LYS A 1 806 ? 16.896 27.113 23.564 1.00 89.25 806 LYS A CA 1
ATOM 6454 C C . LYS A 1 806 ? 17.898 28.231 23.814 1.00 89.25 806 LYS A C 1
ATOM 6456 O O . LYS A 1 806 ? 17.690 29.346 23.344 1.00 89.25 806 LYS A O 1
ATOM 6461 N N . GLU A 1 807 ? 18.981 27.939 24.526 1.00 89.25 807 GLU A N 1
ATOM 6462 C CA . GLU A 1 807 ? 20.020 28.924 24.816 1.00 89.25 807 GLU A CA 1
ATOM 6463 C C . GLU A 1 807 ? 20.796 29.318 23.553 1.00 89.25 807 GLU A C 1
ATOM 6465 O O . GLU A 1 807 ? 20.989 30.506 23.303 1.00 89.25 807 GLU A O 1
ATOM 6470 N N . LEU A 1 808 ? 21.148 28.359 22.690 1.00 87.94 808 LEU A N 1
ATOM 6471 C CA . LEU A 1 808 ? 21.736 28.654 21.378 1.00 87.94 808 LEU A CA 1
ATOM 6472 C C . LEU A 1 808 ? 20.787 29.489 20.507 1.00 87.94 808 LEU A C 1
ATOM 6474 O O . LEU A 1 808 ? 21.203 30.472 19.898 1.00 87.94 808 LEU A O 1
ATOM 6478 N N . PHE A 1 809 ? 19.502 29.138 20.483 1.00 87.50 809 PHE A N 1
ATOM 6479 C CA . PHE A 1 809 ? 18.470 29.874 19.755 1.00 87.50 809 PHE A CA 1
ATOM 6480 C C . PHE A 1 809 ? 18.321 31.313 20.268 1.00 87.50 809 PHE A C 1
ATOM 6482 O O . PHE A 1 809 ? 18.245 32.257 19.478 1.00 87.50 809 PHE A O 1
ATOM 6489 N N . ARG A 1 810 ? 18.374 31.502 21.591 1.00 85.62 810 ARG A N 1
ATOM 6490 C CA . ARG A 1 810 ? 18.362 32.817 22.240 1.00 85.62 810 ARG A CA 1
ATOM 6491 C C . ARG A 1 810 ? 19.598 33.644 21.885 1.00 85.62 810 ARG A C 1
ATOM 6493 O O . ARG A 1 810 ? 19.460 34.824 21.570 1.00 85.62 810 ARG A O 1
ATOM 6500 N N . GLN A 1 811 ? 20.794 33.054 21.927 1.00 84.56 811 GLN A N 1
ATOM 6501 C CA . GLN A 1 811 ? 22.043 33.746 21.577 1.00 84.56 811 GLN A CA 1
ATOM 6502 C C . GLN A 1 811 ? 22.082 34.183 20.106 1.00 84.56 811 GLN A C 1
ATOM 6504 O O . GLN A 1 811 ? 22.696 35.199 19.788 1.00 84.56 811 GLN A O 1
ATOM 6509 N N . LEU A 1 812 ? 21.376 33.469 19.227 1.00 81.25 812 LEU A N 1
ATOM 6510 C CA . LEU A 1 812 ? 21.206 33.808 17.812 1.00 81.25 812 LEU A CA 1
ATOM 6511 C C . LEU A 1 812 ? 20.071 34.812 17.539 1.00 81.25 812 LEU A C 1
ATOM 6513 O O . LEU A 1 812 ? 19.726 35.052 16.385 1.00 81.25 812 LEU A O 1
ATOM 6517 N N . GLY A 1 813 ? 19.484 35.413 18.579 1.00 76.62 813 GLY A N 1
ATOM 6518 C CA . GLY A 1 813 ? 18.457 36.446 18.433 1.00 76.62 813 GLY A CA 1
ATOM 6519 C C . GLY A 1 813 ? 17.103 35.933 17.934 1.00 76.62 813 GLY A C 1
ATOM 6520 O O . GLY A 1 813 ? 16.327 36.726 17.412 1.00 76.62 813 GLY A O 1
ATOM 6521 N N . GLY A 1 814 ? 16.820 34.633 18.078 1.00 74.56 814 GLY A N 1
ATOM 6522 C CA . GLY A 1 814 ? 15.557 34.022 17.646 1.00 74.56 814 GLY A CA 1
ATOM 6523 C C . GLY A 1 814 ? 15.478 33.686 16.152 1.00 74.56 814 GLY A C 1
ATOM 6524 O O . GLY A 1 814 ? 14.438 33.243 15.669 1.00 74.56 814 GLY A O 1
ATOM 6525 N N . ASP A 1 815 ? 16.565 33.854 15.394 1.00 76.25 815 ASP A N 1
ATOM 6526 C CA . ASP A 1 815 ? 16.571 33.534 13.968 1.00 76.25 815 ASP A CA 1
ATOM 6527 C C . ASP A 1 815 ? 16.866 32.045 13.716 1.00 76.25 815 ASP A C 1
ATOM 6529 O O . ASP A 1 815 ? 18.012 31.583 13.733 1.00 76.25 815 ASP A O 1
ATOM 6533 N N . PHE A 1 816 ? 15.811 31.278 13.429 1.00 81.81 816 PHE A N 1
ATOM 6534 C CA . PHE A 1 816 ? 15.942 29.859 13.096 1.00 81.81 816 PHE A CA 1
ATOM 6535 C C . PHE A 1 816 ? 16.655 29.605 11.756 1.00 81.81 816 PHE A C 1
ATOM 6537 O O . PHE A 1 816 ? 17.179 28.513 11.541 1.00 81.81 816 PHE A O 1
ATOM 6544 N N . SER A 1 817 ? 16.732 30.589 10.853 1.00 78.88 817 SER A N 1
ATOM 6545 C CA . SER A 1 817 ? 17.367 30.410 9.538 1.00 78.88 817 SER A CA 1
ATOM 6546 C C . SER A 1 817 ? 18.863 30.079 9.636 1.00 78.88 817 SER A C 1
ATOM 6548 O O . SER A 1 817 ? 19.436 29.467 8.733 1.00 78.88 817 SER A O 1
ATOM 6550 N N . VAL A 1 818 ? 19.499 30.417 10.763 1.00 79.69 818 VAL A N 1
ATOM 6551 C CA . VAL A 1 818 ? 20.890 30.056 11.051 1.00 79.69 818 VAL A CA 1
ATOM 6552 C C . VAL A 1 818 ? 21.038 28.554 11.313 1.00 79.69 818 VAL A C 1
ATOM 6554 O O . VAL A 1 818 ? 22.029 27.966 10.879 1.00 79.69 818 VAL A O 1
ATOM 6557 N N . PHE A 1 819 ? 20.056 27.918 11.963 1.00 81.69 819 PHE A N 1
ATOM 6558 C CA . PHE A 1 819 ? 20.066 26.473 12.219 1.00 81.69 819 PHE A CA 1
ATOM 6559 C C . PHE A 1 819 ? 19.893 25.663 10.936 1.00 81.69 819 PHE A C 1
ATOM 6561 O O . PHE A 1 819 ? 20.549 24.635 10.783 1.00 81.69 819 PHE A O 1
ATOM 6568 N N . GLU A 1 820 ? 19.095 26.155 9.983 1.00 83.50 820 GLU A N 1
ATOM 6569 C CA . GLU A 1 820 ? 18.857 25.499 8.687 1.00 83.50 820 GLU A CA 1
ATOM 6570 C C . GLU A 1 820 ? 20.150 25.228 7.897 1.00 83.50 820 GLU A C 1
ATOM 6572 O O . GLU A 1 820 ? 20.214 24.263 7.142 1.00 83.50 820 GLU A O 1
ATOM 6577 N N . LYS A 1 821 ? 21.221 26.008 8.115 1.00 84.00 821 LYS A N 1
ATOM 6578 C CA . LYS A 1 821 ? 22.541 25.768 7.496 1.00 84.00 821 LYS A CA 1
ATOM 6579 C C . LYS A 1 821 ? 23.210 24.470 7.952 1.00 84.00 821 LYS A C 1
ATOM 6581 O O . LYS A 1 821 ? 24.071 23.958 7.250 1.00 84.00 821 LYS A O 1
ATOM 6586 N N . TYR A 1 822 ? 22.844 23.971 9.130 1.00 85.62 822 TYR A N 1
ATOM 6587 C CA . TYR A 1 822 ? 23.408 22.763 9.739 1.00 85.62 822 TYR A CA 1
ATOM 6588 C C . TYR A 1 822 ? 22.454 21.567 9.665 1.00 85.62 822 TYR A C 1
ATOM 6590 O O . TYR A 1 822 ? 22.718 20.516 10.255 1.00 85.62 822 TYR A O 1
ATOM 6598 N N . LYS A 1 823 ? 21.327 21.730 8.968 1.00 87.94 823 LYS A N 1
ATOM 6599 C CA . LYS A 1 823 ? 20.349 20.673 8.752 1.00 87.94 823 LYS A CA 1
ATOM 6600 C C . LYS A 1 823 ? 20.992 19.510 8.003 1.00 87.94 823 LYS A C 1
ATOM 6602 O O . LYS A 1 823 ? 21.660 19.713 6.996 1.00 87.94 823 LYS A O 1
ATOM 6607 N N . GLY A 1 824 ? 20.736 18.286 8.456 1.00 84.19 824 GLY A N 1
ATOM 6608 C CA . GLY A 1 824 ? 21.182 17.088 7.740 1.00 84.19 824 GLY A CA 1
ATOM 6609 C C . GLY A 1 824 ? 22.619 16.650 8.047 1.00 84.19 824 GLY A C 1
ATOM 6610 O O . GLY A 1 824 ? 23.086 15.659 7.485 1.00 84.19 824 GLY A O 1
ATOM 6611 N N . TYR A 1 825 ? 23.314 17.344 8.953 1.00 85.19 825 TYR A N 1
ATOM 6612 C CA . TYR A 1 825 ? 24.677 17.004 9.353 1.00 85.19 825 TYR A CA 1
ATOM 6613 C C . TYR A 1 825 ? 24.704 16.043 10.551 1.00 85.19 825 TYR A C 1
ATOM 6615 O O . TYR A 1 825 ? 24.081 16.298 11.584 1.00 85.19 825 TYR A O 1
ATOM 6623 N N . LEU A 1 826 ? 25.477 14.959 10.445 1.00 82.88 826 LEU A N 1
ATOM 6624 C CA . LEU A 1 826 ? 25.740 13.998 11.520 1.00 82.88 826 LEU A CA 1
ATOM 6625 C C . LEU A 1 826 ? 27.185 14.132 12.005 1.00 82.88 826 LEU A C 1
ATOM 6627 O O . LEU A 1 826 ? 28.137 13.911 11.247 1.00 82.88 826 LEU A O 1
ATOM 6631 N N . PHE A 1 827 ? 27.379 14.452 13.288 1.00 77.31 827 PHE A N 1
ATOM 6632 C CA . PHE A 1 827 ? 28.720 14.567 13.851 1.00 77.31 827 PHE A CA 1
ATOM 6633 C C . PHE A 1 827 ? 29.491 13.245 13.719 1.00 77.31 827 PHE A C 1
ATOM 6635 O O . PHE A 1 827 ? 29.038 12.189 14.152 1.00 77.31 827 PHE A O 1
ATOM 6642 N N . GLY A 1 828 ? 30.684 13.319 13.124 1.00 72.12 828 GLY A N 1
ATOM 6643 C CA . GLY A 1 828 ? 31.552 12.164 12.885 1.00 72.12 828 GLY A CA 1
ATOM 6644 C C . GLY A 1 828 ? 31.300 11.414 11.572 1.00 72.12 828 GLY A C 1
ATOM 6645 O O . GLY A 1 828 ? 32.165 10.626 11.202 1.00 72.12 828 GLY A O 1
ATOM 6646 N N . LEU A 1 829 ? 30.198 11.685 10.860 1.00 76.31 829 LEU A N 1
ATOM 6647 C CA . LEU A 1 829 ? 29.835 11.034 9.587 1.00 76.31 829 LEU A CA 1
ATOM 6648 C C . LEU A 1 829 ? 29.799 12.031 8.407 1.00 76.31 829 LEU A C 1
ATOM 6650 O O . LEU A 1 829 ? 30.333 11.765 7.332 1.00 76.31 829 LEU A O 1
ATOM 6654 N N . GLY A 1 830 ? 29.304 13.252 8.632 1.00 76.19 830 GLY A N 1
ATOM 6655 C CA . GLY A 1 830 ? 29.270 14.328 7.632 1.00 76.19 830 GLY A CA 1
ATOM 6656 C C . GLY A 1 830 ? 27.850 14.745 7.245 1.00 76.19 830 GLY A C 1
ATOM 6657 O O . GLY A 1 830 ? 26.923 14.572 8.030 1.00 76.19 830 GLY A O 1
ATOM 6658 N N . ASP A 1 831 ? 27.697 15.331 6.056 1.00 71.94 831 ASP A N 1
ATOM 6659 C CA . ASP A 1 831 ? 26.432 15.887 5.554 1.00 71.94 831 ASP A CA 1
ATOM 6660 C C . ASP A 1 831 ? 25.691 14.906 4.622 1.00 71.94 831 ASP A C 1
ATOM 6662 O O . ASP A 1 831 ? 26.291 14.306 3.723 1.00 71.94 831 ASP A O 1
ATOM 6666 N N . ALA A 1 832 ? 24.373 14.799 4.808 1.00 59.31 832 ALA A N 1
ATOM 6667 C CA . ALA A 1 832 ? 23.441 14.070 3.956 1.00 59.31 832 ALA A CA 1
ATOM 6668 C C . ALA A 1 832 ? 23.361 14.595 2.505 1.00 59.31 832 ALA A C 1
ATOM 6670 O O . ALA A 1 832 ? 23.003 13.836 1.604 1.00 59.31 832 ALA A O 1
ATOM 6671 N N . THR A 1 833 ? 23.675 15.872 2.246 1.00 48.34 833 THR A N 1
ATOM 6672 C CA . THR A 1 833 ? 23.455 16.511 0.929 1.00 48.34 833 THR A CA 1
ATOM 6673 C C . THR A 1 833 ? 24.560 16.285 -0.108 1.00 48.34 833 THR A C 1
ATOM 6675 O O . THR A 1 833 ? 24.405 16.663 -1.270 1.00 48.34 833 THR A O 1
ATOM 6678 N N . GLY A 1 834 ? 25.651 15.599 0.241 1.00 44.97 834 GLY A N 1
ATOM 6679 C CA . GLY A 1 834 ? 26.644 15.160 -0.744 1.00 44.97 834 GLY A CA 1
ATOM 6680 C C . GLY A 1 834 ? 27.414 16.283 -1.456 1.00 44.97 834 GLY A C 1
ATOM 6681 O O . GLY A 1 834 ? 27.977 16.038 -2.527 1.00 44.97 834 GLY A O 1
ATOM 6682 N N . THR A 1 835 ? 27.500 17.490 -0.892 1.00 35.38 835 THR A N 1
ATOM 6683 C CA . THR A 1 835 ? 28.450 18.509 -1.356 1.00 35.38 835 THR A CA 1
ATOM 6684 C C . THR A 1 835 ? 29.874 18.104 -0.963 1.00 35.38 835 THR A C 1
ATOM 6686 O O . THR A 1 835 ? 30.304 18.127 0.187 1.00 35.38 835 THR A O 1
ATOM 6689 N N . LEU A 1 836 ? 30.624 17.675 -1.974 1.00 32.94 836 LEU A N 1
ATOM 6690 C CA . LEU A 1 836 ? 32.012 17.212 -1.916 1.00 32.94 836 LEU A CA 1
ATOM 6691 C C . LEU A 1 836 ? 33.052 18.329 -1.662 1.00 32.94 836 LEU A C 1
ATOM 6693 O O . LEU A 1 836 ? 34.233 18.101 -1.915 1.00 32.94 836 LEU A O 1
ATOM 6697 N N . GLU A 1 837 ? 32.671 19.516 -1.178 1.00 32.03 837 GLU A N 1
ATOM 6698 C CA . GLU A 1 837 ? 33.590 20.670 -1.142 1.00 32.03 837 GLU A CA 1
ATOM 6699 C C . GLU A 1 837 ? 34.470 20.801 0.113 1.00 32.03 837 GLU A C 1
ATOM 6701 O O . GLU A 1 837 ? 35.514 21.437 0.020 1.00 32.03 837 GLU A O 1
ATOM 6706 N N . ASP A 1 838 ? 34.187 20.109 1.225 1.00 32.91 838 ASP A N 1
ATOM 6707 C CA . ASP A 1 838 ? 35.017 20.230 2.446 1.00 32.91 838 ASP A CA 1
ATOM 6708 C C . ASP A 1 838 ? 35.885 19.003 2.788 1.00 32.91 838 ASP A C 1
ATOM 6710 O O . ASP A 1 838 ? 36.668 19.026 3.739 1.00 32.91 838 ASP A O 1
ATOM 6714 N N . LYS A 1 839 ? 35.847 17.924 1.990 1.00 34.97 839 LYS A N 1
ATOM 6715 C CA . LYS A 1 839 ? 36.685 16.726 2.241 1.00 34.97 839 LYS A CA 1
ATOM 6716 C C . LYS A 1 839 ? 38.133 16.840 1.720 1.00 34.97 839 LYS A C 1
ATOM 6718 O O . LYS A 1 839 ? 38.890 15.879 1.837 1.00 34.97 839 LYS A O 1
ATOM 6723 N N . ALA A 1 840 ? 38.556 17.995 1.193 1.00 30.52 840 ALA A N 1
ATOM 6724 C CA . ALA A 1 840 ? 39.901 18.190 0.626 1.00 30.52 840 ALA A CA 1
ATOM 6725 C C . ALA A 1 840 ? 40.876 19.010 1.502 1.00 30.52 840 ALA A C 1
ATOM 6727 O O . ALA A 1 840 ? 42.073 19.039 1.216 1.00 30.52 840 ALA A O 1
ATOM 6728 N N . THR A 1 841 ? 40.425 19.647 2.585 1.00 29.84 841 THR A N 1
ATOM 6729 C CA . THR A 1 841 ? 41.224 20.671 3.293 1.00 29.84 841 THR A CA 1
ATOM 6730 C C . THR A 1 841 ? 41.974 20.184 4.537 1.00 29.84 841 THR A C 1
ATOM 6732 O O . THR A 1 841 ? 42.755 20.948 5.101 1.00 29.84 841 THR A O 1
ATOM 6735 N N . THR A 1 842 ? 41.840 18.915 4.946 1.00 30.45 842 THR A N 1
ATOM 6736 C CA . THR A 1 842 ? 42.529 18.389 6.153 1.00 30.45 842 THR A CA 1
ATOM 6737 C C . THR A 1 842 ? 43.508 17.235 5.900 1.00 30.45 842 THR A C 1
ATOM 6739 O O . THR A 1 842 ? 44.128 16.755 6.841 1.00 30.45 842 THR A O 1
ATOM 6742 N N . ALA A 1 843 ? 43.732 16.826 4.646 1.00 29.56 843 ALA A N 1
ATOM 6743 C CA . ALA A 1 843 ? 44.721 15.792 4.290 1.00 29.56 843 ALA A CA 1
ATOM 6744 C C . ALA A 1 843 ? 46.010 16.358 3.653 1.00 29.56 843 ALA A C 1
ATOM 6746 O O . ALA A 1 843 ? 46.799 15.623 3.067 1.00 29.56 843 ALA A O 1
ATOM 6747 N N . GLY A 1 844 ? 46.225 17.674 3.752 1.00 30.28 844 GLY A N 1
ATOM 6748 C CA . GLY A 1 844 ? 47.294 18.382 3.044 1.00 30.28 844 GLY A CA 1
ATOM 6749 C C . GLY A 1 844 ? 48.212 19.225 3.923 1.00 30.28 844 GLY A C 1
ATOM 6750 O O . GLY A 1 844 ? 48.686 20.246 3.445 1.00 30.28 844 GLY A O 1
ATOM 6751 N N . LYS A 1 845 ? 48.451 18.862 5.191 1.00 28.58 845 LYS A N 1
ATOM 6752 C CA . LYS A 1 845 ? 49.546 19.429 6.006 1.00 28.58 845 LYS A CA 1
ATOM 6753 C C . LYS A 1 845 ? 50.015 18.439 7.072 1.00 28.58 845 LYS A C 1
ATOM 6755 O O . LYS A 1 845 ? 49.612 18.554 8.221 1.00 28.58 845 LYS A O 1
ATOM 6760 N N . GLN A 1 846 ? 50.887 17.514 6.687 1.00 29.14 846 GLN A N 1
ATOM 6761 C CA . GLN A 1 846 ? 52.174 17.242 7.342 1.00 29.14 846 GLN A CA 1
ATOM 6762 C C . GLN A 1 846 ? 52.823 16.023 6.679 1.00 29.14 846 GLN A C 1
ATOM 6764 O O . GLN A 1 846 ? 52.156 15.028 6.406 1.00 29.14 846 GLN A O 1
ATOM 6769 N N . TRP A 1 847 ? 54.109 16.182 6.371 1.00 34.47 847 TRP A N 1
ATOM 6770 C CA . TRP A 1 847 ? 55.059 15.080 6.265 1.00 34.47 847 TRP A CA 1
ATOM 6771 C C . TRP A 1 847 ? 55.106 14.288 7.569 1.00 34.47 847 TRP A C 1
ATOM 6773 O O . TRP A 1 847 ? 54.956 14.943 8.630 1.00 34.47 847 TRP A O 1
#

Foldseek 3Di:
DDDDDDDDDDDDDDDDDDDDDDDDPPPPPDPDPDCVVVVVPDDDDDDDDLVPQLVVLLVLLVVLQVVLVVVLVLLLQKWKKKAFCQCQVPPAAQDWDWDPPVRIDTRDPPDPDAKTKIWHWDWDADPVRDIWIKIKIKIFDAFKAADKKFKKKKKALACCVPPLNLQQWFQCLQVQEDAALVRGDPSLPPFQWDQDPNDTAGEVGGHDLLLQQDDKDKDFKWFPDDPVPDDIDGPDWDQPPQDDVCCLVGGGFAHPDDQVRYFYTPNCCVVVVVTGDPPSPDRRSRNRSSSQSSPGDNDNIDITTRTIDGDDIRGGGMIMMMMTPSRNPVVRVMTMMMMMMHAGPVGHNDSVVSVVSNVSSVVSNVVSVVSVVCCVVPPDDPPDPVPPPPDPDDPDDDDDDPDPPPPDDDDDDDDDDPPPPVVVVVVVVVVVVVVVVVVVVVVVVVPDDDDDCPVVVPDDDDDDDDDDDDDDDDDDPPVVVVVVVVPPPDDDDDDDDDDDDDDDDDDDDDDDDDFAAEAEDWAVCPVVVLVVLLVVPVPLQWQKEKEKFFDWLDQDDFDDDDDPDLLLRVLVSLQVDLQQTATQKMKIWMWTDDPNDIDGIYIYIAGAQDDPVPGDHDPVSVVCCCVFQVDDNVCSNPTHHYLQVNLVSLVVSCQWQDPSYAYEYAQVSNRLSNNLCSNVVHGQDSDLLVNLVSCCRGHVWYFHLNVVLVCVLVVVVDDDDDDDDDDDDDDDDDDDDDDDDDDDQDDDDDDDDRALVVLCVSLVVPPPDPVNQVVQVVVSDDDDDDDPDHDDHRNVRSVSSVVSVVSVCVVVVNDCVVRVVRTQARPSNGHNPPPPPPPPDPPPDDD

Secondary structure (DSSP, 8-state):
------PPP--------------------PPP--TTTTT----------HHHHHHHHHHHHHHHHHHHHHHHHHHHT--EEEEE-TTHHHH--SS-EEPPGGGEEEE-TT-SSPPPEEEEEEEEE-TTS-EEEEEEEEEEE-S-BPSPEEEEEEEES--TT-HHHHT-S-HHHHTT----TTTS-GGGTTSSEEEETTEEEEESS-SHHHHT----EEPPPEESS-TTSSSPEE-PPB-SS-S-HHHHHHT-------TTTEE--GGGTTT-TT---TTTS--TTT-HHHHHHHS--SSSSEEEEEEEESSS-B-SEEEEEEEE----SGGGT-EEEEEEEE-BTTBSS--HHHHHHHHHHHHHHHHHHHHHHHHHHS-PPTT-GGGS---S---S------SSSSS-----------SHHHHHHHHHHHHHHHHHHHHHHHHHTTS-----GGGSSS------------------THHHHHHHHTTSS------------------------PPPEEEEE-TTTHHHHHHHHHHHH--TTSEEEEEEEEE---------S--SSHHHHHHHHHHHHHTT---SEEEEEEEEEETTEEPPPEEEEEEB---TTTS---HHHHHHHHHTS---HHHHHHHPBPHHHHHHHHHTTS-SS-TTEEEEESSHHHHHHHHHHHHHTSPPPSSHHHHHHHHHHH-SSEEEHHHHHHHHHHHTTS-------------------------------S----SHHHHHHHTT-PSPPHHHHHHHHHHSS------S--PPPHHHHHHHHHHHHHHHHHHTTT-THHHHTTTTEETTTEETT--TTSTTSSSSS--

Sequence (847 aa):
MNFLRRRKNSEDDDDDLQDNETSQVHKLRKPPNTAFRQQRLKAWQPILTPKTVIPFLFLLAIIFAPLGIAIIYTTYNVQKLEINYSKCGDDALNSFSSIPGKYTGYHFQGTSDGPDFKWKLETGTDAQGDDTQTCVVQFNLPKDLDPPIYLFYKLTNFYQNHRKYVESYDTAQLRGEAVLAGDLNGKCDPLKLKTVDGNEKAVYPCGLIANSMFNDTFSSPVLLNSRSGTDNETYVLSETGITWQSDKDHRYKKTKYDHNDIVPPPNWAKRFPDGYNESNVPDLHEWEHFQNWMRTAGLPEFMKLYGKNTSETFSSGTYEMRIGLNYPVSLFGGSKSLILTTSSVLGGRNLSLGIIYIIVAVISLVCAIAFFFQHLIKPRKVGDHNFLQQDGAFREGPPTSYRQQYLQQGSQSGQSPQLPQMLMQQQHQIQQQRQQLLNQHLQQQLQGSSTNPLLAALNGGQNPSMATPGNNQKVNPLLQLQMQQLQQQQQPQRMFNNQQHMQPQLSQGQQPQQVPIIKDVWNFNLEYEFNNLRTFIDDKTSKVFISIHQEIPGIVARPLGTFKLSADYHFQCLRSNSDILNLIQLSLCAVKMQDDKISNLVIWQFNFAYDLTQEMFNEEHLFMLSQTSQINFAMHMSQGISHFAFAELMIESGLLLDPSINWLSYHSGYDLGFLVSLLTNDILPHDEKEFFWWCTKYFPNFFDLKHIGNQLLNGNGKTGANSNTNSEIGGLSSSTSAGAAGDIKKGLTGNNKPSVEYLAEELHLLPISPLIRQYFASTSAGQFAGHQHQQMTSTLHAYLLMECFKELFRQLGGDFSVFEKYKGYLFGLGDATGTLEDKATTAGKQW

Organism: NCBI:txid418784

pLDDT: mean 75.01, std 24.48, range [21.5, 98.06]